Protein 1BR8 (pdb70)

Solvent-accessible surface area: 35014 Å² total; per-residue (Å²): 48,119,84,184,32,201,66,140,65,171,33,80,85,34,105,32,138,116,138,95,66,175,70,7,121,37,0,0,101,3,8,8,124,1,1,2,44,2,1,54,51,1,11,127,65,48,95,90,52,70,31,0,0,1,0,1,4,0,0,0,1,0,0,0,2,0,4,15,0,1,20,102,78,0,3,71,25,0,7,66,18,0,40,8,55,61,28,32,116,126,39,5,26,40,4,4,33,10,0,8,44,0,18,22,104,1,37,162,52,100,123,188,58,12,92,4,63,30,31,16,48,0,0,0,2,30,15,4,25,19,35,136,72,10,61,85,21,1,75,109,21,8,44,0,123,26,52,21,8,39,0,96,109,63,15,139,118,4,62,55,35,0,15,155,34,0,26,104,84,0,106,44,76,2,77,63,5,0,38,73,115,0,11,39,113,117,0,4,0,0,0,0,0,1,0,7,0,116,5,84,4,107,50,106,10,34,87,134,58,19,163,163,100,141,27,154,65,49,126,58,143,40,24,69,5,32,48,1,68,17,111,10,123,14,131,36,100,152,14,88,119,9,4,74,0,15,15,3,30,0,71,45,64,29,0,2,0,0,6,0,44,14,100,107,182,48,52,16,23,113,12,9,160,123,0,37,19,106,42,12,80,103,24,20,94,71,12,92,106,82,130,34,63,6,108,3,7,110,10,88,8,112,12,37,33,27,0,43,104,12,0,69,108,37,28,0,71,11,0,10,24,75,147,135,9,91,6,65,1,0,5,56,69,27,46,85,124,8,44,0,1,3,0,12,2,44,0,5,0,37,1,32,13,77,5,4,9,0,0,0,0,0,0,0,0,0,8,7,138,42,168,38,114,16,14,2,0,3,0,39,13,56,91,25,47,2,14,0,0,1,2,1,1,0,17,7,28,108,116,60,64,76,6,114,125,102,38,122,27,14,109,103,31,86,41,179,6,81,175,177,97,91,132,9,60,54,0,2,73,0,6,13,58,0,0,2,32,0,0,52,66,4,6,64,44,40,19,40,16,58,39,0,0,0,0,1,3,0,0,1,1,0,1,0,1,0,5,6,0,4,10,98,82,0,5,61,30,0,0,68,11,1,48,1,35,47,14,34,94,9,15,3,36,51,0,5,25,6,0,5,11,0,16,24,81,2,40,94,205,53,170,98,46,36,114,21,63,31,12,16,58,2,0,1,4,142,67,30,93,25,50,135,56,1,70,84,9,1,80,74,9,11,47,2,111,49,43,74,18,39,0,91,142,66,13,144,128,5,48,41,30,0,9,152,33,0,36,103,76,0,98,44,64,2,74,68,7,0,35,94,124,18,16,92,116,122,6,2,0,0,0,0,0,0,0,10,0,103,3,50,6,124,46,40,6,5,56,123,57,20,163,138,71,82,0,101,25,43,14,62,90,50,21,43,0,18,6,0,64,12,35,6,136,8,80,9,88,141,18,74,100,9,2,17,0,0,10,2,30,0,63,31,70,23,4,4,0,3,0,0,0,3,49,93,144,19,48,19,40,104,6,11,141,82,6,42,24,116,43,13,62,94,29,12,96,77,12,94,99,68,58,0,9,0,29,0,0,95,13,118,9,120,22,38,30,47,0,66,107,15,0,62,101,34,33,0,79,7,0,11,26,83,147,115,1,68,0,20,3,0,11,33,177,24,80,56,99,0,54,0,34,27,0,15,2,65,2,4,0,46,2,36,15,77,131,44,92,47,60,135,87,98,86,90,112,40,106,114,142,71,45,70,0,82,0,22,46,20,0,1,0,4,0,18,1,49,60,7,32,2,12,0,0,1,0,6,0,0,44,14,28,142,2,16,0,0,0,0,0,0,0,3,0,16

Secondary structure (DSSP, 8-state):
--S--SS-S----S---BPP----SHHHHHHHHHHHHHHHHHHHHHTS-TT--EEE-HHHHHHHHHHHGGG--HHHHHHHHHHTTGGGG-S-BTTHHHHHHHHHHHHHS---SSSEEEEEEEEEEEETT--B-HHHHHHHHHHH-PEEEEE-TTT-HHHHHHHHHHHHHHTTTTSS---S-SSS--TT--EEEEEEEEEEE-BTTPPPGGG-EEEE---TTS---EEEEEEEEEE-EEEEETTTEEEEEEEBTTSSEEEEEEE--TTS-HHHHHHH--HHHHHHHHHT----EEEEEEE-EEEEEEEESHHHHHHHT--TTT-TTT---TTSBTT--TT--EEEEEEEEEEEES---------TT----TT-EEEE--S-EEEEEEETTTTEEEEEEEES----/-TT---S-S---S------TTHHHHHHHHHHHHHHHHHHHHHHHTS-TTS-EEE-HHHHHHHHHHHHTT--HHHHHHHHHHTTGGGSSSS-TTTHHHHHHHHHHHHH--TT--SEEEE--BB--BTTSEE-HHHHHHHHHSS---B--B-HHHHHHHHHHHHHHHHHHHTTT----SS-TTS--TT---EEEEEEEEEEEBSS---TTT-EEEEPPPSSS---EEEE--EEEEEEEEE-GGG-EEEEEEBTTSSEEEEEEEPSTT--SHHHHHT--HHHHHHHHHH-EEEEEEE--B-EEEEEEEESHHHHHHHT--GGG-TTT---TTSEEES-----EEEEEEEEEEEE-SSEEEEEEEEEEEES--------EEEEEETTTTEEEEEEE---S--/-EEEEEEEEEE-

Radius of gyration: 31.25 Å; Cα contacts (8 Å, |Δi|>4): 1924; chains: 3; bounding box: 64×59×99 Å

B-factor: mean 35.91, std 17.07, range [1.0, 157.9]

Sequence (814 aa):
CTAKPRDIPMNPMCIYRSATNRRVWELSKANSRFATTFYQHLADSKNDNDNIFLSPLSISTAFAMTKLGACNDTLQQLMEVFKFDTISEKTSDQIHFFFAKLNCRLYRKANKSSKLVSANRLFGDKSLTFNETYQDISELVYGAKLQPLDFKENAEQSRAAINKWVSNKTEGRITDVIPSEAINELTVLVLVNTIYFKGLWKSKFSPENTRKELFYKADGESCSASMMYQEGKFRYRRVAEGTQVLELPFKGDDITMVLILPKPEKSLAKVEKELTPEVLQEWLDELEEMMLVVHMPRFRIEDGFSLKEQLQDMGLVDLFSPEKSKLPGIVAEGRDDLYVSDAFHKAFLEVNEEGSEAAASTAVVIAGRSLNRPFLVFIREVPLNTIIFMGRVANPCVICTAKPRDIPMNPMCIYRSPETNRRVWELSKANSRFATTFYQHLADSKNDNDNIFLSPLSISTAFAMTKLGACNDTLQQLMEVFKFDTISEKTSDQIHFFFAKLNCRLYRKANKSSKLVSANRLFGDKSLTFNETYQDISELVYGAKLQPLDFKENAEQSRAAINKWVSNKTEGRITDVIPSEAINELTVLVLVNTIYFKGLWKSKFSPENTRKELFYKADGESCSASMMYQEGKFRYRRVAEGTQVLELPFKGDDITMVLILPKPEKSLAKVEKELTPEVLQEWLDELEEMMLVVHMPRFRIEDGFSLKEQLQDMGLVDLFSPEKSKLPGIVAEGRDDLYVSDAFHKAFLEVNEEASTAVVIAGRSLNPNRVTFKANRPFLVFIREVPLNTIIFMGRVANPCVSEAAASTAVVIA

Nearest PDB structures (foldseek):
  1br8-assembly3_L-2  TM=1.003E+00  e=4.793E-87  Homo sapiens
  1lk6-assembly1_L  TM=9.828E-01  e=5.912E-75  Homo sapiens
  1r1l-assembly1_L  TM=9.867E-01  e=4.699E-75  Homo sapiens
  2ant-assembly1_L  TM=9.936E-01  e=2.345E-74  Homo sapiens
  1oyh-assembly2_L  TM=9.845E-01  e=7.391E-74  Homo sapiens

Structure (mmCIF, N/CA/C/O backbone):
data_1BR8
#
_entry.id   1BR8
#
_cell.length_a   69.120
_cell.length_b   101.690
_cell.length_c   87.020
_cell.angle_alpha   90.00
_cell.angle_beta   104.36
_cell.angle_gamma   90.00
#
_symmetry.space_group_name_H-M   'P 1 21 1'
#
loop_
_entity.id
_entity.type
_entity.pdbx_description
1 polymer 'PROTEIN (ANTITHROMBIN-III)'
2 polymer 'PROTEIN (PEPTIDE)'
3 water water
#
loop_
_atom_site.group_PDB
_atom_site.id
_atom_site.type_symbol
_atom_site.label_atom_id
_atom_site.label_alt_id
_atom_site.label_comp_id
_atom_site.label_asym_id
_atom_site.label_entity_id
_atom_site.label_seq_id
_atom_site.pdbx_PDB_ins_code
_atom_site.Cartn_x
_atom_site.Cartn_y
_atom_site.Cartn_z
_atom_site.occupancy
_atom_site.B_iso_or_equiv
_atom_site.auth_seq_id
_atom_site.auth_comp_id
_atom_site.auth_asym_id
_atom_site.auth_atom_id
_atom_site.pdbx_PDB_model_num
ATOM 1 N N . CYS A 1 8 ? 23.811 16.692 45.284 1.00 37.45 8 CYS L N 1
ATOM 2 C CA . CYS A 1 8 ? 22.849 17.735 45.597 1.00 37.17 8 CYS L CA 1
ATOM 3 C C . CYS A 1 8 ? 23.145 18.464 46.909 1.00 52.89 8 CYS L C 1
ATOM 4 O O . CYS A 1 8 ? 24.178 19.120 47.049 1.00 57.53 8 CYS L O 1
ATOM 7 N N . THR A 1 9 ? 22.197 18.390 47.843 1.00 46.03 9 THR L N 1
ATOM 8 C CA . THR A 1 9 ? 22.302 19.091 49.116 1.00 45.02 9 THR L CA 1
ATOM 9 C C . THR A 1 9 ? 22.204 20.588 48.834 1.00 52.43 9 THR L C 1
ATOM 10 O O . THR A 1 9 ? 21.770 21.366 49.687 1.00 59.01 9 THR L O 1
ATOM 14 N N . ALA A 1 10 ? 22.562 20.979 47.616 1.00 36.46 10 ALA L N 1
ATOM 15 C CA . ALA A 1 10 ? 22.533 22.367 47.238 1.00 35.49 10 ALA L CA 1
ATOM 16 C C . ALA A 1 10 ? 23.008 22.603 45.816 1.00 45.43 10 ALA L C 1
ATOM 17 O O . ALA A 1 10 ? 22.228 23.050 44.996 1.00 53.21 10 ALA L O 1
ATOM 19 N N . LYS A 1 11 ? 24.274 22.274 45.533 1.00 37.11 11 LYS L N 1
ATOM 20 C CA . LYS A 1 11 ? 24.906 22.497 44.217 1.00 38.26 11 LYS L CA 1
ATOM 21 C C . LYS A 1 11 ? 26.429 22.314 44.402 1.00 44.33 11 LYS L C 1
ATOM 22 O O . LYS A 1 11 ? 27.200 23.258 44.182 1.00 48.85 11 LYS L O 1
ATOM 28 N N . PRO A 1 12 ? 26.864 21.128 44.819 1.00 36.69 12 PRO L N 1
ATOM 29 C CA . PRO A 1 12 ? 28.288 20.884 45.072 1.00 37.05 12 PRO L CA 1
ATOM 30 C C . PRO A 1 12 ? 29.166 21.092 43.874 1.00 47.07 12 PRO L C 1
ATOM 31 O O . PRO A 1 12 ? 28.856 20.623 42.771 1.00 50.16 12 PRO L O 1
ATOM 35 N N . ARG A 1 13 ? 30.277 21.796 44.097 1.00 44.59 13 ARG L N 1
ATOM 36 C CA . ARG A 1 13 ? 31.285 22.053 43.053 1.00 43.97 13 ARG L CA 1
ATOM 37 C C . ARG A 1 13 ? 32.120 20.786 42.940 1.00 44.24 13 ARG L C 1
ATOM 38 O O . ARG A 1 13 ? 33.320 20.825 42.629 1.00 48.93 13 ARG L O 1
ATOM 46 N N . ASP A 1 14 ? 31.457 19.665 43.212 1.00 33.71 14 ASP L N 1
ATOM 47 C CA . ASP A 1 14 ? 32.072 18.340 43.203 1.00 35.02 14 ASP L CA 1
ATOM 48 C C . ASP A 1 14 ? 33.398 18.370 43.952 1.00 42.57 14 ASP L C 1
ATOM 49 O O . ASP A 1 14 ? 34.310 17.576 43.691 1.00 45.80 14 ASP L O 1
ATOM 54 N N . ILE A 1 15 ? 33.477 19.320 44.877 1.00 34.84 15 ILE L N 1
ATOM 55 C CA . ILE A 1 15 ? 34.599 19.513 45.768 1.00 37.37 15 ILE L CA 1
ATOM 56 C C . ILE A 1 15 ? 34.514 18.487 46.968 1.00 44.78 15 ILE L C 1
ATOM 57 O O . ILE A 1 15 ? 35.530 18.225 47.579 1.00 45.63 15 ILE L O 1
ATOM 62 N N . PRO A 1 16 ? 33.350 17.934 47.349 1.00 40.98 16 PRO L N 1
ATOM 63 C CA . PRO A 1 16 ? 33.384 17.014 48.506 1.00 40.06 16 PRO L CA 1
ATOM 64 C C . PRO A 1 16 ? 34.286 15.826 48.256 1.00 47.66 16 PRO L C 1
ATOM 65 O O . PRO A 1 16 ? 34.756 15.601 47.118 1.00 51.27 16 PRO L O 1
ATOM 69 N N . MET A 1 17 ? 34.544 15.082 49.337 1.00 40.77 17 MET L N 1
ATOM 70 C CA . MET A 1 17 ? 35.402 13.882 49.327 1.00 38.57 17 MET L CA 1
ATOM 71 C C . MET A 1 17 ? 34.694 12.684 48.653 1.00 48.37 17 MET L C 1
ATOM 72 O O . MET A 1 17 ? 33.474 12.700 48.474 1.00 48.91 17 MET L O 1
ATOM 77 N N . ASN A 1 18 ? 35.460 11.640 48.300 1.00 45.41 18 ASN L N 1
ATOM 78 C CA . ASN A 1 18 ? 34.885 10.437 47.651 1.00 44.85 18 ASN L CA 1
ATOM 79 C C . ASN A 1 18 ? 35.960 9.338 47.355 1.00 50.19 18 ASN L C 1
ATOM 80 O O . ASN A 1 18 ? 36.056 8.854 46.222 1.00 53.84 18 ASN L O 1
ATOM 85 N N . PRO A 1 19 ? 36.761 8.969 48.359 1.00 37.94 19 PRO L N 1
ATOM 86 C CA . PRO A 1 19 ? 37.835 7.942 48.223 1.00 36.98 19 PRO L CA 1
ATOM 87 C C . PRO A 1 19 ? 37.396 6.489 47.936 1.00 41.41 19 PRO L C 1
ATOM 88 O O . PRO A 1 19 ? 36.205 6.212 47.657 1.00 40.21 19 PRO L O 1
ATOM 92 N N . MET A 1 20 ? 38.422 5.599 48.035 1.00 35.01 20 MET L N 1
ATOM 93 C CA . MET A 1 20 ? 38.390 4.104 47.879 1.00 32.21 20 MET L CA 1
ATOM 94 C C . MET A 1 20 ? 38.436 3.547 46.429 1.00 43.10 20 MET L C 1
ATOM 95 O O . MET A 1 20 ? 37.436 3.610 45.698 1.00 48.47 20 MET L O 1
ATOM 100 N N . CYS A 1 21 ? 39.607 2.973 46.065 1.00 38.44 21 CYS L N 1
ATOM 101 C CA . CYS A 1 21 ? 39.931 2.288 44.753 1.00 35.12 21 CYS L CA 1
ATOM 102 C C . CYS A 1 21 ? 39.419 2.927 43.449 1.00 37.87 21 CYS L C 1
ATOM 103 O O . CYS A 1 21 ? 38.275 2.697 43.052 1.00 43.73 21 CYS L O 1
ATOM 106 N N . ILE A 1 22 ? 40.279 3.694 42.775 1.00 30.99 22 ILE L N 1
ATOM 107 C CA . ILE A 1 22 ? 39.949 4.397 41.529 1.00 29.08 22 ILE L CA 1
ATOM 108 C C . ILE A 1 22 ? 40.560 3.796 40.311 1.00 39.59 22 ILE L C 1
ATOM 109 O O . ILE A 1 22 ? 41.803 3.554 40.218 1.00 42.01 22 ILE L O 1
ATOM 114 N N . TYR A 1 23 ? 39.596 3.460 39.435 1.00 38.32 23 TYR L N 1
ATOM 115 C CA . TYR A 1 23 ? 39.907 2.905 38.147 1.00 34.10 23 TYR L CA 1
ATOM 116 C C . TYR A 1 23 ? 39.785 3.972 37.058 1.00 40.05 23 TYR L C 1
ATOM 117 O O . TYR A 1 23 ? 39.093 4.985 37.223 1.00 38.65 23 TYR L O 1
ATOM 126 N N . ARG A 1 24 ? 40.439 3.702 35.927 1.00 40.39 24 ARG L N 1
ATOM 127 C CA . ARG A 1 24 ? 40.413 4.567 34.736 1.00 41.83 24 ARG L CA 1
ATOM 128 C C . ARG A 1 24 ? 40.800 3.731 33.514 1.00 50.82 24 ARG L C 1
ATOM 129 O O . ARG A 1 24 ? 41.687 2.876 33.592 1.00 54.01 24 ARG L O 1
ATOM 137 N N . SER A 1 25 ? 40.131 3.978 32.393 1.00 46.58 25 SER L N 1
ATOM 138 C CA . SER A 1 25 ? 40.394 3.223 31.166 1.00 49.97 25 SER L CA 1
ATOM 139 C C . SER A 1 25 ? 41.800 3.453 30.629 1.00 65.09 25 SER L C 1
ATOM 140 O O . SER A 1 25 ? 42.312 2.567 29.912 1.00 64.14 25 SER L O 1
ATOM 143 N N . ALA A 1 43 ? 27.929 24.085 33.848 1.00 43.08 43 ALA L N 1
ATOM 144 C CA . ALA A 1 43 ? 27.521 23.711 32.492 1.00 39.59 43 ALA L CA 1
ATOM 145 C C . ALA A 1 43 ? 28.232 22.440 32.040 1.00 40.10 43 ALA L C 1
ATOM 146 O O . ALA A 1 43 ? 28.149 22.038 30.877 1.00 37.42 43 ALA L O 1
ATOM 148 N N . THR A 1 44 ? 28.932 21.812 32.970 1.00 39.78 44 THR L N 1
ATOM 149 C CA . THR A 1 44 ? 29.650 20.580 32.678 1.00 41.66 44 THR L CA 1
ATOM 150 C C . THR A 1 44 ? 28.720 19.378 32.846 1.00 43.25 44 THR L C 1
ATOM 151 O O . THR A 1 44 ? 29.161 18.216 32.831 1.00 36.34 44 THR L O 1
ATOM 155 N N . ASN A 1 45 ? 27.427 19.672 32.991 1.00 44.43 45 ASN L N 1
ATOM 156 C CA . ASN A 1 45 ? 26.413 18.627 33.133 1.00 44.26 45 ASN L CA 1
ATOM 157 C C . ASN A 1 45 ? 26.504 17.711 31.915 1.00 48.84 45 ASN L C 1
ATOM 158 O O . ASN A 1 45 ? 25.908 16.632 31.870 1.00 54.90 45 ASN L O 1
ATOM 163 N N . ARG A 1 46 ? 27.287 18.154 30.935 1.00 35.18 46 ARG L N 1
ATOM 164 C CA . ARG A 1 46 ? 27.537 17.381 29.727 1.00 32.79 46 ARG L CA 1
ATOM 165 C C . ARG A 1 46 ? 28.033 16.010 30.205 1.00 38.13 46 ARG L C 1
ATOM 166 O O . ARG A 1 46 ? 27.932 14.995 29.498 1.00 33.53 46 ARG L O 1
ATOM 174 N N . ARG A 1 47 ? 28.558 16.015 31.431 1.00 39.20 47 ARG L N 1
ATOM 175 C CA . ARG A 1 47 ? 29.049 14.812 32.089 1.00 39.81 47 ARG L CA 1
ATOM 176 C C . ARG A 1 47 ? 27.842 13.927 32.427 1.00 35.64 47 ARG L C 1
ATOM 177 O O . ARG A 1 47 ? 27.889 12.697 32.305 1.00 31.72 47 ARG L O 1
ATOM 185 N N . VAL A 1 48 ? 26.754 14.584 32.825 1.00 26.71 48 VAL L N 1
ATOM 186 C CA . VAL A 1 48 ? 25.505 13.914 33.189 1.00 24.52 48 VAL L CA 1
ATOM 187 C C . VAL A 1 48 ? 24.810 13.317 31.962 1.00 37.48 48 VAL L C 1
ATOM 188 O O . VAL A 1 48 ? 24.303 12.190 32.002 1.00 39.62 48 VAL L O 1
ATOM 192 N N . TRP A 1 49 ? 24.783 14.082 30.873 1.00 33.93 49 TRP L N 1
ATOM 193 C CA . TRP A 1 49 ? 24.160 13.619 29.629 1.00 32.70 49 TRP L CA 1
ATOM 194 C C . TRP A 1 49 ? 24.887 12.356 29.168 1.00 37.95 49 TRP L C 1
ATOM 195 O O . TRP A 1 49 ? 24.274 11.390 28.707 1.00 37.66 49 TRP L O 1
ATOM 206 N N . GLU A 1 50 ? 26.206 12.384 29.327 1.00 35.51 50 GLU L N 1
ATOM 207 C CA . GLU A 1 50 ? 27.072 11.262 28.971 1.00 34.46 50 GLU L CA 1
ATOM 208 C C . GLU A 1 50 ? 26.726 10.067 29.842 1.00 34.97 50 GLU L C 1
ATOM 209 O O . GLU A 1 50 ? 26.812 8.914 29.414 1.00 38.76 50 GLU L O 1
ATOM 215 N N . LEU A 1 51 ? 26.335 10.361 31.070 1.00 28.73 51 LEU L N 1
ATOM 216 C CA . LEU A 1 51 ? 25.952 9.324 32.017 1.00 29.61 51 LEU L CA 1
ATOM 217 C C . LEU A 1 51 ? 24.690 8.636 31.511 1.00 33.42 51 LEU L C 1
ATOM 218 O O . LEU A 1 51 ? 24.643 7.408 31.376 1.00 31.10 51 LEU L O 1
ATOM 223 N N . SER A 1 52 ? 23.678 9.450 31.216 1.00 33.53 52 SER L N 1
ATOM 224 C CA . SER A 1 52 ? 22.394 8.948 30.712 1.00 31.82 52 SER L CA 1
ATOM 225 C C . SER A 1 52 ? 22.619 8.126 29.449 1.00 29.89 52 SER L C 1
ATOM 226 O O . SER A 1 52 ? 22.037 7.053 29.266 1.00 28.10 52 SER L O 1
ATOM 229 N N . LYS A 1 53 ? 23.487 8.629 28.585 1.00 25.79 53 LYS L N 1
ATOM 230 C CA . LYS A 1 53 ? 23.809 7.934 27.348 1.00 27.44 53 LYS L CA 1
ATOM 231 C C . LYS A 1 53 ? 24.277 6.516 27.691 1.00 32.59 53 LYS L C 1
ATOM 232 O O . LYS A 1 53 ? 23.712 5.522 27.229 1.00 29.99 53 LYS L O 1
ATOM 238 N N . ALA A 1 54 ? 25.304 6.450 28.531 1.00 32.79 54 ALA L N 1
ATOM 239 C CA . ALA A 1 54 ? 25.894 5.182 28.976 1.00 32.91 54 ALA L CA 1
ATOM 240 C C . ALA A 1 54 ? 24.871 4.335 29.699 1.00 27.78 54 ALA L C 1
ATOM 241 O O . ALA A 1 54 ? 24.957 3.101 29.719 1.00 23.09 54 ALA L O 1
ATOM 243 N N . ASN A 1 55 ? 23.907 5.014 30.305 1.00 26.31 55 ASN L N 1
ATOM 244 C CA . ASN A 1 55 ? 22.840 4.352 31.042 1.00 27.28 55 ASN L CA 1
ATOM 245 C C . ASN A 1 55 ? 21.894 3.667 30.072 1.00 32.98 55 ASN L C 1
ATOM 246 O O . ASN A 1 55 ? 21.348 2.591 30.350 1.00 30.09 55 ASN L O 1
ATOM 251 N N . SER A 1 56 ? 21.703 4.312 28.928 1.00 30.01 56 SER L N 1
ATOM 252 C CA . SER A 1 56 ? 20.826 3.802 27.887 1.00 27.64 56 SER L CA 1
ATOM 253 C C . SER A 1 56 ? 21.482 2.636 27.157 1.00 27.63 56 SER L C 1
ATOM 254 O O . SER A 1 56 ? 20.849 1.615 26.901 1.00 31.25 56 SER L O 1
ATOM 257 N N . ARG A 1 57 ? 22.762 2.791 26.830 1.00 22.35 57 ARG L N 1
ATOM 258 C CA . ARG A 1 57 ? 23.492 1.735 26.129 1.00 23.72 57 ARG L CA 1
ATOM 259 C C . ARG A 1 57 ? 23.429 0.436 26.914 1.00 33.61 57 ARG L C 1
ATOM 260 O O . ARG A 1 57 ? 23.406 -0.660 26.342 1.00 39.03 57 ARG L O 1
ATOM 268 N N . PHE A 1 58 ? 23.401 0.566 28.233 1.00 29.44 58 PHE L N 1
ATOM 269 C CA . PHE A 1 58 ? 23.316 -0.601 29.104 1.00 27.23 58 PHE L CA 1
ATOM 270 C C . PHE A 1 58 ? 21.901 -1.165 29.031 1.00 27.10 58 PHE L C 1
ATOM 271 O O . PHE A 1 58 ? 21.689 -2.381 28.977 1.00 22.28 58 PHE L O 1
ATOM 279 N N . ALA A 1 59 ? 20.938 -0.249 29.032 1.00 25.53 59 ALA L N 1
ATOM 280 C CA . ALA A 1 59 ? 19.528 -0.599 28.961 1.00 24.16 59 ALA L CA 1
ATOM 281 C C . ALA A 1 59 ? 19.264 -1.498 27.754 1.00 30.81 59 ALA L C 1
ATOM 282 O O . ALA A 1 59 ? 18.793 -2.629 27.894 1.00 30.54 59 ALA L O 1
ATOM 284 N N . THR A 1 60 ? 19.578 -0.987 26.569 1.00 25.40 60 THR L N 1
ATOM 285 C CA . THR A 1 60 ? 19.361 -1.737 25.341 1.00 23.63 60 THR L CA 1
ATOM 286 C C . THR A 1 60 ? 20.126 -3.062 25.372 1.00 28.68 60 THR L C 1
ATOM 287 O O . THR A 1 60 ? 19.562 -4.129 25.117 1.00 29.29 60 THR L O 1
ATOM 291 N N . THR A 1 61 ? 21.408 -2.995 25.705 1.00 24.15 61 THR L N 1
ATOM 292 C CA . THR A 1 61 ? 22.230 -4.207 25.764 1.00 24.86 61 THR L CA 1
ATOM 293 C C . THR A 1 61 ? 21.654 -5.249 26.717 1.00 33.58 61 THR L C 1
ATOM 294 O O . THR A 1 61 ? 21.668 -6.452 26.427 1.00 32.95 61 THR L O 1
ATOM 298 N N . PHE A 1 62 ? 21.162 -4.789 27.862 1.00 30.70 62 PHE L N 1
ATOM 299 C CA . PHE A 1 62 ? 20.591 -5.699 28.849 1.00 28.19 62 PHE L CA 1
ATOM 300 C C . PHE A 1 62 ? 19.299 -6.324 28.336 1.00 34.58 62 PHE L C 1
ATOM 301 O O . PHE A 1 62 ? 19.109 -7.544 28.396 1.00 32.71 62 PHE L O 1
ATOM 309 N N . TYR A 1 63 ? 18.407 -5.474 27.836 1.00 29.69 63 TYR L N 1
ATOM 310 C CA . TYR A 1 63 ? 17.119 -5.943 27.317 1.00 28.20 63 TYR L CA 1
ATOM 311 C C . TYR A 1 63 ? 17.343 -7.058 26.310 1.00 34.06 63 TYR L C 1
ATOM 312 O O . TYR A 1 63 ? 16.690 -8.107 26.355 1.00 31.93 63 TYR L O 1
ATOM 321 N N . GLN A 1 64 ? 18.285 -6.815 25.403 1.00 29.65 64 GLN L N 1
ATOM 322 C CA . GLN A 1 64 ? 18.646 -7.780 24.366 1.00 27.98 64 GLN L CA 1
ATOM 323 C C . GLN A 1 64 ? 18.877 -9.141 24.998 1.00 32.63 64 GLN L C 1
ATOM 324 O O . GLN A 1 64 ? 18.232 -10.141 24.649 1.00 29.31 64 GLN L O 1
ATOM 330 N N . HIS A 1 65 ? 19.817 -9.146 25.943 1.00 29.37 65 HIS L N 1
ATOM 331 C CA . HIS A 1 65 ? 20.209 -10.338 26.688 1.00 26.57 65 HIS L CA 1
ATOM 332 C C . HIS A 1 65 ? 19.020 -10.931 27.418 1.00 33.59 65 HIS L C 1
ATOM 333 O O . HIS A 1 65 ? 18.689 -12.111 27.257 1.00 30.62 65 HIS L O 1
ATOM 340 N N . LEU A 1 66 ? 18.376 -10.092 28.223 1.00 30.99 66 LEU L N 1
ATOM 341 C CA . LEU A 1 66 ? 17.207 -10.500 28.992 1.00 27.85 66 LEU L CA 1
ATOM 342 C C . LEU A 1 66 ? 16.203 -11.158 28.059 1.00 36.03 66 LEU L C 1
ATOM 343 O O . LEU A 1 66 ? 15.592 -12.179 28.386 1.00 38.10 66 LEU L O 1
ATOM 348 N N . ALA A 1 67 ? 16.052 -10.553 26.885 1.00 31.73 67 ALA L N 1
ATOM 349 C CA . ALA A 1 67 ? 15.143 -11.037 25.852 1.00 30.66 67 ALA L CA 1
ATOM 350 C C . ALA A 1 67 ? 15.541 -12.446 25.429 1.00 29.32 67 ALA L C 1
ATOM 351 O O . ALA A 1 67 ? 14.708 -13.353 25.346 1.00 23.40 67 ALA L O 1
ATOM 353 N N . ASP A 1 68 ? 16.832 -12.607 25.154 1.00 29.09 68 ASP L N 1
ATOM 354 C CA . ASP A 1 68 ? 17.391 -13.887 24.730 1.00 28.07 68 ASP L CA 1
ATOM 355 C C . ASP A 1 68 ? 16.963 -15.016 25.666 1.00 32.67 68 ASP L C 1
ATOM 356 O O . ASP A 1 68 ? 16.722 -16.148 25.242 1.00 35.40 68 ASP L O 1
ATOM 361 N N . SER A 1 69 ? 16.885 -14.687 26.951 1.00 29.10 69 SER L N 1
ATOM 362 C CA . SER A 1 69 ? 16.530 -15.649 28.005 1.00 29.60 69 SER L CA 1
ATOM 363 C C . SER A 1 69 ? 15.028 -15.755 28.260 1.00 32.69 69 SER L C 1
ATOM 364 O O . SER A 1 69 ? 14.585 -16.443 29.185 1.00 29.94 69 SER L O 1
ATOM 367 N N . LYS A 1 70 ? 14.247 -15.064 27.448 1.00 34.84 70 LYS L N 1
ATOM 368 C CA . LYS A 1 70 ? 12.794 -15.077 27.589 1.00 33.93 70 LYS L CA 1
ATOM 369 C C . LYS A 1 70 ? 12.140 -15.518 26.294 1.00 40.97 70 LYS L C 1
ATOM 370 O O . LYS A 1 70 ? 12.779 -15.540 25.233 1.00 41.02 70 LYS L O 1
ATOM 376 N N . ASN A 1 71 ? 10.866 -15.883 26.396 1.00 37.24 71 ASN L N 1
ATOM 377 C CA . ASN A 1 71 ? 10.092 -16.319 25.239 1.00 37.91 71 ASN L CA 1
ATOM 378 C C . ASN A 1 71 ? 9.634 -15.097 24.436 1.00 38.13 71 ASN L C 1
ATOM 379 O O . ASN A 1 71 ? 9.102 -14.133 24.999 1.00 38.03 71 ASN L O 1
ATOM 384 N N . ASP A 1 72 ? 9.880 -15.131 23.126 1.00 31.90 72 ASP L N 1
ATOM 385 C CA . ASP A 1 72 ? 9.531 -14.023 22.219 1.00 29.97 72 ASP L CA 1
ATOM 386 C C . ASP A 1 72 ? 8.124 -13.519 22.425 1.00 34.32 72 ASP L C 1
ATOM 387 O O . ASP A 1 72 ? 7.817 -12.358 22.164 1.00 37.65 72 ASP L O 1
ATOM 392 N N . ASN A 1 73 ? 7.246 -14.417 22.828 1.00 26.94 73 ASN L N 1
ATOM 393 C CA . ASN A 1 73 ? 5.855 -14.067 23.023 1.00 29.79 73 ASN L CA 1
ATOM 394 C C . ASN A 1 73 ? 5.585 -13.702 24.452 1.00 39.93 73 ASN L C 1
ATOM 395 O O . ASN A 1 73 ? 4.484 -13.291 24.813 1.00 43.92 73 ASN L O 1
ATOM 400 N N . ASP A 1 74 ? 6.606 -13.865 25.271 1.00 36.60 74 ASP L N 1
ATOM 401 C CA . ASP A 1 74 ? 6.492 -13.595 26.681 1.00 32.34 74 ASP L CA 1
ATOM 402 C C . ASP A 1 74 ? 6.592 -12.116 26.979 1.00 33.52 74 ASP L C 1
ATOM 403 O O . ASP A 1 74 ? 7.251 -11.365 26.254 1.00 32.48 74 ASP L O 1
ATOM 408 N N . ASN A 1 75 ? 5.928 -11.702 28.051 1.00 28.36 75 ASN L N 1
ATOM 409 C CA . ASN A 1 75 ? 5.964 -10.316 28.495 1.00 27.86 75 ASN L CA 1
ATOM 410 C C . ASN A 1 75 ? 7.350 -9.963 29.042 1.00 33.21 75 ASN L C 1
ATOM 411 O O . ASN A 1 75 ? 8.143 -10.835 29.396 1.00 37.51 75 ASN L O 1
ATOM 416 N N . ILE A 1 76 ? 7.602 -8.669 29.152 1.00 21.84 76 ILE L N 1
ATOM 417 C CA . ILE A 1 76 ? 8.850 -8.189 29.675 1.00 21.33 76 ILE L CA 1
ATOM 418 C C . ILE A 1 76 ? 8.670 -6.794 30.211 1.00 33.99 76 ILE L C 1
ATOM 419 O O . ILE A 1 76 ? 8.046 -5.946 29.568 1.00 32.22 76 ILE L O 1
ATOM 424 N N . PHE A 1 77 ? 9.224 -6.557 31.395 1.00 32.97 77 PHE L N 1
ATOM 425 C CA . PHE A 1 77 ? 9.191 -5.244 32.012 1.00 27.13 77 PHE L CA 1
ATOM 426 C C . PHE A 1 77 ? 10.283 -5.116 33.043 1.00 25.11 77 PHE L C 1
ATOM 427 O O . PHE A 1 77 ? 10.554 -6.048 33.801 1.00 23.89 77 PHE L O 1
ATOM 435 N N . LEU A 1 78 ? 10.912 -3.947 33.056 1.00 21.24 78 LEU L N 1
ATOM 436 C CA . LEU A 1 78 ? 11.987 -3.656 33.980 1.00 23.25 78 LEU L CA 1
ATOM 437 C C . LEU A 1 78 ? 12.238 -2.158 34.019 1.00 33.07 78 LEU L C 1
ATOM 438 O O . LEU A 1 78 ? 11.556 -1.375 33.362 1.00 36.54 78 LEU L O 1
ATOM 443 N N . SER A 1 79 ? 13.267 -1.783 34.767 1.00 26.91 79 SER L N 1
ATOM 444 C CA . SER A 1 79 ? 13.704 -0.403 34.879 1.00 23.85 79 SER L CA 1
ATOM 445 C C . SER A 1 79 ? 15.225 -0.448 34.758 1.00 31.52 79 SER L C 1
ATOM 446 O O . SER A 1 79 ? 15.924 -0.711 35.723 1.00 35.09 79 SER L O 1
ATOM 449 N N . PRO A 1 80 ? 15.727 -0.221 33.553 1.00 24.94 80 PRO L N 1
ATOM 450 C CA . PRO A 1 80 ? 17.162 -0.263 33.323 1.00 25.05 80 PRO L CA 1
ATOM 451 C C . PRO A 1 80 ? 17.828 0.713 34.275 1.00 38.92 80 PRO L C 1
ATOM 452 O O . PRO A 1 80 ? 18.858 0.406 34.875 1.00 43.96 80 PRO L O 1
ATOM 456 N N . LEU A 1 81 ? 17.196 1.871 34.440 1.00 28.40 81 LEU L N 1
ATOM 457 C CA . LEU A 1 81 ? 17.705 2.921 35.314 1.00 24.75 81 LEU L CA 1
ATOM 458 C C . LEU A 1 81 ? 18.025 2.435 36.717 1.00 30.87 81 LEU L C 1
ATOM 459 O O . LEU A 1 81 ? 19.122 2.677 37.220 1.00 31.03 81 LEU L O 1
ATOM 464 N N . SER A 1 82 ? 17.070 1.758 37.358 1.00 26.15 82 SER L N 1
ATOM 465 C CA . SER A 1 82 ? 17.290 1.264 38.720 1.00 24.16 82 SER L CA 1
ATOM 466 C C . SER A 1 82 ? 18.474 0.308 38.741 1.00 31.87 82 SER L C 1
ATOM 467 O O . SER A 1 82 ? 19.387 0.452 39.556 1.00 35.64 82 SER L O 1
ATOM 470 N N . ILE A 1 83 ? 18.462 -0.650 37.819 1.00 23.63 83 ILE L N 1
ATOM 471 C CA . ILE A 1 83 ? 19.528 -1.635 37.707 1.00 21.93 83 ILE L CA 1
ATOM 472 C C . ILE A 1 83 ? 20.907 -0.982 37.673 1.00 25.11 83 ILE L C 1
ATOM 473 O O . ILE A 1 83 ? 21.849 -1.472 38.286 1.00 27.98 83 ILE L O 1
ATOM 478 N N . SER A 1 84 ? 21.014 0.135 36.967 1.00 23.42 84 SER L N 1
ATOM 479 C CA . SER A 1 84 ? 22.275 0.864 36.884 1.00 25.89 84 SER L CA 1
ATOM 480 C C . SER A 1 84 ? 22.533 1.641 38.173 1.00 29.40 84 SER L C 1
ATOM 481 O O . SER A 1 84 ? 23.644 2.063 38.441 1.00 29.23 84 SER L O 1
ATOM 484 N N . THR A 1 85 ? 21.464 1.881 38.911 1.00 27.74 85 THR L N 1
ATOM 485 C CA . THR A 1 85 ? 21.484 2.678 40.112 1.00 28.00 85 THR L CA 1
ATOM 486 C C . THR A 1 85 ? 21.790 1.896 41.369 1.00 37.57 85 THR L C 1
ATOM 487 O O . THR A 1 85 ? 22.222 2.454 42.381 1.00 42.69 85 THR L O 1
ATOM 491 N N . ALA A 1 86 ? 21.546 0.592 41.302 1.00 26.90 86 ALA L N 1
ATOM 492 C CA . ALA A 1 86 ? 21.835 -0.308 42.405 1.00 23.32 86 ALA L CA 1
ATOM 493 C C . ALA A 1 86 ? 23.274 -0.791 42.222 1.00 31.38 86 ALA L C 1
ATOM 494 O O . ALA A 1 86 ? 24.021 -0.954 43.186 1.00 31.10 86 ALA L O 1
ATOM 496 N N . PHE A 1 87 ? 23.667 -0.988 40.970 1.00 30.51 87 PHE L N 1
ATOM 497 C CA . PHE A 1 87 ? 25.022 -1.423 40.660 1.00 27.58 87 PHE L CA 1
ATOM 498 C C . PHE A 1 87 ? 26.057 -0.311 40.836 1.00 27.05 87 PHE L C 1
ATOM 499 O O . PHE A 1 87 ? 27.219 -0.584 41.110 1.00 21.63 87 PHE L O 1
ATOM 507 N N . ALA A 1 88 ? 25.626 0.943 40.710 1.00 29.14 88 ALA L N 1
ATOM 508 C CA . ALA A 1 88 ? 26.538 2.069 40.919 1.00 29.78 88 ALA L CA 1
ATOM 509 C C . ALA A 1 88 ? 26.768 2.095 42.431 1.00 39.97 88 ALA L C 1
ATOM 510 O O . ALA A 1 88 ? 27.891 2.301 42.896 1.00 42.41 88 ALA L O 1
ATOM 512 N N . MET A 1 89 ? 25.706 1.823 43.187 1.00 33.23 89 MET L N 1
ATOM 513 C CA . MET A 1 89 ? 25.805 1.783 44.631 1.00 28.45 89 MET L CA 1
ATOM 514 C C . MET A 1 89 ? 26.792 0.685 45.022 1.00 32.03 89 MET L C 1
ATOM 515 O O . MET A 1 89 ? 27.701 0.918 45.827 1.00 33.93 89 MET L O 1
ATOM 520 N N . THR A 1 90 ? 26.651 -0.489 44.418 1.00 24.08 90 THR L N 1
ATOM 521 C CA . THR A 1 90 ? 27.557 -1.582 44.720 1.00 23.42 90 THR L CA 1
ATOM 522 C C . THR A 1 90 ? 28.986 -1.250 44.347 1.00 30.66 90 THR L C 1
ATOM 523 O O . THR A 1 90 ? 29.918 -1.606 45.069 1.00 32.71 90 THR L O 1
ATOM 527 N N . LYS A 1 91 ? 29.155 -0.562 43.224 1.00 29.50 91 LYS L N 1
ATOM 528 C CA . LYS A 1 91 ? 30.481 -0.223 42.718 1.00 31.96 91 LYS L CA 1
ATOM 529 C C . LYS A 1 91 ? 31.284 0.568 43.722 1.00 33.28 91 LYS L C 1
ATOM 530 O O . LYS A 1 91 ? 32.512 0.601 43.650 1.00 33.36 91 LYS L O 1
ATOM 536 N N . LEU A 1 92 ? 30.586 1.230 44.644 1.00 28.66 92 LEU L N 1
ATOM 537 C CA . LEU A 1 92 ? 31.240 2.059 45.654 1.00 26.19 92 LEU L CA 1
ATOM 538 C C . LEU A 1 92 ? 32.323 1.325 46.422 1.00 36.06 92 LEU L C 1
ATOM 539 O O . LEU A 1 92 ? 33.414 1.853 46.612 1.00 43.10 92 LEU L O 1
ATOM 544 N N . GLY A 1 93 ? 32.017 0.105 46.860 1.00 26.34 93 GLY L N 1
ATOM 545 C CA . GLY A 1 93 ? 32.965 -0.710 47.624 1.00 24.85 93 GLY L CA 1
ATOM 546 C C . GLY A 1 93 ? 33.789 -1.677 46.772 1.00 29.96 93 GLY L C 1
ATOM 547 O O . GLY A 1 93 ? 34.414 -2.604 47.300 1.00 26.59 93 GLY L O 1
ATOM 548 N N . ALA A 1 94 ? 33.756 -1.483 45.456 1.00 30.75 94 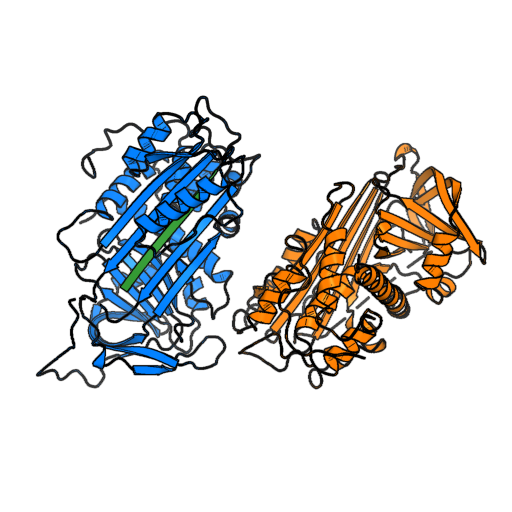ALA L N 1
ATOM 549 C CA . ALA A 1 94 ? 34.483 -2.348 44.523 1.00 29.95 94 ALA L CA 1
ATOM 550 C C . ALA A 1 94 ? 35.950 -1.933 44.348 1.00 34.89 94 ALA L C 1
ATOM 551 O O . ALA A 1 94 ? 36.324 -0.786 44.648 1.00 29.69 94 ALA L O 1
ATOM 553 N N . CYS A 1 95 ? 36.767 -2.850 43.829 1.00 36.08 95 CYS L N 1
ATOM 554 C CA . CYS A 1 95 ? 38.196 -2.584 43.652 1.00 34.05 95 CYS L CA 1
ATOM 555 C C . CYS A 1 95 ? 38.796 -3.510 42.551 1.00 37.35 95 CYS L C 1
ATOM 556 O O . CYS A 1 95 ? 38.276 -4.598 42.279 1.00 35.04 95 CYS L O 1
ATOM 559 N N . ASN A 1 96 ? 39.854 -3.034 41.892 1.00 33.78 96 ASN L N 1
ATOM 560 C CA . ASN A 1 96 ? 40.516 -3.793 40.833 1.00 34.36 96 ASN L CA 1
ATOM 561 C C . ASN A 1 96 ? 39.529 -4.240 39.748 1.00 41.57 96 ASN L C 1
ATOM 562 O O . ASN A 1 96 ? 38.557 -3.540 39.442 1.00 41.78 96 ASN L O 1
ATOM 567 N N . ASP A 1 97 ? 39.806 -5.411 39.172 1.00 35.47 97 ASP L N 1
ATOM 568 C CA . ASP A 1 97 ? 38.992 -5.988 38.099 1.00 31.74 97 ASP L CA 1
ATOM 569 C C . ASP A 1 97 ? 37.490 -5.843 38.346 1.00 39.12 97 ASP L C 1
ATOM 570 O O . ASP A 1 97 ? 36.752 -5.317 37.504 1.00 38.77 97 ASP L O 1
ATOM 575 N N . THR A 1 98 ? 37.051 -6.307 39.511 1.00 36.52 98 THR L N 1
ATOM 576 C CA . THR A 1 98 ? 35.633 -6.243 39.902 1.00 34.42 98 THR L CA 1
ATOM 577 C C . THR A 1 98 ? 35.081 -4.840 39.666 1.00 32.87 98 THR L C 1
ATOM 578 O O . THR A 1 98 ? 33.926 -4.662 39.272 1.00 34.83 98 THR L O 1
ATOM 582 N N . LEU A 1 99 ? 35.942 -3.851 39.845 1.00 22.97 99 LEU L N 1
ATOM 583 C CA . LEU A 1 99 ? 35.575 -2.475 39.620 1.00 23.65 99 LEU L CA 1
ATOM 584 C C . LEU A 1 99 ? 35.581 -2.198 38.107 1.00 32.38 99 LEU L C 1
ATOM 585 O O . LEU A 1 99 ? 34.706 -1.499 37.596 1.00 35.88 99 LEU L O 1
ATOM 590 N N . GLN A 1 100 ? 36.561 -2.768 37.403 1.00 28.74 100 GLN L N 1
ATOM 591 C CA . GLN A 1 100 ? 36.679 -2.600 35.950 1.00 30.67 100 GLN L CA 1
ATOM 592 C C . GLN A 1 100 ? 35.417 -2.995 35.211 1.00 32.43 100 GLN L C 1
ATOM 593 O O . GLN A 1 100 ? 34.787 -2.188 34.537 1.00 30.14 100 GLN L O 1
ATOM 599 N N . GLN A 1 101 ? 35.114 -4.281 35.301 1.00 27.67 101 GLN L N 1
ATOM 600 C CA . GLN A 1 101 ? 33.984 -4.877 34.635 1.00 26.85 101 GLN L CA 1
ATOM 601 C C . GLN A 1 101 ? 32.704 -4.133 34.967 1.00 33.30 101 GLN L C 1
ATOM 602 O O . GLN A 1 101 ? 31.811 -4.009 34.126 1.00 33.22 101 GLN L O 1
ATOM 608 N N . LEU A 1 102 ? 32.628 -3.619 36.194 1.00 29.48 102 LEU L N 1
ATOM 609 C CA . LEU A 1 102 ? 31.455 -2.865 36.643 1.00 30.84 102 LEU L CA 1
ATOM 610 C C . LEU A 1 102 ? 31.294 -1.544 35.896 1.00 39.99 102 LEU L C 1
ATOM 611 O O . LEU A 1 102 ? 30.186 -1.156 35.514 1.00 44.10 102 LEU L O 1
ATOM 616 N N . MET A 1 103 ? 32.411 -0.843 35.734 1.00 31.44 103 MET L N 1
ATOM 617 C CA . MET A 1 103 ? 32.465 0.445 35.048 1.00 28.15 103 MET L CA 1
ATOM 618 C C . MET A 1 103 ? 32.255 0.289 33.553 1.00 30.65 103 MET L C 1
ATOM 619 O O . MET A 1 103 ? 31.653 1.151 32.896 1.00 28.00 103 MET L O 1
ATOM 624 N N . GLU A 1 104 ? 32.820 -0.776 33.007 1.00 27.46 104 GLU L N 1
ATOM 625 C CA . GLU A 1 104 ? 32.720 -1.049 31.593 1.00 29.04 104 GLU L CA 1
ATOM 626 C C . GLU A 1 104 ? 31.351 -1.613 31.258 1.00 33.64 104 GLU L C 1
ATOM 627 O O . GLU A 1 104 ? 30.646 -1.077 30.402 1.00 36.47 104 GLU L O 1
ATOM 633 N N . VAL A 1 105 ? 30.965 -2.679 31.958 1.00 26.07 105 VAL L N 1
ATOM 634 C CA . VAL A 1 105 ? 29.677 -3.324 31.721 1.00 25.50 105 VAL L CA 1
ATOM 635 C C . VAL A 1 105 ? 28.519 -2.341 31.766 1.00 30.77 105 VAL L C 1
ATOM 636 O O . VAL A 1 105 ? 27.667 -2.333 30.879 1.00 36.37 105 VAL L O 1
ATOM 640 N N . PHE A 1 106 ? 28.482 -1.521 32.806 1.00 19.24 106 PHE L N 1
ATOM 641 C CA . PHE A 1 106 ? 27.438 -0.535 32.938 1.00 19.19 106 PHE L CA 1
ATOM 642 C C . PHE A 1 106 ? 27.724 0.691 32.074 1.00 33.11 106 PHE L C 1
ATOM 643 O O . PHE A 1 106 ? 26.996 1.681 32.111 1.00 38.62 106 PHE L O 1
ATOM 651 N N . LYS A 1 107 ? 28.775 0.585 31.261 1.00 30.53 107 LYS L N 1
ATOM 652 C CA . LYS A 1 107 ? 29.157 1.632 30.310 1.00 31.84 107 LYS L CA 1
ATOM 653 C C . LYS A 1 107 ? 29.700 2.904 30.910 1.00 34.90 107 LYS L C 1
ATOM 654 O O . LYS A 1 107 ? 29.745 3.936 30.247 1.00 36.14 107 LYS L O 1
ATOM 660 N N . PHE A 1 108 ? 30.100 2.845 32.169 1.00 31.57 108 PHE L N 1
ATOM 661 C CA . PHE A 1 108 ? 30.627 4.027 32.835 1.00 31.40 108 PHE L CA 1
ATOM 662 C C . PHE A 1 108 ? 31.980 4.472 32.260 1.00 38.71 108 PHE L C 1
ATOM 663 O O . PHE A 1 108 ? 32.400 5.617 32.456 1.00 39.51 108 PHE L O 1
ATOM 671 N N . ASP A 1 109 ? 32.660 3.562 31.563 1.00 30.94 109 ASP L N 1
ATOM 672 C CA . ASP A 1 109 ? 33.966 3.867 30.971 1.00 28.58 109 ASP L CA 1
ATOM 673 C C . ASP A 1 109 ? 33.843 4.691 29.692 1.00 42.17 109 ASP L C 1
ATOM 674 O O . ASP A 1 109 ? 34.793 4.797 28.918 1.00 49.95 109 ASP L O 1
ATOM 679 N N . THR A 1 110 ? 32.647 5.214 29.438 1.00 33.19 110 THR L N 1
ATOM 680 C CA . THR A 1 110 ? 32.393 6.010 28.239 1.00 31.84 110 THR L CA 1
ATOM 681 C C . THR A 1 110 ? 32.177 7.482 28.592 1.00 39.39 110 THR L C 1
ATOM 682 O O . THR A 1 110 ? 31.675 8.251 27.784 1.00 43.76 110 THR L O 1
ATOM 686 N N . ILE A 1 111 ? 32.471 7.841 29.835 1.00 32.21 111 ILE L N 1
ATOM 687 C CA . ILE A 1 111 ? 32.237 9.197 30.321 1.00 32.72 111 ILE L CA 1
ATOM 688 C C . ILE A 1 111 ? 33.443 10.117 30.287 1.00 44.02 111 ILE L C 1
ATOM 689 O O . ILE A 1 111 ? 34.447 9.820 29.638 1.00 51.23 111 ILE L O 1
ATOM 694 N N . SER A 1 112 ? 33.341 11.227 31.017 1.00 37.93 112 SER L N 1
ATOM 695 C CA . SER A 1 112 ? 34.388 12.248 31.072 1.00 40.00 112 SER L CA 1
ATOM 696 C C . SER A 1 112 ? 35.819 11.790 31.269 1.00 47.19 112 SER L C 1
ATOM 697 O O . SER A 1 112 ? 36.645 12.011 30.384 1.00 50.43 112 SER L O 1
ATOM 700 N N . GLU A 1 113 ? 36.135 11.155 32.402 1.00 39.80 113 GLU L N 1
ATOM 701 C CA . GLU A 1 113 ? 37.503 10.693 32.584 1.00 40.15 113 GLU L CA 1
ATOM 702 C C . GLU A 1 113 ? 37.871 10.209 33.968 1.00 38.81 113 GLU L C 1
ATOM 703 O O . GLU A 1 113 ? 37.280 10.626 34.963 1.00 35.16 113 GLU L O 1
ATOM 709 N N . LYS A 1 114 ? 38.902 9.358 33.992 1.00 40.54 114 LYS L N 1
ATOM 710 C CA . LYS A 1 114 ? 39.560 8.836 35.192 1.00 42.10 114 LYS L CA 1
ATOM 711 C C . LYS A 1 114 ? 38.910 9.275 36.496 1.00 47.12 114 LYS L C 1
ATOM 712 O O . LYS A 1 114 ? 39.235 10.329 37.039 1.00 49.93 114 LYS L O 1
ATOM 718 N N . THR A 1 115 ? 38.004 8.455 36.999 1.00 36.22 115 THR L N 1
ATOM 719 C CA . THR A 1 115 ? 37.318 8.737 38.245 1.00 35.87 115 THR L CA 1
ATOM 720 C C . THR A 1 115 ? 36.110 7.873 38.472 1.00 43.86 115 THR L C 1
ATOM 721 O O . THR A 1 115 ? 34.981 8.362 38.470 1.00 46.14 115 THR L O 1
ATOM 725 N N . SER A 1 116 ? 36.358 6.607 38.773 1.00 37.59 116 SER L N 1
ATOM 726 C CA . SER A 1 116 ? 35.292 5.683 39.087 1.00 36.39 116 SER L CA 1
ATOM 727 C C . SER A 1 116 ? 34.487 6.290 40.238 1.00 33.74 116 SER L C 1
ATOM 728 O O . SER A 1 116 ? 33.373 5.855 40.541 1.00 31.39 116 SER L O 1
ATOM 731 N N . ASP A 1 117 ? 35.077 7.303 40.869 1.00 28.18 117 ASP L N 1
ATOM 732 C CA . ASP A 1 117 ? 34.484 7.989 42.011 1.00 29.45 117 ASP L CA 1
ATOM 733 C C . ASP A 1 117 ? 33.651 9.200 41.631 1.00 36.34 117 ASP L C 1
ATOM 734 O O . ASP A 1 117 ? 32.774 9.622 42.381 1.00 36.47 117 ASP L O 1
ATOM 739 N N . GLN A 1 118 ? 33.949 9.778 40.474 1.00 37.23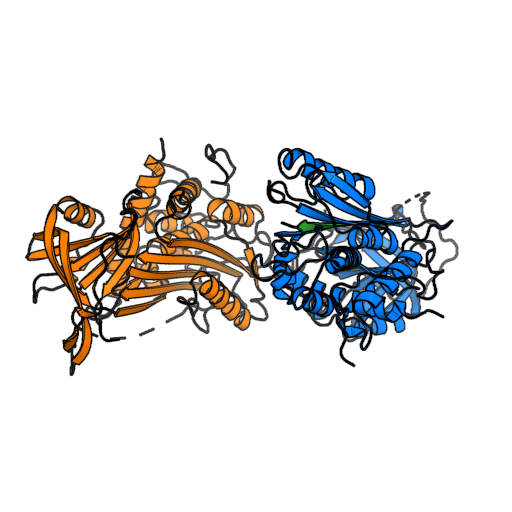 118 GLN L N 1
ATOM 740 C CA . GLN A 1 118 ? 33.231 10.975 40.016 1.00 38.28 118 GLN L CA 1
ATOM 741 C C . GLN A 1 118 ? 31.888 10.643 39.375 1.00 40.98 118 GLN L C 1
ATOM 742 O O . GLN A 1 118 ? 30.937 11.425 39.458 1.00 40.71 118 GLN L O 1
ATOM 748 N N . ILE A 1 119 ? 31.808 9.461 38.762 1.00 32.30 119 ILE L N 1
ATOM 749 C CA . ILE A 1 119 ? 30.570 9.022 38.139 1.00 31.93 119 ILE L CA 1
ATOM 750 C C . ILE A 1 119 ? 29.432 9.122 39.151 1.00 35.30 119 ILE L C 1
ATOM 751 O O . ILE A 1 119 ? 28.379 9.674 38.852 1.00 36.56 119 ILE L O 1
ATOM 756 N N . HIS A 1 120 ? 29.671 8.620 40.362 1.00 28.95 120 HIS L N 1
ATOM 757 C CA . HIS A 1 120 ? 28.669 8.660 41.424 1.00 28.92 120 HIS L CA 1
ATOM 758 C C . HIS A 1 120 ? 28.159 10.087 41.600 1.00 29.78 120 HIS L C 1
ATOM 759 O O . HIS A 1 120 ? 27.004 10.316 41.970 1.00 27.64 120 HIS L O 1
ATOM 766 N N . PHE A 1 121 ? 29.038 11.045 41.339 1.00 24.50 121 PHE L N 1
ATOM 767 C CA . PHE A 1 121 ? 28.682 12.448 41.458 1.00 25.18 121 PHE L CA 1
ATOM 768 C C . PHE A 1 121 ? 27.624 12.806 40.424 1.00 31.83 121 PHE L C 1
ATOM 769 O O . PHE A 1 121 ? 26.561 13.342 40.760 1.00 27.18 121 PHE L O 1
ATOM 777 N N . PHE A 1 122 ? 27.920 12.491 39.165 1.00 32.39 122 PHE L N 1
ATOM 778 C CA . PHE A 1 122 ? 27.009 12.763 38.059 1.00 30.29 122 PHE L CA 1
ATOM 779 C C . PHE A 1 122 ? 25.700 11.998 38.248 1.00 32.59 122 PHE L C 1
ATOM 780 O O . PHE A 1 122 ? 24.618 12.566 38.096 1.00 32.61 122 PHE L O 1
ATOM 788 N N . PHE A 1 123 ? 25.808 10.716 38.608 1.00 30.82 123 PHE L N 1
ATOM 789 C CA . PHE A 1 123 ? 24.637 9.874 38.856 1.00 27.34 123 PHE L CA 1
ATOM 790 C C . PHE A 1 123 ? 23.855 10.431 40.058 1.00 33.78 123 PHE L C 1
ATOM 791 O O . PHE A 1 123 ? 22.708 10.074 40.268 1.00 39.44 123 PHE L O 1
ATOM 799 N N . ALA A 1 124 ? 24.494 11.299 40.844 1.00 27.96 124 ALA L N 1
ATOM 800 C CA . ALA A 1 124 ? 23.844 11.925 42.000 1.00 28.92 124 ALA L CA 1
ATOM 801 C C . ALA A 1 124 ? 23.278 13.283 41.591 1.00 30.19 124 ALA L C 1
ATOM 802 O O . ALA A 1 124 ? 22.540 13.920 42.346 1.00 28.45 124 ALA L O 1
ATOM 804 N N . LYS A 1 125 ? 23.659 13.719 40.394 1.00 31.69 125 LYS L N 1
ATOM 805 C CA . LYS A 1 125 ? 23.159 14.962 39.801 1.00 35.56 125 LYS L CA 1
ATOM 806 C C . LYS A 1 125 ? 21.972 14.521 38.926 1.00 39.38 125 LYS L C 1
ATOM 807 O O . LYS A 1 125 ? 20.892 15.123 38.941 1.00 35.05 125 LYS L O 1
ATOM 813 N N . LEU A 1 126 ? 22.208 13.445 38.176 1.00 33.36 126 LEU L N 1
ATOM 814 C CA . LEU A 1 126 ? 21.214 12.849 37.299 1.00 28.28 126 LEU L CA 1
ATOM 815 C C . LEU A 1 126 ? 19.951 12.479 38.070 1.00 27.10 126 LEU L C 1
ATOM 816 O O . LEU A 1 126 ? 18.862 12.963 37.759 1.00 22.92 126 LEU L O 1
ATOM 821 N N . ASN A 1 127 ? 20.101 11.629 39.082 1.00 27.97 127 ASN L N 1
ATOM 822 C CA . ASN A 1 127 ? 18.962 11.212 39.895 1.00 27.00 127 ASN L CA 1
ATOM 823 C C . ASN A 1 127 ? 18.369 12.447 40.543 1.00 33.76 127 ASN L C 1
ATOM 824 O O . ASN A 1 127 ? 17.176 12.499 40.853 1.00 34.69 127 ASN L O 1
ATOM 829 N N . CYS A 1 128 ? 19.210 13.459 40.704 1.00 29.86 128 CYS L N 1
ATOM 830 C CA . CYS A 1 128 ? 18.826 14.721 41.324 1.00 31.01 128 CYS L CA 1
ATOM 831 C C . CYS A 1 128 ? 17.823 15.534 40.549 1.00 37.44 128 CYS L C 1
ATOM 832 O O . CYS A 1 128 ? 16.890 16.093 41.118 1.00 37.54 128 CYS L O 1
ATOM 835 N N . ARG A 1 129 ? 18.051 15.635 39.247 1.00 33.42 129 ARG L N 1
ATOM 836 C CA . ARG A 1 129 ? 17.167 16.378 38.362 1.00 32.32 129 ARG L CA 1
ATOM 837 C C . ARG A 1 129 ? 15.929 15.525 38.128 1.00 40.79 129 ARG L C 1
ATOM 838 O O . ARG A 1 129 ? 14.811 16.026 38.066 1.00 42.25 129 ARG L O 1
ATOM 846 N N . LEU A 1 130 ? 16.154 14.223 38.000 1.00 36.41 130 LEU L N 1
ATOM 847 C CA . LEU A 1 130 ? 15.090 13.264 37.777 1.00 31.51 130 LEU L CA 1
ATOM 848 C C . LEU A 1 130 ? 14.025 13.287 38.846 1.00 30.92 130 LEU L C 1
ATOM 849 O O . LEU A 1 130 ? 12.847 13.474 38.557 1.00 29.83 130 LEU L O 1
ATOM 854 N N . TYR A 1 131 ? 14.444 13.008 40.080 1.00 26.77 131 TYR L N 1
ATOM 855 C CA . TYR A 1 131 ? 13.532 12.901 41.200 1.00 24.95 131 TYR L CA 1
ATOM 856 C C . TYR A 1 131 ? 13.268 14.162 41.996 1.00 34.15 131 TYR L C 1
ATOM 857 O O . TYR A 1 131 ? 12.408 14.176 42.891 1.00 34.12 131 TYR L O 1
ATOM 866 N N . ARG A 1 132 ? 14.029 15.209 41.713 1.00 34.83 132 ARG L N 1
ATOM 867 C CA . ARG A 1 132 ? 13.845 16.484 42.419 1.00 37.68 132 ARG L CA 1
ATOM 868 C C . ARG A 1 132 ? 13.310 17.553 41.457 1.00 51.11 132 ARG L C 1
ATOM 869 O O . ARG A 1 132 ? 14.072 18.308 40.848 1.00 56.44 132 ARG L O 1
ATOM 877 N N . LYS A 1 133 ? 11.988 17.577 41.314 1.00 45.45 133 LYS L N 1
ATOM 878 C CA . LYS A 1 133 ? 11.319 18.473 40.396 1.00 42.10 133 LYS L CA 1
ATOM 879 C C . LYS A 1 133 ? 10.830 19.792 40.949 1.00 46.63 133 LYS L C 1
ATOM 880 O O . LYS A 1 133 ? 9.803 19.848 41.627 1.00 46.91 133 LYS L O 1
ATOM 886 N N . ALA A 1 134 ? 11.512 20.871 40.587 1.00 40.95 134 ALA L N 1
ATOM 887 C CA . ALA A 1 134 ? 11.061 22.202 40.971 1.00 39.63 134 ALA L CA 1
ATOM 888 C C . ALA A 1 134 ? 9.956 22.546 39.954 1.00 45.80 134 ALA L C 1
ATOM 889 O O . ALA A 1 134 ? 9.883 23.668 39.457 1.00 48.34 134 ALA L O 1
ATOM 891 N N . ASN A 1 135 ? 9.140 21.543 39.619 1.00 44.24 135 ASN L N 1
ATOM 892 C CA . ASN A 1 135 ? 8.055 21.708 38.644 1.00 47.54 135 ASN L CA 1
ATOM 893 C C . ASN A 1 135 ? 6.726 20.967 39.006 1.00 55.04 135 ASN L C 1
ATOM 894 O O . ASN A 1 135 ? 5.650 21.412 38.611 1.00 58.50 135 ASN L O 1
ATOM 899 N N . LYS A 1 136 ? 6.808 19.888 39.797 1.00 47.74 136 LYS L N 1
ATOM 900 C CA . LYS A 1 136 ? 5.617 19.198 40.342 1.00 44.69 136 LYS L CA 1
ATOM 901 C C . LYS A 1 136 ? 4.675 18.316 39.499 1.00 44.57 136 LYS L C 1
ATOM 902 O O . LYS A 1 136 ? 3.727 17.729 40.034 1.00 45.68 136 LYS L O 1
ATOM 908 N N . SER A 1 137 ? 4.925 18.234 38.198 1.00 39.29 137 SER L N 1
ATOM 909 C CA . SER A 1 137 ? 4.052 17.498 37.262 1.00 41.05 137 SER L CA 1
ATOM 910 C C . SER A 1 137 ? 3.581 16.062 37.597 1.00 48.96 137 SER L C 1
ATOM 911 O O . SER A 1 137 ? 2.535 15.859 38.228 1.00 49.83 137 SER L O 1
ATOM 914 N N . SER A 1 138 ? 4.328 15.074 37.096 1.00 42.36 138 SER L N 1
ATOM 915 C CA . SER A 1 138 ? 4.008 13.654 37.301 1.00 38.40 138 SER L CA 1
ATOM 916 C C . SER A 1 138 ? 4.826 13.099 38.463 1.00 44.15 138 SER L C 1
ATOM 917 O O . SER A 1 138 ? 5.857 13.672 38.817 1.00 49.59 138 SER L O 1
ATOM 920 N N . LYS A 1 139 ? 4.393 11.980 39.043 1.00 27.13 139 LYS L N 1
ATOM 921 C CA . LYS A 1 139 ? 5.145 11.401 40.146 1.00 22.60 139 LYS L CA 1
ATOM 922 C C . LYS A 1 139 ? 6.264 10.449 39.739 1.00 33.95 139 LYS L C 1
ATOM 923 O O . LYS A 1 139 ? 6.022 9.408 39.117 1.00 37.67 139 LYS L O 1
ATOM 929 N N . LEU A 1 140 ? 7.485 10.794 40.143 1.00 27.08 140 LEU L N 1
ATOM 930 C CA . LEU A 1 140 ? 8.667 9.967 39.884 1.00 24.32 140 LEU L CA 1
ATOM 931 C C . LEU A 1 140 ? 9.592 10.097 41.092 1.00 29.37 140 LEU L C 1
ATOM 932 O O . LEU A 1 140 ? 10.339 11.063 41.215 1.00 25.96 140 LEU L O 1
ATOM 937 N N . VAL A 1 141 ? 9.550 9.096 41.966 1.00 2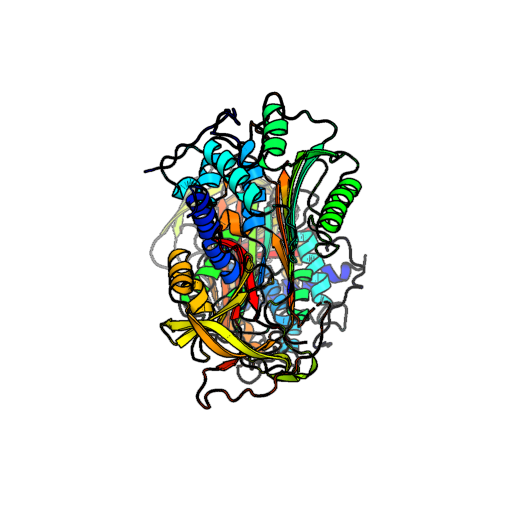9.78 141 VAL L N 1
ATOM 938 C CA . VAL A 1 141 ? 10.326 9.119 43.194 1.00 30.76 141 VAL L CA 1
ATOM 939 C C . VAL A 1 141 ? 11.130 7.844 43.430 1.00 40.32 141 VAL L C 1
ATOM 940 O O . VAL A 1 141 ? 10.608 6.730 43.336 1.00 44.38 141 VAL L O 1
ATOM 944 N N . SER A 1 142 ? 12.417 8.027 43.715 1.00 30.00 142 SER L N 1
ATOM 945 C CA . SER A 1 142 ? 13.333 6.925 43.965 1.00 25.26 142 SER L CA 1
ATOM 946 C C . SER A 1 142 ? 13.719 6.888 45.432 1.00 30.39 142 SER L C 1
ATOM 947 O O . SER A 1 142 ? 13.510 7.857 46.159 1.00 34.35 142 SER L O 1
ATOM 950 N N . ALA A 1 143 ? 14.327 5.786 45.850 1.00 22.46 143 ALA L N 1
ATOM 951 C CA . ALA A 1 143 ? 14.755 5.629 47.225 1.00 21.55 143 ALA L CA 1
ATOM 952 C C . ALA A 1 143 ? 15.622 4.403 47.370 1.00 18.46 143 ALA L C 1
ATOM 953 O O . ALA A 1 143 ? 15.134 3.286 47.280 1.00 16.03 143 ALA L O 1
ATOM 955 N N . ASN A 1 144 ? 16.906 4.612 47.614 1.00 22.43 144 ASN L N 1
ATOM 956 C CA . ASN A 1 144 ? 17.838 3.502 47.790 1.00 27.31 144 ASN L CA 1
ATOM 957 C C . ASN A 1 144 ? 17.954 3.133 49.268 1.00 36.00 144 ASN L C 1
ATOM 958 O O . ASN A 1 144 ? 17.367 3.791 50.121 1.00 41.83 144 ASN L O 1
ATOM 963 N N . ARG A 1 145 ? 18.710 2.077 49.560 1.00 25.29 145 ARG L N 1
ATOM 964 C CA . ARG A 1 145 ? 18.960 1.666 50.934 1.00 19.31 145 ARG L CA 1
ATOM 965 C C . ARG A 1 145 ? 19.801 0.441 51.102 1.00 22.69 145 ARG L C 1
ATOM 966 O O . ARG A 1 145 ? 19.649 -0.529 50.374 1.00 23.04 145 ARG L O 1
ATOM 974 N N . LEU A 1 146 ? 20.619 0.454 52.145 1.00 24.22 146 LEU L N 1
ATOM 975 C CA . LEU A 1 146 ? 21.453 -0.681 52.490 1.00 21.72 146 LEU L CA 1
ATOM 976 C C . LEU A 1 146 ? 20.860 -1.419 53.693 1.00 23.27 146 LEU L C 1
ATOM 977 O O . LEU A 1 146 ? 20.164 -0.825 54.527 1.00 22.75 146 LEU L O 1
ATOM 982 N N . PHE A 1 147 ? 21.171 -2.700 53.804 1.00 18.69 147 PHE L N 1
ATOM 983 C CA . PHE A 1 147 ? 20.698 -3.497 54.921 1.00 20.00 147 PHE L CA 1
ATOM 984 C C . PHE A 1 147 ? 21.824 -4.438 55.302 1.00 26.45 147 PHE L C 1
ATOM 985 O O . PHE A 1 147 ? 21.864 -5.589 54.865 1.00 26.34 147 PHE L O 1
ATOM 993 N N . GLY A 1 148 ? 22.750 -3.933 56.110 1.00 23.19 148 GLY L N 1
ATOM 994 C CA . GLY A 1 148 ? 23.904 -4.711 56.545 1.00 23.72 148 GLY L CA 1
ATOM 995 C C . GLY A 1 148 ? 23.617 -5.576 57.757 1.00 27.88 148 GLY L C 1
ATOM 996 O O . GLY A 1 148 ? 22.614 -5.387 58.449 1.00 25.05 148 GLY L O 1
ATOM 997 N N . ASP A 1 149 ? 24.517 -6.522 58.014 1.00 28.02 149 ASP L N 1
ATOM 998 C CA . ASP A 1 149 ? 24.390 -7.426 59.152 1.00 27.08 149 ASP L CA 1
ATOM 999 C C . ASP A 1 149 ? 24.692 -6.690 60.460 1.00 31.63 149 ASP L C 1
ATOM 1000 O O . ASP A 1 149 ? 25.698 -5.977 60.564 1.00 30.62 149 ASP L O 1
ATOM 1005 N N . LYS A 1 150 ? 23.832 -6.885 61.461 1.00 25.21 150 LYS L N 1
ATOM 1006 C CA . LYS A 1 150 ? 23.979 -6.225 62.761 1.00 19.92 150 LYS L CA 1
ATOM 1007 C C . LYS A 1 150 ? 25.290 -6.489 63.485 1.00 23.21 150 LYS L C 1
ATOM 1008 O O . LYS A 1 150 ? 25.668 -5.740 64.375 1.00 26.76 150 LYS L O 1
ATOM 1014 N N . SER A 1 151 ? 25.966 -7.569 63.120 1.00 19.73 151 SER L N 1
ATOM 1015 C CA . SER A 1 151 ? 27.218 -7.953 63.768 1.00 19.27 151 SER L CA 1
ATOM 1016 C C . SER A 1 151 ? 28.472 -7.356 63.166 1.00 22.23 151 SER L C 1
ATOM 1017 O O . SER A 1 151 ? 29.519 -7.316 63.810 1.00 19.55 151 SER L O 1
ATOM 1020 N N . LEU A 1 152 ? 28.396 -6.977 61.897 1.00 24.98 152 LEU L N 1
ATOM 1021 C CA . LEU A 1 152 ? 29.561 -6.457 61.187 1.00 26.43 152 LEU L CA 1
ATOM 1022 C C . LEU A 1 152 ? 29.891 -4.998 61.433 1.00 32.55 152 LEU L C 1
ATOM 1023 O O . LEU A 1 152 ? 29.043 -4.218 61.845 1.00 34.07 152 LEU L O 1
ATOM 1028 N N . THR A 1 153 ? 31.160 -4.657 61.207 1.00 28.37 153 THR L N 1
ATOM 1029 C CA . THR A 1 153 ? 31.639 -3.289 61.327 1.00 27.29 153 THR L CA 1
ATOM 1030 C C . THR A 1 153 ? 31.872 -2.772 59.909 1.00 29.73 153 THR L C 1
ATOM 1031 O O . THR A 1 153 ? 32.925 -3.014 59.324 1.00 27.73 153 THR L O 1
ATOM 1035 N N . PHE A 1 154 ? 30.882 -2.074 59.361 1.00 26.68 154 PHE L N 1
ATOM 1036 C CA . PHE A 1 154 ? 30.984 -1.543 58.008 1.00 27.04 154 PHE L CA 1
ATOM 1037 C C . PHE A 1 154 ? 31.878 -0.313 57.949 1.00 29.95 154 PHE L C 1
ATOM 1038 O O . PHE A 1 154 ? 32.011 0.409 58.932 1.00 31.66 154 PHE L O 1
ATOM 1046 N N . ASN A 1 155 ? 32.510 -0.095 56.801 1.00 24.57 155 ASN L N 1
ATOM 1047 C CA . ASN A 1 155 ? 33.380 1.058 56.620 1.00 22.29 155 ASN L CA 1
ATOM 1048 C C . ASN A 1 155 ? 32.526 2.318 56.789 1.00 29.66 155 ASN L C 1
ATOM 1049 O O . ASN A 1 155 ? 31.428 2.423 56.233 1.00 32.70 155 ASN L O 1
ATOM 1054 N N . GLU A 1 156 ? 33.032 3.255 57.584 1.00 27.77 156 GLU L N 1
ATOM 1055 C CA . GLU A 1 156 ? 32.323 4.508 57.860 1.00 28.82 156 GLU L CA 1
ATOM 1056 C C . GLU A 1 156 ? 32.235 5.417 56.641 1.00 33.01 156 GLU L C 1
ATOM 1057 O O . GLU A 1 156 ? 31.199 6.030 56.386 1.00 33.03 156 GLU L O 1
ATOM 1063 N N . THR A 1 157 ? 33.333 5.509 55.895 1.00 30.06 157 THR L N 1
ATOM 1064 C CA . THR A 1 157 ? 33.366 6.351 54.701 1.00 30.10 157 THR L CA 1
ATOM 1065 C C . THR A 1 157 ? 32.386 5.793 53.667 1.00 31.42 157 THR L C 1
ATOM 1066 O O . THR A 1 157 ? 31.516 6.508 53.159 1.00 32.02 157 THR L O 1
ATOM 1070 N N . TYR A 1 158 ? 32.473 4.492 53.413 1.00 26.36 158 TYR L N 1
ATOM 1071 C CA . TYR A 1 158 ? 31.557 3.865 52.474 1.00 24.57 158 TYR L CA 1
ATOM 1072 C C . TYR A 1 158 ? 30.124 4.151 52.901 1.00 36.35 158 TYR L C 1
ATOM 1073 O O . TYR A 1 158 ? 29.345 4.696 52.133 1.00 41.67 158 TYR L O 1
ATOM 1082 N N . GLN A 1 159 ? 29.794 3.831 54.146 1.00 27.76 159 GLN L N 1
ATOM 1083 C CA . GLN A 1 159 ? 28.442 4.068 54.628 1.00 25.22 159 GLN L CA 1
ATOM 1084 C C . GLN A 1 159 ? 27.994 5.517 54.470 1.00 32.30 159 GLN L C 1
ATOM 1085 O O . GLN A 1 159 ? 26.840 5.796 54.138 1.00 33.40 159 GLN L O 1
ATOM 1091 N N . ASP A 1 160 ? 28.932 6.432 54.644 1.00 28.38 160 ASP L N 1
ATOM 1092 C CA . ASP A 1 160 ? 28.649 7.864 54.554 1.00 27.47 160 ASP L CA 1
ATOM 1093 C C . ASP A 1 160 ? 28.484 8.351 53.110 1.00 34.16 160 ASP L C 1
ATOM 1094 O O . ASP A 1 160 ? 27.614 9.176 52.811 1.00 37.30 160 ASP L O 1
ATOM 1099 N N . ILE A 1 161 ? 29.321 7.837 52.215 1.00 28.66 161 ILE L N 1
ATOM 1100 C CA . ILE A 1 161 ? 29.252 8.217 50.799 1.00 27.95 161 ILE L CA 1
ATOM 1101 C C . ILE A 1 161 ? 27.901 7.788 50.223 1.00 33.75 161 ILE L C 1
ATOM 1102 O O . ILE A 1 161 ? 27.214 8.571 49.572 1.00 35.29 161 ILE L O 1
ATOM 1107 N N . SER A 1 162 ? 27.528 6.539 50.485 1.00 26.77 162 SER L N 1
ATOM 1108 C CA . SER A 1 162 ? 26.271 5.989 50.000 1.00 22.95 162 SER L CA 1
ATOM 1109 C C . SER A 1 162 ? 25.073 6.832 50.405 1.00 26.37 162 SER L C 1
ATOM 1110 O O . SER A 1 162 ? 24.130 7.006 49.631 1.00 24.23 162 SER L O 1
ATOM 1113 N N . GLU A 1 163 ? 25.101 7.341 51.628 1.00 27.33 163 GLU L N 1
ATOM 1114 C CA . GLU A 1 163 ? 23.998 8.159 52.124 1.00 28.02 163 GLU L CA 1
ATOM 1115 C C . GLU A 1 163 ? 23.994 9.529 51.455 1.00 35.44 163 GLU L C 1
ATOM 1116 O O . GLU A 1 163 ? 22.943 10.142 51.264 1.00 38.89 163 GLU L O 1
ATOM 1122 N N . LEU A 1 164 ? 25.182 10.011 51.113 1.00 31.22 164 LEU L N 1
ATOM 1123 C CA . LEU A 1 164 ? 25.312 11.317 50.472 1.00 30.05 164 LEU L CA 1
ATOM 1124 C C . LEU A 1 164 ? 24.919 11.256 48.994 1.00 40.29 164 LEU L C 1
ATOM 1125 O O . LEU A 1 164 ? 23.974 11.920 48.567 1.00 42.31 164 LEU L O 1
ATOM 1130 N N . VAL A 1 165 ? 25.644 10.439 48.230 1.00 33.34 165 VAL L N 1
ATOM 1131 C CA . VAL A 1 165 ? 25.416 10.289 46.794 1.00 26.10 165 VAL L CA 1
ATOM 1132 C C . VAL A 1 165 ? 24.076 9.666 46.450 1.00 27.36 165 VAL L C 1
ATOM 1133 O O . VAL A 1 165 ? 23.211 10.307 45.872 1.00 29.03 165 VAL L O 1
ATOM 1137 N N . TYR A 1 166 ? 23.919 8.397 46.784 1.00 24.96 166 TYR L N 1
ATOM 1138 C CA . TYR A 1 166 ? 22.681 7.688 46.489 1.00 25.68 166 TYR L CA 1
ATOM 1139 C C . TYR A 1 166 ? 21.604 7.809 47.584 1.00 29.87 166 TYR L C 1
ATOM 1140 O O . TYR A 1 166 ? 20.510 7.279 47.449 1.00 34.31 166 TYR L O 1
ATOM 1149 N N . GLY A 1 167 ? 21.910 8.529 48.652 1.00 22.23 167 GLY L N 1
ATOM 1150 C CA . GLY A 1 167 ? 20.950 8.724 49.733 1.00 22.54 167 GLY L CA 1
ATOM 1151 C C . GLY A 1 167 ? 20.490 7.421 50.369 1.00 30.41 167 GLY L C 1
ATOM 1152 O O . GLY A 1 167 ? 19.340 7.294 50.777 1.00 34.33 167 GLY L O 1
ATOM 1153 N N . ALA A 1 168 ? 21.377 6.435 50.422 1.00 29.37 168 ALA L N 1
ATOM 1154 C CA . ALA A 1 168 ? 21.026 5.136 50.990 1.00 30.29 168 ALA L CA 1
ATOM 1155 C C . ALA A 1 168 ? 21.492 4.909 52.428 1.00 32.45 168 ALA L C 1
ATOM 1156 O O . ALA A 1 168 ? 22.654 4.625 52.668 1.00 33.91 168 ALA L O 1
ATOM 1158 N N . LYS A 1 169 ? 20.570 4.994 53.378 1.00 26.74 169 LYS L N 1
ATOM 1159 C CA . LYS A 1 169 ? 20.910 4.764 54.775 1.00 23.35 169 LYS L CA 1
ATOM 1160 C C . LYS A 1 169 ? 21.137 3.281 55.023 1.00 29.44 169 LYS L C 1
ATOM 1161 O O . LYS A 1 169 ? 20.380 2.447 54.534 1.00 30.10 169 LYS L O 1
ATOM 1167 N N . LEU A 1 170 ? 22.165 2.956 55.804 1.00 28.94 170 LEU L N 1
ATOM 1168 C CA . LEU A 1 170 ? 22.466 1.560 56.121 1.00 27.01 170 LEU L CA 1
ATOM 1169 C C . LEU A 1 170 ? 21.610 1.048 57.293 1.00 31.27 170 LEU L C 1
ATOM 1170 O O . LEU A 1 170 ? 21.880 1.346 58.455 1.00 29.50 170 LEU L O 1
ATOM 1175 N N . GLN A 1 171 ? 20.562 0.297 56.963 1.00 28.22 171 GLN L N 1
ATOM 1176 C CA . GLN A 1 171 ? 19.659 -0.260 57.959 1.00 26.96 171 GLN L CA 1
ATOM 1177 C C . GLN A 1 171 ? 20.194 -1.598 58.441 1.00 29.48 171 GLN L C 1
ATOM 1178 O O . GLN A 1 171 ? 20.446 -2.499 57.643 1.00 30.05 171 GLN L O 1
ATOM 1184 N N . PRO A 1 172 ? 20.376 -1.721 59.748 1.00 26.44 172 PRO L N 1
ATOM 1185 C CA . PRO A 1 172 ? 20.877 -2.959 60.327 1.00 24.96 172 PRO L CA 1
ATOM 1186 C C . PRO A 1 172 ? 19.846 -4.061 60.225 1.00 28.09 172 PRO L C 1
ATOM 1187 O O . PRO A 1 172 ? 18.674 -3.862 60.546 1.00 28.60 172 PRO L O 1
ATOM 1191 N N . LEU A 1 173 ? 20.318 -5.248 59.840 1.00 25.14 173 LEU L N 1
ATOM 1192 C CA . LEU A 1 173 ? 19.464 -6.439 59.711 1.00 24.05 173 LEU L CA 1
ATOM 1193 C C . LEU A 1 173 ? 20.201 -7.634 60.307 1.00 27.65 173 LEU L C 1
ATOM 1194 O O . LEU A 1 173 ? 21.425 -7.755 60.205 1.00 25.77 173 LEU L O 1
ATOM 1199 N N . ASP A 1 174 ? 19.445 -8.524 60.952 1.00 23.71 174 ASP L N 1
ATOM 1200 C CA . ASP A 1 174 ? 20.015 -9.720 61.548 1.00 24.96 174 ASP L CA 1
ATOM 1201 C C . ASP A 1 174 ? 19.993 -10.886 60.555 1.00 30.65 174 ASP L C 1
ATOM 1202 O O . ASP A 1 174 ? 19.070 -11.701 60.571 1.00 29.67 174 ASP L O 1
ATOM 1207 N N . PHE A 1 175 ? 21.022 -10.975 59.711 1.00 29.19 175 PHE L N 1
ATOM 1208 C CA . PHE A 1 175 ? 21.118 -12.063 58.739 1.00 27.64 175 PHE L CA 1
ATOM 1209 C C . PHE A 1 175 ? 21.658 -13.334 59.405 1.00 40.33 175 PHE L C 1
ATOM 1210 O O . PHE A 1 175 ? 21.284 -14.446 59.026 1.00 47.27 175 PHE L O 1
ATOM 1218 N N . LYS A 1 176 ? 22.555 -13.162 60.379 1.00 28.97 176 LYS L N 1
ATOM 1219 C CA . LYS A 1 176 ? 23.162 -14.297 61.088 1.00 25.57 176 LYS L CA 1
ATOM 1220 C C . LYS A 1 176 ? 22.202 -15.165 61.891 1.00 25.44 176 LYS L C 1
ATOM 1221 O O . LYS A 1 176 ? 22.499 -16.324 62.165 1.00 19.91 176 LYS L O 1
ATOM 1227 N N . GLU A 1 177 ? 21.059 -14.622 62.270 1.00 26.14 177 GLU L N 1
ATOM 1228 C CA . GLU A 1 177 ? 20.117 -15.402 63.070 1.00 29.81 177 GLU L CA 1
ATOM 1229 C C . GLU A 1 177 ? 18.666 -15.162 62.688 1.00 34.86 177 GLU L C 1
ATOM 1230 O O . GLU A 1 177 ? 17.750 -15.667 63.340 1.00 35.40 177 GLU L O 1
ATOM 1236 N N . ASN A 1 178 ? 18.445 -14.390 61.638 1.00 34.30 178 ASN L N 1
ATOM 1237 C CA . ASN A 1 178 ? 17.079 -14.100 61.215 1.00 34.66 178 ASN L CA 1
ATOM 1238 C C . ASN A 1 178 ? 16.962 -13.657 59.764 1.00 39.89 178 ASN L C 1
ATOM 1239 O O . ASN A 1 178 ? 16.245 -12.698 59.447 1.00 39.30 178 ASN L O 1
ATOM 1244 N N . ALA A 1 179 ? 17.658 -14.371 58.883 1.00 34.69 179 ALA L N 1
ATOM 1245 C CA . ALA A 1 179 ? 17.642 -14.058 57.460 1.00 33.88 179 ALA L CA 1
ATOM 1246 C C . ALA A 1 179 ? 16.220 -13.949 56.918 1.00 38.55 179 ALA L C 1
ATOM 1247 O O . ALA A 1 179 ? 15.923 -13.073 56.097 1.00 38.91 179 ALA L O 1
ATOM 1249 N N . GLU A 1 180 ? 15.342 -14.826 57.396 1.00 29.81 180 GLU L N 1
ATOM 1250 C CA . GLU A 1 180 ? 13.953 -14.848 56.946 1.00 29.02 180 GLU L CA 1
ATOM 1251 C C . GLU A 1 180 ? 13.248 -13.511 57.141 1.00 32.01 180 GLU L C 1
ATOM 1252 O O . GLU A 1 180 ? 12.808 -12.890 56.181 1.00 32.70 180 GLU L O 1
ATOM 1258 N N . GLN A 1 181 ? 13.138 -13.074 58.391 1.00 27.70 181 GLN L N 1
ATOM 1259 C CA . GLN A 1 181 ? 12.500 -11.799 58.694 1.00 28.35 181 GLN L CA 1
ATOM 1260 C C . GLN A 1 181 ? 13.329 -10.698 58.038 1.00 27.57 181 GLN L C 1
ATOM 1261 O O . GLN A 1 181 ? 12.806 -9.650 57.662 1.00 22.00 181 GLN L O 1
ATOM 1267 N N . SER A 1 182 ? 14.622 -10.965 57.880 1.00 26.16 182 SER L N 1
ATOM 1268 C CA . SER A 1 182 ? 15.529 -10.026 57.244 1.00 26.36 182 SER L CA 1
ATOM 1269 C C . SER A 1 182 ? 15.076 -9.807 55.804 1.00 33.37 182 SER L C 1
ATOM 1270 O O . SER A 1 182 ? 14.988 -8.668 55.335 1.00 33.32 182 SER L O 1
ATOM 1273 N N . ARG A 1 183 ? 14.741 -10.901 55.123 1.00 28.04 183 ARG L N 1
ATOM 1274 C CA . ARG A 1 183 ? 14.247 -10.826 53.752 1.00 25.81 183 ARG L CA 1
ATOM 1275 C C . ARG A 1 183 ? 12.918 -10.113 53.788 1.00 30.66 183 ARG L C 1
ATOM 1276 O O . ARG A 1 183 ? 12.676 -9.164 53.042 1.00 31.37 183 ARG L O 1
ATOM 1284 N N . ALA A 1 184 ? 12.054 -10.589 54.671 1.00 28.99 184 ALA L N 1
ATOM 1285 C CA . ALA A 1 184 ? 10.733 -10.028 54.825 1.00 27.55 184 ALA L CA 1
ATOM 1286 C C . ALA A 1 184 ? 10.816 -8.545 55.153 1.00 27.27 184 ALA L C 1
ATOM 1287 O O . ALA A 1 184 ? 9.902 -7.782 54.842 1.00 24.50 184 ALA L O 1
ATOM 1289 N N . ALA A 1 185 ? 11.920 -8.138 55.773 1.00 24.77 185 ALA L N 1
ATOM 1290 C CA . ALA A 1 185 ? 12.107 -6.744 56.155 1.00 27.15 185 ALA L CA 1
ATOM 1291 C C . ALA A 1 185 ? 12.413 -5.883 54.961 1.00 29.95 185 ALA L C 1
ATOM 1292 O O . ALA A 1 185 ? 11.967 -4.737 54.877 1.00 27.16 185 ALA L O 1
ATOM 1294 N N . ILE A 1 186 ? 13.201 -6.435 54.045 1.00 28.79 186 ILE L N 1
ATOM 1295 C CA . ILE A 1 186 ? 13.608 -5.723 52.839 1.00 26.88 186 ILE L CA 1
ATOM 1296 C C . ILE A 1 186 ? 12.452 -5.627 51.855 1.00 24.16 186 ILE L C 1
ATOM 1297 O O . ILE A 1 186 ? 12.081 -4.537 51.410 1.00 18.86 186 ILE L O 1
ATOM 1302 N N . ASN A 1 187 ? 11.867 -6.774 51.539 1.00 21.28 187 ASN L N 1
ATOM 1303 C CA . ASN A 1 187 ? 10.749 -6.818 50.621 1.00 20.37 187 ASN L CA 1
ATOM 1304 C C . ASN A 1 187 ? 9.680 -5.831 51.082 1.00 26.09 187 ASN L C 1
ATOM 1305 O O . ASN A 1 187 ? 9.200 -5.012 50.304 1.00 31.00 187 ASN L O 1
ATOM 1310 N N . LYS A 1 188 ? 9.386 -5.849 52.372 1.00 22.17 188 LYS L N 1
ATOM 1311 C CA . LYS A 1 188 ? 8.395 -4.947 52.942 1.00 22.91 188 LYS L CA 1
ATOM 1312 C C . LYS A 1 188 ? 8.765 -3.476 52.749 1.00 31.46 188 LYS L C 1
ATOM 1313 O O . LYS A 1 188 ? 7.940 -2.683 52.313 1.00 34.82 188 LYS L O 1
ATOM 1319 N N . TRP A 1 189 ? 10.008 -3.115 53.047 1.00 29.00 189 TRP L N 1
ATOM 1320 C CA . TRP A 1 189 ? 10.430 -1.725 52.876 1.00 29.16 189 TRP L CA 1
ATOM 1321 C C . TRP A 1 189 ? 10.179 -1.310 51.435 1.00 32.86 189 TRP L C 1
ATOM 1322 O O . TRP A 1 189 ? 9.578 -0.268 51.172 1.00 33.30 189 TRP L O 1
ATOM 1333 N N . VAL A 1 190 ? 10.616 -2.154 50.505 1.00 29.24 190 VAL L N 1
ATOM 1334 C CA . VAL A 1 190 ? 10.456 -1.877 49.079 1.00 29.08 190 VAL L CA 1
ATOM 1335 C C . VAL A 1 190 ? 8.992 -1.679 48.704 1.00 34.62 190 VAL L C 1
ATOM 1336 O O . VAL A 1 190 ? 8.637 -0.722 48.015 1.00 37.37 190 VAL L O 1
ATOM 1340 N N . SER A 1 191 ? 8.147 -2.583 49.175 1.00 24.69 191 SER L N 1
ATOM 1341 C CA . SER A 1 191 ? 6.726 -2.485 48.921 1.00 20.22 191 SER L CA 1
ATOM 1342 C C . SER A 1 191 ? 6.260 -1.096 49.338 1.00 26.68 191 SER L C 1
ATOM 1343 O O . SER A 1 191 ? 5.612 -0.383 48.572 1.00 24.82 191 SER L O 1
ATOM 1346 N N . ASN A 1 192 ? 6.658 -0.693 50.532 1.00 25.42 192 ASN L N 1
ATOM 1347 C CA . ASN A 1 192 ? 6.299 0.609 51.051 1.00 29.55 192 ASN L CA 1
ATOM 1348 C C . ASN A 1 192 ? 6.720 1.708 50.071 1.00 35.16 192 ASN L C 1
ATOM 1349 O O . ASN A 1 192 ? 5.963 2.643 49.811 1.00 35.00 192 ASN L O 1
ATOM 1354 N N . LYS A 1 193 ? 7.915 1.568 49.509 1.00 30.43 193 LYS L N 1
ATOM 1355 C CA . LYS A 1 193 ? 8.441 2.545 48.563 1.00 30.12 193 LYS L CA 1
ATOM 1356 C C . LYS A 1 193 ? 7.945 2.354 47.132 1.00 36.96 193 LYS L C 1
ATOM 1357 O O . LYS A 1 193 ? 8.302 3.120 46.235 1.00 35.02 193 LYS L O 1
ATOM 1363 N N . THR A 1 194 ? 7.079 1.363 46.935 1.00 33.08 194 THR L N 1
ATOM 1364 C CA . THR A 1 194 ? 6.523 1.087 45.612 1.00 31.20 194 THR L CA 1
ATOM 1365 C C . THR A 1 194 ? 4.996 1.080 45.662 1.00 32.30 194 THR L C 1
ATOM 1366 O O . THR A 1 194 ? 4.327 0.388 44.887 1.00 32.03 194 THR L O 1
ATOM 1370 N N . GLU A 1 195 ? 4.463 1.867 46.588 1.00 24.78 195 GLU L N 1
ATOM 1371 C CA . GLU A 1 195 ? 3.022 1.993 46.763 1.00 24.33 195 GLU L CA 1
ATOM 1372 C C . GLU A 1 195 ? 2.339 0.636 46.736 1.00 27.98 195 GLU L C 1
ATOM 1373 O O . GLU A 1 195 ? 1.214 0.496 46.255 1.00 27.09 195 GLU L O 1
ATOM 1379 N N . GLY A 1 196 ? 3.050 -0.361 47.246 1.00 28.00 196 GLY L N 1
ATOM 1380 C CA . GLY A 1 196 ? 2.553 -1.728 47.313 1.00 27.75 196 GLY L CA 1
ATOM 1381 C C . GLY A 1 196 ? 2.764 -2.499 46.026 1.00 29.58 196 GLY L C 1
ATOM 1382 O O . GLY A 1 196 ? 2.707 -3.726 46.010 1.00 29.20 196 GLY L O 1
ATOM 1383 N N . ARG A 1 197 ? 3.072 -1.776 44.958 1.00 26.45 197 ARG L N 1
ATOM 1384 C CA . ARG A 1 197 ? 3.290 -2.395 43.655 1.00 28.20 197 ARG L CA 1
ATOM 1385 C C . ARG A 1 197 ? 4.386 -3.451 43.624 1.00 31.68 197 ARG L C 1
ATOM 1386 O O . ARG A 1 197 ? 4.197 -4.523 43.066 1.00 35.80 197 ARG L O 1
ATOM 1394 N N . ILE A 1 198 ? 5.537 -3.157 44.204 1.00 26.81 198 ILE L N 1
ATOM 1395 C CA . ILE A 1 198 ? 6.592 -4.152 44.210 1.00 26.09 198 ILE L CA 1
ATOM 1396 C C . ILE A 1 198 ? 6.568 -4.959 45.504 1.00 37.40 198 ILE L C 1
ATOM 1397 O O . ILE A 1 198 ? 6.464 -4.403 46.590 1.00 43.03 198 ILE L O 1
ATOM 1402 N N . THR A 1 199 ? 6.619 -6.276 45.365 1.00 32.55 199 THR L N 1
ATOM 1403 C CA . THR A 1 199 ? 6.613 -7.198 46.510 1.00 34.72 199 THR L CA 1
ATOM 1404 C C . THR A 1 199 ? 7.291 -8.488 46.036 1.00 45.87 199 THR L C 1
ATOM 1405 O O . THR A 1 199 ? 6.968 -9.014 44.967 1.00 51.63 199 THR L O 1
ATOM 1409 N N . ASP A 1 200 ? 8.267 -8.954 46.807 1.00 32.38 200 ASP L N 1
ATOM 1410 C CA . ASP A 1 200 ? 9.089 -10.091 46.430 1.00 29.99 200 ASP L CA 1
ATOM 1411 C C . ASP A 1 200 ? 10.136 -9.661 45.396 1.00 38.87 200 ASP L C 1
ATOM 1412 O O . ASP A 1 200 ? 9.992 -9.922 44.204 1.00 46.63 200 ASP L O 1
ATOM 1417 N N . VAL A 1 201 ? 11.193 -9.017 45.856 1.00 30.26 201 VAL L N 1
ATOM 1418 C CA . VAL A 1 201 ? 12.279 -8.651 44.966 1.00 27.85 201 VAL L CA 1
ATOM 1419 C C . VAL A 1 201 ? 13.263 -9.786 45.205 1.00 34.43 201 VAL L C 1
ATOM 1420 O O . VAL A 1 201 ? 13.791 -10.399 44.278 1.00 34.81 201 VAL L O 1
ATOM 1424 N N . ILE A 1 202 ? 13.426 -10.095 46.484 1.00 29.98 202 ILE L N 1
ATOM 1425 C CA . ILE A 1 202 ? 14.323 -11.126 46.947 1.00 29.16 202 ILE L CA 1
ATOM 1426 C C . ILE A 1 202 ? 13.572 -12.445 47.103 1.00 32.56 202 ILE L C 1
ATOM 1427 O O . ILE A 1 202 ? 12.677 -12.564 47.942 1.00 32.64 202 ILE L O 1
ATOM 1432 N N . PRO A 1 203 ? 13.946 -13.431 46.300 1.00 26.27 203 PRO L N 1
ATOM 1433 C CA . PRO A 1 203 ? 13.304 -14.733 46.331 1.00 28.83 203 PRO L CA 1
ATOM 1434 C C . PRO A 1 203 ? 13.385 -15.289 47.725 1.00 34.42 203 PRO L C 1
ATOM 1435 O O . PRO A 1 203 ? 14.088 -14.748 48.581 1.00 39.86 203 PRO L O 1
ATOM 1439 N N . SER A 1 204 ? 12.645 -16.372 47.947 1.00 30.44 204 SER L N 1
ATOM 1440 C CA . SER A 1 204 ? 12.552 -17.023 49.250 1.00 34.31 204 SER L CA 1
ATOM 1441 C C . SER A 1 204 ? 13.897 -17.366 49.917 1.00 42.17 204 SER L C 1
ATOM 1442 O O . SER A 1 204 ? 14.177 -16.927 51.038 1.00 52.77 204 SER L O 1
ATOM 1445 N N . GLU A 1 205 ? 14.722 -18.167 49.249 1.00 28.11 205 GLU L N 1
ATOM 1446 C CA . GLU A 1 205 ? 16.006 -18.625 49.834 1.00 27.89 205 GLU L CA 1
ATOM 1447 C C . GLU A 1 205 ? 17.246 -17.851 49.432 1.00 31.73 205 GLU L C 1
ATOM 1448 O O . GLU A 1 205 ? 18.354 -18.366 49.519 1.00 28.45 205 GLU L O 1
ATOM 1454 N N . ALA A 1 206 ? 17.056 -16.615 48.997 1.00 31.56 206 ALA L N 1
ATOM 1455 C CA . ALA A 1 206 ? 18.171 -15.776 48.559 1.00 30.44 206 ALA L CA 1
ATOM 1456 C C . ALA A 1 206 ? 19.139 -15.448 49.693 1.00 33.98 206 ALA L C 1
ATOM 1457 O O . ALA A 1 206 ? 20.332 -15.760 49.633 1.00 34.49 206 ALA L O 1
ATOM 1459 N N . ILE A 1 207 ? 18.603 -14.797 50.719 1.00 29.28 207 ILE L N 1
ATOM 1460 C CA . ILE A 1 207 ? 19.373 -14.352 51.873 1.00 28.41 207 ILE L CA 1
ATOM 1461 C C . ILE A 1 207 ? 19.506 -15.432 52.944 1.00 39.11 207 ILE L C 1
ATOM 1462 O O . ILE A 1 207 ? 18.539 -16.125 53.269 1.00 44.40 207 ILE L O 1
ATOM 1467 N N . ASN A 1 208 ? 20.720 -15.559 53.485 1.00 31.04 208 ASN L N 1
ATOM 1468 C CA . ASN A 1 208 ? 21.034 -16.566 54.503 1.00 25.85 208 ASN L CA 1
ATOM 1469 C C . ASN A 1 208 ? 22.003 -16.055 55.568 1.00 35.45 208 ASN L C 1
ATOM 1470 O O . ASN A 1 208 ? 22.448 -14.904 55.533 1.00 35.39 208 ASN L O 1
ATOM 1475 N N . GLU A 1 209 ? 22.349 -16.942 56.497 1.00 34.36 209 GLU L N 1
ATOM 1476 C CA . GLU A 1 209 ? 23.251 -16.623 57.600 1.00 33.28 209 GLU L CA 1
ATOM 1477 C C . GLU A 1 209 ? 24.599 -16.074 57.157 1.00 36.14 209 GLU L C 1
ATOM 1478 O O . GLU A 1 209 ? 25.333 -15.498 57.958 1.00 43.46 209 GLU L O 1
ATOM 1484 N N . LEU A 1 210 ? 24.931 -16.258 55.888 1.00 24.72 210 LEU L N 1
ATOM 1485 C CA . LEU A 1 210 ? 26.199 -15.767 55.362 1.00 25.89 210 LEU L CA 1
ATOM 1486 C C . LEU A 1 210 ? 26.090 -14.397 54.686 1.00 34.26 210 LEU L C 1
ATOM 1487 O O . LEU A 1 210 ? 27.101 -13.815 54.292 1.00 36.63 210 LEU L O 1
ATOM 1492 N N . THR A 1 211 ? 24.860 -13.909 54.522 1.00 28.13 211 THR L N 1
ATOM 1493 C CA . THR A 1 211 ? 24.623 -12.631 53.853 1.00 25.85 211 THR L CA 1
ATOM 1494 C C . THR A 1 211 ? 25.178 -11.450 54.627 1.00 27.33 211 THR L C 1
ATOM 1495 O O . THR A 1 211 ? 24.800 -11.218 55.766 1.00 28.85 211 THR L O 1
ATOM 1499 N N . VAL A 1 212 ? 26.063 -10.697 53.990 1.00 22.97 212 VAL L N 1
ATOM 1500 C CA . VAL A 1 212 ? 26.680 -9.540 54.605 1.00 22.67 212 VAL L CA 1
ATOM 1501 C C . VAL A 1 212 ? 25.855 -8.272 54.435 1.00 32.20 212 VAL L C 1
ATOM 1502 O O . VAL A 1 212 ? 25.443 -7.640 55.413 1.00 31.02 212 VAL L O 1
ATOM 1506 N N . LEU A 1 213 ? 25.605 -7.921 53.180 1.00 32.09 213 LEU L N 1
ATOM 1507 C CA . LEU A 1 213 ? 24.895 -6.698 52.836 1.00 27.68 213 LEU L CA 1
ATOM 1508 C C . LEU A 1 213 ? 23.936 -6.925 51.685 1.00 28.17 213 LEU L C 1
ATOM 1509 O O . LEU A 1 213 ? 24.003 -7.948 50.999 1.00 26.59 213 LEU L O 1
ATOM 1514 N N . VAL A 1 214 ? 23.049 -5.959 51.474 1.00 23.59 214 VAL L N 1
ATOM 1515 C CA . VAL A 1 214 ? 22.062 -6.040 50.413 1.00 21.74 214 VAL L CA 1
ATOM 1516 C C . VAL A 1 214 ? 21.714 -4.649 49.915 1.00 22.87 214 VAL L C 1
ATOM 1517 O O . VAL A 1 214 ? 20.851 -3.984 50.475 1.00 17.89 214 VAL L O 1
ATOM 1521 N N . LEU A 1 215 ? 22.397 -4.209 48.861 1.00 24.68 215 LEU L N 1
ATOM 1522 C CA . LEU A 1 215 ? 22.142 -2.890 48.282 1.00 25.07 215 LEU L CA 1
ATOM 1523 C C . LEU A 1 215 ? 20.829 -2.957 47.527 1.00 30.22 215 LEU L C 1
ATOM 1524 O O . LEU A 1 215 ? 20.569 -3.923 46.821 1.00 30.35 215 LEU L O 1
ATOM 1529 N N . VAL A 1 216 ? 20.006 -1.927 47.671 1.00 27.99 216 VAL L N 1
ATOM 1530 C CA . VAL A 1 216 ? 18.705 -1.920 47.030 1.00 25.18 216 VAL L CA 1
ATOM 1531 C C . VAL A 1 216 ? 18.307 -0.588 46.431 1.00 32.19 216 VAL L C 1
ATOM 1532 O O . VAL A 1 216 ? 18.644 0.476 46.954 1.00 33.77 216 VAL L O 1
ATOM 1536 N N . ASN A 1 217 ? 17.547 -0.657 45.344 1.00 24.93 217 ASN L N 1
ATOM 1537 C CA . ASN A 1 217 ? 17.009 0.533 44.714 1.00 21.92 217 ASN L CA 1
ATOM 1538 C C . ASN A 1 217 ? 15.543 0.338 44.364 1.00 23.26 217 ASN L C 1
ATOM 1539 O O . ASN A 1 217 ? 15.105 -0.755 43.997 1.00 20.64 217 ASN L O 1
ATOM 1544 N N . THR A 1 218 ? 14.794 1.421 44.457 1.00 18.48 218 THR L N 1
ATOM 1545 C CA . THR A 1 218 ? 13.392 1.396 44.147 1.00 17.63 218 THR L CA 1
ATOM 1546 C C . THR A 1 218 ? 13.060 2.635 43.358 1.00 25.25 218 THR L C 1
ATOM 1547 O O . THR A 1 218 ? 13.635 3.704 43.575 1.00 24.77 218 THR L O 1
ATOM 1551 N N . ILE A 1 219 ? 12.121 2.488 42.442 1.00 25.54 219 ILE L N 1
ATOM 1552 C CA . ILE A 1 219 ? 11.670 3.601 41.637 1.00 25.29 219 ILE L CA 1
ATOM 1553 C C . ILE A 1 219 ? 10.175 3.442 41.484 1.00 23.89 219 ILE L C 1
ATOM 1554 O O . ILE A 1 219 ? 9.672 2.320 41.357 1.00 20.41 219 ILE L O 1
ATOM 1559 N N . TYR A 1 220 ? 9.465 4.560 41.546 1.00 18.43 220 TYR L N 1
ATOM 1560 C CA . TYR A 1 220 ? 8.028 4.537 41.438 1.00 20.64 220 TYR L CA 1
ATOM 1561 C C . TYR A 1 220 ? 7.570 5.672 40.546 1.00 39.93 220 TYR L C 1
ATOM 1562 O O . TYR A 1 220 ? 8.019 6.811 40.702 1.00 46.70 220 TYR L O 1
ATOM 1571 N N . PHE A 1 221 ? 6.676 5.360 39.609 1.00 30.81 221 PHE L N 1
ATOM 1572 C CA . PHE A 1 221 ? 6.143 6.363 38.702 1.00 26.07 221 PHE L CA 1
ATOM 1573 C C . PHE A 1 221 ? 4.650 6.247 38.579 1.00 25.78 221 PHE L C 1
ATOM 1574 O O . PHE A 1 221 ? 4.082 5.163 38.680 1.00 25.53 221 PHE L O 1
ATOM 1582 N N . LYS A 1 222 ? 4.027 7.404 38.420 1.00 21.48 222 LYS L N 1
ATOM 1583 C CA . LYS A 1 222 ? 2.596 7.515 38.222 1.00 22.16 222 LYS L CA 1
ATOM 1584 C C . LYS A 1 222 ? 2.392 8.807 37.449 1.00 36.37 222 LYS L C 1
ATOM 1585 O O . LYS A 1 222 ? 2.827 9.876 37.884 1.00 38.27 222 LYS L O 1
ATOM 1591 N N . GLY A 1 223 ? 1.783 8.695 36.273 1.00 36.27 223 GLY L N 1
ATOM 1592 C CA . GLY A 1 223 ? 1.566 9.855 35.437 1.00 37.78 223 GLY L CA 1
ATOM 1593 C C . GLY A 1 223 ? 0.208 9.827 34.753 1.00 41.56 223 GLY L C 1
ATOM 1594 O O . GLY A 1 223 ? -0.312 8.755 34.418 1.00 38.10 223 GLY L O 1
ATOM 1595 N N . LEU A 1 224 ? -0.383 11.017 34.619 1.00 36.20 224 LEU L N 1
ATOM 1596 C CA . LEU A 1 224 ? -1.685 11.190 33.974 1.00 31.89 224 LEU L CA 1
ATOM 1597 C C . LEU A 1 224 ? -1.461 11.485 32.494 1.00 32.19 224 LEU L C 1
ATOM 1598 O O . LEU A 1 224 ? -0.606 12.309 32.139 1.00 30.42 224 LEU L O 1
ATOM 1603 N N . TRP A 1 225 ? -2.232 10.833 31.631 1.00 27.44 225 TRP L N 1
ATOM 1604 C CA . TRP A 1 225 ? -2.086 11.066 30.207 1.00 27.55 225 TRP L CA 1
ATOM 1605 C C . TRP A 1 225 ? -2.339 12.544 29.900 1.00 30.97 225 TRP L C 1
ATOM 1606 O O . TRP A 1 225 ? -3.384 13.093 30.268 1.00 27.08 225 TRP L O 1
ATOM 1617 N N . LYS A 1 226 ? -1.384 13.188 29.229 1.00 23.95 226 LYS L N 1
ATOM 1618 C CA . LYS A 1 226 ? -1.555 14.581 28.845 1.00 22.11 226 LYS L CA 1
ATOM 1619 C C . LYS A 1 226 ? -2.868 14.696 28.062 1.00 39.93 226 LYS L C 1
ATOM 1620 O O . LYS A 1 226 ? -3.473 15.756 27.987 1.00 46.62 226 LYS L O 1
ATOM 1626 N N . SER A 1 227 ? -3.325 13.566 27.526 1.00 36.29 227 SER L N 1
ATOM 1627 C CA . SER A 1 227 ? -4.581 13.491 26.762 1.00 33.81 227 SER L CA 1
ATOM 1628 C C . SER A 1 227 ? -5.161 12.111 27.061 1.00 33.74 227 SER L C 1
ATOM 1629 O O . SER A 1 227 ? -4.754 11.115 26.474 1.00 35.64 227 SER L O 1
ATOM 1632 N N . LYS A 1 228 ? -6.079 12.059 28.014 1.00 29.97 228 LYS L N 1
ATOM 1633 C CA . LYS A 1 228 ? -6.660 10.799 28.483 1.00 31.96 228 LYS L CA 1
ATOM 1634 C C . LYS A 1 228 ? -7.650 10.130 27.555 1.00 38.96 228 LYS L C 1
ATOM 1635 O O . LYS A 1 228 ? -8.283 10.785 26.734 1.00 43.26 228 LYS L O 1
ATOM 1641 N N . PHE A 1 229 ? -7.798 8.819 27.707 1.00 28.64 229 PHE L N 1
ATOM 1642 C CA . PHE A 1 229 ? -8.756 8.063 26.917 1.00 25.86 229 PHE L CA 1
ATOM 1643 C C . PHE A 1 229 ? -10.130 8.180 27.598 1.00 35.59 229 PHE L C 1
ATOM 1644 O O . PHE A 1 229 ? -10.237 8.684 28.708 1.00 40.34 229 PHE L O 1
ATOM 1652 N N . SER A 1 230 ? -11.178 7.751 26.901 1.00 30.38 230 SER L N 1
ATOM 1653 C CA . SER A 1 230 ? -12.527 7.792 27.458 1.00 30.12 230 SER L CA 1
ATOM 1654 C C . SER A 1 230 ? -13.009 6.371 27.744 1.00 33.51 230 SER L C 1
ATOM 1655 O O . SER A 1 230 ? -13.120 5.544 26.839 1.00 34.19 230 SER L O 1
ATOM 1658 N N . PRO A 1 231 ? -13.289 6.092 29.008 1.00 31.55 231 PRO L N 1
ATOM 1659 C CA . PRO A 1 231 ? -13.745 4.759 29.415 1.00 28.57 231 PRO L CA 1
ATOM 1660 C C . PRO A 1 231 ? -14.931 4.344 28.555 1.00 31.61 231 PRO L C 1
ATOM 1661 O O . PRO A 1 231 ? -15.076 3.178 28.184 1.00 28.24 231 PRO L O 1
ATOM 1665 N N . GLU A 1 232 ? -15.763 5.320 28.219 1.00 32.04 232 GLU L N 1
ATOM 1666 C CA . GLU A 1 232 ? -16.937 5.075 27.396 1.00 32.62 232 GLU L CA 1
ATOM 1667 C C . GLU A 1 232 ? -16.513 4.434 26.088 1.00 39.70 232 GLU L C 1
ATOM 1668 O O . GLU A 1 232 ? -16.993 3.349 25.730 1.00 41.24 232 GLU L O 1
ATOM 1674 N N . ASN A 1 233 ? -15.548 5.065 25.430 1.00 32.64 233 ASN L N 1
ATOM 1675 C CA . ASN A 1 233 ? -15.022 4.579 24.161 1.00 28.89 233 ASN L CA 1
ATOM 1676 C C . ASN A 1 233 ? -14.313 3.234 24.275 1.00 32.23 233 ASN L C 1
ATOM 1677 O O . ASN A 1 233 ? -14.243 2.481 23.304 1.00 35.07 233 ASN L O 1
ATOM 1682 N N . THR A 1 234 ? -13.773 2.936 25.452 1.00 25.14 234 THR L N 1
ATOM 1683 C CA . THR A 1 234 ? -13.066 1.674 25.636 1.00 23.92 234 THR L CA 1
ATOM 1684 C C . THR A 1 234 ? -14.014 0.527 25.330 1.00 28.63 234 THR L C 1
ATOM 1685 O O . THR A 1 234 ? -15.225 0.661 25.497 1.00 30.66 234 THR L O 1
ATOM 1689 N N . ARG A 1 235 ? -13.473 -0.572 24.828 1.00 27.01 235 ARG L N 1
ATOM 1690 C CA . ARG A 1 235 ? -14.288 -1.719 24.448 1.00 30.34 235 ARG L CA 1
ATOM 1691 C C . ARG A 1 235 ? -13.514 -3.020 24.529 1.00 38.40 235 ARG L C 1
ATOM 1692 O O . ARG A 1 235 ? -12.348 -3.091 24.141 1.00 43.61 235 ARG L O 1
ATOM 1700 N N . LYS A 1 236 ? -14.175 -4.061 25.016 1.00 32.75 236 LYS L N 1
ATOM 1701 C CA . LYS A 1 236 ? -13.531 -5.356 25.138 1.00 33.65 236 LYS L CA 1
ATOM 1702 C C . LYS A 1 236 ? -13.358 -6.032 23.773 1.00 37.91 236 LYS L C 1
ATOM 1703 O O . LYS A 1 236 ? -14.237 -5.979 22.917 1.00 36.78 236 LYS L O 1
ATOM 1709 N N . GLU A 1 237 ? -12.166 -6.571 23.542 1.00 32.99 237 GLU L N 1
ATOM 1710 C CA . GLU A 1 237 ? -11.856 -7.260 22.297 1.00 31.11 237 GLU L CA 1
ATOM 1711 C C . GLU A 1 237 ? -11.678 -8.748 22.562 1.00 39.31 237 GLU L C 1
ATOM 1712 O O . GLU A 1 237 ? -12.092 -9.255 23.599 1.00 46.57 237 GLU L O 1
ATOM 1718 N N . LEU A 1 238 ? -11.023 -9.429 21.631 1.00 30.70 238 LEU L N 1
ATOM 1719 C CA . LEU A 1 238 ? -10.776 -10.863 21.748 1.00 28.14 238 LEU L CA 1
ATOM 1720 C C . LEU A 1 238 ? -9.322 -11.113 21.346 1.00 42.57 238 LEU L C 1
ATOM 1721 O O . LEU A 1 238 ? -8.963 -10.974 20.174 1.00 47.42 238 LEU L O 1
ATOM 1726 N N . PHE A 1 239 ? -8.480 -11.447 22.325 1.00 35.15 239 PHE L N 1
ATOM 1727 C CA . PHE A 1 239 ? -7.048 -11.656 22.072 1.00 30.42 239 PHE L CA 1
ATOM 1728 C C . PHE A 1 239 ? -6.593 -13.086 21.802 1.00 39.41 239 PHE L C 1
ATOM 1729 O O . PHE A 1 239 ? -6.699 -13.951 22.670 1.00 44.01 239 PHE L O 1
ATOM 1737 N N . TYR A 1 240 ? -6.045 -13.320 20.610 1.00 32.08 240 TYR L N 1
ATOM 1738 C CA . TYR A 1 240 ? -5.564 -14.654 20.236 1.00 34.19 240 TYR L CA 1
ATOM 1739 C C . TYR A 1 240 ? -4.115 -14.917 20.654 1.00 39.19 240 TYR L C 1
ATOM 1740 O O . TYR A 1 240 ? -3.203 -14.187 20.267 1.00 39.67 240 TYR L O 1
ATOM 1749 N N . LYS A 1 241 ? -3.914 -15.990 21.415 1.00 32.81 241 LYS L N 1
ATOM 1750 C CA . LYS A 1 241 ? -2.589 -16.354 21.914 1.00 33.43 241 LYS L CA 1
ATOM 1751 C C . LYS A 1 241 ? -1.770 -17.247 20.998 1.00 40.99 241 LYS L C 1
ATOM 1752 O O . LYS A 1 241 ? -2.315 -18.013 20.210 1.00 44.03 241 LYS L O 1
ATOM 1758 N N . ALA A 1 242 ? -0.450 -17.195 21.182 1.00 38.28 242 ALA L N 1
ATOM 1759 C CA . ALA A 1 242 ? 0.504 -17.981 20.392 1.00 38.43 242 ALA L CA 1
ATOM 1760 C C . ALA A 1 242 ? 0.147 -19.455 20.288 1.00 40.62 242 ALA L C 1
ATOM 1761 O O . ALA A 1 242 ? 0.682 -20.178 19.446 1.00 43.62 242 ALA L O 1
ATOM 1763 N N . ASP A 1 243 ? -0.731 -19.906 21.173 1.00 33.58 243 ASP L N 1
ATOM 1764 C CA . ASP A 1 243 ? -1.161 -21.294 21.190 1.00 37.87 243 ASP L CA 1
ATOM 1765 C C . ASP A 1 243 ? -2.493 -21.439 21.893 1.00 45.02 243 ASP L C 1
ATOM 1766 O O . ASP A 1 243 ? -2.640 -21.027 23.053 1.00 46.55 243 ASP L O 1
ATOM 1771 N N . GLY A 1 244 ? -3.434 -22.092 21.227 1.00 45.67 244 GLY L N 1
ATOM 1772 C CA . GLY A 1 244 ? -4.721 -22.337 21.827 1.00 48.50 244 GLY L CA 1
ATOM 1773 C C . GLY A 1 244 ? -5.729 -21.217 21.708 1.00 56.75 244 GLY L C 1
ATOM 1774 O O . GLY A 1 244 ? -6.022 -20.733 20.609 1.00 60.69 244 GLY L O 1
ATOM 1775 N N . GLU A 1 245 ? -6.307 -20.845 22.838 1.00 44.61 245 GLU L N 1
ATOM 1776 C CA . GLU A 1 245 ? -7.340 -19.852 22.836 1.00 40.38 245 GLU L CA 1
ATOM 1777 C C . GLU A 1 245 ? -7.036 -18.482 23.269 1.00 47.31 245 GLU L C 1
ATOM 1778 O O . GLU A 1 245 ? -5.958 -18.180 23.743 1.00 54.49 245 GLU L O 1
ATOM 1784 N N . SER A 1 246 ? -8.056 -17.666 23.116 1.00 39.80 246 SER L N 1
ATOM 1785 C CA . SER A 1 246 ? -8.038 -16.272 23.413 1.00 40.92 246 SER L CA 1
ATOM 1786 C C . SER A 1 246 ? -8.034 -15.930 24.849 1.00 43.02 246 SER L C 1
ATOM 1787 O O . SER A 1 246 ? -7.842 -16.775 25.752 1.00 45.03 246 SER L O 1
ATOM 1790 N N . CYS A 1 247 ? -8.386 -14.684 25.051 1.00 36.78 247 CYS L N 1
ATOM 1791 C CA . CYS A 1 247 ? -8.499 -14.095 26.340 1.00 35.23 247 CYS L CA 1
ATOM 1792 C C . CYS A 1 247 ? -8.960 -12.668 26.059 1.00 35.57 247 CYS L C 1
ATOM 1793 O O . CYS A 1 247 ? -8.399 -11.973 25.212 1.00 34.04 247 CYS L O 1
ATOM 1796 N N . SER A 1 248 ? -10.073 -12.306 26.676 1.00 30.03 248 SER L N 1
ATOM 1797 C CA . SER A 1 248 ? -10.678 -11.007 26.485 1.00 30.49 248 SER L CA 1
ATOM 1798 C C . SER A 1 248 ? -9.787 -9.869 26.952 1.00 45.05 248 SER L C 1
ATOM 1799 O O . SER A 1 248 ? -9.155 -9.947 28.005 1.00 49.03 248 SER L O 1
ATOM 1802 N N . ALA A 1 249 ? -9.777 -8.792 26.172 1.00 37.68 249 ALA L N 1
ATOM 1803 C CA . ALA A 1 249 ? -8.958 -7.632 26.457 1.00 35.13 249 ALA L CA 1
ATOM 1804 C C . ALA A 1 249 ? -9.712 -6.320 26.259 1.00 38.96 249 ALA L C 1
ATOM 1805 O O . ALA A 1 249 ? -10.330 -6.093 25.216 1.00 37.43 249 ALA L O 1
ATOM 1807 N N . SER A 1 250 ? -9.665 -5.463 27.277 1.00 37.59 250 SER L N 1
ATOM 1808 C CA . SER A 1 250 ? -10.304 -4.162 27.185 1.00 39.14 250 SER L CA 1
ATOM 1809 C C . SER A 1 250 ? -9.422 -3.240 26.354 1.00 42.89 250 SER L C 1
ATOM 1810 O O . SER A 1 250 ? -8.391 -2.750 26.823 1.00 46.14 250 SER L O 1
ATOM 1813 N N . MET A 1 251 ? -9.814 -3.053 25.100 1.00 32.95 251 MET L N 1
ATOM 1814 C CA . MET A 1 251 ? -9.099 -2.186 24.185 1.00 31.28 251 MET L CA 1
ATOM 1815 C C . MET A 1 251 ? -9.574 -0.755 24.359 1.00 35.61 251 MET L C 1
ATOM 1816 O O . MET A 1 251 ? -10.765 -0.497 24.471 1.00 38.13 251 MET L O 1
ATOM 1821 N N . MET A 1 252 ? -8.626 0.167 24.425 1.00 28.68 252 MET L N 1
ATOM 1822 C CA . MET A 1 252 ? -8.950 1.566 24.599 1.00 27.34 252 MET L CA 1
ATOM 1823 C C . MET A 1 252 ? -9.031 2.241 23.260 1.00 28.95 252 MET L C 1
ATOM 1824 O O . MET A 1 252 ? -8.635 1.670 22.250 1.00 32.30 252 MET L O 1
ATOM 1829 N N . TYR A 1 253 ? -9.518 3.474 23.252 1.00 25.33 253 TYR L N 1
ATOM 1830 C CA . TYR A 1 253 ? -9.644 4.217 22.020 1.00 25.16 253 TYR L CA 1
ATOM 1831 C C . TYR A 1 253 ? -9.718 5.709 22.230 1.00 24.79 253 TYR L C 1
ATOM 1832 O O . TYR A 1 253 ? -10.437 6.198 23.090 1.00 25.54 253 TYR L O 1
ATOM 1841 N N . GLN A 1 254 ? -9.033 6.434 21.366 1.00 23.38 254 GLN L N 1
ATOM 1842 C CA . GLN A 1 254 ? -9.076 7.879 21.373 1.00 25.92 254 GLN L CA 1
ATOM 1843 C C . GLN A 1 254 ? -8.537 8.351 20.036 1.00 38.19 254 GLN L C 1
ATOM 1844 O O . GLN A 1 254 ? -8.012 7.558 19.255 1.00 42.28 254 GLN L O 1
ATOM 1850 N N . GLU A 1 255 ? -8.667 9.639 19.771 1.00 30.92 255 GLU L N 1
ATOM 1851 C CA . GLU A 1 255 ? -8.201 10.186 18.519 1.00 28.56 255 GLU L CA 1
ATOM 1852 C C . GLU A 1 255 ? -7.601 11.542 18.801 1.00 34.20 255 GLU L C 1
ATOM 1853 O O . GLU A 1 255 ? -8.066 12.256 19.690 1.00 39.06 255 GLU L O 1
ATOM 1859 N N . GLY A 1 256 ? -6.533 11.877 18.091 1.00 23.53 256 GLY L N 1
ATOM 1860 C CA . GLY A 1 256 ? -5.899 13.160 18.296 1.00 24.79 256 GLY L CA 1
ATOM 1861 C C . GLY A 1 256 ? -4.549 13.308 17.632 1.00 33.80 256 GLY L C 1
ATOM 1862 O O . GLY A 1 256 ? -4.121 12.461 16.854 1.00 35.73 256 GLY L O 1
ATOM 1863 N N . LYS A 1 257 ? -3.932 14.452 17.894 1.00 32.81 257 LYS L N 1
ATOM 1864 C CA . LYS A 1 257 ? -2.618 14.767 17.388 1.00 33.55 257 LYS L CA 1
ATOM 1865 C C . LYS A 1 257 ? -1.543 14.210 18.339 1.00 32.82 257 LYS L C 1
ATOM 1866 O O . LYS A 1 257 ? -1.516 14.536 19.529 1.00 31.46 257 LYS L O 1
ATOM 1872 N N . PHE A 1 258 ? -0.643 13.406 17.797 1.00 26.70 258 PHE L N 1
ATOM 1873 C CA . PHE A 1 258 ? 0.427 12.829 18.587 1.00 27.75 258 PHE L CA 1
ATOM 1874 C C . PHE A 1 258 ? 1.708 12.798 17.772 1.00 33.81 258 PHE L C 1
ATOM 1875 O O . PHE A 1 258 ? 1.670 12.927 16.547 1.00 35.62 258 PHE L O 1
ATOM 1883 N N . ARG A 1 259 ? 2.846 12.716 18.450 1.00 30.11 259 ARG L N 1
ATOM 1884 C CA . ARG A 1 259 ? 4.109 12.616 17.735 1.00 31.58 259 ARG L CA 1
ATOM 1885 C C . ARG A 1 259 ? 4.192 11.150 17.309 1.00 34.93 259 ARG L C 1
ATOM 1886 O O . ARG A 1 259 ? 4.144 10.239 18.136 1.00 35.87 259 ARG L O 1
ATOM 1894 N N . TYR A 1 260 ? 4.230 10.933 16.000 1.00 28.91 260 TYR L N 1
ATOM 1895 C CA . TYR A 1 260 ? 4.223 9.595 15.450 1.00 27.56 260 TYR L CA 1
ATOM 1896 C C . TYR A 1 260 ? 5.063 9.522 14.201 1.00 31.48 260 TYR L C 1
ATOM 1897 O O . TYR A 1 260 ? 5.569 10.533 13.725 1.00 30.85 260 TYR L O 1
ATOM 1906 N N . ARG A 1 261 ? 5.250 8.307 13.703 1.00 27.56 261 ARG L N 1
ATOM 1907 C CA . ARG A 1 261 ? 6.049 8.089 12.522 1.00 28.14 261 ARG L CA 1
ATOM 1908 C C . ARG A 1 261 ? 6.135 6.607 12.238 1.00 38.86 261 ARG L C 1
ATOM 1909 O O . ARG A 1 261 ? 6.562 5.834 13.093 1.00 42.60 261 ARG L O 1
ATOM 1917 N N . ARG A 1 262 ? 5.725 6.203 11.039 1.00 33.77 262 ARG L N 1
ATOM 1918 C CA . ARG A 1 262 ? 5.850 4.809 10.635 1.00 29.54 262 ARG L CA 1
ATOM 1919 C C . ARG A 1 262 ? 7.262 4.684 10.071 1.00 30.28 262 ARG L C 1
ATOM 1920 O O . ARG A 1 262 ? 7.548 5.161 8.981 1.00 30.05 262 ARG L O 1
ATOM 1928 N N . VAL A 1 263 ? 8.148 4.083 10.848 1.00 27.15 263 VAL L N 1
ATOM 1929 C CA . VAL A 1 263 ? 9.530 3.929 10.440 1.00 26.51 263 VAL L CA 1
ATOM 1930 C C . VAL A 1 263 ? 9.707 2.823 9.399 1.00 37.54 263 VAL L C 1
ATOM 1931 O O . VAL A 1 263 ? 8.736 2.212 8.945 1.00 36.63 263 VAL L O 1
ATOM 1935 N N . ALA A 1 264 ? 10.956 2.577 9.020 1.00 33.93 264 ALA L N 1
ATOM 1936 C CA . ALA A 1 264 ? 11.287 1.574 8.012 1.00 31.18 264 ALA L CA 1
ATOM 1937 C C . ALA A 1 264 ? 10.817 0.153 8.294 1.00 36.49 264 ALA L C 1
ATOM 1938 O O . ALA A 1 264 ? 10.948 -0.363 9.400 1.00 38.38 264 ALA L O 1
ATOM 1940 N N . GLU A 1 265 ? 10.298 -0.471 7.241 1.00 29.43 265 GLU L N 1
ATOM 1941 C CA . GLU A 1 265 ? 9.722 -1.818 7.263 1.00 28.16 265 GLU L CA 1
ATOM 1942 C C . GLU A 1 265 ? 8.292 -1.776 7.789 1.00 36.29 265 GLU L C 1
ATOM 1943 O O . GLU A 1 265 ? 7.708 -2.805 8.152 1.00 35.84 265 GLU L O 1
ATOM 1949 N N . GLY A 1 266 ? 7.727 -0.572 7.806 1.00 32.72 266 GLY L N 1
ATOM 1950 C CA . GLY A 1 266 ? 6.357 -0.376 8.251 1.00 33.25 266 GLY L CA 1
ATOM 1951 C C . GLY A 1 266 ? 6.225 -0.293 9.759 1.00 39.78 266 GLY L C 1
ATOM 1952 O O . GLY A 1 266 ? 5.114 -0.268 10.288 1.00 39.89 266 GLY L O 1
ATOM 1953 N N . THR A 1 267 ? 7.356 -0.239 10.455 1.00 33.30 267 THR L N 1
ATOM 1954 C CA . THR A 1 267 ? 7.347 -0.145 11.907 1.00 28.22 267 THR L CA 1
ATOM 1955 C C . THR A 1 267 ? 6.768 1.193 12.380 1.00 25.63 267 THR L C 1
ATOM 1956 O O . THR A 1 267 ? 7.222 2.268 11.971 1.00 17.80 267 THR L O 1
ATOM 1960 N N . GLN A 1 268 ? 5.756 1.114 13.238 1.00 27.76 268 GLN L N 1
ATOM 1961 C CA . GLN A 1 268 ? 5.130 2.304 13.789 1.00 26.98 268 GLN L CA 1
ATOM 1962 C C . GLN A 1 268 ? 5.763 2.707 15.104 1.00 33.78 268 GLN L C 1
ATOM 1963 O O . GLN A 1 268 ? 6.108 1.863 15.930 1.00 38.60 268 GLN L O 1
ATOM 1969 N N . VAL A 1 269 ? 5.837 4.006 15.334 1.00 30.41 269 VAL L N 1
ATOM 1970 C CA . VAL A 1 269 ? 6.369 4.533 16.583 1.00 26.71 269 VAL L CA 1
ATOM 1971 C C . VAL A 1 269 ? 5.475 5.680 16.977 1.00 31.10 269 VAL L C 1
ATOM 1972 O O . VAL A 1 269 ? 5.152 6.542 16.163 1.00 34.99 269 VAL L O 1
ATOM 1976 N N . LEU A 1 270 ? 5.047 5.661 18.222 1.00 24.94 270 LEU L N 1
ATOM 1977 C CA . LEU A 1 270 ? 4.121 6.638 18.721 1.00 24.86 270 LEU L CA 1
ATOM 1978 C C . LEU A 1 270 ? 4.559 7.096 20.086 1.00 32.22 270 LEU L C 1
ATOM 1979 O O . LEU A 1 270 ? 5.140 6.326 20.848 1.00 32.82 270 LEU L O 1
ATOM 1984 N N . GLU A 1 271 ? 4.262 8.339 20.419 1.00 25.63 271 GLU L N 1
ATOM 1985 C CA . GLU A 1 271 ? 4.647 8.839 21.711 1.00 24.87 271 GLU L CA 1
ATOM 1986 C C . GLU A 1 271 ? 3.479 9.448 22.457 1.00 31.27 271 GLU L C 1
ATOM 1987 O O . GLU A 1 271 ? 2.835 10.387 21.980 1.00 30.99 271 GLU L O 1
ATOM 1993 N N . LEU A 1 272 ? 3.171 8.850 23.603 1.00 28.25 272 LEU L N 1
ATOM 1994 C CA . LEU A 1 272 ? 2.094 9.323 24.460 1.00 27.70 272 LEU L CA 1
ATOM 1995 C C . LEU A 1 272 ? 2.746 10.052 25.628 1.00 32.77 272 LEU L C 1
ATOM 1996 O O . LEU A 1 272 ? 3.384 9.436 26.474 1.00 30.92 272 LEU L O 1
ATOM 2001 N N . PRO A 1 273 ? 2.648 11.378 25.622 1.00 32.58 273 PRO L N 1
ATOM 2002 C CA . PRO A 1 273 ? 3.249 12.192 26.660 1.00 29.46 273 PRO L CA 1
ATOM 2003 C C . PRO A 1 273 ? 2.325 12.384 27.843 1.00 38.07 273 PRO L C 1
ATOM 2004 O O . PRO A 1 273 ? 1.137 12.681 27.680 1.00 43.25 273 PRO L O 1
ATOM 2008 N N . PHE A 1 274 ? 2.878 12.230 29.042 1.00 30.33 274 PHE L N 1
ATOM 2009 C CA . PHE A 1 274 ? 2.112 12.425 30.261 1.00 26.63 274 PHE L CA 1
ATOM 2010 C C . PHE A 1 274 ? 2.057 13.931 30.545 1.00 34.32 274 PHE L C 1
ATOM 2011 O O . PHE A 1 274 ? 2.809 14.709 29.940 1.00 32.89 274 PHE L O 1
ATOM 2019 N N . LYS A 1 275 ? 1.164 14.347 31.440 1.00 31.59 275 LYS L N 1
ATOM 2020 C CA . LYS A 1 275 ? 1.054 15.770 31.778 1.00 30.16 275 LYS L CA 1
ATOM 2021 C C . LYS A 1 275 ? 2.441 16.275 32.178 1.00 38.60 275 LYS L C 1
ATOM 2022 O O . LYS A 1 275 ? 3.164 15.613 32.932 1.00 41.35 275 LYS L O 1
ATOM 2028 N N . GLY A 1 276 ? 2.820 17.431 31.646 1.00 33.58 276 GLY L N 1
ATOM 2029 C CA . GLY A 1 276 ? 4.136 17.996 31.911 1.00 31.27 276 GLY L CA 1
ATOM 2030 C C . GLY A 1 276 ? 5.033 17.793 30.684 1.00 36.55 276 GLY L C 1
ATOM 2031 O O . GLY A 1 276 ? 6.008 18.524 30.491 1.00 39.98 276 GLY L O 1
ATOM 2032 N N . ASP A 1 277 ? 4.697 16.804 29.858 1.00 32.20 277 ASP L N 1
ATOM 2033 C CA . ASP A 1 277 ? 5.462 16.548 28.642 1.00 33.79 277 ASP L CA 1
ATOM 2034 C C . ASP A 1 277 ? 6.918 16.215 28.944 1.00 35.62 277 ASP L C 1
ATOM 2035 O O . ASP A 1 277 ? 7.721 16.004 28.031 1.00 32.18 277 ASP L O 1
ATOM 2040 N N . ASP A 1 278 ? 7.253 16.198 30.232 1.00 37.29 278 ASP L N 1
ATOM 2041 C CA . ASP A 1 278 ? 8.610 15.890 30.682 1.00 37.48 278 ASP L CA 1
ATOM 2042 C C . ASP A 1 278 ? 8.886 14.386 30.591 1.00 34.28 278 ASP L C 1
ATOM 2043 O O . ASP A 1 278 ? 10.015 13.966 30.353 1.00 35.62 278 ASP L O 1
ATOM 2048 N N . ILE A 1 279 ? 7.837 13.583 30.731 1.00 26.72 279 ILE L N 1
ATOM 2049 C CA . ILE A 1 279 ? 7.982 12.133 30.634 1.00 28.72 279 ILE L CA 1
ATOM 2050 C C . ILE A 1 279 ? 6.901 11.590 29.709 1.00 35.02 279 ILE L C 1
ATOM 2051 O O . ILE A 1 279 ? 5.718 11.932 29.848 1.00 32.96 279 ILE L O 1
ATOM 2056 N N . THR A 1 280 ? 7.302 10.720 28.787 1.00 29.49 280 THR L N 1
ATOM 2057 C CA . THR A 1 280 ? 6.361 10.157 27.838 1.00 26.59 280 THR L CA 1
ATOM 2058 C C . THR A 1 280 ? 6.610 8.693 27.604 1.00 29.06 280 THR L C 1
ATOM 2059 O O . THR A 1 280 ? 7.744 8.226 27.651 1.00 29.40 280 THR L O 1
ATOM 2063 N N . MET A 1 281 ? 5.529 7.971 27.349 1.00 26.66 281 MET L N 1
ATOM 2064 C CA . MET A 1 281 ? 5.602 6.560 27.039 1.00 25.23 281 MET L CA 1
ATOM 2065 C C . MET A 1 281 ? 5.907 6.506 25.538 1.00 32.67 281 MET L C 1
ATOM 2066 O O . MET A 1 281 ? 5.508 7.400 24.790 1.00 32.74 281 MET L O 1
ATOM 2071 N N . VAL A 1 282 ? 6.605 5.466 25.103 1.00 28.57 282 VAL L N 1
ATOM 2072 C CA . VAL A 1 282 ? 6.930 5.317 23.686 1.00 23.26 282 VAL L CA 1
ATOM 2073 C C . VAL A 1 282 ? 6.686 3.894 23.253 1.00 23.65 282 VAL L C 1
ATOM 2074 O O . VAL A 1 282 ? 7.437 2.988 23.600 1.00 19.69 282 VAL L O 1
ATOM 2078 N N . LEU A 1 283 ? 5.603 3.701 22.510 1.00 22.12 283 LEU L N 1
ATOM 2079 C CA . LEU A 1 283 ? 5.247 2.393 22.010 1.00 21.76 283 LEU L CA 1
ATOM 2080 C C . LEU A 1 283 ? 5.956 2.149 20.689 1.00 25.81 283 LEU L C 1
ATOM 2081 O O . LEU A 1 283 ? 6.214 3.079 19.928 1.00 25.17 283 LEU L O 1
ATOM 2086 N N . ILE A 1 284 ? 6.243 0.891 20.405 1.00 20.75 284 ILE L N 1
ATOM 2087 C CA . ILE A 1 284 ? 6.871 0.533 19.145 1.00 20.97 284 ILE L CA 1
ATOM 2088 C C . ILE A 1 284 ? 6.253 -0.768 18.698 1.00 23.73 284 ILE L C 1
ATOM 2089 O O . ILE A 1 284 ? 6.228 -1.743 19.447 1.00 24.52 284 ILE L O 1
ATOM 2094 N N . LEU A 1 285 ? 5.695 -0.765 17.499 1.00 19.30 285 LEU L N 1
ATOM 2095 C CA . LEU A 1 285 ? 5.003 -1.930 17.007 1.00 22.56 285 LEU L CA 1
ATOM 2096 C C . LEU A 1 285 ? 5.324 -2.242 15.579 1.00 27.89 285 LEU L C 1
ATOM 2097 O O . LEU A 1 285 ? 5.106 -1.428 14.683 1.00 29.60 285 LEU L O 1
ATOM 2102 N N . PRO A 1 286 ? 5.886 -3.426 15.384 1.00 26.06 286 PRO L N 1
ATOM 2103 C CA . PRO A 1 286 ? 6.298 -3.889 14.074 1.00 27.28 286 PRO L CA 1
ATOM 2104 C C . PRO A 1 286 ? 5.123 -4.156 13.141 1.00 35.48 286 PRO L C 1
ATOM 2105 O O . PRO A 1 286 ? 4.014 -4.458 13.582 1.00 36.09 286 PRO L O 1
ATOM 2109 N N . LYS A 1 287 ? 5.389 -4.045 11.842 1.00 36.24 287 LYS L N 1
ATOM 2110 C CA . LYS A 1 287 ? 4.387 -4.269 10.802 1.00 36.80 287 LYS L CA 1
ATOM 2111 C C . LYS A 1 287 ? 3.640 -5.569 11.052 1.00 38.84 287 LYS L C 1
ATOM 2112 O O . LYS A 1 287 ? 4.243 -6.569 11.453 1.00 40.35 287 LYS L O 1
ATOM 2118 N N . PRO A 1 288 ? 2.329 -5.551 10.793 1.00 33.62 288 PRO L N 1
ATOM 2119 C CA . PRO A 1 288 ? 1.486 -6.718 11.030 1.00 30.13 288 PRO L CA 1
ATOM 2120 C C . PRO A 1 288 ? 2.102 -7.977 10.474 1.00 35.60 288 PRO L C 1
ATOM 2121 O O . PRO A 1 288 ? 2.429 -8.055 9.288 1.00 39.91 288 PRO L O 1
ATOM 2125 N N . GLU A 1 289 ? 2.281 -8.956 11.344 1.00 33.31 289 GLU L N 1
ATOM 2126 C CA . GLU A 1 289 ? 2.860 -10.219 10.942 1.00 35.70 289 GLU L CA 1
ATOM 2127 C C . GLU A 1 289 ? 4.374 -10.199 10.827 1.00 41.30 289 GLU L C 1
ATOM 2128 O O . GLU A 1 289 ? 4.997 -11.246 10.620 1.00 44.73 289 GLU L O 1
ATOM 2134 N N . LYS A 1 290 ? 4.983 -9.024 11.015 1.00 35.89 290 LYS L N 1
ATOM 2135 C CA . LYS A 1 290 ? 6.451 -8.960 11.022 1.00 36.19 290 LYS L CA 1
ATOM 2136 C C . LYS A 1 290 ? 6.993 -9.295 12.438 1.00 42.68 290 LYS L C 1
ATOM 2137 O O . LYS A 1 290 ? 6.327 -9.069 13.454 1.00 41.45 290 LYS L O 1
ATOM 2143 N N . SER A 1 291 ? 8.216 -9.816 12.480 1.00 40.48 291 SER L N 1
ATOM 2144 C CA . SER A 1 291 ? 8.840 -10.221 13.734 1.00 42.89 291 SER L CA 1
ATOM 2145 C C . SER A 1 291 ? 9.387 -9.076 14.566 1.00 46.54 291 SER L C 1
ATOM 2146 O O . SER A 1 291 ? 10.129 -8.230 14.069 1.00 50.56 291 SER L O 1
ATOM 2149 N N . LEU A 1 292 ? 9.034 -9.072 15.846 1.00 37.66 292 LEU L N 1
ATOM 2150 C CA . LEU A 1 292 ? 9.491 -8.042 16.779 1.00 32.12 292 LEU L CA 1
ATOM 2151 C C . LEU A 1 292 ? 10.945 -8.278 17.153 1.00 28.20 292 LEU L C 1
ATOM 2152 O O . LEU A 1 292 ? 11.683 -7.340 17.465 1.00 22.11 292 LEU L O 1
ATOM 2157 N N . ALA A 1 293 ? 11.345 -9.544 17.109 1.00 28.58 293 ALA L N 1
ATOM 2158 C CA . ALA A 1 293 ? 12.703 -9.937 17.434 1.00 32.56 293 ALA L CA 1
ATOM 2159 C C . ALA A 1 293 ? 13.711 -9.200 16.552 1.00 39.27 293 ALA L C 1
ATOM 2160 O O . ALA A 1 293 ? 14.746 -8.731 17.026 1.00 42.73 293 ALA L O 1
ATOM 2162 N N . LYS A 1 294 ? 13.398 -9.087 15.271 1.00 30.07 294 LYS L N 1
ATOM 2163 C CA . LYS A 1 294 ? 14.277 -8.399 14.358 1.00 29.15 294 LYS L CA 1
ATOM 2164 C C . LYS A 1 294 ? 14.463 -6.985 14.861 1.00 38.66 294 LYS L C 1
ATOM 2165 O O . LYS A 1 294 ? 15.488 -6.352 14.612 1.00 44.15 294 LYS L O 1
ATOM 2171 N N . VAL A 1 295 ? 13.444 -6.487 15.553 1.00 32.71 295 VAL L N 1
ATOM 2172 C CA . VAL A 1 295 ? 13.419 -5.110 16.060 1.00 33.75 295 VAL L CA 1
ATOM 2173 C C . VAL A 1 295 ? 14.163 -4.974 17.384 1.00 40.75 295 VAL L C 1
ATOM 2174 O O . VAL A 1 295 ? 14.817 -3.957 17.659 1.00 39.57 295 VAL L O 1
ATOM 2178 N N . GLU A 1 296 ? 14.087 -6.030 18.182 1.00 31.88 296 GLU L N 1
ATOM 2179 C CA . GLU A 1 296 ? 14.766 -6.081 19.458 1.00 25.08 296 GLU L CA 1
ATOM 2180 C C . GLU A 1 296 ? 16.244 -6.359 19.233 1.00 33.11 296 GLU L C 1
ATOM 2181 O O . GLU A 1 296 ? 17.085 -5.970 20.041 1.00 37.24 296 GLU L O 1
ATOM 2187 N N . LYS A 1 297 ? 16.552 -7.060 18.142 1.00 32.50 297 LYS L N 1
ATOM 2188 C CA . LYS A 1 297 ? 17.933 -7.406 17.816 1.00 33.34 297 LYS L CA 1
ATOM 2189 C C . LYS A 1 297 ? 18.719 -6.188 17.363 1.00 44.50 297 LYS L C 1
ATOM 2190 O O . LYS A 1 297 ? 19.924 -6.078 17.615 1.00 50.68 297 LYS L O 1
ATOM 2196 N N . GLU A 1 298 ? 18.031 -5.275 16.697 1.00 35.98 298 GLU L N 1
ATOM 2197 C CA . GLU A 1 298 ? 18.653 -4.055 16.207 1.00 34.59 298 GLU L CA 1
ATOM 2198 C C . GLU A 1 298 ? 18.259 -2.840 17.037 1.00 39.67 298 GLU L C 1
ATOM 2199 O O . GLU A 1 298 ? 18.381 -1.694 16.588 1.00 38.67 298 GLU L O 1
ATOM 2205 N N . LEU A 1 299 ? 17.755 -3.112 18.233 1.00 37.26 299 LEU L N 1
ATOM 2206 C CA . LEU A 1 299 ? 17.394 -2.024 19.157 1.00 35.14 299 LEU L CA 1
ATOM 2207 C C . LEU A 1 299 ? 18.674 -1.446 19.751 1.00 32.50 299 LEU L C 1
ATOM 2208 O O . LEU A 1 299 ? 19.587 -2.214 20.083 1.00 29.47 299 LEU L O 1
ATOM 2213 N N . THR A 1 300 ? 18.755 -0.145 19.830 1.00 25.86 300 THR L N 1
ATOM 2214 C CA . THR A 1 300 ? 19.949 0.503 20.315 1.00 26.34 300 THR L CA 1
ATOM 2215 C C . THR A 1 300 ? 19.680 1.958 20.572 1.00 38.35 300 THR L C 1
ATOM 2216 O O . THR A 1 300 ? 18.837 2.563 19.919 1.00 42.84 300 THR L O 1
ATOM 2220 N N . PRO A 1 301 ? 20.430 2.534 21.502 1.00 32.68 301 PRO L N 1
ATOM 2221 C CA . PRO A 1 301 ? 20.270 3.938 21.843 1.00 32.87 301 PRO L CA 1
ATOM 2222 C C . PRO A 1 301 ? 20.276 4.770 20.572 1.00 37.55 301 PRO L C 1
ATOM 2223 O O . PRO A 1 301 ? 19.485 5.696 20.415 1.00 36.06 301 PRO L O 1
ATOM 2227 N N . GLU A 1 302 ? 21.154 4.398 19.642 1.00 36.96 302 GLU L N 1
ATOM 2228 C CA . GLU A 1 302 ? 21.278 5.112 18.369 1.00 34.65 302 GLU L CA 1
ATOM 2229 C C . GLU A 1 302 ? 19.960 4.998 17.604 1.00 33.60 302 GLU L C 1
ATOM 2230 O O . GLU A 1 302 ? 19.314 6.003 17.291 1.00 32.61 302 GLU L O 1
ATOM 2236 N N . VAL A 1 303 ? 19.553 3.759 17.338 1.00 26.57 303 VAL L N 1
ATOM 2237 C CA . VAL A 1 303 ? 18.306 3.495 16.636 1.00 26.00 303 VAL L CA 1
ATOM 2238 C C . VAL A 1 303 ? 17.146 4.207 17.316 1.00 34.33 303 VAL L C 1
ATOM 2239 O O . VAL A 1 303 ? 16.287 4.790 16.653 1.00 39.31 303 VAL L O 1
ATOM 2243 N N . LEU A 1 304 ? 17.102 4.116 18.643 1.00 26.42 304 LEU L N 1
ATOM 2244 C CA . LEU A 1 304 ? 16.032 4.717 19.425 1.00 25.67 304 LEU L CA 1
ATOM 2245 C C . LEU A 1 304 ? 15.976 6.222 19.262 1.00 31.49 304 LEU L C 1
ATOM 2246 O O . LEU A 1 304 ? 14.897 6.804 19.153 1.00 30.79 304 LEU L O 1
ATOM 2251 N N . GLN A 1 305 ? 17.138 6.863 19.243 1.00 29.23 305 GLN L N 1
ATOM 2252 C CA . GLN A 1 305 ? 17.177 8.309 19.073 1.00 30.48 305 GLN L CA 1
ATOM 2253 C C . GLN A 1 305 ? 16.757 8.627 17.636 1.00 39.72 305 GLN L C 1
ATOM 2254 O O . GLN A 1 305 ? 16.165 9.672 17.361 1.00 42.19 305 GLN L O 1
ATOM 2260 N N . GLU A 1 306 ? 17.047 7.696 16.733 1.00 33.08 306 GLU L N 1
ATOM 2261 C CA . GLU A 1 306 ? 16.700 7.848 15.329 1.00 31.58 306 GLU L CA 1
ATOM 2262 C C . GLU A 1 306 ? 15.177 7.967 15.150 1.00 36.69 306 GLU L C 1
ATOM 2263 O O . GLU A 1 306 ? 14.687 9.004 14.692 1.00 38.16 306 GLU L O 1
ATOM 2269 N N . TRP A 1 307 ? 14.436 6.929 15.550 1.00 29.79 307 TRP L N 1
ATOM 2270 C CA . TRP A 1 307 ? 12.980 6.956 15.452 1.00 26.73 307 TRP L CA 1
ATOM 2271 C C . TRP A 1 307 ? 12.462 8.225 16.126 1.00 29.75 307 TRP L C 1
ATOM 2272 O O . TRP A 1 307 ? 11.720 9.005 15.537 1.00 27.66 307 TRP L O 1
ATOM 2283 N N . LEU A 1 308 ? 12.878 8.418 17.371 1.00 30.13 308 LEU L N 1
ATOM 2284 C CA . LEU A 1 308 ? 12.455 9.559 18.168 1.00 29.64 308 LEU L CA 1
ATOM 2285 C C . LEU A 1 308 ? 12.710 10.876 17.465 1.00 36.37 308 LEU L C 1
ATOM 2286 O O . LEU A 1 308 ? 11.998 11.858 17.684 1.00 39.00 308 LEU L O 1
ATOM 2291 N N . ASP A 1 309 ? 13.732 10.902 16.623 1.00 30.70 309 ASP L N 1
ATOM 2292 C CA . ASP A 1 309 ? 14.053 12.111 15.883 1.00 31.03 309 ASP L CA 1
ATOM 2293 C C . ASP A 1 309 ? 13.127 12.288 14.678 1.00 39.91 309 ASP L C 1
ATOM 2294 O O . ASP A 1 309 ? 12.742 13.406 14.331 1.00 41.98 309 ASP L O 1
ATOM 2299 N N . GLU A 1 310 ? 12.771 11.178 14.051 1.00 33.65 310 GLU L N 1
ATOM 2300 C CA . GLU A 1 310 ? 11.917 11.200 12.870 1.00 30.78 310 GLU L CA 1
ATOM 2301 C C . GLU A 1 310 ? 10.441 11.442 13.188 1.00 32.23 310 GLU L C 1
ATOM 2302 O O . GLU A 1 310 ? 9.611 11.554 12.288 1.00 33.67 310 GLU L O 1
ATOM 2308 N N . LEU A 1 311 ? 10.107 11.495 14.467 1.00 28.28 311 LEU L N 1
ATOM 2309 C CA . LEU A 1 311 ? 8.711 11.682 14.880 1.00 30.10 311 LEU L CA 1
ATOM 2310 C C . LEU A 1 311 ? 8.166 12.990 14.351 1.00 34.56 311 LEU L C 1
ATOM 2311 O O . LEU A 1 311 ? 8.927 13.915 14.073 1.00 38.18 311 LEU L O 1
ATOM 2316 N N . GLU A 1 312 ? 6.846 13.074 14.225 1.00 27.95 312 GLU L N 1
ATOM 2317 C CA . GLU A 1 312 ? 6.215 14.281 13.717 1.00 28.74 312 GLU L CA 1
ATOM 2318 C C . GLU A 1 312 ? 4.758 14.397 14.145 1.00 32.12 312 GLU L C 1
ATOM 2319 O O . GLU A 1 312 ? 4.027 13.406 14.199 1.00 28.72 312 GLU L O 1
ATOM 2325 N N . GLU A 1 313 ? 4.352 15.623 14.460 1.00 30.81 313 GLU L N 1
ATOM 2326 C CA . GLU A 1 313 ? 2.993 15.902 14.899 1.00 32.30 313 GLU L CA 1
ATOM 2327 C C . GLU A 1 313 ? 2.020 15.463 13.825 1.00 33.35 313 GLU L C 1
ATOM 2328 O O . GLU A 1 313 ? 2.293 15.602 12.633 1.00 34.53 313 GLU L O 1
ATOM 2334 N N . MET A 1 314 ? 0.877 14.944 14.256 1.00 26.88 314 MET L N 1
ATOM 2335 C CA . MET A 1 314 ? -0.127 14.446 13.339 1.00 25.34 314 MET L CA 1
ATOM 2336 C C . MET A 1 314 ? -1.439 14.162 14.026 1.00 40.06 314 MET L C 1
ATOM 2337 O O . MET A 1 314 ? -1.507 14.068 15.229 1.00 46.21 314 MET L O 1
ATOM 2342 N N . MET A 1 315 ? -2.450 13.902 13.230 1.00 31.22 315 MET L N 1
ATOM 2343 C CA . MET A 1 315 ? -3.731 13.515 13.748 1.00 30.31 315 MET L CA 1
ATOM 2344 C C . MET A 1 315 ? -3.779 12.012 13.551 1.00 33.70 315 MET L C 1
ATOM 2345 O O . MET A 1 315 ? -3.217 11.504 12.585 1.00 37.31 315 MET L O 1
ATOM 2350 N N . LEU A 1 316 ? -4.427 11.298 14.462 1.00 26.28 316 LEU L N 1
ATOM 2351 C CA . LEU A 1 316 ? -4.499 9.849 14.346 1.00 25.44 316 LEU L CA 1
ATOM 2352 C C . LEU A 1 316 ? -5.613 9.281 15.178 1.00 38.28 316 LEU L C 1
ATOM 2353 O O . LEU A 1 316 ? -6.404 10.007 15.762 1.00 42.22 316 LEU L O 1
ATOM 2358 N N . VAL A 1 317 ? -5.610 7.962 15.290 1.00 31.67 317 VAL L N 1
ATOM 2359 C CA . VAL A 1 317 ? -6.576 7.228 16.095 1.00 29.82 317 VAL L CA 1
ATOM 2360 C C . VAL A 1 317 ? -5.768 6.174 16.841 1.00 40.65 317 VAL L C 1
ATOM 2361 O O . VAL A 1 317 ? -5.224 5.250 16.228 1.00 43.30 317 VAL L O 1
ATOM 2365 N N . VAL A 1 318 ? -5.642 6.346 18.152 1.00 33.02 318 VAL L N 1
ATOM 2366 C CA . VAL A 1 318 ? -4.869 5.422 18.954 1.00 28.48 318 VAL L CA 1
ATOM 2367 C C . VAL A 1 318 ? -5.710 4.324 19.579 1.00 32.39 318 VAL L C 1
ATOM 2368 O O . VAL A 1 318 ? -6.719 4.590 20.229 1.00 38.75 318 VAL L O 1
ATOM 2372 N N . HIS A 1 319 ? -5.265 3.089 19.406 1.00 23.48 319 HIS L N 1
ATOM 2373 C CA . HIS A 1 319 ? -5.931 1.946 19.995 1.00 25.12 319 HIS L CA 1
ATOM 2374 C C . HIS A 1 319 ? -4.846 1.222 20.790 1.00 38.20 319 HIS L C 1
ATOM 2375 O O . HIS A 1 319 ? -3.866 0.734 20.216 1.00 40.44 319 HIS L O 1
ATOM 2382 N N . MET A 1 320 ? -5.009 1.169 22.107 1.00 34.05 320 MET L N 1
ATOM 2383 C CA . MET A 1 320 ? -4.041 0.488 22.963 1.00 29.26 320 MET L CA 1
ATOM 2384 C C . MET A 1 320 ? -4.775 -0.114 24.139 1.00 22.14 320 MET L C 1
ATOM 2385 O O . MET A 1 320 ? -5.618 0.529 24.752 1.00 17.01 320 MET L O 1
ATOM 2390 N N . PRO A 1 321 ? -4.467 -1.371 24.424 1.00 23.10 321 PRO L N 1
ATOM 2391 C CA . PRO A 1 321 ? -5.142 -2.096 25.482 1.00 23.62 321 PRO L CA 1
ATOM 2392 C C . PRO A 1 321 ? -4.950 -1.504 26.865 1.00 35.46 321 PRO L C 1
ATOM 2393 O O . PRO A 1 321 ? -3.947 -0.854 27.140 1.00 39.49 321 PRO L O 1
ATOM 2397 N N . ARG A 1 322 ? -5.953 -1.701 27.712 1.00 26.15 322 ARG L N 1
ATOM 2398 C CA . ARG A 1 322 ? -5.906 -1.270 29.106 1.00 22.94 322 ARG L CA 1
ATOM 2399 C C . ARG A 1 322 ? -5.407 -2.524 29.806 1.00 31.16 322 ARG L C 1
ATOM 2400 O O . ARG A 1 322 ? -6.057 -3.561 29.744 1.00 35.21 322 ARG L O 1
ATOM 2408 N N . PHE A 1 323 ? -4.241 -2.441 30.442 1.00 26.85 323 PHE L N 1
ATOM 2409 C CA . PHE A 1 323 ? -3.640 -3.622 31.064 1.00 25.27 323 PHE L CA 1
ATOM 2410 C C . PHE A 1 323 ? -2.649 -3.306 32.180 1.00 36.09 323 PHE L C 1
ATOM 2411 O O . PHE A 1 323 ? -2.478 -2.153 32.587 1.00 37.61 323 PHE L O 1
ATOM 2419 N N . ARG A 1 324 ? -1.948 -4.347 32.622 1.00 33.49 324 ARG L N 1
ATOM 2420 C CA . ARG A 1 324 ? -0.889 -4.224 33.622 1.00 33.11 324 ARG L CA 1
ATOM 2421 C C . ARG A 1 324 ? -0.008 -5.466 33.525 1.00 35.48 324 ARG L C 1
ATOM 2422 O O . ARG A 1 324 ? -0.505 -6.567 33.299 1.00 35.84 324 ARG L O 1
ATOM 2430 N N . ILE A 1 325 ? 1.292 -5.298 33.735 1.00 29.54 325 ILE L N 1
ATOM 2431 C CA . ILE A 1 325 ? 2.214 -6.429 33.695 1.00 27.66 325 ILE L CA 1
ATOM 2432 C C . ILE A 1 325 ? 3.156 -6.369 34.890 1.00 37.24 325 ILE L C 1
ATOM 2433 O O . ILE A 1 325 ? 3.382 -5.299 35.460 1.00 41.88 325 ILE L O 1
ATOM 2438 N N . GLU A 1 326 ? 3.708 -7.524 35.258 1.00 26.52 326 GLU L N 1
ATOM 2439 C CA . GLU A 1 326 ? 4.605 -7.621 36.398 1.00 23.51 326 GLU L CA 1
ATOM 2440 C C . GLU A 1 326 ? 5.722 -8.590 36.066 1.00 25.77 326 GLU L C 1
ATOM 2441 O O . GLU A 1 326 ? 5.492 -9.781 35.942 1.00 24.62 326 GLU L O 1
ATOM 2447 N N . ASP A 1 327 ? 6.929 -8.066 35.897 1.00 25.47 327 ASP L N 1
ATOM 2448 C CA . ASP A 1 327 ? 8.081 -8.899 35.563 1.00 25.25 327 ASP L CA 1
ATOM 2449 C C . ASP A 1 327 ? 8.953 -9.150 36.777 1.00 32.21 327 ASP L C 1
ATOM 2450 O O . ASP A 1 327 ? 8.916 -8.394 37.741 1.00 38.39 327 ASP L O 1
ATOM 2455 N N . GLY A 1 328 ? 9.788 -10.178 36.696 1.00 25.24 328 GLY L N 1
ATOM 2456 C CA . GLY A 1 328 ? 10.700 -10.523 37.784 1.00 23.82 328 GLY L CA 1
ATOM 2457 C C . GLY A 1 328 ? 11.778 -11.465 37.264 1.00 29.92 328 GLY L C 1
ATOM 2458 O O . GLY A 1 328 ? 11.514 -12.305 36.407 1.00 28.97 328 GLY L O 1
ATOM 2459 N N . PHE A 1 329 ? 12.995 -11.323 37.783 1.00 28.57 329 PHE L N 1
ATOM 2460 C CA . PHE A 1 329 ? 14.101 -12.158 37.339 1.00 25.04 329 PHE L CA 1
ATOM 2461 C C . PHE A 1 329 ? 15.426 -11.811 37.999 1.00 26.73 329 PHE L C 1
ATOM 2462 O O . PHE A 1 329 ? 15.599 -10.725 38.540 1.00 25.73 329 PHE L O 1
ATOM 2470 N N . SER A 1 330 ? 16.361 -12.754 37.933 1.00 26.60 330 SER L N 1
ATOM 2471 C CA . SER A 1 330 ? 17.709 -12.578 38.475 1.00 26.16 330 SER L CA 1
ATOM 2472 C C . SER A 1 330 ? 18.588 -11.957 37.376 1.00 34.01 330 SER L C 1
ATOM 2473 O O . SER A 1 330 ? 18.513 -12.363 36.216 1.00 40.51 330 SER L O 1
ATOM 2476 N N . LEU A 1 331 ? 19.395 -10.964 37.739 1.00 24.51 331 LEU L N 1
ATOM 2477 C CA . LEU A 1 331 ? 20.264 -10.287 36.769 1.00 22.21 331 LEU L CA 1
ATOM 2478 C C . LEU A 1 331 ? 21.633 -10.953 36.628 1.00 23.60 331 LEU L C 1
ATOM 2479 O O . LEU A 1 331 ? 22.460 -10.540 35.816 1.00 15.76 331 LEU L O 1
ATOM 2484 N N . LYS A 1 332 ? 21.870 -11.972 37.436 1.00 27.82 332 LYS L N 1
ATOM 2485 C CA . LYS A 1 332 ? 23.154 -12.645 37.446 1.00 29.52 332 LYS L CA 1
ATOM 2486 C C . LYS A 1 332 ? 23.524 -13.283 36.124 1.00 32.77 332 LYS L C 1
ATOM 2487 O O . LYS A 1 332 ? 24.579 -12.999 35.559 1.00 30.38 332 LYS L O 1
ATOM 2493 N N . GLU A 1 333 ? 22.654 -14.157 35.638 1.00 32.01 333 GLU L N 1
ATOM 2494 C CA . GLU A 1 333 ? 22.913 -14.882 34.408 1.00 32.26 333 GLU L CA 1
ATOM 2495 C C . GLU A 1 333 ? 23.244 -13.977 33.248 1.00 29.99 333 GLU L C 1
ATOM 2496 O O . GLU A 1 333 ? 24.208 -14.217 32.521 1.00 29.11 333 GLU L O 1
ATOM 2502 N N . GLN A 1 334 ? 22.439 -12.933 33.066 1.00 24.97 334 GLN L N 1
ATOM 2503 C CA . GLN A 1 334 ? 22.646 -12.011 31.955 1.00 25.33 334 GLN L CA 1
ATOM 2504 C C . GLN A 1 334 ? 23.894 -11.155 32.123 1.00 33.34 334 GLN L C 1
ATOM 2505 O O . GLN A 1 334 ? 24.673 -10.987 31.184 1.00 35.26 334 GLN L O 1
ATOM 2511 N N . LEU A 1 335 ? 24.054 -10.581 33.313 1.00 27.08 335 LEU L N 1
ATOM 2512 C CA . LEU A 1 335 ? 25.191 -9.709 33.608 1.00 22.18 335 LEU L CA 1
ATOM 2513 C C . LEU A 1 335 ? 26.506 -10.455 33.488 1.00 21.57 335 LEU L C 1
ATOM 2514 O O . LEU A 1 335 ? 27.538 -9.871 33.141 1.00 25.39 335 LEU L O 1
ATOM 2519 N N . GLN A 1 336 ? 26.475 -11.748 33.789 1.00 21.18 336 GLN L N 1
ATOM 2520 C CA . GLN A 1 336 ? 27.663 -12.570 33.665 1.00 24.05 336 GLN L CA 1
ATOM 2521 C C . GLN A 1 336 ? 28.016 -12.616 32.182 1.00 36.67 336 GLN L C 1
ATOM 2522 O O . GLN A 1 336 ? 29.174 -12.432 31.802 1.00 40.42 336 GLN L O 1
ATOM 2528 N N . ASP A 1 337 ? 27.000 -12.847 31.347 1.00 29.67 337 ASP L N 1
ATOM 2529 C CA . ASP A 1 337 ? 27.180 -12.909 29.895 1.00 27.27 337 ASP L CA 1
ATOM 2530 C C . ASP A 1 337 ? 27.659 -11.587 29.280 1.00 31.86 337 ASP L C 1
ATOM 2531 O O . ASP A 1 337 ? 28.218 -11.584 28.188 1.00 36.56 337 ASP L O 1
ATOM 2536 N N . MET A 1 338 ? 27.409 -10.465 29.959 1.00 23.79 338 MET L N 1
ATOM 2537 C CA . MET A 1 338 ? 27.844 -9.157 29.447 1.00 22.09 338 MET L CA 1
ATOM 2538 C C . MET A 1 338 ? 29.267 -8.788 29.873 1.00 28.92 338 MET L C 1
ATOM 2539 O O . MET A 1 338 ? 29.841 -7.841 29.336 1.00 26.82 338 MET L O 1
ATOM 2544 N N . GLY A 1 339 ? 29.785 -9.449 30.907 1.00 31.33 339 GLY L N 1
ATOM 2545 C CA . GLY A 1 339 ? 31.136 -9.150 31.389 1.00 34.27 339 GLY L CA 1
ATOM 2546 C C . GLY A 1 339 ? 31.266 -9.083 32.912 1.00 41.47 339 GLY L C 1
ATOM 2547 O O . GLY A 1 339 ? 32.360 -9.263 33.459 1.00 44.36 339 GLY L O 1
ATOM 2548 N N . LEU A 1 340 ? 30.158 -8.795 33.595 1.00 32.59 340 LEU L N 1
ATOM 2549 C CA . LEU A 1 340 ? 30.192 -8.702 35.047 1.00 29.39 340 LEU L CA 1
ATOM 2550 C C . LEU A 1 340 ? 30.234 -10.109 35.642 1.00 34.03 340 LEU L C 1
ATOM 2551 O O . LEU A 1 340 ? 29.208 -10.720 35.998 1.00 37.66 340 LEU L O 1
ATOM 2556 N N . VAL A 1 341 ? 31.457 -10.636 35.598 1.00 25.44 341 VAL L N 1
ATOM 2557 C CA . VAL A 1 341 ? 31.892 -11.940 36.097 1.00 27.45 341 VAL L CA 1
ATOM 2558 C C . VAL A 1 341 ? 32.513 -11.904 37.529 1.00 37.19 341 VAL L C 1
ATOM 2559 O O . VAL A 1 341 ? 32.038 -12.593 38.427 1.00 40.97 341 VAL L O 1
ATOM 2563 N N . ASP A 1 342 ? 33.614 -11.166 37.710 1.00 29.48 342 ASP L N 1
ATOM 2564 C CA . ASP A 1 342 ? 34.283 -11.129 39.020 1.00 30.87 342 ASP L CA 1
ATOM 2565 C C . ASP A 1 342 ? 33.350 -10.838 40.198 1.00 35.32 342 ASP L C 1
ATOM 2566 O O . ASP A 1 342 ? 33.460 -11.457 41.253 1.00 35.20 342 ASP L O 1
ATOM 2571 N N . LEU A 1 343 ? 32.419 -9.913 40.006 1.00 29.31 343 LEU L N 1
ATOM 2572 C CA . LEU A 1 343 ? 31.503 -9.549 41.070 1.00 26.54 343 LEU L CA 1
ATOM 2573 C C . LEU A 1 343 ? 30.797 -10.741 41.696 1.00 36.79 343 LEU L C 1
ATOM 2574 O O . LEU A 1 343 ? 30.624 -10.790 42.914 1.00 42.25 343 LEU L O 1
ATOM 2579 N N . PHE A 1 344 ? 30.374 -11.694 40.869 1.00 28.37 344 PHE L N 1
ATOM 2580 C CA . PHE A 1 344 ? 29.659 -12.866 41.377 1.00 27.61 344 PHE L CA 1
ATOM 2581 C C . PHE A 1 344 ? 30.571 -14.039 41.781 1.00 26.82 344 PHE L C 1
ATOM 2582 O O . PHE A 1 344 ? 30.084 -15.085 42.228 1.00 21.71 344 PHE L O 1
ATOM 2590 N N . SER A 1 345 ? 31.876 -13.879 41.583 1.00 24.23 345 SER L N 1
ATOM 2591 C CA . SER A 1 345 ? 32.840 -14.924 41.927 1.00 24.57 345 SER L CA 1
ATOM 2592 C C . SER A 1 345 ? 33.354 -14.841 43.377 1.00 29.49 345 SER L C 1
ATOM 2593 O O . SER A 1 345 ? 34.176 -13.982 43.708 1.00 26.89 345 SER L O 1
ATOM 2596 N N . PRO A 1 346 ? 32.925 -15.784 44.210 1.00 28.70 346 PRO L N 1
ATOM 2597 C CA . PRO A 1 346 ? 33.367 -15.831 45.605 1.00 27.37 346 PRO L CA 1
ATOM 2598 C C . PRO A 1 346 ? 34.885 -15.729 45.666 1.00 35.63 346 PRO L C 1
ATOM 2599 O O . PRO A 1 346 ? 35.438 -15.095 46.559 1.00 41.84 346 PRO L O 1
ATOM 2603 N N . GLU A 1 347 ? 35.553 -16.325 44.685 1.00 29.35 347 GLU L N 1
ATOM 2604 C CA . GLU A 1 347 ? 37.003 -16.282 44.636 1.00 29.36 347 GLU L CA 1
ATOM 2605 C C . GLU A 1 347 ? 37.580 -14.956 44.135 1.00 39.55 347 GLU L C 1
ATOM 2606 O O . GLU A 1 347 ? 38.487 -14.398 44.751 1.00 42.06 347 GLU L O 1
ATOM 2612 N N . LYS A 1 348 ? 37.082 -14.482 42.994 1.00 36.22 348 LYS L N 1
ATOM 2613 C CA . LYS A 1 348 ? 37.597 -13.259 42.373 1.00 32.96 348 LYS L CA 1
ATOM 2614 C C . LYS A 1 348 ? 36.968 -11.945 42.835 1.00 41.24 348 LYS L C 1
ATOM 2615 O O . LYS A 1 348 ? 37.526 -10.871 42.596 1.00 46.31 348 LYS L O 1
ATOM 2621 N N . SER A 1 349 ? 35.807 -12.024 43.483 1.00 29.45 349 SER L N 1
ATOM 2622 C CA . SER A 1 349 ? 35.091 -10.816 43.910 1.00 27.51 349 SER L CA 1
ATOM 2623 C C . SER A 1 349 ? 35.886 -9.919 44.826 1.00 35.40 349 SER L C 1
ATOM 2624 O O . SER A 1 349 ? 36.486 -10.385 45.785 1.00 40.24 349 SER L O 1
ATOM 2627 N N . LYS A 1 350 ? 35.847 -8.611 44.541 1.00 26.49 350 LYS L N 1
ATOM 2628 C CA . LYS A 1 350 ? 36.586 -7.595 45.312 1.00 25.72 350 LYS L CA 1
ATOM 2629 C C . LYS A 1 350 ? 35.734 -6.398 45.734 1.00 34.13 350 LYS L C 1
ATOM 2630 O O . LYS A 1 350 ? 35.610 -5.410 44.998 1.00 33.28 350 LYS L O 1
ATOM 2636 N N . LEU A 1 351 ? 35.234 -6.456 46.969 1.00 31.88 351 LEU L N 1
ATOM 2637 C CA . LEU A 1 351 ? 34.382 -5.404 47.534 1.00 31.00 351 LEU L CA 1
ATOM 2638 C C . LEU A 1 351 ? 34.916 -5.026 48.901 1.00 39.31 351 LEU L C 1
ATOM 2639 O O . LEU A 1 351 ? 34.184 -5.006 49.893 1.00 44.18 351 LEU L O 1
ATOM 2644 N N . PRO A 1 352 ? 36.215 -4.768 48.943 1.00 30.63 352 PRO L N 1
ATOM 2645 C CA . PRO A 1 352 ? 36.921 -4.438 50.183 1.00 30.49 352 PRO L CA 1
ATOM 2646 C C . PRO A 1 352 ? 36.490 -3.170 50.912 1.00 37.18 352 PRO L C 1
ATOM 2647 O O . PRO A 1 352 ? 36.855 -2.959 52.067 1.00 41.41 352 PRO L O 1
ATOM 2651 N N . GLY A 1 353 ? 35.772 -2.295 50.226 1.00 29.38 353 GLY L N 1
ATOM 2652 C CA . GLY A 1 353 ? 35.376 -1.024 50.826 1.00 25.16 353 GLY L CA 1
ATOM 2653 C C . GLY A 1 353 ? 34.143 -1.037 51.706 1.00 25.71 353 GLY L C 1
ATOM 2654 O O . GLY A 1 353 ? 33.820 -0.026 52.317 1.00 26.41 353 GLY L O 1
ATOM 2655 N N . ILE A 1 354 ? 33.432 -2.161 51.745 1.00 23.37 354 ILE L N 1
ATOM 2656 C CA . ILE A 1 354 ? 32.186 -2.249 52.514 1.00 24.79 354 ILE L CA 1
ATOM 2657 C C . ILE A 1 354 ? 32.299 -2.492 54.018 1.00 27.12 354 ILE L C 1
ATOM 2658 O O . ILE A 1 354 ? 31.838 -1.682 54.820 1.00 25.50 354 ILE L O 1
ATOM 2663 N N . VAL A 1 355 ? 32.876 -3.623 54.406 1.00 25.53 355 VAL L N 1
ATOM 2664 C CA . VAL A 1 355 ? 33.020 -3.918 55.828 1.00 26.86 355 VAL L CA 1
ATOM 2665 C C . VAL A 1 355 ? 34.439 -3.587 56.325 1.00 38.23 355 VAL L C 1
ATOM 2666 O O . VAL A 1 355 ? 35.428 -4.126 55.820 1.00 40.04 355 VAL L O 1
ATOM 2670 N N . ALA A 1 356 ? 34.528 -2.665 57.283 1.00 33.69 356 ALA L N 1
ATOM 2671 C CA . ALA A 1 356 ? 35.816 -2.280 57.855 1.00 32.00 356 ALA L CA 1
ATOM 2672 C C . ALA A 1 356 ? 36.387 -3.447 58.662 1.00 37.69 356 ALA L C 1
ATOM 2673 O O . ALA A 1 356 ? 37.547 -3.829 58.489 1.00 38.15 356 ALA L O 1
ATOM 2675 N N . GLU A 1 357 ? 35.547 -4.035 59.512 1.00 34.37 357 GLU L N 1
ATOM 2676 C CA . GLU A 1 357 ? 35.961 -5.159 60.361 1.00 33.66 357 GLU L CA 1
ATOM 2677 C C . GLU A 1 357 ? 34.761 -6.070 60.625 1.00 36.12 357 GLU L C 1
ATOM 2678 O O . GLU A 1 357 ? 33.669 -5.598 60.952 1.00 36.40 357 GLU L O 1
ATOM 2684 N N . GLY A 1 358 ? 34.968 -7.372 60.461 1.00 28.62 358 GLY L N 1
ATOM 2685 C CA . GLY A 1 358 ? 33.906 -8.364 60.646 1.00 26.86 358 GLY L CA 1
ATOM 2686 C C . GLY A 1 358 ? 34.107 -9.463 59.592 1.00 41.29 358 GLY L C 1
ATOM 2687 O O . GLY A 1 358 ? 35.221 -9.932 59.388 1.00 46.95 358 GLY L O 1
ATOM 2688 N N . ARG A 1 359 ? 33.030 -9.868 58.932 1.00 37.83 359 ARG L N 1
ATOM 2689 C CA . ARG A 1 359 ? 33.119 -10.878 57.890 1.00 37.28 359 ARG L CA 1
ATOM 2690 C C . ARG A 1 359 ? 33.614 -10.287 56.569 1.00 42.25 359 ARG L C 1
ATOM 2691 O O . ARG A 1 359 ? 33.030 -9.349 56.049 1.00 47.76 359 ARG L O 1
ATOM 2699 N N . ASP A 1 360 ? 34.692 -10.849 56.036 1.00 37.87 360 ASP L N 1
ATOM 2700 C CA . ASP A 1 360 ? 35.229 -10.425 54.740 1.00 38.52 360 ASP L CA 1
ATOM 2701 C C . ASP A 1 360 ? 34.994 -11.467 53.620 1.00 46.90 360 ASP L C 1
ATOM 2702 O O . ASP A 1 360 ? 34.193 -12.398 53.773 1.00 48.74 360 ASP L O 1
ATOM 2707 N N . ASP A 1 361 ? 35.689 -11.287 52.495 1.00 39.93 361 ASP L N 1
ATOM 2708 C CA . ASP A 1 361 ? 35.572 -12.201 51.356 1.00 37.24 361 ASP L CA 1
ATOM 2709 C C . ASP A 1 361 ? 34.176 -12.133 50.737 1.00 40.42 361 ASP L C 1
ATOM 2710 O O . ASP A 1 361 ? 33.556 -13.161 50.465 1.00 41.18 361 ASP L O 1
ATOM 2715 N N . LEU A 1 362 ? 33.673 -10.913 50.568 1.00 33.84 362 LEU L N 1
ATOM 2716 C CA . LEU A 1 362 ? 32.344 -10.686 50.011 1.00 30.31 362 LEU L CA 1
ATOM 2717 C C . LEU A 1 362 ? 32.253 -10.891 48.505 1.00 39.81 362 LEU L C 1
ATOM 2718 O O . LEU A 1 362 ? 33.238 -10.743 47.786 1.00 47.10 362 LEU L O 1
ATOM 2723 N N . TYR A 1 363 ? 31.045 -11.203 48.039 1.00 31.71 363 TYR L N 1
ATOM 2724 C CA . TYR A 1 363 ? 30.772 -11.438 46.624 1.00 29.75 363 TYR L CA 1
ATOM 2725 C C . TYR A 1 363 ? 29.262 -11.381 46.444 1.00 35.86 363 TYR L C 1
ATOM 2726 O O . TYR A 1 363 ? 28.518 -11.763 47.349 1.00 36.58 363 TYR L O 1
ATOM 2735 N N . VAL A 1 364 ? 28.801 -10.931 45.281 1.00 32.40 364 VAL L N 1
ATOM 2736 C CA . VAL A 1 364 ? 27.358 -10.876 45.034 1.00 29.66 364 VAL L CA 1
ATOM 2737 C C . VAL A 1 364 ? 26.843 -12.293 44.785 1.00 32.18 364 VAL L C 1
ATOM 2738 O O . VAL A 1 364 ? 27.256 -12.957 43.831 1.00 33.22 364 VAL L O 1
ATOM 2742 N N . SER A 1 365 ? 25.972 -12.767 45.675 1.00 25.84 365 SER L N 1
ATOM 2743 C CA . SER A 1 365 ? 25.408 -14.105 45.556 1.00 24.08 365 SER L CA 1
ATOM 2744 C C . SER A 1 365 ? 24.429 -14.121 44.390 1.00 34.59 365 SER L C 1
ATOM 2745 O O . SER A 1 365 ? 24.288 -15.127 43.686 1.00 35.77 365 SER L O 1
ATOM 2748 N N . ASP A 1 366 ? 23.752 -12.993 44.196 1.00 28.24 366 ASP L N 1
ATOM 2749 C CA . ASP A 1 366 ? 22.798 -12.841 43.117 1.00 25.91 366 ASP L CA 1
ATOM 2750 C C . ASP A 1 366 ? 22.126 -11.488 43.216 1.00 25.80 366 ASP L C 1
ATOM 2751 O O . ASP A 1 366 ? 22.156 -10.855 44.262 1.00 21.63 366 ASP L O 1
ATOM 2756 N N . ALA A 1 367 ? 21.497 -11.060 42.128 1.00 27.73 367 ALA L N 1
ATOM 2757 C CA . ALA A 1 367 ? 20.800 -9.781 42.099 1.00 29.10 367 ALA L CA 1
ATOM 2758 C C . ALA A 1 367 ? 19.425 -9.996 41.496 1.00 35.19 367 ALA L C 1
ATOM 2759 O O . ALA A 1 367 ? 19.258 -10.793 40.570 1.00 34.57 367 ALA L O 1
ATOM 2761 N N . PHE A 1 368 ? 18.440 -9.283 42.024 1.00 29.70 368 PHE L N 1
ATOM 2762 C CA . PHE A 1 368 ? 17.077 -9.450 41.573 1.00 26.53 368 PHE L CA 1
ATOM 2763 C C . PHE A 1 368 ? 16.447 -8.150 41.162 1.00 31.26 368 PHE L C 1
ATOM 2764 O O . PHE A 1 368 ? 16.887 -7.070 41.567 1.00 32.08 368 PHE L O 1
ATOM 2772 N N . HIS A 1 369 ? 15.411 -8.260 40.345 1.00 22.71 369 HIS L N 1
ATOM 2773 C CA . HIS A 1 369 ? 14.696 -7.108 39.871 1.00 22.23 369 HIS L CA 1
ATOM 2774 C C . HIS A 1 369 ? 13.261 -7.499 39.731 1.00 23.36 369 HIS L C 1
ATOM 2775 O O . HIS A 1 369 ? 12.938 -8.665 39.543 1.00 21.21 369 HIS L O 1
ATOM 2782 N N . LYS A 1 370 ? 12.388 -6.513 39.809 1.00 21.93 370 LYS L N 1
ATOM 2783 C CA . LYS A 1 370 ? 10.972 -6.757 39.673 1.00 23.05 370 LYS L CA 1
ATOM 2784 C C . LYS A 1 370 ? 10.320 -5.446 39.304 1.00 30.39 370 LYS L C 1
ATOM 2785 O O . LYS A 1 370 ? 10.572 -4.418 39.933 1.00 33.24 370 LYS L O 1
ATOM 2791 N N . ALA A 1 371 ? 9.511 -5.471 38.255 1.00 28.02 371 ALA L N 1
ATOM 2792 C CA . ALA A 1 371 ? 8.843 -4.265 37.794 1.00 28.20 371 ALA L CA 1
ATOM 2793 C C . ALA A 1 371 ? 7.365 -4.509 37.537 1.00 30.38 371 ALA L C 1
ATOM 2794 O O . ALA A 1 371 ? 6.927 -5.649 37.306 1.00 23.62 371 ALA L O 1
ATOM 2796 N N . PHE A 1 372 ? 6.607 -3.424 37.583 1.00 27.46 372 PHE L N 1
ATOM 2797 C CA . PHE A 1 372 ? 5.175 -3.468 37.427 1.00 25.35 372 PHE L CA 1
ATOM 2798 C C . PHE A 1 372 ? 4.749 -2.326 36.557 1.00 32.34 372 PHE L C 1
ATOM 2799 O O . PHE A 1 372 ? 5.266 -1.213 36.678 1.00 29.95 372 PHE L O 1
ATOM 2807 N N . LEU A 1 373 ? 3.814 -2.606 35.660 1.00 30.74 373 LEU L N 1
ATOM 2808 C CA . LEU A 1 373 ? 3.289 -1.589 34.777 1.00 27.59 373 LEU L CA 1
ATOM 2809 C C . LEU A 1 373 ? 1.783 -1.720 34.735 1.00 27.16 373 LEU L C 1
ATOM 2810 O O . LEU A 1 373 ? 1.240 -2.822 34.795 1.00 24.87 373 LEU L O 1
ATOM 2815 N N . GLU A 1 374 ? 1.111 -0.582 34.652 1.00 24.30 374 GLU L N 1
ATOM 2816 C CA . GLU A 1 374 ? -0.337 -0.549 34.576 1.00 24.59 374 GLU L CA 1
ATOM 2817 C C . GLU A 1 374 ? -0.698 0.634 33.704 1.00 33.32 374 GLU L C 1
ATOM 2818 O O . GLU A 1 374 ? -0.106 1.708 33.821 1.00 34.63 374 GLU L O 1
ATOM 2824 N N . VAL A 1 375 ? -1.641 0.419 32.796 1.00 32.12 375 VAL L N 1
ATOM 2825 C CA . VAL A 1 375 ? -2.047 1.449 31.851 1.00 28.38 375 VAL L CA 1
ATOM 2826 C C . VAL A 1 375 ? -3.558 1.515 31.737 1.00 26.17 375 VAL L C 1
ATOM 2827 O O . VAL A 1 375 ? -4.226 0.487 31.608 1.00 25.28 375 VAL L O 1
ATOM 2831 N N . ASN A 1 376 ? -4.093 2.730 31.777 1.00 17.86 376 ASN L N 1
ATOM 2832 C CA . ASN A 1 376 ? -5.527 2.926 31.697 1.00 19.06 376 ASN L CA 1
ATOM 2833 C C . ASN A 1 376 ? -5.907 4.270 31.095 1.00 26.74 376 ASN L C 1
ATOM 2834 O O . ASN A 1 376 ? -5.054 5.012 30.610 1.00 25.53 376 ASN L O 1
ATOM 2839 N N . GLU A 1 377 ? -7.196 4.566 31.107 1.00 25.32 377 GLU L N 1
ATOM 2840 C CA . GLU A 1 377 ? -7.701 5.799 30.525 1.00 26.71 377 GLU L CA 1
ATOM 2841 C C . GLU A 1 377 ? -7.196 7.084 31.183 1.00 36.52 377 GLU L C 1
ATOM 2842 O O . GLU A 1 377 ? -7.165 8.144 30.553 1.00 39.63 377 GLU L O 1
ATOM 2848 N N . GLU A 1 378 ? -6.829 7.000 32.452 1.00 32.37 378 GLU L N 1
ATOM 2849 C CA . GLU A 1 378 ? -6.391 8.186 33.206 1.00 31.13 378 GLU L CA 1
ATOM 2850 C C . GLU A 1 378 ? -4.898 8.499 33.103 1.00 32.50 378 GLU L C 1
ATOM 2851 O O . GLU A 1 378 ? -4.473 9.650 33.269 1.00 29.96 378 GLU L O 1
ATOM 2857 N N . GLY A 1 379 ? -4.092 7.472 32.856 1.00 27.78 379 GLY L N 1
ATOM 2858 C CA . GLY A 1 379 ? -2.640 7.657 32.738 1.00 25.33 379 GLY L CA 1
ATOM 2859 C C . GLY A 1 379 ? -1.911 6.328 32.858 1.00 21.67 379 GLY L C 1
ATOM 2860 O O . GLY A 1 379 ? -2.487 5.267 32.621 1.00 12.95 379 GLY L O 1
ATOM 2861 N N . SER A 1 380 ? -0.667 6.380 33.313 1.00 29.18 380 SER L N 1
ATOM 2862 C CA . SER A 1 380 ? 0.093 5.155 33.505 1.00 33.02 380 SER L CA 1
ATOM 2863 C C . SER A 1 380 ? 0.834 5.100 34.844 1.00 38.89 380 SER L C 1
ATOM 2864 O O . SER A 1 380 ? 1.324 6.118 35.351 1.00 38.98 380 SER L O 1
ATOM 2867 N N . GLU A 1 381 ? 0.969 3.883 35.367 1.00 32.37 381 GLU L N 1
ATOM 2868 C CA . GLU A 1 381 ? 1.682 3.640 36.617 1.00 30.32 381 GLU L CA 1
ATOM 2869 C C . GLU A 1 381 ? 2.642 2.462 36.453 1.00 35.23 381 GLU L C 1
ATOM 2870 O O . GLU A 1 381 ? 2.280 1.413 35.911 1.00 33.67 381 GLU L O 1
ATOM 2876 N N . ALA A 1 382 ? 3.865 2.647 36.940 1.00 32.36 382 ALA L N 1
ATOM 2877 C CA . ALA A 1 382 ? 4.900 1.628 36.847 1.00 31.78 382 ALA L CA 1
ATOM 2878 C C . ALA A 1 382 ? 5.878 1.759 38.014 1.00 36.31 382 ALA L C 1
ATOM 2879 O O . ALA A 1 382 ? 6.172 2.866 38.480 1.00 32.23 382 ALA L O 1
ATOM 2881 N N . ALA A 1 383 ? 6.379 0.623 38.481 1.00 31.82 383 ALA L N 1
ATOM 2882 C CA . ALA A 1 383 ? 7.293 0.598 39.606 1.00 27.90 383 ALA L CA 1
ATOM 2883 C C . ALA A 1 383 ? 8.279 -0.541 39.459 1.00 29.60 383 ALA L C 1
ATOM 2884 O O . ALA A 1 383 ? 7.980 -1.569 38.849 1.00 30.31 383 ALA L O 1
ATOM 2886 N N . ALA A 1 384 ? 9.456 -0.370 40.030 1.00 25.70 384 ALA L N 1
ATOM 2887 C CA . ALA A 1 384 ? 10.467 -1.397 39.944 1.00 26.39 384 ALA L CA 1
ATOM 2888 C C . ALA A 1 384 ? 11.432 -1.299 41.103 1.00 30.71 384 ALA L C 1
ATOM 2889 O O . ALA A 1 384 ? 11.400 -0.341 41.876 1.00 29.38 384 ALA L O 1
ATOM 2891 N N . SER A 1 385 ? 12.286 -2.302 41.225 1.00 26.36 385 SER L N 1
ATOM 2892 C CA . SER A 1 385 ? 13.279 -2.329 42.277 1.00 24.79 385 SER L CA 1
ATOM 2893 C C . SER A 1 385 ? 14.371 -3.323 41.937 1.00 29.85 385 SER L C 1
ATOM 2894 O O . SER A 1 385 ? 14.138 -4.306 41.227 1.00 31.29 385 SER L O 1
ATOM 2897 N N . THR A 1 386 ? 15.561 -3.078 42.460 1.00 27.48 386 THR L N 1
ATOM 2898 C CA . THR A 1 386 ? 16.692 -3.958 42.211 1.00 26.45 386 THR L CA 1
ATOM 2899 C C . THR A 1 386 ? 17.379 -4.215 43.527 1.00 27.09 386 THR L C 1
ATOM 2900 O O . THR A 1 386 ? 17.628 -3.286 44.297 1.00 22.51 386 THR L O 1
ATOM 2904 N N . ALA A 1 387 ? 17.706 -5.479 43.769 1.00 24.97 387 ALA L N 1
ATOM 2905 C CA . ALA A 1 387 ? 18.322 -5.883 45.009 1.00 21.95 387 ALA L CA 1
ATOM 2906 C C . ALA A 1 387 ? 19.559 -6.726 44.834 1.00 25.30 387 ALA L C 1
ATOM 2907 O O . ALA A 1 387 ? 19.475 -7.923 44.566 1.00 25.43 387 ALA L O 1
ATOM 2909 N N . VAL A 1 388 ? 20.717 -6.099 45.020 1.00 24.31 388 VAL L N 1
ATOM 2910 C CA . VAL A 1 388 ? 21.991 -6.809 44.950 1.00 25.46 388 VAL L CA 1
ATOM 2911 C C . VAL A 1 388 ? 22.263 -7.332 46.366 1.00 26.28 388 VAL L C 1
ATOM 2912 O O . VAL A 1 388 ? 22.304 -6.561 47.325 1.00 23.87 388 VAL L O 1
ATOM 2916 N N . VAL A 1 389 ? 22.392 -8.647 46.496 1.00 24.24 389 VAL L N 1
ATOM 2917 C CA . VAL A 1 389 ? 22.637 -9.273 47.789 1.00 23.34 389 VAL L CA 1
ATOM 2918 C C . VAL A 1 389 ? 24.047 -9.858 47.929 1.00 28.66 389 VAL L C 1
ATOM 2919 O O . VAL A 1 389 ? 24.472 -10.691 47.126 1.00 24.76 389 VAL L O 1
ATOM 2923 N N . ILE A 1 390 ? 24.757 -9.421 48.967 1.00 30.17 390 ILE L N 1
ATOM 2924 C CA . ILE A 1 390 ? 26.116 -9.875 49.215 1.00 28.12 390 ILE L CA 1
ATOM 2925 C C . ILE A 1 390 ? 26.285 -11.214 49.965 1.00 30.97 390 ILE L C 1
ATOM 2926 O O . ILE A 1 390 ? 25.855 -11.363 51.109 1.00 27.17 390 ILE L O 1
ATOM 2931 N N . ALA A 1 391 ? 26.963 -12.157 49.318 1.00 27.80 391 ALA L N 1
ATOM 2932 C CA . ALA A 1 391 ? 27.324 -13.424 49.925 1.00 28.33 391 ALA L CA 1
ATOM 2933 C C . ALA A 1 391 ? 26.263 -14.414 50.348 1.00 44.94 391 ALA L C 1
ATOM 2934 O O . ALA A 1 391 ? 26.508 -15.242 51.222 1.00 53.94 391 ALA L O 1
ATOM 2936 N N . GLY A 1 392 ? 25.086 -14.350 49.743 1.00 31.09 392 GLY L N 1
ATOM 2937 C CA . GLY A 1 392 ? 23.997 -15.275 50.111 1.00 28.62 392 GLY L CA 1
ATOM 2938 C C . GLY A 1 392 ? 23.824 -16.522 49.224 1.00 33.87 392 GLY L C 1
ATOM 2939 O O . GLY A 1 392 ? 24.802 -17.091 48.708 1.00 32.82 392 GLY L O 1
ATOM 2940 N N . ARG A 1 393 ? 22.568 -16.964 49.123 1.00 36.09 393 ARG L N 1
ATOM 2941 C CA . ARG A 1 393 ? 22.155 -18.105 48.289 1.00 37.37 393 ARG L CA 1
ATOM 2942 C C . ARG A 1 393 ? 21.967 -17.662 46.825 1.00 39.61 393 ARG L C 1
ATOM 2943 O O . ARG A 1 393 ? 21.233 -16.706 46.537 1.00 39.93 393 ARG L O 1
ATOM 2951 N N . SER A 1 394 ? 22.622 -18.369 45.911 1.00 34.88 394 SER L N 1
ATOM 2952 C CA . SER A 1 394 ? 22.495 -18.064 44.494 1.00 36.45 394 SER L CA 1
ATOM 2953 C C . SER A 1 394 ? 21.412 -18.947 43.872 1.00 39.53 394 SER L C 1
ATOM 2954 O O . SER A 1 394 ? 21.398 -20.169 44.065 1.00 41.70 394 SER L O 1
ATOM 2957 N N . LEU A 1 395 ? 20.512 -18.309 43.129 1.00 34.06 395 LEU L N 1
ATOM 2958 C CA . LEU A 1 395 ? 19.396 -18.983 42.472 1.00 36.35 395 LEU L CA 1
ATOM 2959 C C . LEU A 1 395 ? 18.291 -19.268 43.482 1.00 57.44 395 LEU L C 1
ATOM 2960 O O . LEU A 1 395 ? 17.879 -18.316 44.183 1.00 58.33 395 LEU L O 1
ATOM 2965 N N . ASN A 1 405 ? 1.256 -15.256 22.081 1.00 34.10 405 ASN L N 1
ATOM 2966 C CA . ASN A 1 405 ? 0.823 -13.914 22.446 1.00 32.85 405 ASN L CA 1
ATOM 2967 C C . ASN A 1 405 ? 1.524 -12.910 21.520 1.00 48.07 405 ASN L C 1
ATOM 2968 O O . ASN A 1 405 ? 2.724 -13.039 21.262 1.00 52.76 405 ASN L O 1
ATOM 2973 N N . ARG A 1 406 ? 0.777 -11.931 20.996 1.00 43.56 406 ARG L N 1
ATOM 2974 C CA . ARG A 1 406 ? 1.381 -10.918 20.097 1.00 44.61 406 ARG L CA 1
ATOM 2975 C C . ARG A 1 406 ? 1.818 -9.626 20.793 1.00 50.54 406 ARG L C 1
ATOM 2976 O O . ARG A 1 406 ? 0.986 -8.811 21.211 1.00 56.60 406 ARG L O 1
ATOM 2984 N N . PRO A 1 407 ? 3.123 -9.515 20.958 1.00 36.06 407 PRO L N 1
ATOM 2985 C CA . PRO A 1 407 ? 3.800 -8.355 21.571 1.00 31.61 407 PRO L CA 1
ATOM 2986 C C . PRO A 1 407 ? 3.927 -7.083 20.750 1.00 39.42 407 PRO L C 1
ATOM 2987 O O . PRO A 1 407 ? 3.569 -7.093 19.531 1.00 45.41 407 PRO L O 1
ATOM 2991 N N . PHE A 1 408 ? 4.450 -6.095 21.509 1.00 30.89 408 PHE L N 1
ATOM 2992 C CA . PHE A 1 408 ? 4.821 -4.711 21.087 1.00 26.37 408 PHE L CA 1
ATOM 2993 C C . PHE A 1 408 ? 5.673 -4.088 22.223 1.00 31.69 408 PHE L C 1
ATOM 2994 O O . PHE A 1 408 ? 5.500 -4.416 23.405 1.00 32.87 408 PHE L O 1
ATOM 3002 N N . LEU A 1 409 ? 6.592 -3.204 21.843 1.00 24.12 409 LEU L N 1
ATOM 3003 C CA . LEU A 1 409 ? 7.547 -2.571 22.794 1.00 22.02 409 LEU L CA 1
ATOM 3004 C C . LEU A 1 409 ? 6.944 -1.343 23.489 1.00 34.07 409 LEU L C 1
ATOM 3005 O O . LEU A 1 409 ? 6.053 -0.675 22.954 1.00 38.50 409 LEU L O 1
ATOM 3010 N N . VAL A 1 410 ? 7.461 -1.087 24.682 1.00 27.50 410 VAL L N 1
ATOM 3011 C CA . VAL A 1 410 ? 7.042 0.056 25.512 1.00 22.73 410 VAL L CA 1
ATOM 3012 C C . VAL A 1 410 ? 8.273 0.744 26.088 1.00 24.41 410 VAL L C 1
ATOM 3013 O O . VAL A 1 410 ? 9.315 0.108 26.282 1.00 19.83 410 VAL L O 1
ATOM 3017 N N . PHE A 1 411 ? 8.152 2.043 26.352 1.00 19.71 411 PHE L N 1
ATOM 3018 C CA . PHE A 1 411 ? 9.246 2.829 26.897 1.00 19.39 411 PHE L CA 1
ATOM 3019 C C . PHE A 1 411 ? 8.722 3.988 27.730 1.00 39.01 411 PHE L C 1
ATOM 3020 O O . PHE A 1 411 ? 7.754 4.651 27.350 1.00 46.01 411 PHE L O 1
ATOM 3028 N N . ILE A 1 412 ? 9.412 4.286 28.825 1.00 30.03 412 ILE L N 1
ATOM 3029 C CA . ILE A 1 412 ? 9.045 5.422 29.674 1.00 24.43 412 ILE L CA 1
ATOM 3030 C C . ILE A 1 412 ? 10.346 6.192 29.854 1.00 22.96 412 ILE L C 1
ATOM 3031 O O . ILE A 1 412 ? 11.269 5.732 30.522 1.00 20.67 412 ILE L O 1
ATOM 3036 N N . ARG A 1 413 ? 10.459 7.282 29.120 1.00 20.69 413 ARG L N 1
ATOM 3037 C CA . ARG A 1 413 ? 11.661 8.078 29.106 1.00 20.96 413 ARG L CA 1
ATOM 3038 C C . ARG A 1 413 ? 11.480 9.412 29.772 1.00 28.95 413 ARG L C 1
ATOM 3039 O O . ARG A 1 413 ? 10.366 9.958 29.818 1.00 25.66 413 ARG L O 1
ATOM 3047 N N . GLU A 1 414 ? 12.584 9.961 30.269 1.00 32.54 414 GLU L N 1
ATOM 3048 C CA . GLU A 1 414 ? 12.579 11.310 30.863 1.00 31.83 414 GLU L CA 1
ATOM 3049 C C . GLU A 1 414 ? 13.251 12.139 29.767 1.00 36.65 414 GLU L C 1
ATOM 3050 O O . GLU A 1 414 ? 14.472 12.143 29.624 1.00 40.28 414 GLU L O 1
ATOM 3056 N N . VAL A 1 415 ? 12.424 12.740 28.923 1.00 30.78 415 VAL L N 1
ATOM 3057 C CA . VAL A 1 415 ? 12.891 13.468 27.745 1.00 29.16 415 VAL L CA 1
ATOM 3058 C C . VAL A 1 415 ? 14.031 14.442 27.960 1.00 32.42 415 VAL L C 1
ATOM 3059 O O . VAL A 1 415 ? 15.096 14.324 27.351 1.00 31.90 415 VAL L O 1
ATOM 3063 N N . PRO A 1 416 ? 13.805 15.422 28.815 1.00 27.11 416 PRO L N 1
ATOM 3064 C CA . PRO A 1 416 ? 14.822 16.423 29.071 1.00 26.91 416 PRO L CA 1
ATOM 3065 C C . PRO A 1 416 ? 16.141 15.779 29.488 1.00 38.02 416 PRO L C 1
ATOM 3066 O O . PRO A 1 416 ? 17.210 16.223 29.073 1.00 42.05 416 PRO L O 1
ATOM 3070 N N . LEU A 1 417 ? 16.057 14.721 30.295 1.00 30.98 417 LEU L N 1
ATOM 3071 C CA . LEU A 1 417 ? 17.243 14.027 30.805 1.00 30.66 417 LEU L CA 1
ATOM 3072 C C . LEU A 1 417 ? 17.784 12.847 29.981 1.00 32.70 417 LEU L C 1
ATOM 3073 O O . LEU A 1 417 ? 18.832 12.287 30.308 1.00 27.93 417 LEU L O 1
ATOM 3078 N N . ASN A 1 418 ? 17.059 12.460 28.932 1.00 29.88 418 ASN L N 1
ATOM 3079 C CA . ASN A 1 418 ? 17.509 11.381 28.044 1.00 27.71 418 ASN L CA 1
ATOM 3080 C C . ASN A 1 418 ? 17.598 10.027 28.716 1.00 31.80 418 ASN L C 1
ATOM 3081 O O . ASN A 1 418 ? 18.368 9.175 28.295 1.00 35.19 418 ASN L O 1
ATOM 3086 N N . THR A 1 419 ? 16.854 9.842 29.798 1.00 29.07 419 THR L N 1
ATOM 3087 C CA . THR A 1 419 ? 16.896 8.566 30.495 1.00 28.80 419 THR L CA 1
ATOM 3088 C C . THR A 1 419 ? 15.707 7.649 30.268 1.00 27.59 419 THR L C 1
ATOM 3089 O O . THR A 1 419 ? 14.551 8.074 30.324 1.00 26.34 419 THR L O 1
ATOM 3093 N N . ILE A 1 420 ? 16.008 6.375 30.049 1.00 21.62 420 ILE L N 1
ATOM 3094 C CA . ILE A 1 420 ? 14.988 5.359 29.892 1.00 20.82 420 ILE L CA 1
ATOM 3095 C C . ILE A 1 420 ? 14.723 4.856 31.322 1.00 25.26 420 ILE L C 1
ATOM 3096 O O . ILE A 1 420 ? 15.552 4.161 31.906 1.00 23.59 420 ILE L O 1
ATOM 3101 N N . ILE A 1 421 ? 13.600 5.268 31.899 1.00 23.09 421 ILE L N 1
ATOM 3102 C CA . ILE A 1 421 ? 13.246 4.871 33.257 1.00 20.77 421 ILE L CA 1
ATOM 3103 C C . ILE A 1 421 ? 12.756 3.435 33.274 1.00 26.60 421 ILE L C 1
ATOM 3104 O O . ILE A 1 421 ? 13.256 2.604 34.025 1.00 29.85 421 ILE L O 1
ATOM 3109 N N . PHE A 1 422 ? 11.796 3.140 32.410 1.00 24.65 422 PHE L N 1
ATOM 3110 C CA . PHE A 1 422 ? 11.237 1.801 32.305 1.00 25.11 422 PHE L CA 1
ATOM 3111 C C . PHE A 1 422 ? 11.244 1.386 30.841 1.00 29.73 422 PHE L C 1
ATOM 3112 O O . PHE A 1 422 ? 11.428 2.208 29.950 1.00 28.96 422 PHE L O 1
ATOM 3120 N N . MET A 1 423 ? 11.030 0.105 30.607 1.00 27.36 423 MET L N 1
ATOM 3121 C CA . MET A 1 423 ? 11.023 -0.442 29.272 1.00 24.36 423 MET L CA 1
ATOM 3122 C C . MET A 1 423 ? 10.440 -1.834 29.361 1.00 33.29 423 MET L C 1
ATOM 3123 O O . MET A 1 423 ? 10.230 -2.346 30.456 1.00 38.13 423 MET L O 1
ATOM 3128 N N . GLY A 1 424 ? 10.170 -2.451 28.217 1.00 29.42 424 GLY L N 1
ATOM 3129 C CA . GLY A 1 424 ? 9.594 -3.786 28.217 1.00 30.16 424 GLY L CA 1
ATOM 3130 C C . GLY A 1 424 ? 8.819 -4.065 26.937 1.00 31.32 424 GLY L C 1
ATOM 3131 O O . GLY A 1 424 ? 8.792 -3.243 26.024 1.00 32.34 424 GLY L O 1
ATOM 3132 N N . ARG A 1 425 ? 8.164 -5.216 26.900 1.00 22.11 425 ARG L N 1
ATOM 3133 C CA . ARG A 1 425 ? 7.406 -5.643 25.744 1.00 21.87 425 ARG L CA 1
ATOM 3134 C C . ARG A 1 425 ? 6.078 -6.197 26.207 1.00 27.14 425 ARG L C 1
ATOM 3135 O O . ARG A 1 425 ? 6.040 -7.116 27.017 1.00 26.15 425 ARG L O 1
ATOM 3143 N N . VAL A 1 426 ? 4.986 -5.640 25.693 1.00 25.70 426 VAL L N 1
ATOM 3144 C CA . VAL A 1 426 ? 3.657 -6.106 26.087 1.00 24.83 426 VAL L CA 1
ATOM 3145 C C . VAL A 1 426 ? 3.155 -7.197 25.150 1.00 30.46 426 VAL L C 1
ATOM 3146 O O . VAL A 1 426 ? 2.931 -6.963 23.964 1.00 33.56 426 VAL L O 1
ATOM 3150 N N . ALA A 1 427 ? 3.045 -8.410 25.680 1.00 26.41 427 ALA L N 1
ATOM 3151 C CA . ALA A 1 427 ? 2.635 -9.553 24.883 1.00 26.69 427 ALA L CA 1
ATOM 3152 C C . ALA A 1 427 ? 1.270 -10.130 25.233 1.00 36.73 427 ALA L C 1
ATOM 3153 O O . ALA A 1 427 ? 0.742 -10.967 24.505 1.00 41.84 427 ALA L O 1
ATOM 3155 N N . ASN A 1 428 ? 0.682 -9.684 26.333 1.00 28.44 428 ASN L N 1
ATOM 3156 C CA . ASN A 1 428 ? -0.649 -10.198 26.715 1.00 27.30 428 ASN L CA 1
ATOM 3157 C C . ASN A 1 428 ? -1.432 -9.183 27.536 1.00 35.86 428 ASN L C 1
ATOM 3158 O O . ASN A 1 428 ? -1.275 -9.105 28.755 1.00 41.21 428 ASN L O 1
ATOM 3163 N N . PRO A 1 429 ? -2.277 -8.415 26.866 1.00 30.03 429 PRO L N 1
ATOM 3164 C CA . PRO A 1 429 ? -3.128 -7.416 27.523 1.00 30.66 429 PRO L CA 1
ATOM 3165 C C . PRO A 1 429 ? -4.166 -8.037 28.453 1.00 41.11 429 PRO L C 1
ATOM 3166 O O . PRO A 1 429 ? -4.579 -7.425 29.440 1.00 48.45 429 PRO L O 1
ATOM 3170 N N . CYS A 1 430 ? -4.572 -9.258 28.133 1.00 34.05 430 CYS L N 1
ATOM 3171 C CA . CYS A 1 430 ? -5.581 -9.977 28.899 1.00 32.72 430 CYS L CA 1
ATOM 3172 C C . CYS A 1 430 ? -5.295 -9.992 30.389 1.00 46.33 430 CYS L C 1
ATOM 3173 O O . CYS A 1 430 ? -6.025 -9.379 31.186 1.00 50.54 430 CYS L O 1
ATOM 3176 N N . VAL A 1 431 ? -4.240 -10.715 30.757 1.00 42.60 431 VAL L N 1
ATOM 3177 C CA . VAL A 1 431 ? -3.788 -10.816 32.140 1.00 37.22 431 VAL L CA 1
ATOM 3178 C C . VAL A 1 431 ? -4.914 -10.917 33.177 1.00 84.77 431 VAL L C 1
ATOM 3179 O O . VAL A 1 431 ? -5.010 -10.031 34.057 1.00 90.22 431 VAL L O 1
ATOM 3183 N N . ILE B 1 7 ? 4.556 24.751 96.676 1.00 36.34 7 ILE I N 1
ATOM 3184 C CA . ILE B 1 7 ? 3.997 23.411 96.769 1.00 34.95 7 ILE I CA 1
ATOM 3185 C C . ILE B 1 7 ? 5.110 22.366 96.684 1.00 48.11 7 ILE I C 1
ATOM 3186 O O . ILE B 1 7 ? 6.164 22.514 97.323 1.00 48.48 7 ILE I O 1
ATOM 3191 N N . CYS B 1 8 ? 4.865 21.327 95.885 1.00 42.43 8 CYS I N 1
ATOM 3192 C CA . CYS B 1 8 ? 5.763 20.189 95.686 1.00 34.68 8 CYS I CA 1
ATOM 3193 C C . CYS B 1 8 ? 5.451 19.152 96.752 1.00 39.70 8 CYS I C 1
ATOM 3194 O O . CYS B 1 8 ? 5.758 19.341 97.926 1.00 45.96 8 CYS I O 1
ATOM 3197 N N . THR B 1 9 ? 4.817 18.066 96.346 1.00 34.93 9 THR I N 1
ATOM 3198 C CA . THR B 1 9 ? 4.479 16.999 97.277 1.00 37.14 9 THR I CA 1
ATOM 3199 C C . THR B 1 9 ? 3.447 17.455 98.297 1.00 45.95 9 THR I C 1
ATOM 3200 O O . THR B 1 9 ? 2.713 16.641 98.856 1.00 54.63 9 THR I O 1
ATOM 3204 N N . ALA B 1 10 ? 3.404 18.758 98.550 1.00 34.51 10 ALA I N 1
ATOM 3205 C CA . ALA B 1 10 ? 2.435 19.319 99.488 1.00 34.09 10 ALA I CA 1
ATOM 3206 C C . ALA B 1 10 ? 1.208 19.854 98.724 1.00 48.55 10 ALA I C 1
ATOM 3207 O O . ALA B 1 10 ? 1.107 21.056 98.458 1.00 58.07 10 ALA I O 1
ATOM 3209 N N . LYS B 1 11 ? 0.280 18.954 98.384 1.00 34.77 11 LYS I N 1
ATOM 3210 C CA . LYS B 1 11 ? -0.947 19.320 97.654 1.00 30.61 11 LYS I CA 1
ATOM 3211 C C . LYS B 1 11 ? -1.846 18.096 97.436 1.00 39.87 11 LYS I C 1
ATOM 3212 O O . LYS B 1 11 ? -1.744 17.420 96.422 1.00 43.80 11 LYS I O 1
ATOM 3218 N N . PRO B 1 12 ? -2.753 17.843 98.370 1.00 37.04 12 PRO I N 1
ATOM 3219 C CA . PRO B 1 12 ? -3.659 16.678 98.277 1.00 35.59 12 PRO I CA 1
ATOM 3220 C C . PRO B 1 12 ? -4.659 16.666 97.110 1.00 45.93 12 PRO I C 1
ATOM 3221 O O . PRO B 1 12 ? -5.848 16.419 97.310 1.00 56.10 12 PRO I O 1
ATOM 3225 N N . ARG B 1 13 ? -4.173 16.900 95.894 1.00 31.68 13 ARG I N 1
ATOM 3226 C CA . ARG B 1 13 ? -5.035 16.906 94.714 1.00 31.39 13 ARG I CA 1
ATOM 3227 C C . ARG B 1 13 ? -5.971 18.116 94.691 1.00 42.46 13 ARG I C 1
ATOM 3228 O O . ARG B 1 13 ? -6.833 18.230 93.820 1.00 44.91 13 ARG I O 1
ATOM 3236 N N . ASP B 1 14 ? -5.799 19.001 95.672 1.00 38.93 14 ASP I N 1
ATOM 3237 C CA . ASP B 1 14 ? -6.576 20.241 95.781 1.00 37.86 14 ASP I CA 1
ATOM 3238 C C . ASP B 1 14 ? -5.999 21.214 94.750 1.00 36.44 14 ASP I C 1
ATOM 3239 O O . ASP B 1 14 ? -5.585 22.328 95.079 1.00 29.28 14 ASP I O 1
ATOM 3244 N N . ILE B 1 15 ? -5.947 20.756 93.505 1.00 37.70 15 ILE I N 1
ATOM 3245 C CA . ILE B 1 15 ? -5.390 21.528 92.415 1.00 37.68 15 ILE I CA 1
ATOM 3246 C C . ILE B 1 15 ? -6.074 21.167 91.102 1.00 46.43 15 ILE I C 1
ATOM 3247 O O . ILE B 1 15 ? -5.932 20.052 90.588 1.00 49.99 15 ILE I O 1
ATOM 3252 N N . PRO B 1 16 ? -6.824 22.121 90.569 1.00 37.77 16 PRO I N 1
ATOM 3253 C CA . PRO B 1 16 ? -7.537 21.933 89.307 1.00 36.00 16 PRO I CA 1
ATOM 3254 C C . PRO B 1 16 ? -6.525 21.631 88.218 1.00 44.72 16 PRO I C 1
ATOM 3255 O O . PRO B 1 16 ? -5.337 21.906 88.377 1.00 47.77 16 PRO I O 1
ATOM 3259 N N . MET B 1 17 ? -7.003 21.095 87.094 1.00 37.85 17 MET I N 1
ATOM 3260 C CA . MET B 1 17 ? -6.123 20.760 85.970 1.00 34.40 17 MET I CA 1
ATOM 3261 C C . MET B 1 17 ? -6.805 20.627 84.587 1.00 41.38 17 MET I C 1
ATOM 3262 O O . MET B 1 17 ? -7.982 20.364 84.513 1.00 40.07 17 MET I O 1
ATOM 3267 N N . ASN B 1 18 ? -5.962 20.737 83.534 1.00 43.78 18 ASN I N 1
ATOM 3268 C CA . ASN B 1 18 ? -6.247 20.632 82.090 1.00 43.00 18 ASN I CA 1
ATOM 3269 C C . ASN B 1 18 ? -7.523 19.865 81.777 1.00 42.23 18 ASN I C 1
ATOM 3270 O O . ASN B 1 18 ? -7.488 18.775 81.259 1.00 43.42 18 ASN I O 1
ATOM 3275 N N . PRO B 1 19 ? -8.667 20.513 81.965 1.00 37.98 19 PRO I N 1
ATOM 3276 C CA . PRO B 1 19 ? -9.974 19.915 81.689 1.00 37.28 19 PRO I CA 1
ATOM 3277 C C . PRO B 1 19 ? -10.518 20.019 80.249 1.00 49.86 19 PRO I C 1
ATOM 3278 O O . PRO B 1 19 ? -11.690 20.323 80.081 1.00 58.23 19 PRO I O 1
ATOM 3282 N N . MET B 1 20 ? -9.708 19.760 79.219 1.00 32.66 20 MET I N 1
ATOM 3283 C CA . MET B 1 20 ? -10.259 19.820 77.842 1.00 29.55 20 MET I CA 1
ATOM 3284 C C . MET B 1 20 ? -10.694 18.419 77.374 1.00 38.54 20 MET I C 1
ATOM 3285 O O . MET B 1 20 ? -11.839 18.203 76.973 1.00 43.28 20 MET I O 1
ATOM 3290 N N . CYS B 1 21 ? -9.766 17.473 77.465 1.00 35.64 21 CYS I N 1
ATOM 3291 C CA . CYS B 1 21 ? -10.024 16.086 77.085 1.00 33.55 21 CYS I CA 1
ATOM 3292 C C . CYS B 1 21 ? -9.407 15.183 78.184 1.00 40.70 21 CYS I C 1
ATOM 3293 O O . CYS B 1 21 ? -8.320 15.456 78.702 1.00 44.02 21 CYS I O 1
ATOM 3296 N N . ILE B 1 22 ? -10.184 14.197 78.613 1.00 31.57 22 ILE I N 1
ATOM 3297 C CA . ILE B 1 22 ? -9.798 13.302 79.685 1.00 28.52 22 ILE I CA 1
ATOM 3298 C C . ILE B 1 22 ? -9.998 11.875 79.220 1.00 34.93 22 ILE I C 1
ATOM 3299 O O . ILE B 1 22 ? -11.016 11.553 78.617 1.00 34.16 22 ILE I O 1
ATOM 3304 N N . TYR B 1 23 ? -8.993 11.041 79.459 1.00 29.80 23 TYR I N 1
ATOM 3305 C CA . TYR B 1 23 ? -9.054 9.636 79.086 1.00 27.93 23 TYR I CA 1
ATOM 3306 C C . TYR B 1 23 ? -8.957 8.791 80.346 1.00 33.87 23 TYR I C 1
ATOM 3307 O O . TYR B 1 23 ? -8.099 9.026 81.191 1.00 38.73 23 TYR I O 1
ATOM 3316 N N . ARG B 1 24 ? -9.872 7.842 80.495 1.00 27.78 24 ARG I N 1
ATOM 3317 C CA . ARG B 1 24 ? -9.866 6.975 81.661 1.00 27.14 24 ARG I CA 1
ATOM 3318 C C . ARG B 1 24 ? -9.247 5.630 81.297 1.00 34.90 24 ARG I C 1
ATOM 3319 O O . ARG B 1 24 ? -9.719 4.938 80.400 1.00 38.05 24 ARG I O 1
ATOM 3327 N N . SER B 1 25 ? -8.147 5.299 81.962 1.00 30.77 25 SER I N 1
ATOM 3328 C CA . SER B 1 25 ? -7.445 4.058 81.690 1.00 32.95 25 SER I CA 1
ATOM 3329 C C . SER B 1 25 ? -8.311 2.850 82.008 1.00 36.78 25 SER I C 1
ATOM 3330 O O . SER B 1 25 ? -9.124 2.879 82.941 1.00 38.43 25 SER I O 1
ATOM 3333 N N . PRO B 1 26 ? -8.122 1.783 81.239 1.00 30.46 26 PRO I N 1
ATOM 3334 C CA . PRO B 1 26 ? -8.855 0.538 81.452 1.00 30.42 26 PRO I CA 1
ATOM 3335 C C . PRO B 1 26 ? -8.443 -0.080 82.792 1.00 32.80 26 PRO I C 1
ATOM 3336 O O . PRO B 1 26 ? -7.334 0.161 83.284 1.00 33.85 26 PRO I O 1
ATOM 3340 N N . GLU B 1 27 ? -9.336 -0.883 83.369 1.00 25.28 27 GLU I N 1
ATOM 3341 C CA . GLU B 1 27 ? -9.051 -1.570 84.624 1.00 31.10 27 GLU I CA 1
ATOM 3342 C C . GLU B 1 27 ? -8.089 -2.726 84.337 1.00 54.30 27 GLU I C 1
ATOM 3343 O O . GLU B 1 27 ? -7.273 -3.065 85.219 1.00 77.16 27 GLU I O 1
ATOM 3349 N N . THR B 1 44 ? 7.648 4.414 103.297 1.00 36.06 44 THR I N 1
ATOM 3350 C CA . THR B 1 44 ? 7.889 3.212 102.523 1.00 38.18 44 THR I CA 1
ATOM 3351 C C . THR B 1 44 ? 7.131 3.294 101.159 1.00 48.72 44 THR I C 1
ATOM 3352 O O . THR B 1 44 ? 6.347 2.408 100.781 1.00 54.22 44 THR I O 1
ATOM 3356 N N . ASN B 1 45 ? 7.428 4.432 100.469 1.00 40.93 45 ASN I N 1
ATOM 3357 C CA . ASN B 1 45 ? 6.941 4.929 99.111 1.00 39.54 45 ASN I CA 1
ATOM 3358 C C . ASN B 1 45 ? 5.456 5.356 98.990 1.00 46.58 45 ASN I C 1
ATOM 3359 O O . ASN B 1 45 ? 4.688 5.289 99.961 1.00 47.18 45 ASN I O 1
ATOM 3364 N N . ARG B 1 46 ? 5.076 5.753 97.748 1.00 38.61 46 ARG I N 1
ATOM 3365 C CA . ARG B 1 46 ? 3.706 6.242 97.389 1.00 37.91 46 ARG I CA 1
ATOM 3366 C C . ARG B 1 46 ? 3.035 5.599 96.163 1.00 49.16 46 ARG I C 1
ATOM 3367 O O . ARG B 1 46 ? 3.103 4.391 95.960 1.00 52.29 46 ARG I O 1
ATOM 3375 N N . ARG B 1 47 ? 2.303 6.440 95.409 1.00 44.99 47 ARG I N 1
ATOM 3376 C CA . ARG B 1 47 ? 1.608 6.063 94.153 1.00 44.62 47 ARG I CA 1
ATOM 3377 C C . ARG B 1 47 ? 2.327 6.559 92.879 1.00 46.82 47 ARG I C 1
ATOM 3378 O O . ARG B 1 47 ? 1.854 6.338 91.760 1.00 50.16 47 ARG I O 1
ATOM 3386 N N . VAL B 1 48 ? 3.418 7.290 93.071 1.00 35.45 48 VAL I N 1
ATOM 3387 C CA . VAL B 1 48 ? 4.244 7.749 91.971 1.00 31.54 48 VAL I CA 1
ATOM 3388 C C . VAL B 1 48 ? 5.075 6.515 91.580 1.00 36.49 48 VAL I C 1
ATOM 3389 O O . VAL B 1 48 ? 5.850 6.542 90.628 1.00 42.49 48 VAL I O 1
ATOM 3393 N N . TRP B 1 49 ? 4.911 5.453 92.370 1.00 31.67 49 TRP I N 1
ATOM 3394 C CA . TRP B 1 49 ? 5.557 4.163 92.130 1.00 30.01 49 TRP I CA 1
ATOM 3395 C C . TRP B 1 49 ? 4.888 3.613 90.886 1.00 37.20 49 TRP I C 1
ATOM 3396 O O . TRP B 1 49 ? 5.515 2.960 90.058 1.00 42.49 49 TRP I O 1
ATOM 3407 N N . GLU B 1 50 ? 3.597 3.889 90.773 1.00 29.95 50 GLU I N 1
ATOM 3408 C CA . GLU B 1 50 ? 2.817 3.463 89.634 1.00 31.32 50 GLU I CA 1
ATOM 3409 C C . GLU B 1 50 ? 3.323 4.236 88.417 1.00 31.81 50 GLU I C 1
ATOM 3410 O O . GLU B 1 50 ? 3.536 3.660 87.344 1.00 32.06 50 GLU I O 1
ATOM 3416 N N . LEU B 1 51 ? 3.530 5.542 88.598 1.00 24.98 51 LEU I N 1
ATOM 3417 C CA . LEU B 1 51 ? 4.008 6.402 87.515 1.00 24.12 51 LEU I CA 1
ATOM 3418 C C . LEU B 1 51 ? 5.405 6.019 87.061 1.00 28.83 51 LEU I C 1
ATOM 3419 O O . LEU B 1 51 ? 5.702 5.998 85.868 1.00 30.41 51 LEU I O 1
ATOM 3424 N N . SER B 1 52 ? 6.274 5.729 88.015 1.00 23.03 52 SER I N 1
ATOM 3425 C CA . SER B 1 52 ? 7.630 5.351 87.681 1.00 23.90 52 SER I CA 1
ATOM 3426 C C . SER B 1 52 ? 7.597 3.996 86.989 1.00 32.02 52 SER I C 1
ATOM 3427 O O . SER B 1 52 ? 8.357 3.746 86.055 1.00 34.07 52 SER I O 1
ATOM 3430 N N . LYS B 1 53 ? 6.681 3.141 87.431 1.00 27.39 53 LYS I N 1
ATOM 3431 C CA . LYS B 1 53 ? 6.525 1.805 86.863 1.00 29.09 53 LYS I CA 1
ATOM 3432 C C . LYS B 1 53 ? 6.046 1.918 85.417 1.00 32.40 53 LYS I C 1
ATOM 3433 O O . LYS B 1 53 ? 6.380 1.091 84.568 1.00 30.42 53 LYS I O 1
ATOM 3439 N N . ALA B 1 54 ? 5.272 2.963 85.145 1.00 28.53 54 ALA I N 1
ATOM 3440 C CA . ALA B 1 54 ? 4.798 3.234 83.797 1.00 22.99 54 ALA I CA 1
ATOM 3441 C C . ALA B 1 54 ? 6.003 3.741 83.006 1.00 27.03 54 ALA I C 1
ATOM 3442 O O . ALA B 1 54 ? 6.351 3.211 81.953 1.00 25.86 54 ALA I O 1
ATOM 3444 N N . ASN B 1 55 ? 6.638 4.769 83.558 1.00 28.40 55 ASN I N 1
ATOM 3445 C CA . ASN B 1 55 ? 7.805 5.407 82.956 1.00 29.12 55 ASN I CA 1
ATOM 3446 C C . ASN B 1 55 ? 8.889 4.396 82.570 1.00 26.94 55 ASN I C 1
ATOM 3447 O O . ASN B 1 55 ? 9.754 4.682 81.740 1.00 25.92 55 ASN I O 1
ATOM 3452 N N . SER B 1 56 ? 8.849 3.221 83.186 1.00 18.70 56 SER I N 1
ATOM 3453 C CA . SER B 1 56 ? 9.843 2.178 82.918 1.00 18.45 56 SER I CA 1
ATOM 3454 C C . SER B 1 56 ? 9.379 1.199 81.862 1.00 25.35 56 SER I C 1
ATOM 3455 O O . SER B 1 56 ? 10.186 0.503 81.253 1.00 26.14 56 SER I O 1
ATOM 3458 N N . ARG B 1 57 ? 8.069 1.131 81.655 1.00 25.34 57 ARG I N 1
ATOM 3459 C CA . ARG B 1 57 ? 7.530 0.261 80.614 1.00 26.85 57 ARG I CA 1
ATOM 3460 C C . ARG B 1 57 ? 7.913 0.867 79.269 1.00 30.67 57 ARG I C 1
ATOM 3461 O O . ARG B 1 57 ? 8.355 0.168 78.373 1.00 35.22 57 ARG I O 1
ATOM 3469 N N . PHE B 1 58 ? 7.784 2.183 79.154 1.00 20.50 58 PHE I N 1
ATOM 3470 C CA . PHE B 1 58 ? 8.150 2.868 77.932 1.00 20.50 58 PHE I CA 1
ATOM 3471 C C . PHE B 1 58 ? 9.653 2.811 77.735 1.00 23.03 58 PHE I C 1
ATOM 3472 O O . PHE B 1 58 ? 10.133 2.702 76.613 1.00 24.89 58 PHE I O 1
ATOM 3480 N N . ALA B 1 59 ? 10.390 2.877 78.836 1.00 24.50 59 ALA I N 1
ATOM 3481 C CA . ALA B 1 59 ? 11.855 2.864 78.802 1.00 25.78 59 ALA I CA 1
ATOM 3482 C C . ALA B 1 59 ? 12.444 1.642 78.140 1.00 23.94 59 ALA I C 1
ATOM 3483 O O . ALA B 1 59 ? 13.258 1.755 77.231 1.00 22.72 59 ALA I O 1
ATOM 3485 N N . THR B 1 60 ? 12.065 0.469 78.637 1.00 21.85 60 THR I N 1
ATOM 3486 C CA . THR B 1 60 ? 12.571 -0.789 78.092 1.00 22.35 60 THR I CA 1
ATOM 3487 C C . THR B 1 60 ? 11.938 -1.018 76.735 1.00 26.28 60 THR I C 1
ATOM 3488 O O . THR B 1 60 ? 12.616 -1.324 75.757 1.00 22.76 60 THR I O 1
ATOM 3492 N N . THR B 1 61 ? 10.624 -0.835 76.692 1.00 27.43 61 THR I N 1
ATOM 3493 C CA . THR B 1 61 ? 9.838 -1.002 75.477 1.00 27.15 61 THR I CA 1
ATOM 3494 C C . THR B 1 61 ? 10.396 -0.150 74.338 1.00 29.48 61 THR I C 1
ATOM 3495 O O . THR B 1 61 ? 10.564 -0.631 73.217 1.00 28.18 61 THR I O 1
ATOM 3499 N N . PHE B 1 62 ? 10.691 1.114 74.635 1.00 23.75 62 PHE I N 1
ATOM 3500 C CA . PHE B 1 62 ? 11.252 2.017 73.639 1.00 22.06 62 PHE I CA 1
ATOM 3501 C C . PHE B 1 62 ? 12.680 1.598 73.354 1.00 24.93 62 PHE I C 1
ATOM 3502 O O . PHE B 1 62 ? 13.074 1.451 72.201 1.00 24.57 62 PHE I O 1
ATOM 3510 N N . TYR B 1 63 ? 13.450 1.389 74.414 1.00 22.06 63 TYR I N 1
ATOM 3511 C CA . TYR B 1 63 ? 14.841 0.994 74.263 1.00 23.57 63 TYR I CA 1
ATOM 3512 C C . TYR B 1 63 ? 14.985 -0.202 73.333 1.00 36.40 63 TYR I C 1
ATOM 3513 O O . TYR B 1 63 ? 15.836 -0.218 72.432 1.00 36.92 63 TYR I O 1
ATOM 3522 N N . GLN B 1 64 ? 14.146 -1.207 73.555 1.00 32.29 64 GLN I N 1
ATOM 3523 C CA . GLN B 1 64 ? 14.162 -2.417 72.734 1.00 27.79 64 GLN I CA 1
ATOM 3524 C C . GLN B 1 64 ? 14.020 -2.042 71.260 1.00 33.06 64 GLN I C 1
ATOM 3525 O O . GLN B 1 64 ? 14.779 -2.512 70.420 1.00 36.33 64 GLN I O 1
ATOM 3531 N N . HIS B 1 65 ? 13.070 -1.159 70.963 1.00 24.97 65 HIS I N 1
ATOM 3532 C CA . HIS B 1 65 ? 12.859 -0.698 69.603 1.00 21.64 65 HIS I CA 1
ATOM 3533 C C . HIS B 1 65 ? 14.111 0.010 69.102 1.00 22.02 65 HIS I C 1
ATOM 3534 O O . HIS B 1 65 ? 14.692 -0.379 68.097 1.00 28.45 65 HIS I O 1
ATOM 3541 N N . LEU B 1 66 ? 14.542 1.028 69.831 1.00 18.25 66 LEU I N 1
ATOM 3542 C CA . LEU B 1 66 ? 15.724 1.790 69.442 1.00 21.62 66 LEU I CA 1
ATOM 3543 C C . LEU B 1 66 ? 16.925 0.902 69.178 1.00 24.72 66 LEU I C 1
ATOM 3544 O O . LEU B 1 66 ? 17.642 1.082 68.199 1.00 22.29 66 LEU I O 1
ATOM 3549 N N . ALA B 1 67 ? 17.155 -0.051 70.067 1.00 24.27 67 ALA I N 1
ATOM 3550 C CA . ALA B 1 67 ? 18.286 -0.950 69.921 1.00 25.85 67 ALA I CA 1
ATOM 3551 C C . ALA B 1 67 ? 18.196 -1.760 68.635 1.00 31.74 67 ALA I C 1
ATOM 3552 O O . ALA B 1 67 ? 19.156 -1.844 67.874 1.00 33.27 67 ALA I O 1
ATOM 3554 N N . ASP B 1 68 ? 17.024 -2.340 68.394 1.00 28.57 68 ASP I N 1
ATOM 3555 C CA . ASP B 1 68 ? 16.781 -3.175 67.220 1.00 27.73 68 ASP I CA 1
ATOM 3556 C C . ASP B 1 68 ? 17.193 -2.498 65.918 1.00 30.82 68 ASP I C 1
ATOM 3557 O O . ASP B 1 68 ? 17.551 -3.161 64.952 1.00 35.12 68 ASP I O 1
ATOM 3562 N N . SER B 1 69 ? 17.100 -1.175 65.882 1.00 20.33 69 SER I N 1
ATOM 3563 C CA . SER B 1 69 ? 17.444 -0.428 64.681 1.00 19.97 69 SER I CA 1
ATOM 3564 C C . SER B 1 69 ? 18.930 -0.157 64.581 1.00 21.51 69 SER I C 1
ATOM 3565 O O . SER B 1 69 ? 19.389 0.532 63.668 1.00 17.05 69 SER I O 1
ATOM 3568 N N . LYS B 1 70 ? 19.670 -0.631 65.572 1.00 23.00 70 LYS I N 1
ATOM 3569 C CA . LYS B 1 70 ? 21.104 -0.397 65.641 1.00 21.84 70 LYS I CA 1
ATOM 3570 C C . LYS B 1 70 ? 21.945 -1.608 65.318 1.00 22.70 70 LYS I C 1
ATOM 3571 O O . LYS B 1 70 ? 21.460 -2.737 65.312 1.00 21.78 70 LYS I O 1
ATOM 3577 N N . ASN B 1 71 ? 23.229 -1.364 65.076 1.00 18.41 71 ASN I N 1
ATOM 3578 C CA . ASN B 1 71 ? 24.183 -2.430 64.833 1.00 16.67 71 ASN I CA 1
ATOM 3579 C C . ASN B 1 71 ? 24.791 -2.797 66.190 1.00 27.35 71 ASN I C 1
ATOM 3580 O O . ASN B 1 71 ? 25.120 -1.931 67.005 1.00 29.99 71 ASN I O 1
ATOM 3585 N N . ASP B 1 72 ? 24.926 -4.094 66.407 1.00 22.65 72 ASP I N 1
ATOM 3586 C CA . ASP B 1 72 ? 25.450 -4.645 67.644 1.00 20.33 72 ASP I CA 1
ATOM 3587 C C . ASP B 1 72 ? 26.682 -3.898 68.165 1.00 20.34 72 ASP I C 1
ATOM 3588 O O . ASP B 1 72 ? 26.866 -3.746 69.373 1.00 21.78 72 ASP I O 1
ATOM 3593 N N . ASN B 1 73 ? 27.523 -3.438 67.248 1.00 15.28 73 ASN I N 1
ATOM 3594 C CA . ASN B 1 73 ? 28.754 -2.722 67.613 1.00 17.78 73 ASN I CA 1
ATOM 3595 C C . ASN B 1 73 ? 28.493 -1.256 67.975 1.00 27.76 73 ASN I C 1
ATOM 3596 O O . ASN B 1 73 ? 29.426 -0.476 68.172 1.00 29.63 73 ASN I O 1
ATOM 3601 N N . ASP B 1 74 ? 27.226 -0.866 67.995 1.00 20.77 74 ASP I N 1
ATOM 3602 C CA . ASP B 1 74 ? 26.857 0.507 68.309 1.00 18.64 74 ASP I CA 1
ATOM 3603 C C . ASP B 1 74 ? 26.530 0.732 69.791 1.00 29.88 74 ASP I C 1
ATOM 3604 O O . ASP B 1 74 ? 25.731 0.010 70.394 1.00 31.70 74 ASP I O 1
ATOM 3609 N N . ASN B 1 75 ? 27.077 1.816 70.331 1.00 23.70 75 ASN I N 1
ATOM 3610 C CA . ASN B 1 75 ? 26.784 2.234 71.689 1.00 18.28 75 ASN I CA 1
ATOM 3611 C C . ASN B 1 75 ? 25.439 2.944 71.612 1.00 22.96 75 ASN I C 1
ATOM 3612 O O . ASN B 1 75 ? 25.026 3.371 70.555 1.00 25.03 75 ASN I O 1
ATOM 3617 N N . ILE B 1 76 ? 24.774 3.084 72.743 1.00 23.00 76 ILE I N 1
ATOM 3618 C CA . ILE B 1 76 ? 23.497 3.756 72.778 1.00 22.93 76 ILE I CA 1
ATOM 3619 C C . ILE B 1 76 ? 23.338 4.429 74.123 1.00 32.19 76 ILE I C 1
ATOM 3620 O O . ILE B 1 76 ? 23.650 3.843 75.158 1.00 33.78 76 ILE I O 1
ATOM 3625 N N . PHE B 1 77 ? 22.862 5.666 74.103 1.00 23.44 77 PHE I N 1
ATOM 3626 C CA . PHE B 1 77 ? 22.608 6.396 75.325 1.00 21.58 77 PHE I CA 1
ATOM 3627 C C . PHE B 1 77 ? 21.443 7.324 75.127 1.00 26.79 77 PHE I C 1
ATOM 3628 O O . PHE B 1 77 ? 21.268 7.910 74.059 1.00 29.97 77 PHE I O 1
ATOM 3636 N N . LEU B 1 78 ? 20.642 7.451 76.172 1.00 17.79 78 LEU I N 1
ATOM 3637 C CA . LEU B 1 78 ? 19.468 8.280 76.143 1.00 19.96 78 LEU I CA 1
ATOM 3638 C C . LEU B 1 78 ? 18.998 8.477 77.569 1.00 29.08 78 LEU I C 1
ATOM 3639 O O . LEU B 1 78 ? 19.528 7.871 78.503 1.00 32.18 78 LEU I O 1
ATOM 3644 N N . SER B 1 79 ? 17.949 9.268 77.722 1.00 18.42 79 SER I N 1
ATOM 3645 C CA . SER B 1 79 ? 17.339 9.493 79.012 1.00 16.12 79 SER I CA 1
ATOM 3646 C C . SER B 1 79 ? 15.852 9.291 78.772 1.00 28.88 79 SER I C 1
ATOM 3647 O O . SER B 1 79 ? 15.169 10.193 78.311 1.00 35.52 79 SER I O 1
ATOM 3650 N N . PRO B 1 80 ? 15.357 8.090 79.050 1.00 20.73 80 PRO I N 1
ATOM 3651 C CA . PRO B 1 80 ? 13.951 7.806 78.832 1.00 19.49 80 PRO I CA 1
ATOM 3652 C C . PRO B 1 80 ? 13.093 8.724 79.685 1.00 31.81 80 PRO I C 1
ATOM 3653 O O . PRO B 1 80 ? 11.979 9.063 79.309 1.00 37.85 80 PRO I O 1
ATOM 3657 N N . LEU B 1 81 ? 13.619 9.134 80.836 1.00 22.87 81 LEU I N 1
ATOM 3658 C CA . LEU B 1 81 ? 12.876 10.012 81.731 1.00 20.36 81 LEU I CA 1
ATOM 3659 C C . LEU B 1 81 ? 12.584 11.322 81.039 1.00 26.17 81 LEU I C 1
ATOM 3660 O O . LEU B 1 81 ? 11.481 11.863 81.150 1.00 29.72 81 LEU I O 1
ATOM 3665 N N . SER B 1 82 ? 13.567 11.810 80.289 1.00 20.21 82 SER I N 1
ATOM 3666 C CA . SER B 1 82 ? 13.435 13.059 79.549 1.00 20.57 82 SER I CA 1
ATOM 3667 C C . SER B 1 82 ? 12.345 12.967 78.497 1.00 28.23 82 SER I C 1
ATOM 3668 O O . SER B 1 82 ? 11.510 13.864 78.376 1.00 29.25 82 SER I O 1
ATOM 3671 N N . ILE B 1 83 ? 12.366 11.872 77.738 1.00 26.82 83 ILE I N 1
ATOM 3672 C CA . ILE B 1 83 ? 11.398 11.618 76.669 1.00 23.00 83 ILE I CA 1
ATOM 3673 C C . ILE B 1 83 ? 9.978 11.530 77.205 1.00 24.09 83 ILE I C 1
ATOM 3674 O O . ILE B 1 83 ? 9.053 12.083 76.631 1.00 24.54 83 ILE I O 1
ATOM 3679 N N . SER B 1 84 ? 9.821 10.861 78.338 1.00 22.55 84 SER I N 1
ATOM 3680 C CA . SER B 1 84 ? 8.514 10.715 78.963 1.00 22.52 84 SER I CA 1
ATOM 3681 C C . SER B 1 84 ? 7.996 12.047 79.479 1.00 26.07 84 SER I C 1
ATOM 3682 O O . SER B 1 84 ? 6.794 12.306 79.469 1.00 23.58 84 SER I O 1
ATOM 3685 N N . THR B 1 85 ? 8.911 12.883 79.947 1.00 25.67 85 THR I N 1
ATOM 3686 C CA . THR B 1 85 ? 8.548 14.189 80.476 1.00 27.01 85 THR I CA 1
ATOM 3687 C C . THR B 1 85 ? 8.181 15.159 79.357 1.00 33.39 85 THR I C 1
ATOM 3688 O O . THR B 1 85 ? 7.181 15.878 79.435 1.00 28.61 85 THR I O 1
ATOM 3692 N N . ALA B 1 86 ? 9.008 15.182 78.317 1.00 29.61 86 ALA I N 1
ATOM 3693 C CA . ALA B 1 86 ? 8.795 16.068 77.177 1.00 23.57 86 ALA I CA 1
ATOM 3694 C C . ALA B 1 86 ? 7.527 15.747 76.417 1.00 26.48 86 ALA I C 1
ATOM 3695 O O . ALA B 1 86 ? 6.956 16.604 75.759 1.00 26.60 86 ALA I O 1
ATOM 3697 N N . PHE B 1 87 ? 7.097 14.505 76.501 1.00 20.36 87 PHE I N 1
ATOM 3698 C CA . PHE B 1 87 ? 5.901 14.070 75.810 1.00 19.83 87 PHE I CA 1
ATOM 3699 C C . PHE B 1 87 ? 4.683 14.187 76.690 1.00 28.59 87 PHE I C 1
ATOM 3700 O O . PHE B 1 87 ? 3.571 14.447 76.232 1.00 28.99 87 PHE I O 1
ATOM 3708 N N . ALA B 1 88 ? 4.907 14.007 77.979 1.00 27.14 88 ALA I N 1
ATOM 3709 C CA . ALA B 1 88 ? 3.848 14.156 78.956 1.00 26.01 88 ALA I CA 1
ATOM 3710 C C . ALA B 1 88 ? 3.498 15.654 78.946 1.00 29.13 88 ALA I C 1
ATOM 3711 O O . ALA B 1 88 ? 2.336 16.029 79.082 1.00 30.05 88 ALA I O 1
ATOM 3713 N N . MET B 1 89 ? 4.517 16.494 78.744 1.00 22.06 89 MET I N 1
ATOM 3714 C CA . MET B 1 89 ? 4.331 17.938 78.681 1.00 20.77 89 MET I CA 1
ATOM 3715 C C . MET B 1 89 ? 3.430 18.263 77.512 1.00 27.16 89 MET I C 1
ATOM 3716 O O . MET B 1 89 ? 2.531 19.099 77.616 1.00 26.58 89 MET I O 1
ATOM 3721 N N . THR B 1 90 ? 3.710 17.617 76.386 1.00 27.89 90 THR I N 1
ATOM 3722 C CA . THR B 1 90 ? 2.957 17.825 75.155 1.00 26.12 90 THR I CA 1
ATOM 3723 C C . THR B 1 90 ? 1.522 17.339 75.274 1.00 31.64 90 THR I C 1
ATOM 3724 O O . THR B 1 90 ? 0.626 17.853 74.615 1.00 34.18 90 THR I O 1
ATOM 3728 N N . LYS B 1 91 ? 1.324 16.315 76.092 1.00 24.78 91 LYS I N 1
ATOM 3729 C CA . LYS B 1 91 ? 0.017 15.708 76.278 1.00 20.75 91 LYS I CA 1
ATOM 3730 C C . LYS B 1 91 ? -0.971 16.662 76.916 1.00 22.60 91 LYS I C 1
ATOM 3731 O O . LYS B 1 91 ? -2.168 16.414 76.903 1.00 23.38 91 LYS I O 1
ATOM 3737 N N . LEU B 1 92 ? -0.466 17.745 77.492 1.00 23.38 92 LEU I N 1
ATOM 3738 C CA . LEU B 1 92 ? -1.334 18.718 78.142 1.00 26.71 92 LEU I CA 1
ATOM 3739 C C . LEU B 1 92 ? -2.340 19.325 77.178 1.00 30.79 92 LEU I C 1
ATOM 3740 O O . LEU B 1 92 ? -3.465 19.621 77.557 1.00 33.62 92 LEU I O 1
ATOM 3745 N N . GLY B 1 93 ? -1.923 19.515 75.929 1.00 24.37 93 GLY I N 1
ATOM 3746 C CA . GLY B 1 93 ? -2.795 20.099 74.917 1.00 24.85 93 GLY I CA 1
ATOM 3747 C C . GLY B 1 93 ? -3.454 19.055 74.022 1.00 30.67 93 GLY I C 1
ATOM 3748 O O . GLY B 1 93 ? -4.200 19.399 73.104 1.00 31.66 93 GLY I O 1
ATOM 3749 N N . ALA B 1 94 ? -3.161 17.784 74.282 1.00 24.17 94 ALA I N 1
ATOM 3750 C CA . ALA B 1 94 ? -3.688 16.689 73.474 1.00 24.84 94 ALA I CA 1
ATOM 3751 C C . ALA B 1 94 ? -5.167 16.434 73.630 1.00 30.63 94 ALA I C 1
ATOM 3752 O O . ALA B 1 94 ? -5.761 16.779 74.647 1.00 29.82 94 ALA I O 1
ATOM 3754 N N . CYS B 1 95 ? -5.740 15.752 72.651 1.00 28.39 95 CYS I N 1
ATOM 3755 C CA . CYS B 1 95 ? -7.146 15.435 72.699 1.00 28.29 95 CYS I CA 1
ATOM 3756 C C . CYS B 1 95 ? -7.518 14.193 71.887 1.00 26.26 95 CYS I C 1
ATOM 3757 O O . CYS B 1 95 ? -6.783 13.775 70.997 1.00 23.11 95 CYS I O 1
ATOM 3760 N N . ASN B 1 96 ? -8.651 13.590 72.245 1.00 25.78 96 ASN I N 1
ATOM 3761 C CA . ASN B 1 96 ? -9.163 12.415 71.554 1.00 28.07 96 ASN I CA 1
ATOM 3762 C C . ASN B 1 96 ? -8.098 11.326 71.389 1.00 35.11 96 ASN I C 1
ATOM 3763 O O . ASN B 1 96 ? -7.430 10.949 72.345 1.00 38.98 96 ASN I O 1
ATOM 3768 N N . ASP B 1 97 ? -7.991 10.798 70.168 1.00 27.04 97 ASP I N 1
ATOM 3769 C CA . ASP B 1 97 ? -7.061 9.723 69.833 1.00 25.56 97 ASP I CA 1
ATOM 3770 C C . ASP B 1 97 ? -5.603 10.102 70.087 1.00 33.90 97 ASP I C 1
ATOM 3771 O O . ASP B 1 97 ? -4.789 9.234 70.432 1.00 32.50 97 ASP I O 1
ATOM 3776 N N . THR B 1 98 ? -5.253 11.369 69.888 1.00 29.38 98 THR I N 1
ATOM 3777 C CA . THR B 1 98 ? -3.875 11.811 70.107 1.00 27.31 98 THR I CA 1
ATOM 3778 C C . THR B 1 98 ? -3.538 11.553 71.561 1.00 32.26 98 THR I C 1
ATOM 3779 O O . THR B 1 98 ? -2.515 10.956 71.885 1.00 34.41 98 THR I O 1
ATOM 3783 N N . LEU B 1 99 ? -4.441 11.981 72.433 1.00 27.68 99 LEU I N 1
ATOM 3784 C CA . LEU B 1 99 ? -4.271 11.801 73.851 1.00 25.63 99 LEU I CA 1
ATOM 3785 C C . LEU B 1 99 ? -4.141 10.328 74.185 1.00 33.26 99 LEU I C 1
ATOM 3786 O O . LEU B 1 99 ? -3.133 9.901 74.750 1.00 34.24 99 LEU I O 1
ATOM 3791 N N . GLN B 1 100 ? -5.146 9.546 73.798 1.00 28.10 100 GLN I N 1
ATOM 3792 C CA . GLN B 1 100 ? -5.148 8.113 74.085 1.00 28.63 100 GLN I CA 1
ATOM 3793 C C . GLN B 1 100 ? -3.846 7.452 73.694 1.00 26.87 100 GLN I C 1
ATOM 3794 O O . GLN B 1 100 ? -3.251 6.698 74.474 1.00 20.22 100 GLN I O 1
ATOM 3800 N N . GLN B 1 101 ? -3.405 7.738 72.474 1.00 27.07 101 GLN I N 1
ATOM 3801 C CA . GLN B 1 101 ? -2.171 7.172 71.947 1.00 28.24 101 GLN I CA 1
ATOM 3802 C C . GLN B 1 101 ? -0.998 7.556 72.835 1.00 38.34 101 GLN I C 1
ATOM 3803 O O . GLN B 1 101 ? -0.128 6.729 73.126 1.00 39.76 101 GLN I O 1
ATOM 3809 N N . LEU B 1 102 ? -0.995 8.805 73.294 1.00 33.30 102 LEU I N 1
ATOM 3810 C CA . LEU B 1 102 ? 0.056 9.288 74.183 1.00 29.14 102 LEU I CA 1
ATOM 3811 C C . LEU B 1 102 ? -0.048 8.530 75.504 1.00 27.95 102 LEU I C 1
ATOM 3812 O O . LEU B 1 102 ? 0.952 8.091 76.060 1.00 24.51 102 LEU I O 1
ATOM 3817 N N . MET B 1 103 ? -1.278 8.337 75.962 1.00 25.77 103 MET I N 1
ATOM 3818 C CA . MET B 1 103 ? -1.530 7.609 77.189 1.00 24.88 103 MET I CA 1
ATOM 3819 C C . MET B 1 103 ? -1.117 6.152 77.020 1.00 32.30 103 MET I C 1
ATOM 3820 O O . MET B 1 103 ? -0.590 5.540 77.945 1.00 34.52 103 MET I O 1
ATOM 3825 N N . GLU B 1 104 ? -1.359 5.606 75.830 1.00 25.61 104 GLU I N 1
ATOM 3826 C CA . GLU B 1 104 ? -1.035 4.215 75.547 1.00 24.45 104 GLU I CA 1
ATOM 3827 C C . GLU B 1 104 ? 0.432 3.982 75.225 1.00 31.99 104 GLU I C 1
ATOM 3828 O O . GLU B 1 104 ? 1.066 3.094 75.793 1.00 32.24 104 GLU I O 1
ATOM 3834 N N . VAL B 1 105 ? 0.971 4.778 74.310 1.00 26.40 105 VAL I N 1
ATOM 3835 C CA . VAL B 1 105 ? 2.359 4.622 73.896 1.00 25.83 105 VAL I CA 1
ATOM 3836 C C . VAL B 1 105 ? 3.366 4.827 75.022 1.00 38.25 105 VAL I C 1
ATOM 3837 O O . VAL B 1 105 ? 4.462 4.264 74.995 1.00 44.05 105 VAL I O 1
ATOM 3841 N N . PHE B 1 106 ? 3.012 5.673 75.982 1.00 28.04 106 PHE I N 1
ATOM 3842 C CA . PHE B 1 106 ? 3.889 5.981 77.107 1.00 24.79 106 PHE I CA 1
ATOM 3843 C C . PHE B 1 106 ? 3.515 5.192 78.345 1.00 30.45 106 PHE I C 1
ATOM 3844 O O . PHE B 1 106 ? 3.875 5.561 79.460 1.00 34.18 106 PHE I O 1
ATOM 3852 N N . LYS B 1 107 ? 2.773 4.114 78.146 1.00 25.48 107 LYS I N 1
ATOM 3853 C CA . LYS B 1 107 ? 2.364 3.243 79.237 1.00 25.29 107 LYS I CA 1
ATOM 3854 C C . LYS B 1 107 ? 1.595 3.941 80.343 1.00 27.30 107 LYS I C 1
ATOM 3855 O O . LYS B 1 107 ? 1.375 3.367 81.398 1.00 28.50 107 LYS I O 1
ATOM 3861 N N . PHE B 1 108 ? 1.193 5.184 80.112 1.00 23.68 108 PHE I N 1
ATOM 3862 C CA . PHE B 1 108 ? 0.421 5.910 81.117 1.00 23.82 108 PHE I CA 1
ATOM 3863 C C . PHE B 1 108 ? -0.905 5.191 81.398 1.00 33.53 108 PHE I C 1
ATOM 3864 O O . PHE B 1 108 ? -1.451 5.286 82.495 1.00 34.43 108 PHE I O 1
ATOM 3872 N N . ASP B 1 109 ? -1.400 4.463 80.399 1.00 29.34 109 ASP I N 1
ATOM 3873 C CA . ASP B 1 109 ? -2.651 3.717 80.520 1.00 27.20 109 ASP I CA 1
ATOM 3874 C C . ASP B 1 109 ? -2.446 2.465 81.353 1.00 33.43 109 ASP I C 1
ATOM 3875 O O . ASP B 1 109 ? -3.410 1.820 81.773 1.00 35.40 109 ASP I O 1
ATOM 3880 N N . THR B 1 110 ? -1.184 2.106 81.563 1.00 26.31 110 THR I N 1
ATOM 3881 C CA . THR B 1 110 ? -0.829 0.922 82.343 1.00 26.62 110 THR I CA 1
ATOM 3882 C C . THR B 1 110 ? -1.148 1.095 83.831 1.00 31.93 110 THR I C 1
ATOM 3883 O O . THR B 1 110 ? -1.227 0.116 84.582 1.00 30.02 110 THR I O 1
ATOM 3887 N N . ILE B 1 111 ? -1.293 2.346 84.255 1.00 30.51 111 ILE I N 1
ATOM 3888 C CA . ILE B 1 111 ? -1.608 2.667 85.647 1.00 31.34 111 ILE I CA 1
ATOM 3889 C C . ILE B 1 111 ? -3.009 2.133 86.038 1.00 40.05 111 ILE I C 1
ATOM 3890 O O . ILE B 1 111 ? -3.199 1.625 87.138 1.00 41.23 111 ILE I O 1
ATOM 3895 N N . SER B 1 112 ? -3.954 2.186 85.100 1.00 38.61 112 SER I N 1
ATOM 3896 C CA . SER B 1 112 ? -5.281 1.594 85.297 1.00 36.45 112 SER I CA 1
ATOM 3897 C C . SER B 1 112 ? -6.303 2.268 86.204 1.00 32.77 112 SER I C 1
ATOM 3898 O O . SER B 1 112 ? -6.135 2.322 87.420 1.00 27.92 112 SER I O 1
ATOM 3901 N N . GLU B 1 113 ? -7.393 2.728 85.580 1.00 31.66 113 GLU I N 1
ATOM 3902 C CA . GLU B 1 113 ? -8.516 3.398 86.253 1.00 31.56 113 GLU I CA 1
ATOM 3903 C C . GLU B 1 113 ? -8.263 4.886 86.446 1.00 36.92 113 GLU I C 1
ATOM 3904 O O . GLU B 1 113 ? -9.188 5.694 86.502 1.00 41.75 113 GLU I O 1
ATOM 3910 N N . LYS B 1 114 ? -6.996 5.243 86.542 1.00 33.68 114 LYS I N 1
ATOM 3911 C CA . LYS B 1 114 ? -6.607 6.636 86.728 1.00 35.44 114 LYS I CA 1
ATOM 3912 C C . LYS B 1 114 ? -6.868 7.469 85.483 1.00 35.90 114 LYS I C 1
ATOM 3913 O O . LYS B 1 114 ? -6.605 7.039 84.356 1.00 38.17 114 LYS I O 1
ATOM 3919 N N . THR B 1 115 ? -7.363 8.676 85.695 1.00 29.92 115 THR I N 1
ATOM 3920 C CA . THR B 1 115 ? -7.657 9.591 84.611 1.00 29.99 115 THR I CA 1
ATOM 3921 C C . THR B 1 115 ? -6.384 10.176 83.989 1.00 35.23 115 THR I C 1
ATOM 3922 O O . THR B 1 115 ? -5.328 10.209 84.619 1.00 38.19 115 THR I O 1
ATOM 3926 N N . SER B 1 116 ? -6.507 10.652 82.756 1.00 30.14 116 SER I N 1
ATOM 3927 C CA . SER B 1 116 ? -5.374 11.215 82.033 1.00 28.84 116 SER I CA 1
ATOM 3928 C C . SER B 1 116 ? -4.715 12.380 82.752 1.00 36.14 116 SER I C 1
ATOM 3929 O O . SER B 1 116 ? -3.502 12.504 82.758 1.00 41.28 116 SER I O 1
ATOM 3932 N N . ASP B 1 117 ? -5.523 13.243 83.343 1.00 30.39 117 ASP I N 1
ATOM 3933 C CA . ASP B 1 117 ? -5.025 14.428 84.021 1.00 29.77 117 ASP I CA 1
ATOM 3934 C C . ASP B 1 117 ? -4.249 14.044 85.278 1.00 36.90 117 ASP I C 1
ATOM 3935 O O . ASP B 1 117 ? -3.264 14.691 85.621 1.00 40.02 117 ASP I O 1
ATOM 3940 N N . GLN B 1 118 ? -4.693 13.001 85.977 1.00 29.40 118 GLN I N 1
ATOM 3941 C CA . GLN B 1 118 ? -4.033 12.582 87.214 1.00 27.91 118 GLN I CA 1
ATOM 3942 C C . GLN B 1 118 ? -2.558 12.268 86.999 1.00 35.87 118 GLN I C 1
ATOM 3943 O O . GLN B 1 118 ? -1.737 12.384 87.918 1.00 38.16 118 GLN I O 1
ATOM 3949 N N . ILE B 1 119 ? -2.225 11.854 85.784 1.00 29.28 119 ILE I N 1
ATOM 3950 C CA . ILE B 1 119 ? -0.848 11.516 85.448 1.00 27.47 119 ILE I CA 1
ATOM 3951 C C . ILE B 1 119 ? 0.063 12.711 85.655 1.00 31.63 119 ILE I C 1
ATOM 3952 O O . ILE B 1 119 ? 1.220 12.567 86.048 1.00 34.04 119 ILE I O 1
ATOM 3957 N N . HIS B 1 120 ? -0.463 13.893 85.358 1.00 25.93 120 HIS I N 1
ATOM 3958 C CA . HIS B 1 120 ? 0.289 15.125 85.493 1.00 26.63 120 HIS I CA 1
ATOM 3959 C C . HIS B 1 120 ? 0.487 15.484 86.952 1.00 34.07 120 HIS I C 1
ATOM 3960 O O . HIS B 1 120 ? 1.510 16.062 87.330 1.00 38.20 120 HIS I O 1
ATOM 3967 N N . PHE B 1 121 ? -0.488 15.127 87.780 1.00 25.84 121 PHE I N 1
ATOM 3968 C CA . PHE B 1 121 ? -0.382 15.391 89.208 1.00 26.77 121 PHE I CA 1
ATOM 3969 C C . PHE B 1 121 ? 0.689 14.484 89.806 1.00 32.99 121 PHE I C 1
ATOM 3970 O O . PHE B 1 121 ? 1.324 14.827 90.799 1.00 34.50 121 PHE I O 1
ATOM 3978 N N . PHE B 1 122 ? 0.854 13.310 89.207 1.00 27.50 122 PHE I N 1
ATOM 3979 C CA . PHE B 1 122 ? 1.836 12.351 89.671 1.00 24.93 122 PHE I CA 1
ATOM 3980 C C . PHE B 1 122 ? 3.220 12.694 89.150 1.00 25.07 122 PHE I C 1
ATOM 3981 O O . PHE B 1 122 ? 4.217 12.516 89.845 1.00 25.45 122 PHE I O 1
ATOM 3989 N N . PHE B 1 123 ? 3.278 13.181 87.917 1.00 23.90 123 PHE I N 1
ATOM 3990 C CA . PHE B 1 123 ? 4.550 13.531 87.302 1.00 24.57 123 PHE I CA 1
ATOM 3991 C C . PHE B 1 123 ? 5.195 14.695 88.047 1.00 33.31 123 PHE I C 1
ATOM 3992 O O . PHE B 1 123 ? 6.414 14.828 88.067 1.00 38.62 123 PHE I O 1
ATOM 4000 N N . ALA B 1 124 ? 4.361 15.531 88.663 1.00 27.31 124 ALA I N 1
ATOM 4001 C CA . ALA B 1 124 ? 4.843 16.665 89.445 1.00 27.22 124 ALA I CA 1
ATOM 4002 C C . ALA B 1 124 ? 5.429 16.123 90.749 1.00 34.54 124 ALA I C 1
ATOM 4003 O O . ALA B 1 124 ? 6.538 16.482 91.147 1.00 33.94 124 ALA I O 1
ATOM 4005 N N . LYS B 1 125 ? 4.682 15.232 91.392 1.00 27.19 125 LYS I N 1
ATOM 4006 C CA . LYS B 1 125 ? 5.118 14.612 92.628 1.00 24.84 125 LYS I CA 1
ATOM 4007 C C . LYS B 1 125 ? 6.406 13.828 92.389 1.00 36.56 125 LYS I C 1
ATOM 4008 O O . LYS B 1 125 ? 7.284 13.787 93.247 1.00 39.47 125 LYS I O 1
ATOM 4014 N N . LEU B 1 126 ? 6.500 13.188 91.227 1.00 32.84 126 LEU I N 1
ATOM 4015 C CA . LEU B 1 126 ? 7.683 12.403 90.878 1.00 29.41 126 LEU I CA 1
ATOM 4016 C C . LEU B 1 126 ? 8.890 13.306 90.660 1.00 26.39 126 LEU I C 1
ATOM 4017 O O . LEU B 1 126 ? 9.986 13.040 91.158 1.00 24.18 126 LEU I O 1
ATOM 4022 N N . ASN B 1 127 ? 8.691 14.359 89.884 1.00 17.41 127 ASN I N 1
ATOM 4023 C CA . ASN B 1 127 ? 9.759 15.293 89.610 1.00 16.82 127 ASN I CA 1
ATOM 4024 C C . ASN B 1 127 ? 10.150 15.955 90.926 1.00 26.29 127 ASN I C 1
ATOM 4025 O O . ASN B 1 127 ? 11.328 16.159 91.206 1.00 26.12 127 ASN I O 1
ATOM 4030 N N . CYS B 1 128 ? 9.145 16.276 91.737 1.00 28.57 128 CYS I N 1
ATOM 4031 C CA . CYS B 1 128 ? 9.371 16.907 93.035 1.00 28.08 128 CYS I CA 1
ATOM 4032 C C . CYS B 1 128 ? 10.385 16.142 93.844 1.00 32.90 128 CYS I C 1
ATOM 4033 O O . CYS B 1 128 ? 11.127 16.717 94.625 1.00 38.67 128 CYS I O 1
ATOM 4036 N N . ARG B 1 129 ? 10.362 14.824 93.692 1.00 26.28 129 ARG I N 1
ATOM 4037 C CA . ARG B 1 129 ? 11.229 13.933 94.438 1.00 24.81 129 ARG I CA 1
ATOM 4038 C C . ARG B 1 129 ? 12.540 13.658 93.728 1.00 30.45 129 ARG I C 1
ATOM 4039 O O . ARG B 1 129 ? 13.561 13.474 94.369 1.00 29.11 129 ARG I O 1
ATOM 4047 N N . LEU B 1 130 ? 12.506 13.631 92.396 1.00 33.19 130 LEU I N 1
ATOM 4048 C CA . LEU B 1 130 ? 13.716 13.388 91.594 1.00 30.58 130 LEU I CA 1
ATOM 4049 C C . LEU B 1 130 ? 14.677 14.552 91.758 1.00 29.98 130 LEU I C 1
ATOM 4050 O O . LEU B 1 130 ? 15.749 14.426 92.349 1.00 28.03 130 LEU I O 1
ATOM 4055 N N . TYR B 1 131 ? 14.279 15.680 91.201 1.00 22.97 131 TYR I N 1
ATOM 4056 C CA . TYR B 1 131 ? 15.044 16.910 91.273 1.00 24.88 131 TYR I CA 1
ATOM 4057 C C . TYR B 1 131 ? 14.515 17.517 92.557 1.00 42.78 131 TYR I C 1
ATOM 4058 O O . TYR B 1 131 ? 13.366 17.944 92.611 1.00 52.45 131 TYR I O 1
ATOM 4067 N N . ARG B 1 132 ? 15.329 17.511 93.610 1.00 36.75 132 ARG I N 1
ATOM 4068 C CA . ARG B 1 132 ? 14.845 17.931 94.926 1.00 39.90 132 ARG I CA 1
ATOM 4069 C C . ARG B 1 132 ? 15.595 19.000 95.680 1.00 48.64 132 ARG I C 1
ATOM 4070 O O . ARG B 1 132 ? 15.048 19.606 96.610 1.00 50.02 132 ARG I O 1
ATOM 4078 N N . LYS B 1 133 ? 16.860 19.206 95.331 1.00 44.27 133 LYS I N 1
ATOM 4079 C CA . LYS B 1 133 ? 17.691 20.191 96.038 1.00 42.31 133 LYS I CA 1
ATOM 4080 C C . LYS B 1 133 ? 18.080 19.613 97.397 1.00 48.28 133 LYS I C 1
ATOM 4081 O O . LYS B 1 133 ? 17.319 19.695 98.363 1.00 53.95 133 LYS I O 1
ATOM 4087 N N . ALA B 1 134 ? 19.286 19.064 97.476 1.00 38.36 134 ALA I N 1
ATOM 4088 C CA . ALA B 1 134 ? 19.755 18.464 98.712 1.00 37.95 134 ALA I CA 1
ATOM 4089 C C . ALA B 1 134 ? 21.226 18.739 98.982 1.00 48.16 134 ALA I C 1
ATOM 4090 O O . ALA B 1 134 ? 22.026 18.913 98.058 1.00 53.76 134 ALA I O 1
ATOM 4092 N N . ASN B 1 135 ? 21.571 18.769 100.266 1.00 41.92 135 ASN I N 1
ATOM 4093 C CA . ASN B 1 135 ? 22.938 19.025 100.716 1.00 41.23 135 ASN I CA 1
ATOM 4094 C C . ASN B 1 135 ? 23.837 17.835 100.395 1.00 48.78 135 ASN I C 1
ATOM 4095 O O . ASN B 1 135 ? 24.681 17.443 101.204 1.00 52.26 135 ASN I O 1
ATOM 4100 N N . LYS B 1 136 ? 23.611 17.227 99.236 1.00 42.09 136 LYS I N 1
ATOM 4101 C CA . LYS B 1 136 ? 24.381 16.057 98.823 1.00 43.18 136 LYS I CA 1
ATOM 4102 C C . LYS B 1 136 ? 25.482 16.350 97.812 1.00 52.78 136 LYS I C 1
ATOM 4103 O O . LYS B 1 136 ? 25.780 17.510 97.508 1.00 58.06 136 LYS I O 1
ATOM 4109 N N . SER B 1 137 ? 26.050 15.279 97.260 1.00 44.91 137 SER I N 1
ATOM 4110 C CA . SER B 1 137 ? 27.126 15.372 96.281 1.00 44.55 137 SER I CA 1
ATOM 4111 C C . SER B 1 137 ? 26.731 14.638 95.010 1.00 47.16 137 SER I C 1
ATOM 4112 O O . SER B 1 137 ? 27.439 13.743 94.536 1.00 52.81 137 SER I O 1
ATOM 4115 N N . SER B 1 138 ? 25.563 15.008 94.493 1.00 33.34 138 SER I N 1
ATOM 4116 C CA . SER B 1 138 ? 25.027 14.454 93.266 1.00 28.74 138 SER I CA 1
ATOM 4117 C C . SER B 1 138 ? 24.077 15.445 92.646 1.00 38.17 138 SER I C 1
ATOM 4118 O O . SER B 1 138 ? 23.080 15.823 93.254 1.00 44.91 138 SER I O 1
ATOM 4121 N N . LYS B 1 139 ? 24.382 15.870 91.431 1.00 27.37 139 LYS I N 1
ATOM 4122 C CA . LYS B 1 139 ? 23.510 16.776 90.747 1.00 26.96 139 LYS I CA 1
ATOM 4123 C C . LYS B 1 139 ? 22.507 16.016 89.895 1.00 37.32 139 LYS I C 1
ATOM 4124 O O . LYS B 1 139 ? 22.879 15.265 88.988 1.00 40.08 139 LYS I O 1
ATOM 4130 N N . LEU B 1 140 ? 21.231 16.231 90.186 1.00 29.32 140 LEU I N 1
ATOM 4131 C CA . LEU B 1 140 ? 20.158 15.650 89.398 1.00 26.11 140 LEU I CA 1
ATOM 4132 C C . LEU B 1 140 ? 19.215 16.817 89.097 1.00 30.12 140 LEU I C 1
ATOM 4133 O O . LEU B 1 140 ? 18.225 17.045 89.796 1.00 27.18 140 LEU I O 1
ATOM 4138 N N . VAL B 1 141 ? 19.584 17.591 88.088 1.00 26.40 141 VAL I N 1
ATOM 4139 C CA . VAL B 1 141 ? 18.822 18.746 87.691 1.00 24.05 141 VAL I CA 1
ATOM 4140 C C . VAL B 1 141 ? 17.915 18.443 86.506 1.00 23.71 141 VAL I C 1
ATOM 4141 O O . VAL B 1 141 ? 18.135 17.486 85.777 1.00 25.29 141 VAL I O 1
ATOM 4145 N N . SER B 1 142 ? 16.925 19.293 86.294 1.00 21.37 142 SER I N 1
ATOM 4146 C CA . SER B 1 142 ? 16.019 19.138 85.169 1.00 22.22 142 SER I CA 1
ATOM 4147 C C . SER B 1 142 ? 15.476 20.508 84.812 1.00 26.56 142 SER I C 1
ATOM 4148 O O . SER B 1 142 ? 15.235 21.332 85.689 1.00 19.27 142 SER I O 1
ATOM 4151 N N . ALA B 1 143 ? 15.316 20.762 83.519 1.00 30.54 143 ALA I N 1
ATOM 4152 C CA . ALA B 1 143 ? 14.815 22.047 83.054 1.00 28.03 143 ALA I CA 1
ATOM 4153 C C . ALA B 1 143 ? 13.808 21.833 81.945 1.00 31.42 143 ALA I C 1
ATOM 4154 O O . ALA B 1 143 ? 14.071 21.106 80.990 1.00 33.75 143 ALA I O 1
ATOM 4156 N N . ASN B 1 144 ? 12.659 22.482 82.070 1.00 24.04 144 ASN I N 1
ATOM 4157 C CA . ASN B 1 144 ? 11.619 22.378 81.069 1.00 20.35 144 ASN I CA 1
ATOM 4158 C C . ASN B 1 144 ? 11.162 23.759 80.678 1.00 21.97 144 ASN I C 1
ATOM 4159 O O . ASN B 1 144 ? 10.779 24.560 81.524 1.00 24.16 144 ASN I O 1
ATOM 4164 N N . ARG B 1 145 ? 11.154 24.025 79.387 1.00 18.47 145 ARG I N 1
ATOM 4165 C CA . ARG B 1 145 ? 10.685 25.301 78.918 1.00 19.02 145 ARG I CA 1
ATOM 4166 C C . ARG B 1 145 ? 9.927 25.171 77.615 1.00 27.65 145 ARG I C 1
ATOM 4167 O O . ARG B 1 145 ? 10.219 24.306 76.783 1.00 24.75 145 ARG I O 1
ATOM 4175 N N . LEU B 1 146 ? 8.897 25.993 77.485 1.00 24.68 146 LEU I N 1
ATOM 4176 C CA . LEU B 1 146 ? 8.117 26.030 76.284 1.00 23.30 146 LEU I CA 1
ATOM 4177 C C . LEU B 1 146 ? 8.493 27.268 75.474 1.00 32.44 146 LEU I C 1
ATOM 4178 O O . LEU B 1 146 ? 8.564 28.385 76.012 1.00 32.43 146 LEU I O 1
ATOM 4183 N N . PHE B 1 147 ? 8.800 27.062 74.198 1.00 30.36 147 PHE I N 1
ATOM 4184 C CA . PHE B 1 147 ? 9.107 28.164 73.289 1.00 28.96 147 PHE I CA 1
ATOM 4185 C C . PHE B 1 147 ? 7.934 28.295 72.316 1.00 28.24 147 PHE I C 1
ATOM 4186 O O . PHE B 1 147 ? 7.578 27.339 71.631 1.00 25.64 147 PHE I O 1
ATOM 4194 N N . GLY B 1 148 ? 7.329 29.477 72.275 1.00 28.80 148 GLY I N 1
ATOM 4195 C CA . GLY B 1 148 ? 6.177 29.714 71.414 1.00 30.61 148 GLY I CA 1
ATOM 4196 C C . GLY B 1 148 ? 6.283 31.040 70.687 1.00 34.92 148 GLY I C 1
ATOM 4197 O O . GLY B 1 148 ? 6.929 31.982 71.161 1.00 32.62 148 GLY I O 1
ATOM 4198 N N . ASP B 1 149 ? 5.644 31.098 69.521 1.00 33.67 149 ASP I N 1
ATOM 4199 C CA . ASP B 1 149 ? 5.665 32.286 68.670 1.00 31.79 149 ASP I CA 1
ATOM 4200 C C . ASP B 1 149 ? 5.129 33.510 69.393 1.00 35.70 149 ASP I C 1
ATOM 4201 O O . ASP B 1 149 ? 4.083 33.466 70.052 1.00 40.39 149 ASP I O 1
ATOM 4206 N N . LYS B 1 150 ? 5.855 34.597 69.246 1.00 25.26 150 LYS I N 1
ATOM 4207 C CA . LYS B 1 150 ? 5.519 35.881 69.892 1.00 24.17 150 LYS I CA 1
ATOM 4208 C C . LYS B 1 150 ? 4.164 36.347 69.378 1.00 33.47 150 LYS I C 1
ATOM 4209 O O . LYS B 1 150 ? 3.527 37.206 70.012 1.00 36.64 150 LYS I O 1
ATOM 4215 N N . SER B 1 151 ? 3.727 35.813 68.251 1.00 29.58 151 SER I N 1
ATOM 4216 C CA . SER B 1 151 ? 2.466 36.214 67.644 1.00 28.78 151 SER I CA 1
ATOM 4217 C C . SER B 1 151 ? 1.250 35.463 68.149 1.00 36.33 151 SER I C 1
ATOM 4218 O O . SER B 1 151 ? 0.150 36.011 68.203 1.00 44.13 151 SER I O 1
ATOM 4221 N N . LEU B 1 152 ? 1.425 34.190 68.457 1.00 24.61 152 LEU I N 1
ATOM 4222 C CA . LEU B 1 152 ? 0.306 33.367 68.896 1.00 23.83 152 LEU I CA 1
ATOM 4223 C C . LEU B 1 152 ? -0.131 33.629 70.328 1.00 26.77 152 LEU I C 1
ATOM 4224 O O . LEU B 1 152 ? 0.612 34.229 71.116 1.00 24.64 152 LEU I O 1
ATOM 4229 N N . THR B 1 153 ? -1.316 33.129 70.682 1.00 25.60 153 THR I N 1
ATOM 4230 C CA . THR B 1 153 ? -1.833 33.255 72.051 1.00 26.60 153 THR I CA 1
ATOM 4231 C C . THR B 1 153 ? -2.239 31.864 72.553 1.00 30.49 153 THR I C 1
ATOM 4232 O O . THR B 1 153 ? -3.138 31.224 72.001 1.00 29.23 153 THR I O 1
ATOM 4236 N N . PHE B 1 154 ? -1.546 31.401 73.588 1.00 26.63 154 PHE I N 1
ATOM 4237 C CA . PHE B 1 154 ? -1.776 30.086 74.159 1.00 24.90 154 PHE I CA 1
ATOM 4238 C C . PHE B 1 154 ? -2.770 30.088 75.326 1.00 26.40 154 PHE I C 1
ATOM 4239 O O . PHE B 1 154 ? -2.868 31.056 76.085 1.00 25.12 154 PHE I O 1
ATOM 4247 N N . ASN B 1 155 ? -3.493 28.970 75.443 1.00 25.55 155 ASN I N 1
ATOM 4248 C CA . ASN B 1 155 ? -4.517 28.745 76.478 1.00 24.78 155 ASN I CA 1
ATOM 4249 C C . ASN B 1 155 ? -3.921 28.818 77.877 1.00 36.05 155 ASN I C 1
ATOM 4250 O O . ASN B 1 155 ? -3.194 27.920 78.326 1.00 38.69 155 ASN I O 1
ATOM 4255 N N . GLU B 1 156 ? -4.264 29.916 78.547 1.00 30.25 156 GLU I N 1
ATOM 4256 C CA . GLU B 1 156 ? -3.810 30.264 79.897 1.00 29.20 156 GLU I CA 1
ATOM 4257 C C . GLU B 1 156 ? -3.724 29.088 80.819 1.00 36.43 156 GLU I C 1
ATOM 4258 O O . GLU B 1 156 ? -2.764 28.950 81.572 1.00 41.85 156 GLU I O 1
ATOM 4264 N N . THR B 1 157 ? -4.705 28.203 80.749 1.00 25.38 157 THR I N 1
ATOM 4265 C CA . THR B 1 157 ? -4.655 27.018 81.577 1.00 24.05 157 THR I CA 1
ATOM 4266 C C . THR B 1 157 ? -3.504 26.135 81.120 1.00 28.88 157 THR I C 1
ATOM 4267 O O . THR B 1 157 ? -2.802 25.554 81.946 1.00 28.91 157 THR I O 1
ATOM 4271 N N . TYR B 1 158 ? -3.288 26.059 79.808 1.00 26.05 158 TYR I N 1
ATOM 4272 C CA . TYR B 1 158 ? -2.181 25.267 79.279 1.00 25.73 158 TYR I CA 1
ATOM 4273 C C . TYR B 1 158 ? -0.875 25.887 79.748 1.00 32.13 158 TYR I C 1
ATOM 4274 O O . TYR B 1 158 ? 0.022 25.198 80.243 1.00 30.60 158 TYR I O 1
ATOM 4283 N N . GLN B 1 159 ? -0.775 27.197 79.590 1.00 28.51 159 GLN I N 1
ATOM 4284 C CA . GLN B 1 159 ? 0.412 27.907 79.986 1.00 29.10 159 GLN I CA 1
ATOM 4285 C C . GLN B 1 159 ? 0.676 27.775 81.489 1.00 40.36 159 GLN I C 1
ATOM 4286 O O . GLN B 1 159 ? 1.828 27.766 81.923 1.00 47.37 159 GLN I O 1
ATOM 4292 N N . ASP B 1 160 ? -0.397 27.688 82.277 1.00 27.77 160 ASP I N 1
ATOM 4293 C CA . ASP B 1 160 ? -0.306 27.598 83.732 1.00 22.81 160 ASP I CA 1
ATOM 4294 C C . ASP B 1 160 ? 0.050 26.200 84.232 1.00 25.93 160 ASP I C 1
ATOM 4295 O O . ASP B 1 160 ? 0.928 26.048 85.063 1.00 30.20 160 ASP I O 1
ATOM 4300 N N . ILE B 1 161 ? -0.681 25.190 83.770 1.00 22.09 161 ILE I N 1
ATOM 4301 C CA . ILE B 1 161 ? -0.447 23.815 84.210 1.00 22.64 161 ILE I CA 1
ATOM 4302 C C . ILE B 1 161 ? 0.982 23.390 83.933 1.00 30.18 161 ILE I C 1
ATOM 4303 O O . ILE B 1 161 ? 1.616 22.714 84.742 1.00 31.84 161 ILE I O 1
ATOM 4308 N N . SER B 1 162 ? 1.482 23.777 82.772 1.00 25.23 162 SER I N 1
ATOM 4309 C CA . SER B 1 162 ? 2.824 23.414 82.373 1.00 27.46 162 SER I CA 1
ATOM 4310 C C . SER B 1 162 ? 3.854 23.941 83.361 1.00 33.16 162 SER I C 1
ATOM 4311 O O . SER B 1 162 ? 4.809 23.246 83.716 1.00 34.15 162 SER I O 1
ATOM 4314 N N . GLU B 1 163 ? 3.654 25.172 83.810 1.00 28.82 163 GLU I N 1
ATOM 4315 C CA . GLU B 1 163 ? 4.566 25.785 84.769 1.00 28.08 163 GLU I CA 1
ATOM 4316 C C . GLU B 1 163 ? 4.397 25.145 86.141 1.00 29.89 163 GLU I C 1
ATOM 4317 O O . GLU B 1 163 ? 5.378 24.847 86.823 1.00 26.50 163 GLU I O 1
ATOM 4323 N N . LEU B 1 164 ? 3.143 24.918 86.526 1.00 24.74 164 LEU I N 1
ATOM 4324 C CA . LEU B 1 164 ? 2.835 24.321 87.811 1.00 23.34 164 LEU I CA 1
ATOM 4325 C C . LEU B 1 164 ? 3.345 22.903 87.954 1.00 33.04 164 LEU I C 1
ATOM 4326 O O . LEU B 1 164 ? 3.835 22.519 89.015 1.00 37.08 164 LEU I O 1
ATOM 4331 N N . VAL B 1 165 ? 3.185 22.110 86.903 1.00 29.82 165 VAL I N 1
ATOM 4332 C CA . VAL B 1 165 ? 3.594 20.716 86.943 1.00 27.16 165 VAL I CA 1
ATOM 4333 C C . VAL B 1 165 ? 5.044 20.490 86.552 1.00 29.49 165 VAL I C 1
ATOM 4334 O O . VAL B 1 165 ? 5.775 19.745 87.205 1.00 26.27 165 VAL I O 1
ATOM 4338 N N . TYR B 1 166 ? 5.426 21.090 85.433 1.00 26.59 166 TYR I N 1
ATOM 4339 C CA . TYR B 1 166 ? 6.747 20.916 84.855 1.00 25.64 166 TYR I CA 1
ATOM 4340 C C . TYR B 1 166 ? 7.678 22.106 85.015 1.00 27.63 166 TYR I C 1
ATOM 4341 O O . TYR B 1 166 ? 8.811 22.093 84.531 1.00 25.16 166 TYR I O 1
ATOM 4350 N N . GLY B 1 167 ? 7.203 23.138 85.698 1.00 22.65 167 GLY I N 1
ATOM 4351 C CA . GLY B 1 167 ? 8.002 24.333 85.894 1.00 21.41 167 GLY I CA 1
ATOM 4352 C C . GLY B 1 167 ? 8.464 24.836 84.536 1.00 26.91 167 GLY I C 1
ATOM 4353 O O . GLY B 1 167 ? 9.495 25.496 84.426 1.00 25.38 167 GLY I O 1
ATOM 4354 N N . ALA B 1 168 ? 7.731 24.458 83.495 1.00 27.84 168 ALA I N 1
ATOM 4355 C CA . ALA B 1 168 ? 8.062 24.853 82.131 1.00 27.70 168 ALA I CA 1
ATOM 4356 C C . ALA B 1 168 ? 7.510 26.238 81.835 1.00 36.29 168 ALA I C 1
ATOM 4357 O O . ALA B 1 168 ? 6.301 26.456 81.923 1.00 40.77 168 ALA I O 1
ATOM 4359 N N . LYS B 1 169 ? 8.387 27.174 81.481 1.00 27.13 169 LYS I N 1
ATOM 4360 C CA . LYS B 1 169 ? 7.948 28.535 81.173 1.00 23.86 169 LYS I CA 1
ATOM 4361 C C . LYS B 1 169 ? 7.755 28.855 79.690 1.00 31.72 169 LYS I C 1
ATOM 4362 O O . LYS B 1 169 ? 8.212 28.118 78.813 1.00 29.23 169 LYS I O 1
ATOM 4368 N N . LEU B 1 170 ? 7.036 29.935 79.453 1.00 32.82 170 LEU I N 1
ATOM 4369 C CA . LEU B 1 170 ? 6.800 30.423 78.085 1.00 32.81 170 LEU I CA 1
ATOM 4370 C C . LEU B 1 170 ? 7.982 31.291 77.668 1.00 30.50 170 LEU I C 1
ATOM 4371 O O . LEU B 1 170 ? 8.425 32.127 78.447 1.00 32.47 170 LEU I O 1
ATOM 4376 N N . GLN B 1 171 ? 8.421 31.134 76.455 1.00 22.89 171 GLN I N 1
ATOM 4377 C CA . GLN B 1 171 ? 9.496 31.981 75.956 1.00 21.75 171 GLN I CA 1
ATOM 4378 C C . GLN B 1 171 ? 9.165 32.387 74.521 1.00 32.99 171 GLN I C 1
ATOM 4379 O O . GLN B 1 171 ? 9.209 31.565 73.603 1.00 38.45 171 GLN I O 1
ATOM 4385 N N . PRO B 1 172 ? 8.768 33.633 74.359 1.00 25.07 172 PRO I N 1
ATOM 4386 C CA . PRO B 1 172 ? 8.408 34.147 73.061 1.00 25.23 172 PRO I CA 1
ATOM 4387 C C . PRO B 1 172 ? 9.587 34.040 72.122 1.00 29.08 172 PRO I C 1
ATOM 4388 O O . PRO B 1 172 ? 10.711 34.389 72.471 1.00 31.02 172 PRO I O 1
ATOM 4392 N N . LEU B 1 173 ? 9.322 33.568 70.921 1.00 23.21 173 LEU I N 1
ATOM 4393 C CA . LEU B 1 173 ? 10.350 33.440 69.915 1.00 25.48 173 LEU I CA 1
ATOM 4394 C C . LEU B 1 173 ? 9.696 33.609 68.567 1.00 39.50 173 LEU I C 1
ATOM 4395 O O . LEU B 1 173 ? 8.601 33.092 68.326 1.00 44.79 173 LEU I O 1
ATOM 4400 N N . ASP B 1 174 ? 10.363 34.338 67.685 1.00 31.29 174 ASP I N 1
ATOM 4401 C CA . ASP B 1 174 ? 9.839 34.578 66.362 1.00 29.15 174 ASP I CA 1
ATOM 4402 C C . ASP B 1 174 ? 10.154 33.402 65.437 1.00 41.42 174 ASP I C 1
ATOM 4403 O O . ASP B 1 174 ? 11.204 33.381 64.786 1.00 47.17 174 ASP I O 1
ATOM 4408 N N . PHE B 1 175 ? 9.248 32.428 65.376 1.00 33.52 175 PHE I N 1
ATOM 4409 C CA . PHE B 1 175 ? 9.431 31.285 64.485 1.00 31.69 175 PHE I CA 1
ATOM 4410 C C . PHE B 1 175 ? 9.097 31.713 63.056 1.00 40.34 175 PHE I C 1
ATOM 4411 O O . PHE B 1 175 ? 9.536 31.093 62.081 1.00 40.78 175 PHE I O 1
ATOM 4419 N N . LYS B 1 176 ? 8.287 32.762 62.953 1.00 38.29 176 LYS I N 1
ATOM 4420 C CA . LYS B 1 176 ? 7.817 33.267 61.679 1.00 37.43 176 LYS I CA 1
ATOM 4421 C C . LYS B 1 176 ? 8.793 34.142 60.892 1.00 44.41 176 LYS I C 1
ATOM 4422 O O . LYS B 1 176 ? 8.578 34.371 59.703 1.00 53.13 176 LYS I O 1
ATOM 4428 N N . GLU B 1 177 ? 9.869 34.619 61.523 1.00 26.73 177 GLU I N 1
ATOM 4429 C CA . GLU B 1 177 ? 10.793 35.499 60.813 1.00 27.45 177 GLU I CA 1
ATOM 4430 C C . GLU B 1 177 ? 12.250 35.247 61.166 1.00 41.91 177 GLU I C 1
ATOM 4431 O O . GLU B 1 177 ? 13.124 35.311 60.299 1.00 45.97 177 GLU I O 1
ATOM 4437 N N . ASN B 1 178 ? 12.528 35.020 62.441 1.00 38.97 178 ASN I N 1
ATOM 4438 C CA . ASN B 1 178 ? 13.891 34.754 62.883 1.00 37.12 178 ASN I CA 1
ATOM 4439 C C . ASN B 1 178 ? 13.989 33.327 63.427 1.00 39.90 178 ASN I C 1
ATOM 4440 O O . ASN B 1 178 ? 14.637 33.072 64.444 1.00 43.00 178 ASN I O 1
ATOM 4445 N N . ALA B 1 179 ? 13.307 32.408 62.754 1.00 30.43 179 ALA I N 1
ATOM 4446 C CA . ALA B 1 179 ? 13.304 31.010 63.157 1.00 30.73 179 ALA I CA 1
ATOM 4447 C C . ALA B 1 179 ? 14.722 30.474 63.326 1.00 38.86 179 ALA I C 1
ATOM 4448 O O . ALA B 1 179 ? 14.982 29.664 64.215 1.00 43.87 179 ALA I O 1
ATOM 4450 N N . GLU B 1 180 ? 15.641 30.920 62.475 1.00 32.24 180 GLU I N 1
ATOM 4451 C CA . GLU B 1 180 ? 17.028 30.465 62.575 1.00 29.65 180 GLU I CA 1
ATOM 4452 C C . GLU B 1 180 ? 17.616 31.007 63.872 1.00 29.08 180 GLU I C 1
ATOM 4453 O O . GLU B 1 180 ? 18.172 30.262 64.679 1.00 28.76 180 GLU I O 1
ATOM 4459 N N . GLN B 1 181 ? 17.432 32.296 64.108 1.00 23.80 181 GLN I N 1
ATOM 4460 C CA . GLN B 1 181 ? 17.939 32.889 65.329 1.00 25.37 181 GLN I CA 1
ATOM 4461 C C . GLN B 1 181 ? 17.246 32.221 66.505 1.00 32.56 181 GLN I C 1
ATOM 4462 O O . GLN B 1 181 ? 17.830 32.053 67.578 1.00 32.95 181 GLN I O 1
ATOM 4468 N N . SER B 1 182 ? 16.011 31.803 66.282 1.00 26.60 182 SER I N 1
ATOM 4469 C CA . SER B 1 182 ? 15.249 31.152 67.324 1.00 24.38 182 SER I CA 1
ATOM 4470 C C . SER B 1 182 ? 15.820 29.793 67.712 1.00 29.19 182 SER I C 1
ATOM 4471 O O . SER B 1 182 ? 16.066 29.535 68.888 1.00 29.21 182 SER I O 1
ATOM 4474 N N . ARG B 1 183 ? 16.031 28.924 66.720 1.00 24.38 183 ARG I N 1
ATOM 4475 C CA . ARG B 1 183 ? 16.525 27.573 66.996 1.00 21.46 183 ARG I CA 1
ATOM 4476 C C . ARG B 1 183 ? 17.820 27.630 67.772 1.00 29.46 183 ARG I C 1
ATOM 4477 O O . ARG B 1 183 ? 18.069 26.808 68.650 1.00 28.95 183 ARG I O 1
ATOM 4485 N N . ALA B 1 184 ? 18.631 28.640 67.469 1.00 31.68 184 ALA I N 1
ATOM 4486 C CA . ALA B 1 184 ? 19.905 28.836 68.155 1.00 31.46 184 ALA I CA 1
ATOM 4487 C C . ALA B 1 184 ? 19.672 29.204 69.617 1.00 30.83 184 ALA I C 1
ATOM 4488 O O . ALA B 1 184 ? 20.447 28.820 70.491 1.00 27.13 184 ALA I O 1
ATOM 4490 N N . ALA B 1 185 ? 18.602 29.955 69.872 1.00 26.18 185 ALA I N 1
ATOM 4491 C CA . ALA B 1 185 ? 18.248 30.348 71.231 1.00 23.63 185 ALA I CA 1
ATOM 4492 C C . ALA B 1 185 ? 17.847 29.097 72.000 1.00 25.63 185 ALA I C 1
ATOM 4493 O O . ALA B 1 185 ? 18.323 28.862 73.103 1.00 26.10 185 ALA I O 1
ATOM 4495 N N . ILE B 1 186 ? 17.011 28.267 71.387 1.00 24.71 186 ILE I N 1
ATOM 4496 C CA . ILE B 1 186 ? 16.587 27.015 72.010 1.00 27.76 186 ILE I CA 1
ATOM 4497 C C . ILE B 1 186 ? 17.813 26.131 72.284 1.00 33.75 186 ILE I C 1
ATOM 4498 O O . ILE B 1 186 ? 17.975 25.595 73.387 1.00 31.00 186 ILE I O 1
ATOM 4503 N N . ASN B 1 187 ? 18.694 26.022 71.293 1.00 28.74 187 ASN I N 1
ATOM 4504 C CA . ASN B 1 187 ? 19.906 25.230 71.439 1.00 28.13 187 ASN I CA 1
ATOM 4505 C C . ASN B 1 187 ? 20.765 25.761 72.577 1.00 32.28 187 ASN I C 1
ATOM 4506 O O . ASN B 1 187 ? 21.214 25.002 73.428 1.00 37.08 187 ASN I O 1
ATOM 4511 N N . LYS B 1 188 ? 20.981 27.070 72.599 1.00 22.04 188 LYS I N 1
ATOM 4512 C CA . LYS B 1 188 ? 21.793 27.666 73.641 1.00 18.54 188 LYS I CA 1
ATOM 4513 C C . LYS B 1 188 ? 21.222 27.345 75.004 1.00 28.60 188 LYS I C 1
ATOM 4514 O O . LYS B 1 188 ? 21.959 27.099 75.954 1.00 32.01 188 LYS I O 1
ATOM 4520 N N . TRP B 1 189 ? 19.904 27.336 75.106 1.00 24.74 189 TRP I N 1
ATOM 4521 C CA . TRP B 1 189 ? 19.269 27.060 76.382 1.00 26.74 189 TRP I CA 1
ATOM 4522 C C . TRP B 1 189 ? 19.558 25.647 76.860 1.00 35.41 189 TRP I C 1
ATOM 4523 O O . TRP B 1 189 ? 19.850 25.426 78.033 1.00 36.42 189 TRP I O 1
ATOM 4534 N N . VAL B 1 190 ? 19.502 24.695 75.937 1.00 28.88 190 VAL I N 1
ATOM 4535 C CA . VAL B 1 190 ? 19.780 23.303 76.259 1.00 25.40 190 VAL I CA 1
ATOM 4536 C C . VAL B 1 190 ? 21.241 23.153 76.679 1.00 22.75 190 VAL I C 1
ATOM 4537 O O . VAL B 1 190 ? 21.568 22.365 77.557 1.00 20.36 190 VAL I O 1
ATOM 4541 N N . SER B 1 191 ? 22.108 23.939 76.058 1.00 20.78 191 SER I N 1
ATOM 4542 C CA . SER B 1 191 ? 23.526 23.925 76.386 1.00 19.65 191 SER I CA 1
ATOM 4543 C C . SER B 1 191 ? 23.727 24.458 77.814 1.00 26.18 191 SER I C 1
ATOM 4544 O O . SER B 1 191 ? 24.455 23.868 78.612 1.00 24.78 191 SER I O 1
ATOM 4547 N N . ASN B 1 192 ? 23.043 25.549 78.138 1.00 25.17 192 ASN I N 1
ATOM 4548 C CA . ASN B 1 192 ? 23.117 26.147 79.469 1.00 25.46 192 ASN I CA 1
ATOM 4549 C C . ASN B 1 192 ? 22.684 25.136 80.521 1.00 31.73 192 ASN I C 1
ATOM 4550 O O . ASN B 1 192 ? 23.399 24.880 81.491 1.00 31.98 192 ASN I O 1
ATOM 4555 N N . LYS B 1 193 ? 21.507 24.562 80.316 1.00 26.61 193 LYS I N 1
ATOM 4556 C CA . LYS B 1 193 ? 20.940 23.596 81.243 1.00 24.54 193 LYS I CA 1
ATOM 4557 C C . LYS B 1 193 ? 21.640 22.240 81.285 1.00 31.83 193 LYS I C 1
ATOM 4558 O O . LYS B 1 193 ? 21.276 21.389 82.090 1.00 36.12 193 LYS I O 1
ATOM 4564 N N . THR B 1 194 ? 22.637 22.033 80.427 1.00 24.99 194 THR I N 1
ATOM 4565 C CA . THR B 1 194 ? 23.340 20.743 80.383 1.00 25.05 194 THR I CA 1
ATOM 4566 C C . THR B 1 194 ? 24.852 20.882 80.526 1.00 32.58 194 THR I C 1
ATOM 4567 O O . THR B 1 194 ? 25.605 19.982 80.153 1.00 33.92 194 THR I O 1
ATOM 4571 N N . GLU B 1 195 ? 25.296 22.006 81.078 1.00 25.77 195 GLU I N 1
ATOM 4572 C CA . GLU B 1 195 ? 26.721 22.230 81.281 1.00 23.55 195 GLU I CA 1
ATOM 4573 C C . GLU B 1 195 ? 27.491 22.087 79.988 1.00 29.72 195 GLU I C 1
ATOM 4574 O O . GLU B 1 195 ? 28.635 21.643 79.987 1.00 34.81 195 GLU I O 1
ATOM 4580 N N . GLY B 1 196 ? 26.855 22.453 78.883 1.00 22.33 196 GLY I N 1
ATOM 4581 C CA . GLY B 1 196 ? 27.500 22.392 77.580 1.00 22.56 196 GLY I CA 1
ATOM 4582 C C . GLY B 1 196 ? 27.621 20.990 77.020 1.00 29.54 196 GLY I C 1
ATOM 4583 O O . GLY B 1 196 ? 28.207 20.795 75.954 1.00 30.88 196 GLY I O 1
ATOM 4584 N N . ARG B 1 197 ? 27.092 20.011 77.746 1.00 25.37 197 ARG I N 1
ATOM 4585 C CA . ARG B 1 197 ? 27.137 18.623 77.293 1.00 22.97 197 ARG I CA 1
ATOM 4586 C C . ARG B 1 197 ? 26.184 18.337 76.131 1.00 28.55 197 ARG I C 1
ATOM 4587 O O . ARG B 1 197 ? 26.486 17.512 75.272 1.00 31.45 197 ARG I O 1
ATOM 4595 N N . ILE B 1 198 ? 25.036 19.011 76.099 1.00 24.45 198 ILE I N 1
ATOM 4596 C CA . ILE B 1 198 ? 24.118 18.843 74.974 1.00 24.58 198 ILE I CA 1
ATOM 4597 C C . ILE B 1 198 ? 24.239 20.106 74.118 1.00 32.15 198 ILE I C 1
ATOM 4598 O O . ILE B 1 198 ? 23.930 21.205 74.575 1.00 33.43 198 ILE I O 1
ATOM 4603 N N . THR B 1 199 ? 24.749 19.945 72.900 1.00 29.76 199 THR I N 1
ATOM 4604 C CA . THR B 1 199 ? 24.963 21.070 72.008 1.00 30.44 199 THR I CA 1
ATOM 4605 C C . THR B 1 199 ? 23.768 21.530 71.186 1.00 40.13 199 THR I C 1
ATOM 4606 O O . THR B 1 199 ? 23.021 22.413 71.600 1.00 49.04 199 THR I O 1
ATOM 4610 N N . ASP B 1 200 ? 23.635 20.980 69.986 1.00 26.98 200 ASP I N 1
ATOM 4611 C CA . ASP B 1 200 ? 22.558 21.373 69.095 1.00 25.72 200 ASP I CA 1
ATOM 4612 C C . ASP B 1 200 ? 21.499 20.305 69.026 1.00 34.72 200 ASP I C 1
ATOM 4613 O O . ASP B 1 200 ? 21.607 19.383 68.225 1.00 41.05 200 ASP I O 1
ATOM 4618 N N . VAL B 1 201 ? 20.456 20.431 69.840 1.00 27.17 201 VAL I N 1
ATOM 4619 C CA . VAL B 1 201 ? 19.384 19.438 69.829 1.00 26.56 201 VAL I CA 1
ATOM 4620 C C . VAL B 1 201 ? 18.492 19.568 68.593 1.00 37.42 201 VAL I C 1
ATOM 4621 O O . VAL B 1 201 ? 18.303 18.602 67.852 1.00 42.70 201 VAL I O 1
ATOM 4625 N N . ILE B 1 202 ? 17.953 20.761 68.364 1.00 30.08 202 ILE I N 1
ATOM 4626 C CA . ILE B 1 202 ? 17.119 20.989 67.192 1.00 26.68 202 ILE I CA 1
ATOM 4627 C C . ILE B 1 202 ? 18.053 21.124 65.988 1.00 32.41 202 ILE I C 1
ATOM 4628 O O . ILE B 1 202 ? 18.810 22.094 65.884 1.00 31.04 202 ILE I O 1
ATOM 4633 N N . PRO B 1 203 ? 17.988 20.157 65.080 1.00 30.35 203 PRO I N 1
ATOM 4634 C CA . PRO B 1 203 ? 18.838 20.150 63.892 1.00 28.23 203 PRO I CA 1
ATOM 4635 C C . PRO B 1 203 ? 18.677 21.396 63.021 1.00 37.99 203 PRO I C 1
ATOM 4636 O O . PRO B 1 203 ? 17.599 21.989 62.950 1.00 36.44 203 PRO I O 1
ATOM 4640 N N . SER B 1 204 ? 19.757 21.753 62.331 1.00 40.11 204 SER I N 1
ATOM 4641 C CA . SER B 1 204 ? 19.795 22.916 61.436 1.00 40.35 204 SER I CA 1
ATOM 4642 C C . SER B 1 204 ? 18.807 22.825 60.275 1.00 43.22 204 SER I C 1
ATOM 4643 O O . SER B 1 204 ? 19.060 23.351 59.197 1.00 50.14 204 SER I O 1
ATOM 4646 N N . GLU B 1 205 ? 17.674 22.179 60.505 1.00 33.67 205 GLU I N 1
ATOM 4647 C CA . GLU B 1 205 ? 16.686 21.995 59.453 1.00 36.37 205 GLU I CA 1
ATOM 4648 C C . GLU B 1 205 ? 15.299 22.202 60.018 1.00 38.39 205 GLU I C 1
ATOM 4649 O O . GLU B 1 205 ? 14.560 23.077 59.581 1.00 37.15 205 GLU I O 1
ATOM 4655 N N . ALA B 1 206 ? 14.958 21.387 61.009 1.00 34.46 206 ALA I N 1
ATOM 4656 C CA . ALA B 1 206 ? 13.674 21.480 61.678 1.00 34.82 206 ALA I CA 1
ATOM 4657 C C . ALA B 1 206 ? 13.541 22.849 62.325 1.00 43.21 206 ALA I C 1
ATOM 4658 O O . ALA B 1 206 ? 14.517 23.413 62.816 1.00 50.77 206 ALA I O 1
ATOM 4660 N N . ILE B 1 207 ? 12.309 23.348 62.325 1.00 29.36 207 ILE I N 1
ATOM 4661 C CA . ILE B 1 207 ? 11.946 24.675 62.833 1.00 26.25 207 ILE I CA 1
ATOM 4662 C C . ILE B 1 207 ? 11.914 25.683 61.678 1.00 32.91 207 ILE I C 1
ATOM 4663 O O . ILE B 1 207 ? 12.902 26.351 61.396 1.00 34.92 207 ILE I O 1
ATOM 4668 N N . ASN B 1 208 ? 10.764 25.769 61.010 1.00 33.17 208 ASN I N 1
ATOM 4669 C CA . ASN B 1 208 ? 10.568 26.689 59.890 1.00 30.73 208 ASN I CA 1
ATOM 4670 C C . ASN B 1 208 ? 9.707 27.877 60.324 1.00 34.27 208 ASN I C 1
ATOM 4671 O O . ASN B 1 208 ? 9.527 28.132 61.512 1.00 28.66 208 ASN I O 1
ATOM 4676 N N . GLU B 1 209 ? 9.142 28.571 59.340 1.00 36.48 209 GLU I N 1
ATOM 4677 C CA . GLU B 1 209 ? 8.274 29.711 59.601 1.00 36.26 209 GLU I CA 1
ATOM 4678 C C . GLU B 1 209 ? 6.946 29.237 60.181 1.00 37.74 209 GLU I C 1
ATOM 4679 O O . GLU B 1 209 ? 6.204 30.025 60.778 1.00 40.11 209 GLU I O 1
ATOM 4685 N N . LEU B 1 210 ? 6.623 27.964 59.957 1.00 30.24 210 LEU I N 1
ATOM 4686 C CA . LEU B 1 210 ? 5.361 27.403 60.434 1.00 29.44 210 LEU I CA 1
ATOM 4687 C C . LEU B 1 210 ? 5.355 26.924 61.887 1.00 41.44 210 LEU I C 1
ATOM 4688 O O . LEU B 1 210 ? 4.320 26.481 62.388 1.00 47.79 210 LEU I O 1
ATOM 4693 N N . THR B 1 211 ? 6.505 26.995 62.555 1.00 33.77 211 THR I N 1
ATOM 4694 C CA . THR B 1 211 ? 6.609 26.542 63.940 1.00 30.65 211 THR I CA 1
ATOM 4695 C C . THR B 1 211 ? 5.799 27.368 64.923 1.00 32.34 211 THR I C 1
ATOM 4696 O O . THR B 1 211 ? 5.863 28.595 64.913 1.00 34.11 211 THR I O 1
ATOM 4700 N N . VAL B 1 212 ? 5.038 26.681 65.774 1.00 25.23 212 VAL I N 1
ATOM 4701 C CA . VAL B 1 212 ? 4.227 27.331 66.800 1.00 26.51 212 VAL I CA 1
ATOM 4702 C C . VAL B 1 212 ? 4.835 27.095 68.191 1.00 38.70 212 VAL I C 1
ATOM 4703 O O . VAL B 1 212 ? 5.308 28.035 68.842 1.00 42.14 212 VAL I O 1
ATOM 4707 N N . LEU B 1 213 ? 4.811 25.822 68.636 1.00 31.66 213 LEU I N 1
ATOM 4708 C CA . LEU B 1 213 ? 5.350 25.447 69.953 1.00 27.40 213 LEU I CA 1
ATOM 4709 C C . LEU B 1 213 ? 6.558 24.540 69.745 1.00 27.68 213 LEU I C 1
ATOM 4710 O O . LEU B 1 213 ? 6.676 23.758 68.823 1.00 23.01 213 LEU I O 1
ATOM 4715 N N . VAL B 1 214 ? 7.403 24.554 70.798 1.00 29.90 214 VAL I N 1
ATOM 4716 C CA . VAL B 1 214 ? 8.562 23.692 70.864 1.00 28.72 214 VAL I CA 1
ATOM 4717 C C . VAL B 1 214 ? 8.774 23.404 72.336 1.00 29.73 214 VAL I C 1
ATOM 4718 O O . VAL B 1 214 ? 9.341 24.226 73.057 1.00 29.53 214 VAL I O 1
ATOM 4722 N N . LEU B 1 215 ? 8.230 22.282 72.797 1.00 25.27 215 LEU I N 1
ATOM 4723 C CA . LEU B 1 215 ? 8.358 21.886 74.189 1.00 25.04 215 LEU I CA 1
ATOM 4724 C C . LEU B 1 215 ? 9.754 21.329 74.387 1.00 30.34 215 LEU I C 1
ATOM 4725 O O . LEU B 1 215 ? 10.260 20.587 73.547 1.00 30.30 215 LEU I O 1
ATOM 4730 N N . VAL B 1 216 ? 10.373 21.668 75.504 1.00 28.88 216 VAL I N 1
ATOM 4731 C CA . VAL B 1 216 ? 11.714 21.190 75.761 1.00 29.48 216 VAL I CA 1
ATOM 4732 C C . VAL B 1 216 ? 11.890 20.632 77.155 1.00 37.37 216 VAL I C 1
ATOM 4733 O O . VAL B 1 216 ? 11.173 20.997 78.087 1.00 41.36 216 VAL I O 1
ATOM 4737 N N . ASN B 1 217 ? 12.860 19.741 77.287 1.00 26.52 217 ASN I N 1
ATOM 4738 C CA . ASN B 1 217 ? 13.168 19.123 78.562 1.00 22.00 217 ASN I CA 1
ATOM 4739 C C . ASN B 1 217 ? 14.636 18.823 78.609 1.00 23.43 217 ASN I C 1
ATOM 4740 O O . ASN B 1 217 ? 15.286 18.652 77.574 1.00 22.39 217 ASN I O 1
ATOM 4745 N N . THR B 1 218 ? 15.171 18.776 79.811 1.00 18.00 218 THR I N 1
ATOM 4746 C CA . THR B 1 218 ? 16.570 18.505 79.984 1.00 18.80 218 THR I CA 1
ATOM 4747 C C . THR B 1 218 ? 16.812 17.900 81.336 1.00 26.45 218 THR I C 1
ATOM 4748 O O . THR B 1 218 ? 16.231 18.325 82.340 1.00 24.70 218 THR I O 1
ATOM 4752 N N . ILE B 1 219 ? 17.684 16.905 81.361 1.00 26.10 219 ILE I N 1
ATOM 4753 C CA . ILE B 1 219 ? 18.052 16.254 82.601 1.00 26.99 219 ILE I CA 1
ATOM 4754 C C . ILE B 1 219 ? 19.559 16.223 82.615 1.00 31.27 219 ILE I C 1
ATOM 4755 O O . ILE B 1 219 ? 20.194 15.875 81.619 1.00 31.95 219 ILE I O 1
ATOM 4760 N N . TYR B 1 220 ? 20.132 16.635 83.735 1.00 23.78 220 TYR I N 1
ATOM 4761 C CA . TYR B 1 220 ? 21.566 16.701 83.857 1.00 22.03 220 TYR I CA 1
ATOM 4762 C C . TYR B 1 220 ? 22.034 16.090 85.157 1.00 23.58 220 TYR I C 1
ATOM 4763 O O . TYR B 1 220 ? 21.521 16.411 86.229 1.00 19.41 220 TYR I O 1
ATOM 4772 N N . PHE B 1 221 ? 23.058 15.251 85.068 1.00 21.25 221 PHE I N 1
ATOM 4773 C CA . PHE B 1 221 ? 23.568 14.574 86.238 1.00 21.41 221 PHE I CA 1
ATOM 4774 C C . PHE B 1 221 ? 25.070 14.453 86.357 1.00 19.64 221 PHE I C 1
ATOM 4775 O O . PHE B 1 221 ? 25.756 14.068 85.424 1.00 20.96 221 PHE I O 1
ATOM 4783 N N . LYS B 1 222 ? 25.561 14.702 87.558 1.00 19.01 222 LYS I N 1
ATOM 4784 C CA . LYS B 1 222 ? 26.969 14.500 87.862 1.00 23.65 222 LYS I CA 1
ATOM 4785 C C . LYS B 1 222 ? 27.050 13.852 89.232 1.00 28.74 222 LYS I C 1
ATOM 4786 O O . LYS B 1 222 ? 26.368 14.268 90.165 1.00 34.81 222 LYS I O 1
ATOM 4792 N N . GLY B 1 223 ? 27.857 12.806 89.342 1.00 19.10 223 GLY I N 1
ATOM 4793 C CA . GLY B 1 223 ? 27.962 12.090 90.589 1.00 20.01 223 GLY I CA 1
ATOM 4794 C C . GLY B 1 223 ? 29.294 11.393 90.767 1.00 31.67 223 GLY I C 1
ATOM 4795 O O . GLY B 1 223 ? 29.932 10.958 89.803 1.00 29.67 223 GLY I O 1
ATOM 4796 N N . LEU B 1 224 ? 29.721 11.326 92.021 1.00 30.59 224 LEU I N 1
ATOM 4797 C CA . LEU B 1 224 ? 30.973 10.711 92.398 1.00 28.42 224 LEU I CA 1
ATOM 4798 C C . LEU B 1 224 ? 30.715 9.263 92.744 1.00 29.35 224 LEU I C 1
ATOM 4799 O O . LEU B 1 224 ? 29.603 8.902 93.125 1.00 31.89 224 LEU I O 1
ATOM 4804 N N . TRP B 1 225 ? 31.742 8.432 92.631 1.00 23.86 225 TRP I N 1
ATOM 4805 C CA . TRP B 1 225 ? 31.597 7.038 92.976 1.00 23.46 225 TRP I CA 1
ATOM 4806 C C . TRP B 1 225 ? 31.630 6.904 94.492 1.00 27.45 225 TRP I C 1
ATOM 4807 O O . TRP B 1 225 ? 32.540 7.405 95.140 1.00 30.92 225 TRP I O 1
ATOM 4818 N N . LYS B 1 226 ? 30.644 6.223 95.060 1.00 24.76 226 LYS I N 1
ATOM 4819 C CA . LYS B 1 226 ? 30.633 6.021 96.500 1.00 25.19 226 LYS I CA 1
ATOM 4820 C C . LYS B 1 226 ? 31.909 5.265 96.876 1.00 27.30 226 LYS I C 1
ATOM 4821 O O . LYS B 1 226 ? 32.462 5.456 97.954 1.00 28.48 226 LYS I O 1
ATOM 4827 N N . SER B 1 227 ? 32.420 4.487 95.922 1.00 18.74 227 SER I N 1
ATOM 4828 C CA . SER B 1 227 ? 33.637 3.695 96.102 1.00 13.68 227 SER I CA 1
ATOM 4829 C C . SER B 1 227 ? 34.528 3.927 94.894 1.00 20.23 227 SER I C 1
ATOM 4830 O O . SER B 1 227 ? 34.496 3.185 93.918 1.00 19.87 227 SER I O 1
ATOM 4833 N N . LYS B 1 228 ? 35.341 4.958 94.988 1.00 22.64 228 LYS I N 1
ATOM 4834 C CA . LYS B 1 228 ? 36.183 5.371 93.899 1.00 25.15 228 LYS I CA 1
ATOM 4835 C C . LYS B 1 228 ? 37.162 4.359 93.342 1.00 28.05 228 LYS I C 1
ATOM 4836 O O . LYS B 1 228 ? 37.662 3.505 94.060 1.00 28.64 228 LYS I O 1
ATOM 4842 N N . PHE B 1 229 ? 37.413 4.470 92.039 1.00 27.76 229 PHE I N 1
ATOM 4843 C CA . PHE B 1 229 ? 38.421 3.682 91.342 1.00 25.25 229 PHE I CA 1
ATOM 4844 C C . PHE B 1 229 ? 39.688 4.574 91.367 1.00 30.48 229 PHE I C 1
ATOM 4845 O O . PHE B 1 229 ? 39.611 5.771 91.089 1.00 32.01 229 PHE I O 1
ATOM 4853 N N . SER B 1 230 ? 40.840 3.991 91.665 1.00 24.95 230 SER I N 1
ATOM 4854 C CA . SER B 1 230 ? 42.077 4.760 91.678 1.00 22.07 230 SER I CA 1
ATOM 4855 C C . SER B 1 230 ? 42.685 4.778 90.281 1.00 28.50 230 SER I C 1
ATOM 4856 O O . SER B 1 230 ? 42.976 3.731 89.719 1.00 36.11 230 SER I O 1
ATOM 4859 N N . PRO B 1 231 ? 42.888 5.967 89.730 1.00 23.09 231 PRO I N 1
ATOM 4860 C CA . PRO B 1 231 ? 43.470 6.098 88.393 1.00 24.31 231 PRO I CA 1
ATOM 4861 C C . PRO B 1 231 ? 44.768 5.301 88.294 1.00 35.21 231 PRO I C 1
ATOM 4862 O O . PRO B 1 231 ? 45.172 4.878 87.206 1.00 33.64 231 PRO I O 1
ATOM 4866 N N . GLU B 1 232 ? 45.400 5.075 89.442 1.00 31.48 232 GLU I N 1
ATOM 4867 C CA . GLU B 1 232 ? 46.641 4.328 89.479 1.00 28.74 232 GLU I CA 1
ATOM 4868 C C . GLU B 1 232 ? 46.457 2.921 88.939 1.00 26.24 232 GLU I C 1
ATOM 4869 O O . GLU B 1 232 ? 47.316 2.407 88.245 1.00 31.13 232 GLU I O 1
ATOM 4875 N N . ASN B 1 233 ? 45.310 2.324 89.225 1.00 21.57 233 ASN I N 1
ATOM 4876 C CA . ASN B 1 233 ? 45.018 0.964 88.795 1.00 22.72 233 ASN I CA 1
ATOM 4877 C C . ASN B 1 233 ? 44.493 0.907 87.364 1.00 29.02 233 ASN I C 1
ATOM 4878 O O . ASN B 1 233 ? 44.371 -0.179 86.802 1.00 31.31 233 ASN I O 1
ATOM 4883 N N . THR B 1 234 ? 44.145 2.040 86.775 1.00 23.09 234 THR I N 1
ATOM 4884 C CA . THR B 1 234 ? 43.618 2.021 85.413 1.00 22.97 234 THR I CA 1
ATOM 4885 C C . THR B 1 234 ? 44.692 1.529 84.441 1.00 31.25 234 THR I C 1
ATOM 4886 O O . THR B 1 234 ? 45.845 1.943 84.523 1.00 33.69 234 THR I O 1
ATOM 4890 N N . ARG B 1 235 ? 44.315 0.640 83.532 1.00 29.08 235 ARG I N 1
ATOM 4891 C CA . ARG B 1 235 ? 45.260 0.114 82.549 1.00 27.92 235 ARG I CA 1
ATOM 4892 C C . ARG B 1 235 ? 44.550 -0.219 81.242 1.00 36.36 235 ARG I C 1
ATOM 4893 O O . ARG B 1 235 ? 43.351 -0.500 81.229 1.00 39.22 235 ARG I O 1
ATOM 4901 N N . LYS B 1 236 ? 45.287 -0.167 80.141 1.00 30.48 236 LYS I N 1
ATOM 4902 C CA . LYS B 1 236 ? 44.707 -0.504 78.853 1.00 26.48 236 LYS I CA 1
ATOM 4903 C C . LYS B 1 236 ? 44.450 -2.002 78.819 1.00 29.59 236 LYS I C 1
ATOM 4904 O O . LYS B 1 236 ? 45.245 -2.792 79.319 1.00 32.59 236 LYS I O 1
ATOM 4910 N N . GLU B 1 237 ? 43.320 -2.383 78.254 1.00 25.27 237 GLU I N 1
ATOM 4911 C CA . GLU B 1 237 ? 42.949 -3.778 78.199 1.00 27.45 237 GLU I CA 1
ATOM 4912 C C . GLU B 1 237 ? 42.047 -4.021 77.017 1.00 38.07 237 GLU I C 1
ATOM 4913 O O . GLU B 1 237 ? 41.338 -3.118 76.570 1.00 43.47 237 GLU I O 1
ATOM 4919 N N . LEU B 1 238 ? 42.101 -5.233 76.485 1.00 29.50 238 LEU I N 1
ATOM 4920 C CA . LEU B 1 238 ? 41.307 -5.565 75.330 1.00 27.54 238 LEU I CA 1
ATOM 4921 C C . LEU B 1 238 ? 39.815 -5.627 75.561 1.00 30.70 238 LEU I C 1
ATOM 4922 O O . LEU B 1 238 ? 39.342 -6.287 76.488 1.00 29.03 238 LEU I O 1
ATOM 4927 N N . PHE B 1 239 ? 39.075 -4.943 74.693 1.00 29.86 239 PHE I N 1
ATOM 4928 C CA . PHE B 1 239 ? 37.627 -5.007 74.706 1.00 28.62 239 PHE I CA 1
ATOM 4929 C C . PHE B 1 239 ? 37.236 -5.874 73.489 1.00 29.18 239 PHE I C 1
ATOM 4930 O O . PHE B 1 239 ? 37.756 -5.687 72.380 1.00 27.54 239 PHE I O 1
ATOM 4938 N N . TYR B 1 240 ? 36.375 -6.861 73.717 1.00 26.06 240 TYR I N 1
ATOM 4939 C CA . TYR B 1 240 ? 35.949 -7.753 72.642 1.00 24.46 240 TYR I CA 1
ATOM 4940 C C . TYR B 1 240 ? 34.602 -7.359 72.035 1.00 30.88 240 TYR I C 1
ATOM 4941 O O . TYR B 1 240 ? 33.539 -7.600 72.614 1.00 31.65 240 TYR I O 1
ATOM 4950 N N . LYS B 1 241 ? 34.670 -6.751 70.854 1.00 26.03 241 LYS I N 1
ATOM 4951 C CA . LYS B 1 241 ? 33.500 -6.264 70.143 1.00 26.28 241 LYS I CA 1
ATOM 4952 C C . LYS B 1 241 ? 32.689 -7.370 69.504 1.00 32.74 241 LYS I C 1
ATOM 4953 O O . LYS B 1 241 ? 33.171 -8.480 69.327 1.00 33.60 241 LYS I O 1
ATOM 4959 N N . ALA B 1 242 ? 31.450 -7.031 69.145 1.00 28.51 242 ALA I N 1
ATOM 4960 C CA . ALA B 1 242 ? 30.503 -7.946 68.510 1.00 25.32 242 ALA I CA 1
ATOM 4961 C C . ALA B 1 242 ? 30.952 -8.396 67.125 1.00 32.59 242 ALA I C 1
ATOM 4962 O O . ALA B 1 242 ? 30.582 -9.467 66.666 1.00 35.07 242 ALA I O 1
ATOM 4964 N N . ASP B 1 243 ? 31.747 -7.572 66.458 1.00 28.96 243 ASP I N 1
ATOM 4965 C CA . ASP B 1 243 ? 32.239 -7.926 65.140 1.00 27.89 243 ASP I CA 1
ATOM 4966 C C . ASP B 1 243 ? 33.289 -9.037 65.246 1.00 32.75 243 ASP I C 1
ATOM 4967 O O . ASP B 1 243 ? 33.772 -9.554 64.242 1.00 36.42 243 ASP I O 1
ATOM 4972 N N . GLY B 1 244 ? 33.617 -9.412 66.475 1.00 27.44 244 GLY I N 1
ATOM 4973 C CA . GLY B 1 244 ? 34.580 -10.481 66.731 1.00 27.11 244 GLY I CA 1
ATOM 4974 C C . GLY B 1 244 ? 36.034 -10.032 66.889 1.00 33.84 244 GLY I C 1
ATOM 4975 O O . GLY B 1 244 ? 36.895 -10.835 67.240 1.00 39.11 244 GLY I O 1
ATOM 4976 N N . GLU B 1 245 ? 36.317 -8.766 66.627 1.00 27.07 245 GLU I N 1
ATOM 4977 C CA . GLU B 1 245 ? 37.686 -8.269 66.750 1.00 28.93 245 GLU I CA 1
ATOM 4978 C C . GLU B 1 245 ? 37.912 -7.615 68.105 1.00 30.43 245 GLU I C 1
ATOM 4979 O O . GLU B 1 245 ? 37.018 -6.970 68.658 1.00 26.80 245 GLU I O 1
ATOM 4985 N N . SER B 1 246 ? 39.123 -7.789 68.623 1.00 30.99 246 SER I N 1
ATOM 4986 C CA . SER B 1 246 ? 39.524 -7.232 69.912 1.00 30.86 246 SER I CA 1
ATOM 4987 C C . SER B 1 246 ? 39.593 -5.745 69.842 1.00 33.52 246 SER I C 1
ATOM 4988 O O . SER B 1 246 ? 39.256 -5.145 68.828 1.00 37.55 246 SER I O 1
ATOM 4991 N N . CYS B 1 247 ? 40.085 -5.150 70.905 1.00 29.96 247 CYS I N 1
ATOM 4992 C CA . CYS B 1 247 ? 40.169 -3.734 70.948 1.00 29.52 247 CYS I CA 1
ATOM 4993 C C . CYS B 1 247 ? 40.869 -3.268 72.244 1.00 29.98 247 CYS I C 1
ATOM 4994 O O . CYS B 1 247 ? 40.930 -4.014 73.205 1.00 29.88 247 CYS I O 1
ATOM 4997 N N . SER B 1 248 ? 41.431 -2.061 72.245 1.00 22.76 248 SER I N 1
ATOM 4998 C CA . SER B 1 248 ? 42.092 -1.543 73.437 1.00 23.01 248 SER I CA 1
ATOM 4999 C C . SER B 1 248 ? 41.206 -0.509 74.152 1.00 29.81 248 SER I C 1
ATOM 5000 O O . SER B 1 248 ? 40.668 0.407 73.522 1.00 30.01 248 SER I O 1
ATOM 5003 N N . ALA B 1 249 ? 41.082 -0.640 75.469 1.00 27.47 249 ALA I N 1
ATOM 5004 C CA . ALA B 1 249 ? 40.255 0.279 76.239 1.00 29.18 249 ALA I CA 1
ATOM 5005 C C . ALA B 1 249 ? 40.789 0.508 77.641 1.00 37.04 249 ALA I C 1
ATOM 5006 O O . ALA B 1 249 ? 41.362 -0.397 78.253 1.00 41.94 249 ALA I O 1
ATOM 5008 N N . SER B 1 250 ? 40.601 1.726 78.149 1.00 26.20 250 SER I N 1
ATOM 5009 C CA . SER B 1 250 ? 41.045 2.052 79.496 1.00 24.00 250 SER I CA 1
ATOM 5010 C C . SER B 1 250 ? 40.161 1.349 80.513 1.00 30.78 250 SER I C 1
ATOM 5011 O O . SER B 1 250 ? 39.002 1.719 80.702 1.00 31.99 250 SER I O 1
ATOM 5014 N N . MET B 1 251 ? 40.718 0.332 81.162 1.00 26.84 251 MET I N 1
ATOM 5015 C CA . MET B 1 251 ? 39.997 -0.425 82.172 1.00 27.01 251 MET I CA 1
ATOM 5016 C C . MET B 1 251 ? 40.234 0.095 83.577 1.00 29.95 251 MET I C 1
ATOM 5017 O O . MET B 1 251 ? 41.373 0.301 83.989 1.00 32.11 251 MET I O 1
ATOM 5022 N N . MET B 1 252 ? 39.148 0.290 84.315 1.00 22.84 252 MET I N 1
ATOM 5023 C CA . MET B 1 252 ? 39.241 0.742 85.696 1.00 23.90 252 MET I CA 1
ATOM 5024 C C . MET B 1 252 ? 39.211 -0.479 86.629 1.00 27.81 252 MET I C 1
ATOM 5025 O O . MET B 1 252 ? 38.449 -1.414 86.411 1.00 22.22 252 MET I O 1
ATOM 5030 N N . TYR B 1 253 ? 40.076 -0.482 87.638 1.00 30.98 253 TYR I N 1
ATOM 5031 C CA . TYR B 1 253 ? 40.130 -1.593 88.585 1.00 28.49 253 TYR I CA 1
ATOM 5032 C C . TYR B 1 253 ? 39.654 -1.222 89.979 1.00 28.56 253 TYR I C 1
ATOM 5033 O O . TYR B 1 253 ? 39.784 -0.084 90.417 1.00 29.55 253 TYR I O 1
ATOM 5042 N N . GLN B 1 254 ? 39.141 -2.217 90.688 1.00 22.36 254 GLN I N 1
ATOM 5043 C CA . GLN B 1 254 ? 38.624 -2.019 92.032 1.00 19.69 254 GLN I CA 1
ATOM 5044 C C . GLN B 1 254 ? 38.374 -3.361 92.694 1.00 29.70 254 GLN I C 1
ATOM 5045 O O . GLN B 1 254 ? 38.326 -4.398 92.038 1.00 28.85 254 GLN I O 1
ATOM 5051 N N . GLU B 1 255 ? 38.157 -3.307 94.001 1.00 28.81 255 GLU I N 1
ATOM 5052 C CA . GLU B 1 255 ? 37.835 -4.477 94.803 1.00 24.76 255 GLU I CA 1
ATOM 5053 C C . GLU B 1 255 ? 37.084 -3.937 96.014 1.00 34.47 255 GLU I C 1
ATOM 5054 O O . GLU B 1 255 ? 37.626 -3.137 96.771 1.00 37.17 255 GLU I O 1
ATOM 5060 N N . GLY B 1 256 ? 35.802 -4.292 96.128 1.00 28.98 256 GLY I N 1
ATOM 5061 C CA . GLY B 1 256 ? 34.967 -3.793 97.220 1.00 28.09 256 GLY I CA 1
ATOM 5062 C C . GLY B 1 256 ? 33.582 -4.434 97.269 1.00 30.96 256 GLY I C 1
ATOM 5063 O O . GLY B 1 256 ? 33.315 -5.412 96.574 1.00 31.54 256 GLY I O 1
ATOM 5064 N N . LYS B 1 257 ? 32.728 -3.903 98.141 1.00 28.45 257 LYS I N 1
ATOM 5065 C CA . LYS B 1 257 ? 31.371 -4.430 98.336 1.00 31.31 257 LYS I CA 1
ATOM 5066 C C . LYS B 1 257 ? 30.407 -3.776 97.343 1.00 37.15 257 LYS I C 1
ATOM 5067 O O . LYS B 1 257 ? 30.187 -2.558 97.347 1.00 36.15 257 LYS I O 1
ATOM 5073 N N . PHE B 1 258 ? 29.726 -4.616 96.562 1.00 27.96 258 PHE I N 1
ATOM 5074 C CA . PHE B 1 258 ? 28.739 -4.137 95.621 1.00 24.41 258 PHE I CA 1
ATOM 5075 C C . PHE B 1 258 ? 27.608 -5.135 95.529 1.00 28.98 258 PHE I C 1
ATOM 5076 O O . PHE B 1 258 ? 27.835 -6.340 95.530 1.00 30.29 258 PHE I O 1
ATOM 5084 N N . ARG B 1 259 ? 26.374 -4.646 95.463 1.00 23.70 259 ARG I N 1
ATOM 5085 C CA . ARG B 1 259 ? 25.253 -5.551 95.302 1.00 20.57 259 ARG I CA 1
ATOM 5086 C C . ARG B 1 259 ? 25.517 -6.154 93.917 1.00 23.05 259 ARG I C 1
ATOM 5087 O O . ARG B 1 259 ? 25.836 -5.436 92.959 1.00 19.57 259 ARG I O 1
ATOM 5095 N N . TYR B 1 260 ? 25.497 -7.474 93.847 1.00 19.59 260 TYR I N 1
ATOM 5096 C CA . TYR B 1 260 ? 25.795 -8.175 92.611 1.00 18.79 260 TYR I CA 1
ATOM 5097 C C . TYR B 1 260 ? 25.027 -9.472 92.549 1.00 27.07 260 TYR I C 1
ATOM 5098 O O . TYR B 1 260 ? 24.683 -10.045 93.577 1.00 30.88 260 TYR I O 1
ATOM 5107 N N . ARG B 1 261 ? 24.725 -9.924 91.344 1.00 21.94 261 ARG I N 1
ATOM 5108 C CA . ARG B 1 261 ? 23.968 -11.147 91.187 1.00 20.60 261 ARG I CA 1
ATOM 5109 C C . ARG B 1 261 ? 24.204 -11.762 89.817 1.00 22.31 261 ARG I C 1
ATOM 5110 O O . ARG B 1 261 ? 24.068 -11.082 88.784 1.00 17.35 261 ARG I O 1
ATOM 5118 N N . ARG B 1 262 ? 24.609 -13.032 89.803 1.00 20.24 262 ARG I N 1
ATOM 5119 C CA . ARG B 1 262 ? 24.838 -13.730 88.537 1.00 19.50 262 ARG I CA 1
ATOM 5120 C C . ARG B 1 262 ? 23.559 -14.463 88.210 1.00 28.63 262 ARG I C 1
ATOM 5121 O O . ARG B 1 262 ? 23.320 -15.567 88.679 1.00 29.08 262 ARG I O 1
ATOM 5129 N N . VAL B 1 263 ? 22.721 -13.810 87.425 1.00 26.93 263 VAL I N 1
ATOM 5130 C CA . VAL B 1 263 ? 21.430 -14.331 87.069 1.00 24.66 263 VAL I CA 1
ATOM 5131 C C . VAL B 1 263 ? 21.455 -15.374 85.970 1.00 27.83 263 VAL I C 1
ATOM 5132 O O . VAL B 1 263 ? 22.514 -15.738 85.429 1.00 25.29 263 VAL I O 1
ATOM 5136 N N . ALA B 1 264 ? 20.246 -15.845 85.667 1.00 28.63 264 ALA I N 1
ATOM 5137 C CA . ALA B 1 264 ? 19.956 -16.866 84.664 1.00 31.35 264 ALA I CA 1
ATOM 5138 C C . ALA B 1 264 ? 20.722 -16.688 83.371 1.00 36.00 264 ALA I C 1
ATOM 5139 O O . ALA B 1 264 ? 20.679 -15.632 82.729 1.00 40.78 264 ALA I O 1
ATOM 5141 N N . GLU B 1 265 ? 21.408 -17.765 83.007 1.00 27.11 265 GLU I N 1
ATOM 5142 C CA . GLU B 1 265 ? 22.208 -17.868 81.796 1.00 26.99 265 GLU I CA 1
ATOM 5143 C C . GLU B 1 265 ? 23.566 -17.224 81.962 1.00 36.68 265 GLU I C 1
ATOM 5144 O O . GLU B 1 265 ? 24.218 -16.840 80.984 1.00 39.15 265 GLU I O 1
ATOM 5150 N N . GLY B 1 266 ? 23.972 -17.111 83.227 1.00 32.92 266 GLY I N 1
ATOM 5151 C CA . GLY B 1 266 ? 25.277 -16.554 83.623 1.00 32.49 266 GLY I CA 1
ATOM 5152 C C . GLY B 1 266 ? 25.448 -15.049 83.454 1.00 32.85 266 GLY I C 1
ATOM 5153 O O . GLY B 1 266 ? 26.567 -14.550 83.370 1.00 35.65 266 GLY I O 1
ATOM 5154 N N . THR B 1 267 ? 24.346 -14.322 83.398 1.00 23.74 267 THR I N 1
ATOM 5155 C CA . THR B 1 267 ? 24.405 -12.864 83.244 1.00 23.07 267 THR I CA 1
ATOM 5156 C C . THR B 1 267 ? 24.689 -12.192 84.583 1.00 29.63 267 THR I C 1
ATOM 5157 O O . THR B 1 267 ? 23.953 -12.374 85.558 1.00 31.41 267 THR I O 1
ATOM 5161 N N . GLN B 1 268 ? 25.767 -11.417 84.612 1.00 24.21 268 GLN I N 1
ATOM 5162 C CA . GLN B 1 268 ? 26.196 -10.698 85.801 1.00 21.15 268 GLN I CA 1
ATOM 5163 C C . GLN B 1 268 ? 25.545 -9.336 85.919 1.00 29.14 268 GLN I C 1
ATOM 5164 O O . GLN B 1 268 ? 25.772 -8.462 85.087 1.00 31.94 268 GLN I O 1
ATOM 5170 N N . VAL B 1 269 ? 24.767 -9.141 86.975 1.00 24.49 269 VAL I N 1
ATOM 5171 C CA . VAL B 1 269 ? 24.156 -7.841 87.252 1.00 21.65 269 VAL I CA 1
ATOM 5172 C C . VAL B 1 269 ? 25.065 -7.169 88.284 1.00 28.10 269 VAL I C 1
ATOM 5173 O O . VAL B 1 269 ? 25.588 -7.830 89.174 1.00 31.28 269 VAL I O 1
ATOM 5177 N N . LEU B 1 270 ? 25.244 -5.861 88.169 1.00 23.23 270 LEU I N 1
ATOM 5178 C CA . LEU B 1 270 ? 26.095 -5.124 89.088 1.00 19.21 270 LEU I CA 1
ATOM 5179 C C . LEU B 1 270 ? 25.536 -3.725 89.288 1.00 23.70 270 LEU I C 1
ATOM 5180 O O . LEU B 1 270 ? 24.999 -3.111 88.363 1.00 21.94 270 LEU I O 1
ATOM 5185 N N . GLU B 1 271 ? 25.669 -3.229 90.513 1.00 25.31 271 GLU I N 1
ATOM 5186 C CA . GLU B 1 271 ? 25.168 -1.911 90.891 1.00 20.97 271 GLU I CA 1
ATOM 5187 C C . GLU B 1 271 ? 26.216 -1.103 91.649 1.00 28.83 271 GLU I C 1
ATOM 5188 O O . GLU B 1 271 ? 26.538 -1.394 92.809 1.00 30.94 271 GLU I O 1
ATOM 5194 N N . LEU B 1 272 ? 26.738 -0.081 90.965 1.00 25.03 272 LEU I N 1
ATOM 5195 C CA . LEU B 1 272 ? 27.754 0.839 91.500 1.00 20.49 272 LEU I CA 1
ATOM 5196 C C . LEU B 1 272 ? 27.105 2.164 91.905 1.00 26.20 272 LEU I C 1
ATOM 5197 O O . LEU B 1 272 ? 26.888 3.031 91.069 1.00 28.19 272 LEU I O 1
ATOM 5202 N N . PRO B 1 273 ? 26.810 2.326 93.178 1.00 25.91 273 PRO I N 1
ATOM 5203 C CA . PRO B 1 273 ? 26.184 3.560 93.665 1.00 27.13 273 PRO I CA 1
ATOM 5204 C C . PRO B 1 273 ? 27.057 4.821 93.686 1.00 30.11 273 PRO I C 1
ATOM 5205 O O . PRO B 1 273 ? 28.267 4.768 93.916 1.00 28.02 273 PRO I O 1
ATOM 5209 N N . PHE B 1 274 ? 26.418 5.965 93.472 1.00 26.67 274 PHE I N 1
ATOM 5210 C CA . PHE B 1 274 ? 27.102 7.245 93.560 1.00 27.42 274 PHE I CA 1
ATOM 5211 C C . PHE B 1 274 ? 26.911 7.741 95.007 1.00 33.45 274 PHE I C 1
ATOM 5212 O O . PHE B 1 274 ? 26.089 7.188 95.750 1.00 36.59 274 PHE I O 1
ATOM 5220 N N . LYS B 1 275 ? 27.664 8.766 95.403 1.00 22.01 275 LYS I N 1
ATOM 5221 C CA . LYS B 1 275 ? 27.515 9.321 96.744 1.00 20.11 275 LYS I CA 1
ATOM 5222 C C . LYS B 1 275 ? 26.029 9.626 96.945 1.00 31.56 275 LYS I C 1
ATOM 5223 O O . LYS B 1 275 ? 25.311 9.913 95.986 1.00 36.82 275 LYS I O 1
ATOM 5229 N N . GLY B 1 276 ? 25.569 9.541 98.184 1.00 25.91 276 GLY I N 1
ATOM 5230 C CA . GLY B 1 276 ? 24.163 9.792 98.494 1.00 25.48 276 GLY I CA 1
ATOM 5231 C C . GLY B 1 276 ? 23.369 8.492 98.524 1.00 29.73 276 GLY I C 1
ATOM 5232 O O . GLY B 1 276 ? 22.435 8.347 99.313 1.00 27.63 276 GLY I O 1
ATOM 5233 N N . ASP B 1 277 ? 23.763 7.540 97.684 1.00 32.77 277 ASP I N 1
ATOM 5234 C CA . ASP B 1 277 ? 23.092 6.242 97.629 1.00 34.03 277 ASP I CA 1
ATOM 5235 C C . ASP B 1 277 ? 21.718 6.307 96.960 1.00 35.69 277 ASP I C 1
ATOM 5236 O O . ASP B 1 277 ? 21.085 5.276 96.730 1.00 34.18 277 ASP I O 1
ATOM 5241 N N . ASP B 1 278 ? 21.253 7.518 96.672 1.00 31.51 278 ASP I N 1
ATOM 5242 C CA . ASP B 1 278 ? 19.956 7.703 96.030 1.00 30.96 278 ASP I CA 1
ATOM 5243 C C . ASP B 1 278 ? 19.990 7.288 94.563 1.00 32.24 278 ASP I C 1
ATOM 5244 O O . ASP B 1 278 ? 19.046 6.684 94.050 1.00 28.17 278 ASP I O 1
ATOM 5249 N N . ILE B 1 279 ? 21.088 7.622 93.898 1.00 24.59 279 ILE I N 1
ATOM 5250 C CA . ILE B 1 279 ? 21.285 7.287 92.502 1.00 20.02 279 ILE I CA 1
ATOM 5251 C C . ILE B 1 279 ? 22.389 6.239 92.351 1.00 25.03 279 ILE I C 1
ATOM 5252 O O . ILE B 1 279 ? 23.390 6.272 93.073 1.00 27.69 279 ILE I O 1
ATOM 5257 N N . THR B 1 280 ? 22.214 5.323 91.402 1.00 21.81 280 THR I N 1
ATOM 5258 C CA . THR B 1 280 ? 23.199 4.267 91.170 1.00 22.78 280 THR I CA 1
ATOM 5259 C C . THR B 1 280 ? 23.278 3.914 89.706 1.00 27.64 280 THR I C 1
ATOM 5260 O O . THR B 1 280 ? 22.378 4.244 88.927 1.00 29.37 280 THR I O 1
ATOM 5264 N N . MET B 1 281 ? 24.325 3.182 89.354 1.00 21.48 281 MET I N 1
ATOM 5265 C CA . MET B 1 281 ? 24.546 2.764 87.988 1.00 19.94 281 MET I CA 1
ATOM 5266 C C . MET B 1 281 ? 24.606 1.263 87.895 1.00 32.18 281 MET I C 1
ATOM 5267 O O . MET B 1 281 ? 25.602 0.648 88.266 1.00 36.26 281 MET I O 1
ATOM 5272 N N . VAL B 1 282 ? 23.530 0.671 87.391 1.00 26.88 282 VAL I N 1
ATOM 5273 C CA . VAL B 1 282 ? 23.452 -0.766 87.236 1.00 24.32 282 VAL I CA 1
ATOM 5274 C C . VAL B 1 282 ? 24.163 -1.200 85.968 1.00 26.21 282 VAL I C 1
ATOM 5275 O O . VAL B 1 282 ? 24.184 -0.477 84.976 1.00 24.91 282 VAL I O 1
ATOM 5279 N N . LEU B 1 283 ? 24.698 -2.416 85.988 1.00 23.67 283 LEU I N 1
ATOM 5280 C CA . LEU B 1 283 ? 25.392 -2.964 84.835 1.00 24.06 283 LEU I CA 1
ATOM 5281 C C . LEU B 1 283 ? 24.887 -4.371 84.565 1.00 28.78 283 LEU I C 1
ATOM 5282 O O . LEU B 1 283 ? 24.604 -5.120 85.491 1.00 28.71 283 LEU I O 1
ATOM 5287 N N . ILE B 1 284 ? 24.742 -4.714 83.290 1.00 24.65 284 ILE I N 1
ATOM 5288 C CA . ILE B 1 284 ? 24.227 -6.024 82.923 1.00 23.69 284 ILE I CA 1
ATOM 5289 C C . ILE B 1 284 ? 25.146 -6.620 81.901 1.00 28.43 284 ILE I C 1
ATOM 5290 O O . ILE B 1 284 ? 25.119 -6.261 80.735 1.00 29.61 284 ILE I O 1
ATOM 5295 N N . LEU B 1 285 ? 26.047 -7.456 82.388 1.00 27.50 285 LEU I N 1
ATOM 5296 C CA . LEU B 1 285 ? 27.071 -8.057 81.564 1.00 27.55 285 LEU I CA 1
ATOM 5297 C C . LEU B 1 285 ? 26.826 -9.513 81.269 1.00 33.72 285 LEU I C 1
ATOM 5298 O O . LEU B 1 285 ? 27.217 -10.385 82.038 1.00 34.01 285 LEU I O 1
ATOM 5303 N N . PRO B 1 286 ? 26.238 -9.778 80.113 1.00 29.36 286 PRO I N 1
ATOM 5304 C CA . PRO B 1 286 ? 25.975 -11.142 79.697 1.00 22.43 286 PRO I CA 1
ATOM 5305 C C . PRO B 1 286 ? 27.295 -11.877 79.611 1.00 29.84 286 PRO I C 1
ATOM 5306 O O . PRO B 1 286 ? 28.353 -11.259 79.530 1.00 36.56 286 PRO I O 1
ATOM 5310 N N . LYS B 1 287 ? 27.238 -13.199 79.667 1.00 26.07 287 LYS I N 1
ATOM 5311 C CA . LYS B 1 287 ? 28.446 -14.001 79.567 1.00 24.10 287 LYS I CA 1
ATOM 5312 C C . LYS B 1 287 ? 28.937 -13.919 78.125 1.00 31.74 287 LYS I C 1
ATOM 5313 O O . LYS B 1 287 ? 28.226 -13.452 77.243 1.00 34.70 287 LYS I O 1
ATOM 5319 N N . PRO B 1 288 ? 30.162 -14.351 77.900 1.00 28.12 288 PRO I N 1
ATOM 5320 C CA . PRO B 1 288 ? 30.751 -14.326 76.561 1.00 26.92 288 PRO I CA 1
ATOM 5321 C C . PRO B 1 288 ? 29.916 -15.158 75.606 1.00 34.48 288 PRO I C 1
ATOM 5322 O O . PRO B 1 288 ? 29.610 -14.745 74.475 1.00 32.51 288 PRO I O 1
ATOM 5326 N N . GLU B 1 289 ? 29.546 -16.338 76.091 1.00 33.71 289 GLU I N 1
ATOM 5327 C CA . GLU B 1 289 ? 28.774 -17.326 75.339 1.00 32.90 289 GLU I CA 1
ATOM 5328 C C . GLU B 1 289 ? 27.327 -16.899 75.084 1.00 42.46 289 GLU I C 1
ATOM 5329 O O . GLU B 1 289 ? 26.482 -17.724 74.714 1.00 46.37 289 GLU I O 1
ATOM 5335 N N . LYS B 1 290 ? 27.037 -15.616 75.289 1.00 34.18 290 LYS I N 1
ATOM 5336 C CA . LYS B 1 290 ? 25.673 -15.095 75.078 1.00 31.11 290 LYS I CA 1
ATOM 5337 C C . LYS B 1 290 ? 25.661 -13.676 74.540 1.00 36.47 290 LYS I C 1
ATOM 5338 O O . LYS B 1 290 ? 26.423 -12.824 74.984 1.00 36.62 290 LYS I O 1
ATOM 5344 N N . SER B 1 291 ? 24.763 -13.431 73.592 1.00 34.71 291 SER I N 1
ATOM 5345 C CA . SER B 1 291 ? 24.633 -12.135 72.945 1.00 35.72 291 SER I CA 1
ATOM 5346 C C . SER B 1 291 ? 23.830 -11.109 73.718 1.00 34.42 291 SER I C 1
ATOM 5347 O O . SER B 1 291 ? 22.737 -11.398 74.211 1.00 33.58 291 SER I O 1
ATOM 5350 N N . LEU B 1 292 ? 24.327 -9.875 73.721 1.00 25.20 292 LEU I N 1
ATOM 5351 C CA . LEU B 1 292 ? 23.655 -8.769 74.388 1.00 20.41 292 LEU I CA 1
ATOM 5352 C C . LEU B 1 292 ? 22.298 -8.519 73.742 1.00 29.86 292 LEU I C 1
ATOM 5353 O O . LEU B 1 292 ? 21.363 -8.061 74.397 1.00 27.93 292 LEU I O 1
ATOM 5358 N N . ALA B 1 293 ? 22.197 -8.838 72.454 1.00 30.33 293 ALA I N 1
ATOM 5359 C CA . ALA B 1 293 ? 20.947 -8.676 71.725 1.00 29.59 293 ALA I CA 1
ATOM 5360 C C . ALA B 1 293 ? 19.910 -9.589 72.369 1.00 36.71 293 ALA I C 1
ATOM 5361 O O . ALA B 1 293 ? 18.750 -9.211 72.546 1.00 40.47 293 ALA I O 1
ATOM 5363 N N . LYS B 1 294 ? 20.347 -10.775 72.764 1.00 30.91 294 LYS I N 1
ATOM 5364 C CA . LYS B 1 294 ? 19.455 -11.719 73.407 1.00 30.76 294 LYS I CA 1
ATOM 5365 C C . LYS B 1 294 ? 18.953 -11.203 74.771 1.00 37.55 294 LYS I C 1
ATOM 5366 O O . LYS B 1 294 ? 17.787 -11.396 75.130 1.00 37.36 294 LYS I O 1
ATOM 5372 N N . VAL B 1 295 ? 19.817 -10.510 75.498 1.00 28.81 295 VAL I N 1
ATOM 5373 C CA . VAL B 1 295 ? 19.425 -9.965 76.782 1.00 25.91 295 VAL I CA 1
ATOM 5374 C C . VAL B 1 295 ? 18.548 -8.741 76.555 1.00 31.92 295 VAL I C 1
ATOM 5375 O O . VAL B 1 295 ? 17.643 -8.457 77.336 1.00 31.77 295 VAL I O 1
ATOM 5379 N N . GLU B 1 296 ? 18.801 -8.044 75.449 1.00 30.64 296 GLU I N 1
ATOM 5380 C CA . GLU B 1 296 ? 18.053 -6.833 75.107 1.00 28.28 296 GLU I CA 1
ATOM 5381 C C . GLU B 1 296 ? 16.590 -7.116 74.779 1.00 28.36 296 GLU I C 1
ATOM 5382 O O . GLU B 1 296 ? 15.691 -6.371 75.190 1.00 25.64 296 GLU I O 1
ATOM 5388 N N . LYS B 1 297 ? 16.353 -8.215 74.067 1.00 21.86 297 LYS I N 1
ATOM 5389 C CA . LYS B 1 297 ? 14.999 -8.615 73.727 1.00 24.10 297 LYS I CA 1
ATOM 5390 C C . LYS B 1 297 ? 14.303 -9.086 75.009 1.00 31.92 297 LYS I C 1
ATOM 5391 O O . LYS B 1 297 ? 13.096 -8.901 75.177 1.00 33.22 297 LYS I O 1
ATOM 5397 N N . GLU B 1 298 ? 15.085 -9.684 75.912 1.00 31.73 298 GLU I N 1
ATOM 5398 C CA . GLU B 1 298 ? 14.572 -10.202 77.182 1.00 31.11 298 GLU I CA 1
ATOM 5399 C C . GLU B 1 298 ? 14.202 -9.107 78.165 1.00 24.59 298 GLU I C 1
ATOM 5400 O O . GLU B 1 298 ? 13.388 -9.315 79.061 1.00 20.21 298 GLU I O 1
ATOM 5406 N N . LEU B 1 299 ? 14.803 -7.938 77.997 1.00 27.42 299 LEU I N 1
ATOM 5407 C CA . LEU B 1 299 ? 14.547 -6.819 78.890 1.00 30.06 299 LEU I CA 1
ATOM 5408 C C . LEU B 1 299 ? 13.045 -6.577 79.090 1.00 34.62 299 LEU I C 1
ATOM 5409 O O . LEU B 1 299 ? 12.225 -6.954 78.266 1.00 37.06 299 LEU I O 1
ATOM 5414 N N . THR B 1 300 ? 12.701 -6.025 80.245 1.00 26.65 300 THR I N 1
ATOM 5415 C CA . THR B 1 300 ? 11.312 -5.760 80.626 1.00 23.99 300 THR I CA 1
ATOM 5416 C C . THR B 1 300 ? 11.309 -5.315 82.083 1.00 33.66 300 THR I C 1
ATOM 5417 O O . THR B 1 300 ? 12.030 -5.868 82.910 1.00 37.32 300 THR I O 1
ATOM 5421 N N . PRO B 1 301 ? 10.509 -4.305 82.392 1.00 32.67 301 PRO I N 1
ATOM 5422 C CA . PRO B 1 301 ? 10.491 -3.746 83.740 1.00 31.20 301 PRO I CA 1
ATOM 5423 C C . PRO B 1 301 ? 10.427 -4.795 84.831 1.00 32.96 301 PRO I C 1
ATOM 5424 O O . PRO B 1 301 ? 11.120 -4.706 85.846 1.00 32.61 301 PRO I O 1
ATOM 5428 N N . GLU B 1 302 ? 9.613 -5.810 84.617 1.00 30.13 302 GLU I N 1
ATOM 5429 C CA . GLU B 1 302 ? 9.459 -6.840 85.624 1.00 31.83 302 GLU I CA 1
ATOM 5430 C C . GLU B 1 302 ? 10.680 -7.721 85.797 1.00 36.78 302 GLU I C 1
ATOM 5431 O O . GLU B 1 302 ? 11.054 -8.064 86.918 1.00 38.74 302 GLU I O 1
ATOM 5437 N N . VAL B 1 303 ? 11.377 -7.997 84.701 1.00 28.94 303 VAL I N 1
ATOM 5438 C CA . VAL B 1 303 ? 12.615 -8.762 84.799 1.00 27.19 303 VAL I CA 1
ATOM 5439 C C . VAL B 1 303 ? 13.647 -7.898 85.544 1.00 41.24 303 VAL I C 1
ATOM 5440 O O . VAL B 1 303 ? 14.342 -8.377 86.433 1.00 46.48 303 VAL I O 1
ATOM 5444 N N . LEU B 1 304 ? 13.722 -6.621 85.178 1.00 32.92 304 LEU I N 1
ATOM 5445 C CA . LEU B 1 304 ? 14.684 -5.704 85.772 1.00 30.23 304 LEU I CA 1
ATOM 5446 C C . LEU B 1 304 ? 14.579 -5.634 87.289 1.00 36.18 304 LEU I C 1
ATOM 5447 O O . LEU B 1 304 ? 15.568 -5.842 87.995 1.00 39.25 304 LEU I O 1
ATOM 5452 N N . GLN B 1 305 ? 13.383 -5.351 87.797 1.00 29.21 305 GLN I N 1
ATOM 5453 C CA . GLN B 1 305 ? 13.198 -5.279 89.245 1.00 30.90 305 GLN I CA 1
ATOM 5454 C C . GLN B 1 305 ? 13.535 -6.619 89.889 1.00 34.88 305 GLN I C 1
ATOM 5455 O O . GLN B 1 305 ? 14.074 -6.669 90.993 1.00 40.05 305 GLN I O 1
ATOM 5461 N N . GLU B 1 306 ? 13.232 -7.708 89.196 1.00 28.30 306 GLU I N 1
ATOM 5462 C CA . GLU B 1 306 ? 13.558 -9.025 89.739 1.00 29.58 306 GLU I CA 1
ATOM 5463 C C . GLU B 1 306 ? 15.082 -9.123 89.832 1.00 36.01 306 GLU I C 1
ATOM 5464 O O . GLU B 1 306 ? 15.624 -9.713 90.764 1.00 38.63 306 GLU I O 1
ATOM 5470 N N . TRP B 1 307 ? 15.761 -8.514 88.863 1.00 30.76 307 TRP I N 1
ATOM 5471 C CA . TRP B 1 307 ? 17.220 -8.467 88.864 1.00 29.95 307 TRP I CA 1
ATOM 5472 C C . TRP B 1 307 ? 17.639 -7.734 90.141 1.00 31.00 307 TRP I C 1
ATOM 5473 O O . TRP B 1 307 ? 18.366 -8.259 90.983 1.00 29.46 307 TRP I O 1
ATOM 5484 N N . LEU B 1 308 ? 17.205 -6.483 90.231 1.00 25.65 308 LEU I N 1
ATOM 5485 C CA . LEU B 1 308 ? 17.572 -5.610 91.321 1.00 24.54 308 LEU I CA 1
ATOM 5486 C C . LEU B 1 308 ? 17.236 -6.144 92.684 1.00 32.57 308 LEU I C 1
ATOM 5487 O O . LEU B 1 308 ? 18.034 -6.037 93.613 1.00 37.23 308 LEU I O 1
ATOM 5492 N N . ASP B 1 309 ? 16.052 -6.727 92.810 1.00 26.64 309 ASP I N 1
ATOM 5493 C CA . ASP B 1 309 ? 15.624 -7.270 94.082 1.00 24.00 309 ASP I CA 1
ATOM 5494 C C . ASP B 1 309 ? 16.590 -8.329 94.576 1.00 29.64 309 ASP I C 1
ATOM 5495 O O . ASP B 1 309 ? 16.945 -8.365 95.750 1.00 33.87 309 ASP I O 1
ATOM 5500 N N . GLU B 1 310 ? 17.036 -9.170 93.659 1.00 22.87 310 GLU I N 1
ATOM 5501 C CA . GLU B 1 310 ? 17.914 -10.270 93.994 1.00 24.19 310 GLU I CA 1
ATOM 5502 C C . GLU B 1 310 ? 19.362 -9.925 94.215 1.00 28.42 310 GLU I C 1
ATOM 5503 O O . GLU B 1 310 ? 20.194 -10.816 94.356 1.00 32.57 310 GLU I O 1
ATOM 5509 N N . LEU B 1 311 ? 19.677 -8.633 94.204 1.00 24.48 311 LEU I N 1
ATOM 5510 C CA . LEU B 1 311 ? 21.055 -8.178 94.438 1.00 26.66 311 LEU I CA 1
ATOM 5511 C C . LEU B 1 311 ? 21.447 -8.425 95.898 1.00 33.80 311 LEU I C 1
ATOM 5512 O O . LEU B 1 311 ? 20.584 -8.630 96.744 1.00 41.59 311 LEU I O 1
ATOM 5517 N N . GLU B 1 312 ? 22.746 -8.439 96.167 1.00 25.13 312 GLU I N 1
ATOM 5518 C CA . GLU B 1 312 ? 23.256 -8.703 97.513 1.00 24.14 312 GLU I CA 1
ATOM 5519 C C . GLU B 1 312 ? 24.702 -8.252 97.648 1.00 25.69 312 GLU I C 1
ATOM 5520 O O . GLU B 1 312 ? 25.525 -8.518 96.775 1.00 19.05 312 GLU I O 1
ATOM 5526 N N . GLU B 1 313 ? 25.009 -7.576 98.755 1.00 29.10 313 GLU I N 1
ATOM 5527 C CA . GLU B 1 313 ? 26.361 -7.068 99.006 1.00 28.88 313 GLU I CA 1
ATOM 5528 C C . GLU B 1 313 ? 27.338 -8.206 98.787 1.00 31.41 313 GLU I C 1
ATOM 5529 O O . GLU B 1 313 ? 27.047 -9.350 99.141 1.00 31.74 313 GLU I O 1
ATOM 5535 N N . MET B 1 314 ? 28.484 -7.909 98.182 1.00 27.81 314 MET I N 1
ATOM 5536 C CA . MET B 1 314 ? 29.452 -8.956 97.891 1.00 25.62 314 MET I CA 1
ATOM 5537 C C . MET B 1 314 ? 30.827 -8.446 97.481 1.00 36.84 314 MET I C 1
ATOM 5538 O O . MET B 1 314 ? 30.941 -7.454 96.762 1.00 42.25 314 MET I O 1
ATOM 5543 N N . MET B 1 315 ? 31.873 -9.135 97.944 1.00 28.07 315 MET I N 1
ATOM 5544 C CA . MET B 1 315 ? 33.247 -8.769 97.592 1.00 27.00 315 MET I CA 1
ATOM 5545 C C . MET B 1 315 ? 33.474 -9.136 96.134 1.00 34.18 315 MET I C 1
ATOM 5546 O O . MET B 1 315 ? 33.193 -10.260 95.718 1.00 39.29 315 MET I O 1
ATOM 5551 N N . LEU B 1 316 ? 33.970 -8.180 95.358 1.00 25.51 316 LEU I N 1
ATOM 5552 C CA . LEU B 1 316 ? 34.153 -8.398 93.941 1.00 25.17 316 LEU I CA 1
ATOM 5553 C C . LEU B 1 316 ? 35.358 -7.700 93.386 1.00 27.88 316 LEU I C 1
ATOM 5554 O O . LEU B 1 316 ? 35.860 -6.732 93.962 1.00 23.95 316 LEU I O 1
ATOM 5559 N N . VAL B 1 317 ? 35.816 -8.200 92.247 1.00 26.39 317 VAL I N 1
ATOM 5560 C CA . VAL B 1 317 ? 36.887 -7.570 91.507 1.00 26.84 317 VAL I CA 1
ATOM 5561 C C . VAL B 1 317 ? 36.126 -6.920 90.362 1.00 35.09 317 VAL I C 1
ATOM 5562 O O . VAL B 1 317 ? 35.449 -7.606 89.599 1.00 38.95 317 VAL I O 1
ATOM 5566 N N . VAL B 1 318 ? 36.157 -5.598 90.296 1.00 29.15 318 VAL I N 1
ATOM 5567 C CA . VAL B 1 318 ? 35.447 -4.901 89.254 1.00 24.99 318 VAL I CA 1
ATOM 5568 C C . VAL B 1 318 ? 36.330 -4.365 88.137 1.00 30.94 318 VAL I C 1
ATOM 5569 O O . VAL B 1 318 ? 37.215 -3.544 88.366 1.00 35.23 318 VAL I O 1
ATOM 5573 N N . HIS B 1 319 ? 36.081 -4.847 86.926 1.00 25.38 319 HIS I N 1
ATOM 5574 C CA . HIS B 1 319 ? 36.768 -4.359 85.737 1.00 25.02 319 HIS I CA 1
ATOM 5575 C C . HIS B 1 319 ? 35.729 -3.574 84.930 1.00 30.04 319 HIS I C 1
ATOM 5576 O O . HIS B 1 319 ? 34.731 -4.136 84.484 1.00 30.37 319 HIS I O 1
ATOM 5583 N N . MET B 1 320 ? 35.977 -2.287 84.734 1.00 26.73 320 MET I N 1
ATOM 5584 C CA . MET B 1 320 ? 35.040 -1.438 84.019 1.00 26.59 320 MET I CA 1
ATOM 5585 C C . MET B 1 320 ? 35.743 -0.298 83.288 1.00 35.57 320 MET I C 1
ATOM 5586 O O . MET B 1 320 ? 36.277 0.626 83.909 1.00 39.94 320 MET I O 1
ATOM 5591 N N . PRO B 1 321 ? 35.717 -0.358 81.965 1.00 26.35 321 PRO I N 1
ATOM 5592 C CA . PRO B 1 321 ? 36.373 0.640 81.156 1.00 25.11 321 PRO I CA 1
ATOM 5593 C C . PRO B 1 321 ? 35.765 2.010 81.368 1.00 26.02 321 PRO I C 1
ATOM 5594 O O . PRO B 1 321 ? 34.630 2.122 81.828 1.00 20.88 321 PRO I O 1
ATOM 5598 N N . ARG B 1 322 ? 36.547 3.055 81.077 1.00 25.41 322 ARG I N 1
ATOM 5599 C CA . ARG B 1 322 ? 36.034 4.418 81.151 1.00 24.30 322 ARG I CA 1
ATOM 5600 C C . ARG B 1 322 ? 35.660 4.839 79.735 1.00 30.24 322 ARG I C 1
ATOM 5601 O O . ARG B 1 322 ? 36.287 4.415 78.764 1.00 30.83 322 ARG I O 1
ATOM 5609 N N . PHE B 1 323 ? 34.587 5.608 79.616 1.00 25.44 323 PHE I N 1
ATOM 5610 C CA . PHE B 1 323 ? 34.107 5.979 78.310 1.00 23.36 323 PHE I CA 1
ATOM 5611 C C . PHE B 1 323 ? 33.249 7.214 78.285 1.00 25.59 323 PHE I C 1
ATOM 5612 O O . PHE B 1 323 ? 32.760 7.671 79.310 1.00 27.84 323 PHE I O 1
ATOM 5620 N N . ARG B 1 324 ? 33.010 7.702 77.082 1.00 20.96 324 ARG I N 1
ATOM 5621 C CA . ARG B 1 324 ? 32.130 8.819 76.869 1.00 18.52 324 ARG I CA 1
ATOM 5622 C C . ARG B 1 324 ? 31.179 8.365 75.789 1.00 26.14 324 ARG I C 1
ATOM 5623 O O . ARG B 1 324 ? 31.523 7.540 74.948 1.00 25.90 324 ARG I O 1
ATOM 5631 N N . ILE B 1 325 ? 29.975 8.893 75.812 1.00 26.28 325 ILE I N 1
ATOM 5632 C CA . ILE B 1 325 ? 29.008 8.529 74.813 1.00 25.51 325 ILE I CA 1
ATOM 5633 C C . ILE B 1 325 ? 28.181 9.724 74.448 1.00 29.74 325 ILE I C 1
ATOM 5634 O O . ILE B 1 325 ? 27.843 10.556 75.293 1.00 32.42 325 ILE I O 1
ATOM 5639 N N . GLU B 1 326 ? 27.881 9.825 73.170 1.00 22.21 326 GLU I N 1
ATOM 5640 C CA . GLU B 1 326 ? 27.108 10.923 72.658 1.00 21.38 326 GLU I CA 1
ATOM 5641 C C . GLU B 1 326 ? 26.192 10.327 71.620 1.00 31.33 326 GLU I C 1
ATOM 5642 O O . GLU B 1 326 ? 26.643 9.746 70.642 1.00 37.24 326 GLU I O 1
ATOM 5648 N N . ASP B 1 327 ? 24.899 10.404 71.884 1.00 21.91 327 ASP I N 1
ATOM 5649 C CA . ASP B 1 327 ? 23.927 9.824 70.996 1.00 20.04 327 ASP I CA 1
ATOM 5650 C C . ASP B 1 327 ? 22.750 10.754 70.909 1.00 24.96 327 ASP I C 1
ATOM 5651 O O . ASP B 1 327 ? 22.380 11.400 71.885 1.00 28.91 327 ASP I O 1
ATOM 5656 N N . GLY B 1 328 ? 22.186 10.845 69.719 1.00 18.93 328 GLY I N 1
ATOM 5657 C CA . GLY B 1 328 ? 21.051 11.702 69.461 1.00 20.67 328 GLY I CA 1
ATOM 5658 C C . GLY B 1 328 ? 20.284 11.038 68.352 1.00 36.12 328 GLY I C 1
ATOM 5659 O O . GLY B 1 328 ? 20.868 10.387 67.494 1.00 39.79 328 GLY I O 1
ATOM 5660 N N . PHE B 1 329 ? 18.971 11.170 68.381 1.00 31.88 329 PHE I N 1
ATOM 5661 C CA . PHE B 1 329 ? 18.142 10.535 67.378 1.00 29.68 329 PHE I CA 1
ATOM 5662 C C . PHE B 1 329 ? 16.794 11.199 67.321 1.00 38.03 329 PHE I C 1
ATOM 5663 O O . PHE B 1 329 ? 16.371 11.831 68.283 1.00 47.87 329 PHE I O 1
ATOM 5671 N N . SER B 1 330 ? 16.122 11.066 66.183 1.00 24.26 330 SER I N 1
ATOM 5672 C CA . SER B 1 330 ? 14.779 11.603 66.041 1.00 20.11 330 SER I CA 1
ATOM 5673 C C . SER B 1 330 ? 13.856 10.548 66.647 1.00 24.65 330 SER I C 1
ATOM 5674 O O . SER B 1 330 ? 14.054 9.353 66.451 1.00 27.67 330 SER I O 1
ATOM 5677 N N . LEU B 1 331 ? 12.900 10.997 67.446 1.00 23.75 331 LEU I N 1
ATOM 5678 C CA . LEU B 1 331 ? 11.981 10.092 68.124 1.00 24.92 331 LEU I CA 1
ATOM 5679 C C . LEU B 1 331 ? 10.836 9.654 67.238 1.00 27.20 331 LEU I C 1
ATOM 5680 O O . LEU B 1 331 ? 10.157 8.666 67.523 1.00 29.22 331 LEU I O 1
ATOM 5685 N N . LYS B 1 332 ? 10.596 10.425 66.189 1.00 22.62 332 LYS I N 1
ATOM 5686 C CA . LYS B 1 332 ? 9.477 10.197 65.292 1.00 23.43 332 LYS I CA 1
ATOM 5687 C C . LYS B 1 332 ? 9.336 8.788 64.745 1.00 29.71 332 LYS I C 1
ATOM 5688 O O . LYS B 1 332 ? 8.314 8.125 64.955 1.00 26.69 332 LYS I O 1
ATOM 5694 N N . GLU B 1 333 ? 10.348 8.327 64.027 1.00 28.15 333 GLU I N 1
ATOM 5695 C CA . GLU B 1 333 ? 10.271 6.994 63.441 1.00 26.21 333 GLU I CA 1
ATOM 5696 C C . GLU B 1 333 ? 9.922 5.938 64.474 1.00 29.01 333 GLU I C 1
ATOM 5697 O O . GLU B 1 333 ? 8.921 5.235 64.354 1.00 30.60 333 GLU I O 1
ATOM 5703 N N . GLN B 1 334 ? 10.767 5.838 65.491 1.00 25.83 334 GLN I N 1
ATOM 5704 C CA . GLN B 1 334 ? 10.590 4.857 66.560 1.00 26.97 334 GLN I CA 1
ATOM 5705 C C . GLN B 1 334 ? 9.253 5.007 67.258 1.00 22.11 334 GLN I C 1
ATOM 5706 O O . GLN B 1 334 ? 8.575 4.020 67.563 1.00 18.08 334 GLN I O 1
ATOM 5712 N N . LEU B 1 335 ? 8.884 6.251 67.530 1.00 21.80 335 LEU I N 1
ATOM 5713 C CA . LEU B 1 335 ? 7.629 6.529 68.210 1.00 24.00 335 LEU I CA 1
ATOM 5714 C C . LEU B 1 335 ? 6.416 6.143 67.369 1.00 28.25 335 LEU I C 1
ATOM 5715 O O . LEU B 1 335 ? 5.493 5.508 67.873 1.00 24.82 335 LEU I O 1
ATOM 5720 N N . GLN B 1 336 ? 6.457 6.461 66.070 1.00 27.41 336 GLN I N 1
ATOM 5721 C CA . GLN B 1 336 ? 5.383 6.062 65.148 1.00 25.42 336 GLN I CA 1
ATOM 5722 C C . GLN B 1 336 ? 5.379 4.530 65.162 1.00 29.98 336 GLN I C 1
ATOM 5723 O O . GLN B 1 336 ? 4.351 3.903 65.404 1.00 29.27 336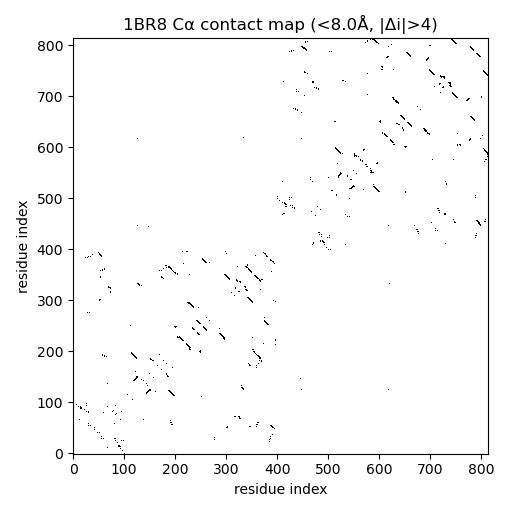 GLN I O 1
ATOM 5729 N N . ASP B 1 337 ? 6.557 3.944 64.951 1.00 24.34 337 ASP I N 1
ATOM 5730 C CA . ASP B 1 337 ? 6.718 2.495 64.973 1.00 24.48 337 ASP I CA 1
ATOM 5731 C C . ASP B 1 337 ? 6.082 1.881 66.208 1.00 27.02 337 ASP I C 1
ATOM 5732 O O . ASP B 1 337 ? 5.708 0.702 66.214 1.00 19.30 337 ASP I O 1
ATOM 5737 N N . MET B 1 338 ? 6.014 2.663 67.277 1.00 27.54 338 MET I N 1
ATOM 5738 C CA . MET B 1 338 ? 5.462 2.187 68.536 1.00 28.21 338 MET I CA 1
ATOM 5739 C C . MET B 1 338 ? 3.950 2.363 68.697 1.00 33.59 338 MET I C 1
ATOM 5740 O O . MET B 1 338 ? 3.345 1.731 69.565 1.00 34.73 338 MET I O 1
ATOM 5745 N N . GLY B 1 339 ? 3.362 3.269 67.914 1.00 24.48 339 GLY I N 1
ATOM 5746 C CA . GLY B 1 339 ? 1.924 3.499 67.971 1.00 20.35 339 GLY I CA 1
ATOM 5747 C C . GLY B 1 339 ? 1.502 4.958 67.970 1.00 26.02 339 GLY I C 1
ATOM 5748 O O . GLY B 1 339 ? 0.325 5.267 67.813 1.00 28.97 339 GLY I O 1
ATOM 5749 N N . LEU B 1 340 ? 2.454 5.855 68.197 1.00 23.79 340 LEU I N 1
ATOM 5750 C CA . LEU B 1 340 ? 2.144 7.282 68.238 1.00 25.40 340 LEU I CA 1
ATOM 5751 C C . LEU B 1 340 ? 2.096 7.854 66.827 1.00 27.71 340 LEU I C 1
ATOM 5752 O O . LEU B 1 340 ? 3.073 8.443 66.356 1.00 29.18 340 LEU I O 1
ATOM 5757 N N . VAL B 1 341 ? 0.958 7.674 66.155 1.00 23.45 341 VAL I N 1
ATOM 5758 C CA . VAL B 1 341 ? 0.789 8.138 64.779 1.00 23.51 341 VAL I CA 1
ATOM 5759 C C . VAL B 1 341 ? 0.047 9.467 64.586 1.00 31.15 341 VAL I C 1
ATOM 5760 O O . VAL B 1 341 ? 0.437 10.287 63.753 1.00 31.09 341 VAL I O 1
ATOM 5764 N N . ASP B 1 342 ? -1.047 9.655 65.318 1.00 27.00 342 ASP I N 1
ATOM 5765 C CA . ASP B 1 342 ? -1.852 10.852 65.160 1.00 23.62 342 ASP I CA 1
ATOM 5766 C C . ASP B 1 342 ? -1.103 12.130 65.461 1.00 29.64 342 ASP I C 1
ATOM 5767 O O . ASP B 1 342 ? -1.199 13.108 64.717 1.00 26.58 342 ASP I O 1
ATOM 5772 N N . LEU B 1 343 ? -0.357 12.124 66.560 1.00 31.65 343 LEU I N 1
ATOM 5773 C CA . LEU B 1 343 ? 0.374 13.312 66.993 1.00 29.07 343 LEU I CA 1
ATOM 5774 C C . LEU B 1 343 ? 1.200 13.924 65.875 1.00 27.29 343 LEU I C 1
ATOM 5775 O O . LEU B 1 343 ? 1.256 15.140 65.727 1.00 26.00 343 LEU I O 1
ATOM 5780 N N . PHE B 1 344 ? 1.831 13.073 65.076 1.00 25.19 344 PHE I N 1
ATOM 5781 C CA . PHE B 1 344 ? 2.666 13.540 63.975 1.00 24.80 344 PHE I CA 1
ATOM 5782 C C . PHE B 1 344 ? 1.887 13.860 62.681 1.00 30.09 344 PHE I C 1
ATOM 5783 O O . PHE B 1 344 ? 2.443 14.439 61.746 1.00 29.58 344 PHE I O 1
ATOM 5791 N N . SER B 1 345 ? 0.606 13.483 62.641 1.00 25.30 345 SER I N 1
ATOM 5792 C CA . SER B 1 345 ? -0.246 13.740 61.476 1.00 26.23 345 SER I CA 1
ATOM 5793 C C . SER B 1 345 ? -0.885 15.121 61.506 1.00 33.76 345 SER I C 1
ATOM 5794 O O . SER B 1 345 ? -1.612 15.446 62.435 1.00 39.88 345 SER I O 1
ATOM 5797 N N . PRO B 1 346 ? -0.671 15.903 60.454 1.00 26.64 346 PRO I N 1
ATOM 5798 C CA . PRO B 1 346 ? -1.267 17.236 60.382 1.00 26.41 346 PRO I CA 1
ATOM 5799 C C . PRO B 1 346 ? -2.785 17.130 60.228 1.00 29.44 346 PRO I C 1
ATOM 5800 O O . PRO B 1 346 ? -3.528 18.025 60.636 1.00 27.93 346 PRO I O 1
ATOM 5804 N N . GLU B 1 347 ? -3.234 16.020 59.648 1.00 26.52 347 GLU I N 1
ATOM 5805 C CA . GLU B 1 347 ? -4.653 15.774 59.456 1.00 27.16 347 GLU I CA 1
ATOM 5806 C C . GLU B 1 347 ? -5.298 15.215 60.714 1.00 34.96 347 GLU I C 1
ATOM 5807 O O . GLU B 1 347 ? -6.432 15.567 61.042 1.00 40.86 347 GLU I O 1
ATOM 5813 N N . LYS B 1 348 ? -4.602 14.295 61.381 1.00 28.63 348 LYS I N 1
ATOM 5814 C CA . LYS B 1 348 ? -5.138 13.651 62.579 1.00 26.45 348 LYS I CA 1
ATOM 5815 C C . LYS B 1 348 ? -4.786 14.249 63.948 1.00 37.85 348 LYS I C 1
ATOM 5816 O O . LYS B 1 348 ? -5.571 14.158 64.894 1.00 44.89 348 LYS I O 1
ATOM 5822 N N . SER B 1 349 ? -3.598 14.823 64.068 1.00 28.13 349 SER I N 1
ATOM 5823 C CA . SER B 1 349 ? -3.163 15.384 65.340 1.00 26.34 349 SER I CA 1
ATOM 5824 C C . SER B 1 349 ? -4.174 16.318 65.975 1.00 26.90 349 SER I C 1
ATOM 5825 O O . SER B 1 349 ? -4.566 17.309 65.371 1.00 25.85 349 SER I O 1
ATOM 5828 N N . LYS B 1 350 ? -4.581 16.014 67.227 1.00 28.22 350 LYS I N 1
ATOM 5829 C CA . LYS B 1 350 ? -5.552 16.873 67.931 1.00 30.15 350 LYS I CA 1
ATOM 5830 C C . LYS B 1 350 ? -4.898 17.421 69.192 1.00 30.35 350 LYS I C 1
ATOM 5831 O O . LYS B 1 350 ? -4.784 16.744 70.223 1.00 25.73 350 LYS I O 1
ATOM 5837 N N . LEU B 1 351 ? -4.629 18.740 69.178 1.00 25.36 351 LEU I N 1
ATOM 5838 C CA . LEU B 1 351 ? -4.013 19.435 70.290 1.00 23.78 351 LEU I CA 1
ATOM 5839 C C . LEU B 1 351 ? -4.716 20.754 70.525 1.00 33.76 351 LEU I C 1
ATOM 5840 O O . LEU B 1 351 ? -4.109 21.822 70.463 1.00 40.74 351 LEU I O 1
ATOM 5845 N N . PRO B 1 352 ? -6.022 20.671 70.752 1.00 26.30 352 PRO I N 1
ATOM 5846 C CA . PRO B 1 352 ? -6.841 21.851 70.996 1.00 24.07 352 PRO I CA 1
ATOM 5847 C C . PRO B 1 352 ? -6.386 22.682 72.216 1.00 32.10 352 PRO I C 1
ATOM 5848 O O . PRO B 1 352 ? -6.734 23.855 72.335 1.00 35.91 352 PRO I O 1
ATOM 5852 N N . GLY B 1 353 ? -5.656 22.066 73.138 1.00 23.21 353 GLY I N 1
ATOM 5853 C CA . GLY B 1 353 ? -5.275 22.747 74.385 1.00 22.30 353 GLY I CA 1
ATOM 5854 C C . GLY B 1 353 ? -4.122 23.742 74.487 1.00 26.07 353 GLY I C 1
ATOM 5855 O O . GLY B 1 353 ? -3.884 24.299 75.551 1.00 28.81 353 GLY I O 1
ATOM 5856 N N . ILE B 1 354 ? -3.412 23.967 73.398 1.00 20.60 354 ILE I N 1
ATOM 5857 C CA . ILE B 1 354 ? -2.242 24.832 73.411 1.00 21.96 354 ILE I CA 1
ATOM 5858 C C . ILE B 1 354 ? -2.523 26.274 73.050 1.00 35.12 354 ILE I C 1
ATOM 5859 O O . ILE B 1 354 ? -2.403 27.186 73.877 1.00 36.17 354 ILE I O 1
ATOM 5864 N N . VAL B 1 355 ? -2.910 26.455 71.795 1.00 33.48 355 VAL I N 1
ATOM 5865 C CA . VAL B 1 355 ? -3.238 27.754 71.240 1.00 31.21 355 VAL I CA 1
ATOM 5866 C C . VAL B 1 355 ? -4.655 28.203 71.592 1.00 34.84 355 VAL I C 1
ATOM 5867 O O . VAL B 1 355 ? -5.622 27.449 71.460 1.00 37.31 355 VAL I O 1
ATOM 5871 N N . ALA B 1 356 ? -4.767 29.467 71.989 1.00 28.79 356 ALA I N 1
ATOM 5872 C CA . ALA B 1 356 ? -6.033 30.072 72.379 1.00 27.87 356 ALA I CA 1
ATOM 5873 C C . ALA B 1 356 ? -7.153 29.946 71.355 1.00 33.83 356 ALA I C 1
ATOM 5874 O O . ALA B 1 356 ? -6.916 29.984 70.148 1.00 35.38 356 ALA I O 1
ATOM 5876 N N . GLU B 1 357 ? -8.383 29.874 71.859 1.00 32.55 357 GLU I N 1
ATOM 5877 C CA . GLU B 1 357 ? -9.561 29.701 71.018 1.00 35.99 357 GLU I CA 1
ATOM 5878 C C . GLU B 1 357 ? -9.443 28.403 70.230 1.00 49.08 357 GLU I C 1
ATOM 5879 O O . GLU B 1 357 ? -10.045 28.241 69.161 1.00 50.32 357 GLU I O 1
ATOM 5885 N N . GLY B 1 358 ? -8.632 27.490 70.755 1.00 45.88 358 GLY I N 1
ATOM 5886 C CA . GLY B 1 358 ? -8.394 26.224 70.105 1.00 44.95 358 GLY I CA 1
ATOM 5887 C C . GLY B 1 358 ? -7.713 26.487 68.776 1.00 47.80 358 GLY I C 1
ATOM 5888 O O . GLY B 1 358 ? -7.529 27.637 68.364 1.00 47.50 358 GLY I O 1
ATOM 5889 N N . ARG B 1 359 ? -7.283 25.407 68.140 1.00 45.71 359 ARG I N 1
ATOM 5890 C CA . ARG B 1 359 ? -6.621 25.450 66.840 1.00 44.24 359 ARG I CA 1
ATOM 5891 C C . ARG B 1 359 ? -6.031 24.079 66.604 1.00 52.83 359 ARG I C 1
ATOM 5892 O O . ARG B 1 359 ? -4.864 23.828 66.921 1.00 60.94 359 ARG I O 1
ATOM 5900 N N . ASP B 1 360 ? -6.853 23.186 66.071 1.00 40.83 360 ASP I N 1
ATOM 5901 C CA . ASP B 1 360 ? -6.453 21.811 65.802 1.00 39.74 360 ASP I CA 1
ATOM 5902 C C . ASP B 1 360 ? -5.624 21.646 64.534 1.00 43.46 360 ASP I C 1
ATOM 5903 O O . ASP B 1 360 ? -5.618 20.580 63.912 1.00 51.62 360 ASP I O 1
ATOM 5908 N N . ASP B 1 361 ? -4.937 22.714 64.160 1.00 29.94 361 ASP I N 1
ATOM 5909 C CA . ASP B 1 361 ? -4.056 22.700 63.006 1.00 29.21 361 ASP I CA 1
ATOM 5910 C C . ASP B 1 361 ? -2.737 22.107 63.498 1.00 37.35 361 ASP I C 1
ATOM 5911 O O . ASP B 1 361 ? -1.983 21.516 62.731 1.00 39.72 361 ASP I O 1
ATOM 5916 N N . LEU B 1 362 ? -2.508 22.238 64.805 1.00 32.32 362 LEU I N 1
ATOM 5917 C CA . LEU B 1 362 ? -1.292 21.754 65.439 1.00 30.10 362 LEU I CA 1
ATOM 5918 C C . LEU B 1 362 ? -1.042 20.262 65.308 1.00 29.00 362 LEU I C 1
ATOM 5919 O O . LEU B 1 362 ? -1.936 19.450 65.506 1.00 29.04 362 LEU I O 1
ATOM 5924 N N . TYR B 1 363 ? 0.213 19.922 65.024 1.00 21.58 363 TYR I N 1
ATOM 5925 C CA . TYR B 1 363 ? 0.658 18.548 64.860 1.00 23.06 363 TYR I CA 1
ATOM 5926 C C . TYR B 1 363 ? 2.172 18.541 65.106 1.00 27.95 363 TYR I C 1
ATOM 5927 O O . TYR B 1 363 ? 2.880 19.460 64.684 1.00 29.28 363 TYR I O 1
ATOM 5936 N N . VAL B 1 364 ? 2.668 17.514 65.784 1.00 21.50 364 VAL I N 1
ATOM 5937 C CA . VAL B 1 364 ? 4.094 17.438 66.066 1.00 22.31 364 VAL I CA 1
ATOM 5938 C C . VAL B 1 364 ? 4.897 17.207 64.798 1.00 28.10 364 VAL I C 1
ATOM 5939 O O . VAL B 1 364 ? 4.781 16.161 64.165 1.00 34.29 364 VAL I O 1
ATOM 5943 N N . SER B 1 365 ? 5.715 18.191 64.431 1.00 23.99 3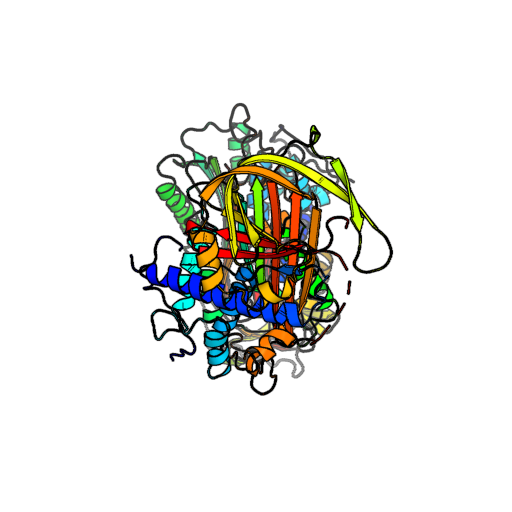65 SER I N 1
ATOM 5944 C CA . SER B 1 365 ? 6.544 18.099 63.227 1.00 24.62 365 SER I CA 1
ATOM 5945 C C . SER B 1 365 ? 7.641 17.052 63.369 1.00 36.15 365 SER I C 1
ATOM 5946 O O . SER B 1 365 ? 7.897 16.280 62.449 1.00 39.16 365 SER I O 1
ATOM 5949 N N . ASP B 1 366 ? 8.303 17.049 64.523 1.00 29.65 366 ASP I N 1
ATOM 5950 C CA . ASP B 1 366 ? 9.401 16.130 64.767 1.00 26.28 366 ASP I CA 1
ATOM 5951 C C . ASP B 1 366 ? 9.787 16.192 66.236 1.00 25.95 366 ASP I C 1
ATOM 5952 O O . ASP B 1 366 ? 9.520 17.183 66.912 1.00 28.08 366 ASP I O 1
ATOM 5957 N N . ALA B 1 367 ? 10.431 15.139 66.721 1.00 23.01 367 ALA I N 1
ATOM 5958 C CA . ALA B 1 367 ? 10.839 15.065 68.119 1.00 23.95 367 ALA I CA 1
ATOM 5959 C C . ALA B 1 367 ? 12.257 14.522 68.195 1.00 34.67 367 ALA I C 1
ATOM 5960 O O . ALA B 1 367 ? 12.538 13.405 67.756 1.00 32.00 367 ALA I O 1
ATOM 5962 N N . PHE B 1 368 ? 13.156 15.346 68.722 1.00 32.07 368 PHE I N 1
ATOM 5963 C CA . PHE B 1 368 ? 14.560 14.989 68.831 1.00 27.30 368 PHE I CA 1
ATOM 5964 C C . PHE B 1 368 ? 14.993 14.561 70.209 1.00 22.45 368 PHE I C 1
ATOM 5965 O O . PHE B 1 368 ? 14.375 14.912 71.210 1.00 22.79 368 PHE I O 1
ATOM 5973 N N . HIS B 1 369 ? 16.097 13.836 70.260 1.00 18.18 369 HIS I N 1
ATOM 5974 C CA . HIS B 1 369 ? 16.656 13.395 71.520 1.00 22.56 369 HIS I CA 1
ATOM 5975 C C . HIS B 1 369 ? 18.166 13.342 71.415 1.00 27.85 369 HIS I C 1
ATOM 5976 O O . HIS B 1 369 ? 18.714 12.760 70.479 1.00 27.10 369 HIS I O 1
ATOM 5983 N N . LYS B 1 370 ? 18.837 13.926 72.402 1.00 20.52 370 LYS I N 1
ATOM 5984 C CA . LYS B 1 370 ? 20.286 13.951 72.424 1.00 17.61 370 LYS I CA 1
ATOM 5985 C C . LYS B 1 370 ? 20.749 13.698 73.842 1.00 24.60 370 LYS I C 1
ATOM 5986 O O . LYS B 1 370 ? 20.327 14.378 74.776 1.00 24.41 370 LYS I O 1
ATOM 5992 N N . ALA B 1 371 ? 21.615 12.710 74.002 1.00 22.90 371 ALA I N 1
ATOM 5993 C CA . ALA B 1 371 ? 22.103 12.340 75.316 1.00 21.01 371 ALA I CA 1
ATOM 5994 C C . ALA B 1 371 ? 23.610 12.258 75.329 1.00 24.18 371 ALA I C 1
ATOM 5995 O O . ALA B 1 371 ? 24.254 12.160 74.277 1.00 21.60 371 ALA I O 1
ATOM 5997 N N . PHE B 1 372 ? 24.172 12.265 76.530 1.00 25.71 372 PHE I N 1
ATOM 5998 C CA . PHE B 1 372 ? 25.614 12.224 76.704 1.00 24.94 372 PHE I CA 1
ATOM 5999 C C . PHE B 1 372 ? 25.996 11.490 77.978 1.00 25.12 372 PHE I C 1
ATOM 6000 O O . PHE B 1 372 ? 25.319 11.601 78.999 1.00 18.97 372 PHE I O 1
ATOM 6008 N N . LEU B 1 373 ? 27.097 10.750 77.914 1.00 27.12 373 LEU I N 1
ATOM 6009 C CA . LEU B 1 373 ? 27.613 10.034 79.077 1.00 25.97 373 LEU I CA 1
ATOM 6010 C C . LEU B 1 373 ? 29.140 10.048 79.090 1.00 29.53 373 LEU I C 1
ATOM 6011 O O . LEU B 1 373 ? 29.790 9.883 78.052 1.00 27.92 373 LEU I O 1
ATOM 6016 N N . GLU B 1 374 ? 29.700 10.208 80.281 1.00 25.71 374 GLU I N 1
ATOM 6017 C CA . GLU B 1 374 ? 31.140 10.212 80.472 1.00 22.56 374 GLU I CA 1
ATOM 6018 C C . GLU B 1 374 ? 31.462 9.463 81.751 1.00 23.33 374 GLU I C 1
ATOM 6019 O O . GLU B 1 374 ? 31.228 9.964 82.849 1.00 23.66 374 GLU I O 1
ATOM 6025 N N . VAL B 1 375 ? 31.984 8.252 81.599 1.00 23.79 375 VAL I N 1
ATOM 6026 C CA . VAL B 1 375 ? 32.353 7.416 82.742 1.00 24.99 375 VAL I CA 1
ATOM 6027 C C . VAL B 1 375 ? 33.866 7.391 82.916 1.00 25.76 375 VAL I C 1
ATOM 6028 O O . VAL B 1 375 ? 34.616 7.150 81.967 1.00 21.62 375 VAL I O 1
ATOM 6032 N N . ASN B 1 376 ? 34.292 7.621 84.150 1.00 27.95 376 ASN I N 1
ATOM 6033 C CA . ASN B 1 376 ? 35.702 7.652 84.509 1.00 28.30 376 ASN I CA 1
ATOM 6034 C C . ASN B 1 376 ? 35.879 7.345 85.996 1.00 34.60 376 ASN I C 1
ATOM 6035 O O . ASN B 1 376 ? 34.968 6.841 86.653 1.00 36.33 376 ASN I O 1
ATOM 6040 N N . GLU B 1 377 ? 37.068 7.646 86.512 1.00 29.55 377 GLU I N 1
ATOM 6041 C CA . GLU B 1 377 ? 37.384 7.424 87.926 1.00 28.56 377 GLU I CA 1
ATOM 6042 C C . GLU B 1 377 ? 36.909 8.586 88.787 1.00 40.88 377 GLU I C 1
ATOM 6043 O O . GLU B 1 377 ? 36.666 8.432 89.989 1.00 40.00 377 GLU I O 1
ATOM 6049 N N . GLU B 1 378 ? 36.786 9.753 88.159 1.00 40.32 378 GLU I N 1
ATOM 6050 C CA . GLU B 1 378 ? 36.356 10.974 88.849 1.00 37.44 378 GLU I CA 1
ATOM 6051 C C . GLU B 1 378 ? 35.556 11.873 87.912 1.00 38.11 378 GLU I C 1
ATOM 6052 O O . GLU B 1 378 ? 34.314 11.765 87.896 1.00 56.62 378 GLU I O 1
ATOM 6058 N N . ALA B 1 384 ? 37.548 17.155 94.653 1.00 45.25 384 ALA I N 1
ATOM 6059 C CA . ALA B 1 384 ? 38.028 15.922 95.270 1.00 43.51 384 ALA I CA 1
ATOM 6060 C C . ALA B 1 384 ? 38.519 14.955 94.214 1.00 49.44 384 ALA I C 1
ATOM 6061 O O . ALA B 1 384 ? 38.514 15.268 93.019 1.00 50.59 384 ALA I O 1
ATOM 6063 N N . SER B 1 385 ? 38.948 13.792 94.682 1.00 44.87 385 SER I N 1
ATOM 6064 C CA . SER B 1 385 ? 39.492 12.723 93.862 1.00 46.08 385 SER I CA 1
ATOM 6065 C C . SER B 1 385 ? 40.643 12.292 94.712 1.00 46.29 385 SER I C 1
ATOM 6066 O O . SER B 1 385 ? 40.953 12.953 95.711 1.00 51.76 385 SER I O 1
ATOM 6069 N N . THR B 1 386 ? 41.314 11.228 94.325 1.00 34.29 386 THR I N 1
ATOM 6070 C CA . THR B 1 386 ? 42.378 10.761 95.156 1.00 36.85 386 THR I CA 1
ATOM 6071 C C . THR B 1 386 ? 43.309 9.802 94.482 1.00 40.74 386 THR I C 1
ATOM 6072 O O . THR B 1 386 ? 43.899 10.086 93.440 1.00 38.94 386 THR I O 1
ATOM 6076 N N . ALA B 1 387 ? 43.497 8.708 95.207 1.00 30.46 387 ALA I N 1
ATOM 6077 C CA . ALA B 1 387 ? 44.310 7.561 94.871 1.00 24.36 387 ALA I CA 1
ATOM 6078 C C . ALA B 1 387 ? 43.972 6.685 96.070 1.00 29.65 387 ALA I C 1
ATOM 6079 O O . ALA B 1 387 ? 43.819 7.204 97.183 1.00 28.29 387 ALA I O 1
ATOM 6081 N N . VAL B 1 388 ? 43.764 5.392 95.837 1.00 28.47 388 VAL I N 1
ATOM 6082 C CA . VAL B 1 388 ? 43.383 4.495 96.910 1.00 26.74 388 VAL I CA 1
ATOM 6083 C C . VAL B 1 388 ? 44.499 3.758 97.615 1.00 29.62 388 VAL I C 1
ATOM 6084 O O . VAL B 1 388 ? 45.430 3.252 96.993 1.00 31.67 388 VAL I O 1
ATOM 6088 N N . VAL B 1 389 ? 44.346 3.646 98.925 1.00 26.17 389 VAL I N 1
ATOM 6089 C CA . VAL B 1 389 ? 45.282 2.925 99.770 1.00 27.19 389 VAL I CA 1
ATOM 6090 C C . VAL B 1 389 ? 44.440 2.045 100.695 1.00 33.88 389 VAL I C 1
ATOM 6091 O O . VAL B 1 389 ? 43.564 2.531 101.417 1.00 30.75 389 VAL I O 1
ATOM 6095 N N . ILE B 1 390 ? 44.700 0.744 100.649 1.00 31.83 390 ILE I N 1
ATOM 6096 C CA . ILE B 1 390 ? 43.960 -0.214 101.448 1.00 30.30 390 ILE I CA 1
ATOM 6097 C C . ILE B 1 390 ? 44.914 -1.138 102.178 1.00 36.27 390 ILE I C 1
ATOM 6098 O O . ILE B 1 390 ? 45.365 -2.147 101.635 1.00 35.70 390 ILE I O 1
ATOM 6103 N N . ALA B 1 391 ? 45.224 -0.776 103.417 1.00 34.06 391 ALA I N 1
ATOM 6104 C CA . ALA B 1 391 ? 46.115 -1.564 104.247 1.00 29.59 391 ALA I CA 1
ATOM 6105 C C . ALA B 1 391 ? 45.357 -2.629 105.027 1.00 31.68 391 ALA I C 1
ATOM 6106 O O . ALA B 1 391 ? 44.300 -2.361 105.591 1.00 34.44 391 ALA I O 1
ATO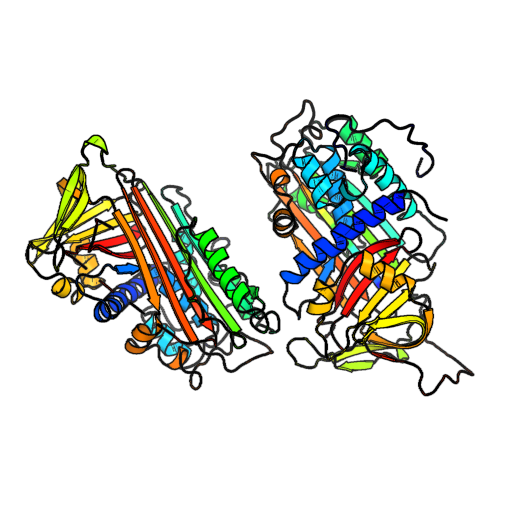M 6108 N N . GLY B 1 392 ? 45.926 -3.822 105.103 1.00 25.43 392 GLY I N 1
ATOM 6109 C CA . GLY B 1 392 ? 45.322 -4.887 105.884 1.00 28.47 392 GLY I CA 1
ATOM 6110 C C . GLY B 1 392 ? 44.222 -5.669 105.220 1.00 41.35 392 GLY I C 1
ATOM 6111 O O . GLY B 1 392 ? 43.488 -6.398 105.884 1.00 43.17 392 GLY I O 1
ATOM 6112 N N . ARG B 1 393 ? 44.085 -5.514 103.911 1.00 42.64 393 ARG I N 1
ATOM 6113 C CA . ARG B 1 393 ? 43.074 -6.268 103.182 1.00 40.56 393 ARG I CA 1
ATOM 6114 C C . ARG B 1 393 ? 43.622 -7.607 102.670 1.00 36.78 393 ARG I C 1
ATOM 6115 O O . ARG B 1 393 ? 44.696 -7.668 102.068 1.00 36.92 393 ARG I O 1
ATOM 6123 N N . SER B 1 394 ? 42.852 -8.666 102.868 1.00 29.14 394 SER I N 1
ATOM 6124 C CA . SER B 1 394 ? 43.227 -9.982 102.357 1.00 31.99 394 SER I CA 1
ATOM 6125 C C . SER B 1 394 ? 41.929 -10.696 102.012 1.00 40.90 394 SER I C 1
ATOM 6126 O O . SER B 1 394 ? 41.346 -11.408 102.844 1.00 37.13 394 SER I O 1
ATOM 6129 N N . LEU B 1 395 ? 41.462 -10.456 100.786 1.00 40.47 395 LEU I N 1
ATOM 6130 C CA . LEU B 1 395 ? 40.201 -10.993 100.296 1.00 36.07 395 LEU I CA 1
ATOM 6131 C C . LEU B 1 395 ? 40.248 -12.450 99.924 1.00 51.23 395 LEU I C 1
ATOM 6132 O O . LEU B 1 395 ? 41.323 -13.031 99.753 1.00 53.35 395 LEU I O 1
ATOM 6137 N N . ASN B 1 396 ? 39.061 -13.030 99.764 1.00 48.01 396 ASN I N 1
ATOM 6138 C CA . ASN B 1 396 ? 38.925 -14.438 99.392 1.00 45.81 396 ASN I CA 1
ATOM 6139 C C . ASN B 1 396 ? 39.600 -14.673 98.042 1.00 40.62 396 ASN I C 1
ATOM 6140 O O . ASN B 1 396 ? 39.407 -13.908 97.094 1.00 41.58 396 ASN I O 1
ATOM 6145 N N . PRO B 1 397 ? 40.384 -15.738 97.956 1.00 32.24 397 PRO I N 1
ATOM 6146 C CA . PRO B 1 397 ? 41.085 -16.059 96.714 1.00 33.40 397 PRO I CA 1
ATOM 6147 C C . PRO B 1 397 ? 40.105 -16.283 95.560 1.00 47.38 397 PRO I C 1
ATOM 6148 O O . PRO B 1 397 ? 40.308 -15.792 94.451 1.00 51.04 397 PRO I O 1
ATOM 6152 N N . ASN B 1 398 ? 39.045 -17.032 95.830 1.00 42.58 398 ASN I N 1
ATOM 6153 C CA . ASN B 1 398 ? 38.057 -17.349 94.810 1.00 41.00 398 ASN I CA 1
ATOM 6154 C C . ASN B 1 398 ? 36.989 -16.277 94.581 1.00 40.84 398 ASN I C 1
ATOM 6155 O O . ASN B 1 398 ? 36.026 -16.510 93.848 1.00 44.69 398 ASN I O 1
ATOM 6160 N N . ARG B 1 399 ? 37.149 -15.117 95.213 1.00 31.80 399 ARG I N 1
ATOM 6161 C CA . ARG B 1 399 ? 36.168 -14.033 95.076 1.00 30.29 399 ARG I CA 1
ATOM 6162 C C . ARG B 1 399 ? 35.760 -13.854 93.627 1.00 33.11 399 ARG I C 1
ATOM 6163 O O . ARG B 1 399 ? 36.579 -14.006 92.725 1.00 34.45 399 ARG I O 1
ATOM 6171 N N . VAL B 1 400 ? 34.481 -13.568 93.405 1.00 29.41 400 VAL I N 1
ATOM 6172 C CA . VAL B 1 400 ? 33.958 -13.393 92.052 1.00 30.31 400 VAL I CA 1
ATOM 6173 C C . VAL B 1 400 ? 34.389 -12.095 91.373 1.00 33.45 400 VAL I C 1
ATOM 6174 O O . VAL B 1 400 ? 34.316 -11.018 91.964 1.00 35.70 400 VAL I O 1
ATOM 6178 N N . THR B 1 401 ? 34.845 -12.209 90.129 1.00 25.29 401 THR I N 1
ATOM 6179 C CA . THR B 1 401 ? 35.258 -11.052 89.345 1.00 25.50 401 THR I CA 1
ATOM 6180 C C . THR B 1 401 ? 34.192 -10.639 88.309 1.00 30.32 401 THR I C 1
ATOM 6181 O O . THR B 1 401 ? 33.388 -11.463 87.863 1.00 30.79 401 THR I O 1
ATOM 6185 N N . PHE B 1 402 ? 34.205 -9.362 87.932 1.00 20.21 402 PHE I N 1
ATOM 6186 C CA . PHE B 1 402 ? 33.258 -8.828 86.963 1.00 19.11 402 PHE I CA 1
ATOM 6187 C C . PHE B 1 402 ? 34.032 -7.988 85.961 1.00 25.09 402 PHE I C 1
ATOM 6188 O O . PHE B 1 402 ? 34.249 -6.803 86.172 1.00 22.79 402 PHE I O 1
ATOM 6196 N N . LYS B 1 403 ? 34.473 -8.637 84.884 1.00 25.70 403 LYS I N 1
ATOM 6197 C CA . LYS B 1 403 ? 35.239 -7.974 83.832 1.00 25.02 403 LYS I CA 1
ATOM 6198 C C . LYS B 1 403 ? 34.328 -7.535 82.685 1.00 28.07 403 LYS I C 1
ATOM 6199 O O . LYS B 1 403 ? 33.744 -8.358 81.985 1.00 24.56 403 LYS I O 1
ATOM 6205 N N . ALA B 1 404 ? 34.209 -6.226 82.510 1.00 25.98 404 ALA I N 1
ATOM 6206 C CA . ALA B 1 404 ? 33.372 -5.658 81.460 1.00 24.36 404 ALA I CA 1
ATOM 6207 C C . ALA B 1 404 ? 34.160 -5.391 80.173 1.00 28.04 404 ALA I C 1
ATOM 6208 O O . ALA B 1 404 ? 34.165 -4.256 79.662 1.00 27.04 404 ALA I O 1
ATOM 6210 N N . ASN B 1 405 ? 34.874 -6.411 79.699 1.00 21.27 405 ASN I N 1
ATOM 6211 C CA . ASN B 1 405 ? 35.659 -6.291 78.472 1.00 20.86 405 ASN I CA 1
ATOM 6212 C C . ASN B 1 405 ? 34.906 -6.838 77.241 1.00 25.39 405 ASN I C 1
ATOM 6213 O O . ASN B 1 405 ? 35.487 -7.470 76.358 1.00 19.06 405 ASN I O 1
ATOM 6218 N N . ARG B 1 406 ? 33.604 -6.574 77.213 1.00 22.47 406 ARG I N 1
ATOM 6219 C CA . ARG B 1 406 ? 32.711 -6.984 76.129 1.00 22.02 406 ARG I CA 1
ATOM 6220 C C . ARG B 1 406 ? 31.412 -6.191 76.330 1.00 31.51 406 ARG I C 1
ATOM 6221 O O . ARG B 1 406 ? 31.125 -5.762 77.449 1.00 32.90 406 ARG I O 1
ATOM 6229 N N . PRO B 1 407 ? 30.655 -5.966 75.248 1.00 29.16 407 PRO I N 1
ATOM 6230 C CA . PRO B 1 407 ? 29.453 -5.124 75.301 1.00 26.88 407 PRO I CA 1
ATOM 6231 C C . PRO B 1 407 ? 28.565 -5.390 76.493 1.00 31.75 407 PRO I C 1
ATOM 6232 O O . PRO B 1 407 ? 28.405 -6.539 76.916 1.00 34.59 407 PRO I O 1
ATOM 6236 N N . PHE B 1 408 ? 27.998 -4.318 77.045 1.00 21.26 408 PHE I N 1
ATOM 6237 C CA . PHE B 1 408 ? 27.134 -4.412 78.220 1.00 21.38 408 PHE I CA 1
ATOM 6238 C C . PHE B 1 408 ? 26.166 -3.247 78.270 1.00 25.29 408 PHE I C 1
ATOM 6239 O O . PHE B 1 408 ? 26.333 -2.259 77.558 1.00 26.09 408 PHE I O 1
ATOM 6247 N N . LEU B 1 409 ? 25.129 -3.391 79.083 1.00 23.63 409 LEU I N 1
ATOM 6248 C CA . LEU B 1 409 ? 24.122 -2.353 79.245 1.00 24.68 409 LEU I CA 1
ATOM 6249 C C . LEU B 1 409 ? 24.449 -1.467 80.454 1.00 24.09 409 LEU I C 1
ATOM 6250 O O . LEU B 1 409 ? 25.239 -1.844 81.313 1.00 21.07 409 LEU I O 1
ATOM 6255 N N . VAL B 1 410 ? 23.824 -0.298 80.516 1.00 21.40 410 VAL I N 1
ATOM 6256 C CA . VAL B 1 410 ? 24.057 0.636 81.603 1.00 21.15 410 VAL I CA 1
ATOM 6257 C C . VAL B 1 410 ? 22.802 1.403 81.979 1.00 29.73 410 VAL I C 1
ATOM 6258 O O . VAL B 1 410 ? 22.108 1.946 81.122 1.00 28.80 410 VAL I O 1
ATOM 6262 N N . PHE B 1 411 ? 22.543 1.468 83.280 1.00 29.47 411 PHE I N 1
ATOM 6263 C CA . PHE B 1 411 ? 21.390 2.164 83.800 1.00 27.17 411 PHE I CA 1
ATOM 6264 C C . PHE B 1 411 ? 21.816 3.044 84.954 1.00 30.65 411 PHE I C 1
ATOM 6265 O O . PHE B 1 411 ? 22.531 2.608 85.850 1.00 33.44 411 PHE I O 1
ATOM 6273 N N . ILE B 1 412 ? 21.398 4.297 84.908 1.00 21.30 412 ILE I N 1
ATOM 6274 C CA . ILE B 1 412 ? 21.638 5.225 85.991 1.00 19.81 412 ILE I CA 1
ATOM 6275 C C . ILE B 1 412 ? 20.222 5.415 86.559 1.00 30.45 412 ILE I C 1
ATOM 6276 O O . ILE B 1 412 ? 19.401 6.121 85.963 1.00 35.53 412 ILE I O 1
ATOM 6281 N N . ARG B 1 413 ? 19.900 4.692 87.623 1.00 23.09 413 ARG I N 1
ATOM 6282 C C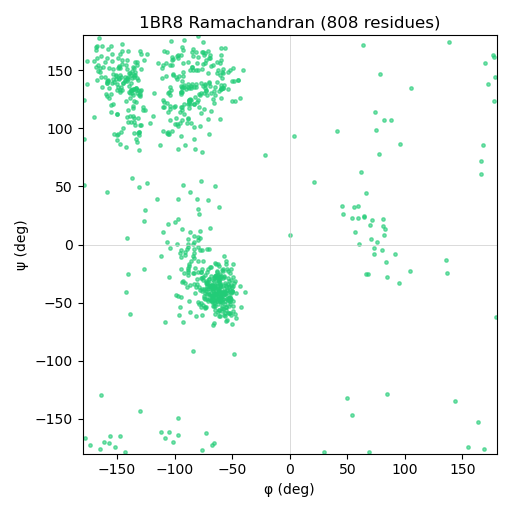A . ARG B 1 413 ? 18.565 4.788 88.207 1.00 20.85 413 ARG I CA 1
ATOM 6283 C C . ARG B 1 413 ? 18.497 5.526 89.537 1.00 21.58 413 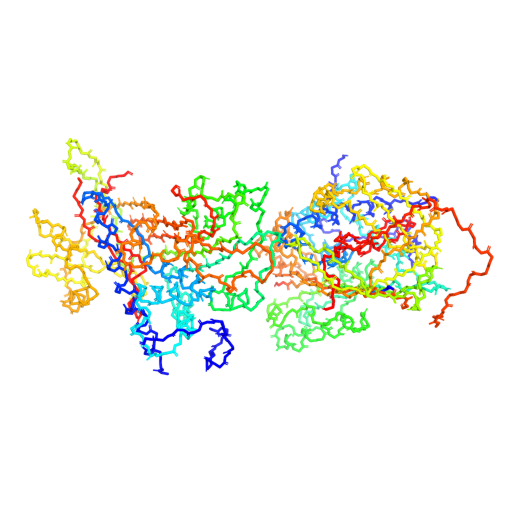ARG I C 1
ATOM 6284 O O . ARG B 1 413 ? 19.478 5.618 90.265 1.00 16.40 413 ARG I O 1
ATOM 6292 N N . GLU B 1 414 ? 17.318 6.052 89.838 1.00 21.47 414 GLU I N 1
ATOM 6293 C CA . GLU B 1 414 ? 17.054 6.728 91.104 1.00 21.68 414 GLU I CA 1
ATOM 6294 C C . GLU B 1 414 ? 16.356 5.648 91.949 1.00 29.21 414 GLU I C 1
ATOM 6295 O O . GLU B 1 414 ? 15.228 5.255 91.665 1.00 29.19 414 GLU I O 1
ATOM 6301 N N . VAL B 1 415 ? 17.064 5.140 92.947 1.00 27.70 415 VAL I N 1
ATOM 6302 C CA . VAL B 1 415 ? 16.578 4.048 93.773 1.00 24.93 415 VAL I CA 1
ATOM 6303 C C . VAL B 1 415 ? 15.236 4.187 94.480 1.00 30.01 415 VAL I C 1
ATOM 6304 O O . VAL B 1 415 ? 14.310 3.421 94.222 1.00 27.49 415 VAL I O 1
ATOM 6308 N N . PRO B 1 416 ? 15.154 5.121 95.422 1.00 28.41 416 PRO I N 1
ATOM 6309 C CA . PRO B 1 416 ? 13.938 5.294 96.218 1.00 26.40 416 PRO I CA 1
ATOM 6310 C C . PRO B 1 416 ? 12.715 5.362 95.332 1.00 35.88 416 PRO I C 1
ATOM 6311 O O . PRO B 1 416 ? 11.752 4.620 95.530 1.00 38.68 416 PRO I O 1
ATOM 6315 N N . LEU B 1 417 ? 12.761 6.255 94.345 1.00 29.12 417 LEU I N 1
ATOM 6316 C CA . LEU B 1 417 ? 11.664 6.411 93.396 1.00 27.87 417 LEU I CA 1
ATOM 6317 C C . LEU B 1 417 ? 11.700 5.274 92.370 1.00 34.61 417 LEU I C 1
ATOM 6318 O O . LEU B 1 417 ? 10.690 4.944 91.746 1.00 34.52 417 LEU I O 1
ATOM 6323 N N . ASN B 1 418 ? 12.874 4.684 92.195 1.00 32.49 418 ASN I N 1
ATOM 6324 C CA . ASN B 1 418 ? 13.035 3.593 91.250 1.00 31.05 418 ASN I CA 1
ATOM 6325 C C . ASN B 1 418 ? 12.725 4.043 89.835 1.00 31.59 418 ASN I C 1
ATOM 6326 O O . ASN B 1 418 ? 11.799 3.536 89.217 1.00 36.39 418 ASN I O 1
ATOM 6331 N N . THR B 1 419 ? 13.505 5.002 89.312 1.00 25.70 419 THR I N 1
ATOM 6332 C CA . THR B 1 419 ? 13.218 5.495 87.956 1.00 25.95 419 THR I CA 1
ATOM 6333 C C . THR B 1 419 ? 14.514 5.498 87.153 1.00 32.69 419 THR I C 1
ATOM 6334 O O . THR B 1 419 ? 15.541 6.053 87.538 1.00 35.63 419 THR I O 1
ATOM 6338 N N . ILE B 1 420 ? 14.434 4.882 85.961 1.00 24.83 420 ILE I N 1
ATOM 6339 C CA . ILE B 1 420 ? 15.559 4.788 85.058 1.00 20.84 420 ILE I CA 1
ATOM 6340 C C . ILE B 1 420 ? 15.874 6.144 84.472 1.00 30.05 420 ILE I C 1
ATOM 6341 O O . ILE B 1 420 ? 15.285 6.545 83.475 1.00 32.52 420 ILE I O 1
ATOM 6346 N N . ILE B 1 421 ? 16.815 6.849 85.089 1.00 26.65 421 ILE I N 1
ATOM 6347 C CA . ILE B 1 421 ? 17.186 8.179 84.620 1.00 26.37 421 ILE I CA 1
ATOM 6348 C C . ILE B 1 421 ? 17.851 8.143 83.249 1.00 27.90 421 ILE I C 1
ATOM 6349 O O . ILE B 1 421 ? 17.587 8.992 82.395 1.00 21.81 421 ILE I O 1
ATOM 6354 N N . PHE B 1 422 ? 18.674 7.122 83.030 1.00 23.14 422 PHE I N 1
ATOM 6355 C CA . PHE B 1 422 ? 19.360 6.936 81.759 1.00 21.97 422 PHE I CA 1
ATOM 6356 C C . PHE B 1 422 ? 19.516 5.454 81.521 1.00 25.39 422 PHE I C 1
ATOM 6357 O O . PHE B 1 422 ? 19.373 4.657 82.440 1.00 24.35 422 PHE I O 1
ATOM 6365 N N . MET B 1 423 ? 19.819 5.092 80.283 1.00 24.75 423 MET I N 1
ATOM 6366 C CA . MET B 1 423 ? 20.030 3.697 79.911 1.00 24.40 423 MET I CA 1
ATOM 6367 C C . MET B 1 423 ? 20.710 3.669 78.563 1.00 22.86 423 MET I C 1
ATOM 6368 O O . MET B 1 423 ? 20.585 4.613 77.781 1.00 24.29 423 MET I O 1
ATOM 6373 N N . GLY B 1 424 ? 21.480 2.625 78.313 1.00 14.00 424 GLY I N 1
ATOM 6374 C CA . GLY B 1 424 ? 22.200 2.536 77.065 1.00 15.63 424 GLY I CA 1
ATOM 6375 C C . GLY B 1 424 ? 22.976 1.247 76.974 1.00 24.56 424 GLY I C 1
ATOM 6376 O O . GLY B 1 424 ? 22.777 0.339 77.769 1.00 27.58 424 GLY I O 1
ATOM 6377 N N . ARG B 1 425 ? 23.878 1.179 76.014 1.00 18.93 425 ARG I N 1
ATOM 6378 C CA . ARG B 1 425 ? 24.660 -0.009 75.812 1.00 16.27 425 ARG I CA 1
ATOM 6379 C C . ARG B 1 425 ? 26.072 0.385 75.486 1.00 24.18 425 ARG I C 1
ATOM 6380 O O . ARG B 1 425 ? 26.300 1.238 74.634 1.00 24.64 425 ARG I O 1
ATOM 6388 N N . VAL B 1 426 ? 27.031 -0.227 76.169 1.00 24.52 426 VAL I N 1
ATOM 6389 C CA . VAL B 1 426 ? 28.434 0.035 75.870 1.00 23.24 426 VAL I CA 1
ATOM 6390 C C . VAL B 1 426 ? 28.911 -1.086 74.938 1.00 27.06 426 VAL I C 1
ATOM 6391 O O . VAL B 1 426 ? 29.139 -2.228 75.368 1.00 24.70 426 VAL I O 1
ATOM 6395 N N . ALA B 1 427 ? 28.990 -0.760 73.654 1.00 25.84 427 ALA I N 1
ATOM 6396 C CA . ALA B 1 427 ? 29.397 -1.708 72.630 1.00 25.36 427 ALA I CA 1
ATOM 6397 C C . ALA B 1 427 ? 30.819 -1.447 72.149 1.00 22.59 427 ALA I C 1
ATOM 6398 O O . ALA B 1 427 ? 31.517 -2.355 71.709 1.00 22.76 427 ALA I O 1
ATOM 6400 N N . ASN B 1 428 ? 31.252 -0.205 72.233 1.00 19.33 428 ASN I N 1
ATOM 6401 C CA . ASN B 1 428 ? 32.598 0.117 71.813 1.00 22.79 428 ASN I CA 1
ATOM 6402 C C . ASN B 1 428 ? 33.143 1.298 72.602 1.00 34.41 428 ASN I C 1
ATOM 6403 O O . ASN B 1 428 ? 33.007 2.452 72.199 1.00 35.58 428 ASN I O 1
ATOM 6408 N N . PRO B 1 429 ? 33.783 0.987 73.724 1.00 29.25 429 PRO I N 1
ATOM 6409 C CA . PRO B 1 429 ? 34.341 2.005 74.618 1.00 27.16 429 PRO I CA 1
ATOM 6410 C C . PRO B 1 429 ? 35.717 2.415 74.176 1.00 27.08 429 PRO I C 1
ATOM 6411 O O . PRO B 1 429 ? 36.271 3.408 74.619 1.00 28.25 429 PRO I O 1
ATOM 6415 N N . CYS B 1 430 ? 36.256 1.602 73.303 1.00 25.85 430 CYS I N 1
ATOM 6416 C CA . CYS B 1 430 ? 37.559 1.758 72.706 1.00 27.69 430 CYS I CA 1
ATOM 6417 C C . CYS B 1 430 ? 37.952 3.162 72.308 1.00 41.09 430 CYS I C 1
ATOM 6418 O O . CYS B 1 430 ? 37.108 3.943 71.882 1.00 43.98 430 CYS I O 1
ATOM 6421 N N . VAL B 1 431 ? 39.254 3.441 72.353 1.00 38.10 431 VAL I N 1
ATOM 6422 C CA . VAL B 1 431 ? 39.773 4.749 71.960 1.00 38.62 431 VAL I CA 1
ATOM 6423 C C . VAL B 1 431 ? 39.885 4.890 70.436 1.00 53.34 431 VAL I C 1
ATOM 6424 O O . VAL B 1 431 ? 40.531 4.027 69.805 1.00 56.89 431 VAL I O 1
ATOM 6428 N N . SER C 2 1 ? 31.246 9.537 86.901 1.00 25.76 1 SER P N 1
ATOM 6429 C CA . SER C 2 1 ? 30.079 9.329 86.041 1.00 24.05 1 SER P CA 1
ATOM 6430 C C . SER C 2 1 ? 29.254 10.617 85.858 1.00 29.33 1 SER P C 1
ATOM 6431 O O . SER C 2 1 ? 28.681 11.142 86.813 1.00 28.90 1 SER P O 1
ATOM 6434 N N . GLU C 2 2 ? 29.170 11.087 84.615 1.00 24.74 2 GLU P N 1
ATOM 6435 C CA . GLU C 2 2 ? 28.442 12.317 84.286 1.00 24.30 2 GLU P CA 1
ATOM 6436 C C . GLU C 2 2 ? 27.641 12.132 83.030 1.00 32.29 2 GLU P C 1
ATOM 6437 O O . GLU C 2 2 ? 28.166 11.655 82.018 1.00 35.18 2 GLU P O 1
ATOM 6443 N N . ALA C 2 3 ? 26.379 12.549 83.074 1.00 26.70 3 ALA P N 1
ATOM 6444 C CA . ALA C 2 3 ? 25.476 12.374 81.947 1.00 25.04 3 ALA P CA 1
ATOM 6445 C C . ALA C 2 3 ? 24.442 13.465 81.845 1.00 23.03 3 ALA P C 1
ATOM 6446 O O . ALA C 2 3 ? 24.144 14.161 82.812 1.00 15.28 3 ALA P O 1
ATOM 6448 N N . ALA C 2 4 ? 23.877 13.597 80.660 1.00 26.60 4 ALA P N 1
ATOM 6449 C CA . ALA C 2 4 ? 22.886 14.617 80.404 1.00 29.51 4 ALA P CA 1
ATOM 6450 C C . ALA C 2 4 ? 22.138 14.285 79.129 1.00 34.96 4 ALA P C 1
ATOM 6451 O O . ALA C 2 4 ? 22.601 13.484 78.309 1.00 39.21 4 ALA P O 1
ATOM 6453 N N . ALA C 2 5 ? 20.981 14.900 78.958 1.00 26.94 5 ALA P N 1
ATOM 6454 C CA . ALA C 2 5 ? 20.185 14.665 77.781 1.00 24.75 5 ALA P CA 1
ATOM 6455 C C . ALA C 2 5 ? 19.079 15.700 77.668 1.00 34.75 5 ALA P C 1
ATOM 6456 O O . ALA C 2 5 ? 18.717 16.359 78.649 1.00 37.93 5 ALA P O 1
ATOM 6458 N N . SER C 2 6 ? 18.549 15.845 76.461 1.00 26.04 6 SER P N 1
ATOM 6459 C CA . SER C 2 6 ? 17.476 16.784 76.214 1.00 22.26 6 SER P CA 1
ATOM 6460 C C . SER C 2 6 ? 16.497 16.189 75.216 1.00 30.55 6 SER P C 1
ATOM 6461 O O . SER C 2 6 ? 16.862 15.348 74.394 1.00 34.66 6 SER P O 1
ATOM 6464 N N . THR C 2 7 ? 15.257 16.653 75.272 1.00 22.15 7 THR P N 1
ATOM 6465 C CA . THR C 2 7 ? 14.220 16.178 74.371 1.00 17.72 7 THR P CA 1
ATOM 6466 C C . THR C 2 7 ? 13.362 17.352 73.911 1.00 28.25 7 THR P C 1
ATOM 6467 O O . THR C 2 7 ? 12.640 17.972 74.699 1.00 27.83 7 THR P O 1
ATOM 6471 N N . ALA C 2 8 ? 13.497 17.689 72.637 1.00 27.22 8 ALA P N 1
ATOM 6472 C CA . ALA C 2 8 ? 12.761 18.791 72.060 1.00 25.24 8 ALA P CA 1
ATOM 6473 C C . ALA C 2 8 ? 11.590 18.270 71.269 1.00 28.07 8 ALA P C 1
ATOM 6474 O O . ALA C 2 8 ? 11.696 17.237 70.621 1.00 27.39 8 ALA P O 1
ATOM 6476 N N . VAL C 2 9 ? 10.498 19.031 71.268 1.00 26.00 9 VAL P N 1
ATOM 6477 C CA . VAL C 2 9 ? 9.291 18.672 70.522 1.00 25.82 9 VAL P CA 1
ATOM 6478 C C . VAL C 2 9 ? 8.762 19.896 69.757 1.00 29.86 9 VAL P C 1
ATOM 6479 O O . VAL C 2 9 ? 8.154 20.790 70.348 1.00 27.95 9 VAL P O 1
ATOM 6483 N N . VAL C 2 10 ? 9.006 19.933 68.444 1.00 27.82 10 VAL P N 1
ATOM 6484 C CA . VAL C 2 10 ? 8.549 21.054 67.613 1.00 28.24 10 VAL P CA 1
ATOM 6485 C C . VAL C 2 10 ? 7.109 20.860 67.109 1.00 25.38 10 VAL P C 1
ATOM 6486 O O . VAL C 2 10 ? 6.787 19.830 66.503 1.00 16.87 10 VAL P O 1
ATOM 6490 N N . ILE C 2 11 ? 6.251 21.844 67.394 1.00 25.92 11 ILE P N 1
ATOM 6491 C CA . ILE C 2 11 ? 4.832 21.821 66.985 1.00 26.46 11 ILE P CA 1
ATOM 6492 C C . ILE C 2 11 ? 4.542 22.820 65.844 1.00 31.11 11 ILE P C 1
ATOM 6493 O O . ILE C 2 11 ? 5.128 23.907 65.805 1.00 29.47 11 ILE P O 1
ATOM 6498 N N . ALA C 2 12 ? 3.635 22.460 64.930 1.00 27.51 12 ALA P N 1
ATOM 6499 C CA . ALA C 2 12 ? 3.370 23.302 63.761 1.00 25.75 12 ALA P CA 1
ATOM 6500 C C . ALA C 2 12 ? 1.914 23.602 63.442 1.00 16.76 12 ALA P C 1
ATOM 6501 O O . ALA C 2 12 ? 1.611 24.644 62.853 1.00 56.82 12 ALA P O 1
#

Foldseek 3Di:
DVPDDPLPDDFDDAWDWVVVLVQLLQLQQLLQQLVLLLCLLVCVVDDLLDWKKFFSLQVLVLLLLLLSLAYDPLNVLSCVNSRVNRGDTGPSRCSLVSNLVLVCCVQPDPPPAWHKHKAKEKEFEPPFAWFPSSQVVCCVRVVYHHHYDHQLPCQQVSQVVVQVVQCVVAVNQGGPQDPRFFGHNQWGMKIKMKMKTDFFFLAFFDLVQWDKDWAQDPDDGTFIFTKTKDKFKWFWDLDPQRKIKTWTATTVSQKIKIWIDHDVPDRCSVVSVPDGLVVVVVRVVVTDIDIGMDIGTFAKDKDKDWSVVSSVVSRSPQQADLVNTGRNNTTPDDDDSKHFLTKMKMKMKGGHRGTIIMMMMMMTIIPGHHDADKIKMFMARVVSSHTRMIIIDHHRRD/DALPDPVVDDALPDAKDFAAALDDLLLLVQLLLVQLVLVLLLLVVVVDDQLDWWKFFSLFVLLLLLLLLSLFHDPLNVLNCVNSSVSVSGRDMSGVSLVSLQNLVCVQQPDDPWAKHKDKAKEKEFAPPFAWDPRSQVSSCVRVVYHYHHDQLQPVQVVVQQVVQVVQCVRAVNQRGRFPDPPPRHNPDGMDIGMHIYMDFAFPFFFFLVQWDWDWFQFPVGDIFIFTKTKDKFKWFWDLDDQRWIWTWTATTPSQKIKIKTHHDPPDRPSVVSVVDGSVVVVVRVVNTDIFIEIEIDTWAKDKDKDWCVVSSVVSPNDQQQDQVRTARQRTTPPGDRSHHDPTHMTMDMDTGDRHVHDGDDDPPDDDDPPGYYDHNSAKIKMFIARPSSTHGRMIIMCRDRHD/DDDDDDDDDDDD